Protein AF-A0A8X6XU97-F1 (afdb_monomer)

Sequence (1055 aa):
MNCSSFSYCIPKEIGLPKQKLALKEILAKALVSEKDIQKICSLSNICENFLIALLKSDFKQNIPLIYKSLYVLSKLSDAGFETDPRKEDSEGKSALYYALMKDKSDLLFILYDYAANACLQAEGSVRSPDPIIVENLLCLKNGLQLLEEDIRSSKISEKSKFLRKLNELQHFNKFQIEMCGKINNVRQKINYYIETEEEFEAVQRSEIILKILETYVKYFRCINDNVSNSNDDFPPFESYYEHRNYFDKLDFCSTVMFFDNSFLLKERLRLVDNAYLEIESKFFLFIFCKKHLENYDKENKFIRETRWIAFQEQLSLQKQISIFKRFLERTEISQKNVITSIPETQVYTLVNLPEIYGQFLLYRLQKYLNTVANIRNTNEKSVLIIERTLQVIGESFKESNFKSIQKTLSLAFPSEFVKIAKQIRNNLTHFKSFELQYRKSIENNSKLLTGVHAELAIFQKLFSRISSVHKYQMGHFLNLMLLKALYKARKKENGRKETQQENETTNLRRQSSVHQQLQFNEASHFQESDMYNSLQNGIKTINQGIGFLTENTINSFDYVTKNLITAVRVKLMSLKSENLIMDQDKGKLEDLFWSLESFLIYLTKDKKLEEYRRKLLNRIQSRECLFSGIRRKKRYSRKIKKCLDSNSKISNVEVCVVGKNQTLSHTDSCAGPHEQKAQNNTQNTILFEGETNYEASSPVKKKEKQISIDVFEDIELSAFFSCDSSNDEFTNGKEEHDSLDRVVDMSASDPPVEANQDDNKTSIDNKVNTSSFKTFPSNSSKDSKTKLSHCEETIANNADVQNEWNLNEVFNISQDPFIDTEIKDLEIGDNEKISNILIKTADEILVDYENIRKDILKKIQGEKEIEFSYKNVQKYCKILKGWTFLTEEEIKTILNSIPEHFRNISATKQKITTLLTKETIRSDEIGKELDKLPLKDKEKREMIEEIECGVTDHFNFINSLPDYFSDLKIKIEAGEITEVECDLFCDKLKIPDYSKAVLQKIIIGRNSKVAGNMFEFYRNRIKLLKKILIDENESIKELWEKAKSLRKKNICKKN

Secondary structure (DSSP, 8-state):
-----------HHHHHHHHHHHHHHHHHHTT--HHHHHHHHT-TTTTT-HHHHHHHSTTGGGHHHHHT-HHHHHHHHHTT----TT-B-TTS-BHHHHHHTSS-HHHHHHHHHHHHTGGG-SS-BTTB--HHHHHHHHHHHHHHHHHHHHHHHS--TTHHHHHHHHHHHHHHHHHHHHHHHHHHHHHHT--TTT---HHHHHHHHHHHHHHHHHHHHHHHHGGGTTS---TT-PPPHHHHHHTHHHHHHHHHHHHHHHHHHHHHHHTTBPPSTTHHHHHHHHHHHHHHHHHHHTTTTTSGGGHHHHHHHHHHHHHHHHHHHHHHHHHHHHS--STTTB-SS--HHHHS-S-S-HHHHHHHHHHHHHHHHHHHHT--S--HHHHHHHHHHHHHHHHHT---SSS-HHHHHHHHS-HHHHHHHHHHHHHHHS--GGGHHHHHHHHH-HHHHHHHHHHHHHHHHHHHHHHHHHHHHHHHHHHHHHHHHHHHHHHHHHHHHHHHHHHHHHHHTT----SSTTSSSSSSTTSHHHHHHHHHHHHHHHHSB-----HHHHHHHHHHHHHHHHHHHHHHHHHHH-SS--HHHHHHHHHHHHHHHHHHHHHTTBGGGHHHHHHHHHHHHHHHHHHHHHHHHHHHHHHHHHHHHHHHTTS----PPP-------------------------------------------PPP------------------------------------------------------------------------------------------------------HHHHH-----GGGHHHHHTS-TT-HHHHHHHHHHHHHHHHHHHHHHHHHHHHHH---S------HHHHHHHHHHTT-----HHHHHHHHHHS-HHHHTHHHHHHHHHHHHHSTT--HHHHHHHHTTS---HHHHHHHHHHHHTT-TTHHHHHHHS--HHHHHHHHHHHT---HHHHHHHHHHTT--HHHHHHHGGGSTTGGGGS---HHHHHHHHHHHHHIIIIITSHHHHHHHHHHHHHHHHHHTTT-

Structure (mmCIF, N/CA/C/O backbone):
data_AF-A0A8X6XU97-F1
#
_entry.id   AF-A0A8X6XU97-F1
#
loop_
_atom_site.group_PDB
_atom_site.id
_atom_site.type_symbol
_atom_site.label_atom_id
_atom_site.label_alt_id
_atom_site.label_comp_id
_atom_site.label_asym_id
_atom_site.label_entity_id
_atom_site.label_seq_id
_atom_site.pdbx_PDB_ins_code
_atom_site.Cartn_x
_atom_site.Cartn_y
_atom_site.Cartn_z
_atom_site.occupancy
_atom_site.B_iso_or_equiv
_atom_site.auth_seq_id
_atom_site.auth_comp_id
_atom_site.auth_asym_id
_atom_site.auth_atom_id
_atom_site.pdbx_PDB_model_num
ATOM 1 N N . MET A 1 1 ? -45.830 6.144 16.527 1.00 28.20 1 MET A N 1
ATOM 2 C CA . MET A 1 1 ? -46.176 6.687 15.195 1.00 28.20 1 MET A CA 1
ATOM 3 C C . MET A 1 1 ? -45.988 5.582 14.171 1.00 28.20 1 MET A C 1
ATOM 5 O O . MET A 1 1 ? -44.886 5.063 14.050 1.00 28.20 1 MET A O 1
ATOM 9 N N . ASN A 1 2 ? -47.076 5.170 13.519 1.00 28.91 2 ASN A N 1
ATOM 10 C CA . ASN A 1 2 ? -47.088 4.112 12.510 1.00 28.91 2 ASN A CA 1
ATOM 11 C C . ASN A 1 2 ? -46.476 4.647 11.212 1.00 28.91 2 ASN A C 1
ATOM 13 O O . ASN A 1 2 ? -47.080 5.494 10.557 1.00 28.91 2 ASN A O 1
ATOM 17 N N . CYS A 1 3 ? -45.284 4.168 10.851 1.00 28.11 3 CYS A N 1
ATOM 18 C CA . CYS A 1 3 ? -44.720 4.427 9.533 1.00 28.11 3 CYS A CA 1
ATOM 19 C C . CYS A 1 3 ? -45.602 3.765 8.474 1.00 28.11 3 CYS A C 1
ATOM 21 O O . CYS A 1 3 ? -45.690 2.542 8.380 1.00 28.11 3 CYS A O 1
ATOM 23 N N . SER A 1 4 ? -46.235 4.612 7.671 1.00 28.75 4 SER A N 1
ATOM 24 C CA . SER A 1 4 ? -46.843 4.294 6.392 1.00 28.75 4 SER A CA 1
ATOM 25 C C . SER A 1 4 ? -45.808 3.647 5.468 1.00 28.75 4 SER A C 1
ATOM 27 O O . SER A 1 4 ? -45.042 4.328 4.785 1.00 28.75 4 SER A O 1
ATOM 29 N N . SER A 1 5 ? -45.784 2.319 5.444 1.00 33.66 5 SER A N 1
ATOM 30 C CA . SER A 1 5 ? -45.186 1.562 4.355 1.00 33.66 5 SER A CA 1
ATOM 31 C C . SER A 1 5 ? -46.025 1.789 3.098 1.00 33.66 5 SER A C 1
ATOM 33 O O . SER A 1 5 ? -47.223 1.499 3.097 1.00 33.66 5 SER A O 1
ATOM 35 N N . PHE A 1 6 ? -45.395 2.224 2.007 1.00 34.09 6 PHE A N 1
ATOM 36 C CA . PHE A 1 6 ? -45.849 1.846 0.669 1.00 34.09 6 PHE A CA 1
ATOM 37 C C . PHE A 1 6 ? -45.741 0.316 0.573 1.00 34.09 6 PHE A C 1
ATOM 39 O O . PHE A 1 6 ? -44.742 -0.239 0.123 1.00 34.09 6 PHE A O 1
ATOM 46 N N . SER A 1 7 ? -46.759 -0.364 1.092 1.00 38.47 7 SER A N 1
ATOM 47 C CA . SER A 1 7 ? -46.982 -1.784 0.900 1.00 38.47 7 SER A CA 1
ATOM 48 C C . SER A 1 7 ? -47.416 -1.943 -0.550 1.00 38.47 7 SER A C 1
ATOM 50 O O . SER A 1 7 ? -48.559 -1.654 -0.908 1.00 38.47 7 SER A O 1
ATOM 52 N N . TYR A 1 8 ? -46.504 -2.390 -1.414 1.00 46.56 8 TYR A N 1
ATOM 53 C CA . TYR A 1 8 ? -46.966 -3.229 -2.510 1.00 46.56 8 TYR A CA 1
ATOM 54 C C . TYR A 1 8 ? -47.766 -4.335 -1.825 1.00 46.56 8 TYR A C 1
ATOM 56 O O . TYR A 1 8 ? -47.190 -5.052 -1.011 1.00 46.56 8 TYR A O 1
ATOM 64 N N . CYS A 1 9 ? -49.077 -4.395 -2.073 1.00 52.72 9 CYS A N 1
ATOM 65 C CA . CYS A 1 9 ? -50.021 -5.349 -1.489 1.00 52.72 9 CYS A CA 1
ATOM 66 C C . CYS A 1 9 ? -49.695 -6.779 -1.952 1.00 52.72 9 CYS A C 1
ATOM 68 O O . CYS A 1 9 ? -50.474 -7.417 -2.651 1.00 52.72 9 CYS A O 1
ATOM 70 N N . ILE A 1 10 ? -48.494 -7.253 -1.635 1.00 61.47 10 ILE A N 1
ATOM 71 C CA . ILE A 1 10 ? -48.006 -8.590 -1.904 1.00 61.47 10 ILE A CA 1
ATOM 72 C C . ILE A 1 10 ? -48.451 -9.416 -0.698 1.00 61.47 10 ILE A C 1
ATOM 74 O O . ILE A 1 10 ? -48.006 -9.130 0.418 1.00 61.47 10 ILE A O 1
ATOM 78 N N . PRO A 1 11 ? -49.322 -10.418 -0.894 1.00 76.19 11 PRO A N 1
ATOM 79 C CA . PRO A 1 11 ? -49.712 -11.337 0.165 1.00 76.19 11 PRO A CA 1
ATOM 80 C C . PRO A 1 11 ? -48.479 -11.923 0.861 1.00 76.19 11 PRO A C 1
ATOM 82 O O . PRO A 1 11 ? -47.459 -12.190 0.211 1.00 76.19 11 PRO A O 1
ATOM 85 N N . LYS A 1 12 ? -48.552 -12.118 2.181 1.00 77.81 12 LYS A N 1
ATOM 86 C CA . LYS A 1 12 ? -47.424 -12.592 3.004 1.00 77.81 12 LYS A CA 1
ATOM 87 C C . LYS A 1 12 ? -46.881 -13.932 2.485 1.00 77.81 12 LYS A C 1
ATOM 89 O O . LYS A 1 12 ? -45.671 -14.161 2.526 1.00 77.81 12 LYS A O 1
ATOM 94 N N . GLU A 1 13 ? -47.759 -14.754 1.912 1.00 80.69 13 GLU A N 1
ATOM 95 C CA . GLU A 1 13 ? -47.479 -16.045 1.278 1.00 80.69 13 GLU A CA 1
ATOM 96 C C . GLU A 1 13 ? -46.554 -15.921 0.056 1.00 80.69 13 GLU A C 1
ATOM 98 O O . GLU A 1 13 ? -45.769 -16.825 -0.214 1.00 80.69 13 GLU A O 1
ATOM 103 N N . ILE A 1 14 ? -46.604 -14.793 -0.663 1.00 80.06 14 ILE A N 1
ATOM 104 C CA . ILE A 1 14 ? -45.783 -14.510 -1.854 1.00 80.06 14 ILE A CA 1
ATOM 105 C C . ILE A 1 14 ? -44.558 -13.661 -1.486 1.00 80.06 14 ILE A C 1
ATOM 107 O O . ILE A 1 14 ? -43.473 -13.840 -2.048 1.00 80.06 14 ILE A O 1
ATOM 111 N N . GLY A 1 15 ? -44.716 -12.738 -0.534 1.00 80.25 15 GLY A N 1
ATOM 112 C CA . GLY A 1 15 ? -43.661 -11.829 -0.093 1.00 80.25 15 GLY A CA 1
ATOM 113 C C . GLY A 1 15 ? -42.524 -12.553 0.625 1.00 80.25 15 GLY A C 1
ATOM 114 O O . GLY A 1 15 ? -41.363 -12.353 0.275 1.00 80.25 15 GLY A O 1
ATOM 115 N N . LEU A 1 16 ? -42.843 -13.442 1.573 1.00 84.56 16 LEU A N 1
ATOM 116 C CA . LEU A 1 16 ? -41.836 -14.144 2.379 1.00 84.56 16 LEU A CA 1
ATOM 117 C C . LEU A 1 16 ? -40.882 -15.021 1.546 1.00 84.56 16 LEU A C 1
ATOM 119 O O . LEU A 1 16 ? -39.670 -14.906 1.748 1.00 84.56 16 LEU A O 1
ATOM 123 N N . PRO A 1 17 ? -41.347 -15.859 0.593 1.00 87.00 17 PRO A N 1
ATOM 124 C CA . PRO A 1 17 ? -40.442 -16.624 -0.263 1.00 87.00 17 PRO A CA 1
ATOM 125 C C . PRO A 1 17 ? -39.494 -15.734 -1.072 1.00 87.00 17 PRO A C 1
ATOM 127 O O . PRO A 1 17 ? -38.293 -15.998 -1.106 1.00 87.00 17 PRO A O 1
ATOM 130 N N . LYS A 1 18 ? -40.004 -14.644 -1.666 1.00 86.50 18 LYS A N 1
ATOM 131 C CA . LYS A 1 18 ? -39.179 -13.683 -2.419 1.00 86.50 18 LYS A CA 1
ATOM 132 C C . LYS A 1 18 ? -38.165 -12.980 -1.522 1.00 86.50 18 LYS A C 1
ATOM 134 O O . LYS A 1 18 ? -37.015 -12.818 -1.918 1.00 86.50 18 LYS A O 1
ATOM 139 N N . GLN A 1 19 ? -38.566 -12.623 -0.305 1.00 88.06 19 GLN A N 1
ATOM 140 C CA . GLN A 1 19 ? -37.687 -12.006 0.683 1.00 88.06 19 GLN A CA 1
ATOM 141 C C . GLN A 1 19 ? -36.541 -12.945 1.090 1.00 88.06 19 GLN A C 1
ATOM 143 O O . GLN A 1 19 ? -35.385 -12.528 1.145 1.00 88.06 19 GLN A O 1
ATOM 148 N N . LYS A 1 20 ? -36.831 -14.235 1.313 1.00 89.81 20 LYS A N 1
ATOM 149 C CA . LYS A 1 20 ? -35.807 -15.256 1.599 1.00 89.81 20 LYS A CA 1
ATOM 150 C C . LYS A 1 20 ? -34.877 -15.506 0.411 1.00 89.81 20 LYS A C 1
ATOM 152 O O . LYS A 1 20 ? -33.684 -15.724 0.608 1.00 89.81 20 LYS A O 1
ATOM 157 N N . LEU A 1 21 ? -35.402 -15.453 -0.811 1.00 90.88 21 LEU A N 1
ATOM 158 C CA . LEU A 1 21 ? -34.604 -15.591 -2.029 1.00 90.88 21 LEU A CA 1
ATOM 159 C C . LEU A 1 21 ? -33.647 -14.398 -2.189 1.00 90.88 21 LEU A C 1
ATOM 161 O O . LEU A 1 21 ? -32.448 -14.599 -2.374 1.00 90.88 21 LEU A O 1
ATOM 165 N N . ALA A 1 22 ? -34.139 -13.174 -1.971 1.00 91.62 22 ALA A N 1
ATOM 166 C CA . ALA A 1 22 ? -33.303 -11.975 -1.921 1.00 91.62 22 ALA A CA 1
ATOM 167 C C . ALA A 1 22 ? -32.228 -12.079 -0.826 1.00 91.62 22 ALA A C 1
ATOM 169 O O . ALA A 1 22 ? -31.061 -11.782 -1.078 1.00 91.62 22 ALA A O 1
ATOM 170 N N . LEU A 1 23 ? -32.583 -12.566 0.370 1.00 93.56 23 LEU A N 1
ATOM 171 C CA . LEU A 1 23 ? -31.619 -12.784 1.449 1.00 93.56 23 LEU A CA 1
ATOM 172 C C . LEU A 1 23 ? -30.491 -13.729 1.028 1.00 93.56 23 LEU A C 1
ATOM 174 O O . LEU A 1 23 ? -29.321 -13.418 1.252 1.00 93.56 23 LEU A O 1
ATOM 178 N N . LYS A 1 24 ? -30.827 -14.854 0.385 1.00 94.31 24 LYS A N 1
ATOM 179 C CA . LYS A 1 24 ? -29.845 -15.814 -0.130 1.00 94.31 24 LYS A CA 1
ATOM 180 C C . LYS A 1 24 ? -28.845 -15.139 -1.075 1.00 94.31 24 LYS A C 1
ATOM 182 O O . LYS A 1 24 ? -27.635 -15.275 -0.889 1.00 94.31 24 LYS A O 1
ATOM 187 N N . GLU A 1 25 ? -29.339 -14.377 -2.047 1.00 91.62 25 GLU A N 1
ATOM 188 C CA . GLU A 1 25 ? -28.494 -13.670 -3.017 1.00 91.62 25 GLU A CA 1
ATOM 189 C C . GLU A 1 25 ? -27.621 -12.590 -2.367 1.00 91.62 25 GLU A C 1
ATOM 191 O O . GLU A 1 25 ? -26.441 -12.443 -2.700 1.00 91.62 25 GLU A O 1
ATOM 196 N N . ILE A 1 26 ? -28.179 -11.838 -1.417 1.00 91.56 26 ILE A N 1
ATOM 197 C CA . ILE A 1 26 ? -27.461 -10.775 -0.709 1.00 91.56 26 ILE A CA 1
ATOM 198 C C . ILE A 1 26 ? -26.341 -11.364 0.160 1.00 91.56 26 ILE A C 1
ATOM 200 O O . ILE A 1 26 ? -25.215 -10.859 0.133 1.00 91.56 26 ILE A O 1
ATOM 204 N N . LEU A 1 27 ? -26.606 -12.453 0.889 1.00 92.25 27 LEU A N 1
ATOM 205 C CA . LEU A 1 27 ? -25.600 -13.115 1.726 1.00 92.25 27 LEU A CA 1
ATOM 206 C C . LEU A 1 27 ? -24.481 -13.763 0.899 1.00 92.25 27 LEU A C 1
ATOM 208 O O . LEU A 1 27 ? -23.321 -13.719 1.315 1.00 92.25 27 LEU A O 1
ATOM 212 N N . ALA A 1 28 ? -24.788 -14.282 -0.293 1.00 89.44 28 ALA A N 1
ATOM 213 C CA . ALA A 1 28 ? -23.770 -14.783 -1.217 1.00 89.44 28 ALA A CA 1
ATOM 214 C C . ALA A 1 28 ? -22.789 -13.670 -1.630 1.00 89.44 28 ALA A C 1
ATOM 216 O O . ALA A 1 28 ? -21.572 -13.869 -1.634 1.00 89.44 28 ALA A O 1
ATOM 217 N N . LYS A 1 29 ? -23.294 -12.451 -1.878 1.00 86.94 29 LYS A N 1
ATOM 218 C CA . LYS A 1 29 ? -22.455 -11.269 -2.158 1.00 86.94 29 LYS A CA 1
ATOM 219 C C . LYS A 1 29 ? -21.628 -10.815 -0.948 1.00 86.94 29 LYS A C 1
ATOM 221 O O . LYS A 1 29 ? -20.581 -10.198 -1.132 1.00 86.94 29 LYS A O 1
ATOM 226 N N . ALA A 1 30 ? -22.063 -11.133 0.271 1.00 87.06 30 ALA A N 1
ATOM 227 C CA . ALA A 1 30 ? -21.313 -10.892 1.505 1.00 87.06 30 ALA A CA 1
ATOM 228 C C . ALA A 1 30 ? -20.230 -11.956 1.789 1.00 87.06 30 ALA A C 1
ATOM 230 O O . ALA A 1 30 ? -19.568 -11.881 2.824 1.00 87.06 30 ALA A O 1
ATOM 231 N N . LEU A 1 31 ? -20.026 -12.919 0.876 1.00 87.81 31 LEU A N 1
ATOM 232 C CA . LEU A 1 31 ? -19.081 -14.036 1.010 1.00 87.81 31 LEU A CA 1
ATOM 233 C C . LEU A 1 31 ? -19.400 -14.972 2.189 1.00 87.81 31 LEU A C 1
ATOM 235 O O . LEU A 1 31 ? -18.501 -15.595 2.755 1.00 87.81 31 LEU A O 1
ATOM 239 N N . VAL A 1 32 ? -20.676 -15.078 2.566 1.00 88.94 32 VAL A N 1
ATOM 240 C CA . VAL A 1 32 ? -21.133 -16.090 3.526 1.00 88.94 32 VAL A CA 1
ATOM 241 C C . VAL A 1 32 ? -21.140 -17.456 2.832 1.00 88.94 32 VAL A C 1
ATOM 243 O O . VAL A 1 32 ? -21.464 -17.554 1.649 1.00 88.94 32 VAL A O 1
ATOM 246 N N . SER A 1 33 ? -20.755 -18.521 3.541 1.00 92.69 33 SER A N 1
ATOM 247 C CA . SER A 1 33 ? -20.706 -19.864 2.951 1.00 92.69 33 SER A CA 1
ATOM 248 C C . SER A 1 33 ? -22.108 -20.347 2.557 1.00 92.69 33 SER A C 1
ATOM 250 O O . SER A 1 33 ? -23.057 -20.137 3.307 1.00 92.69 33 SER A O 1
ATOM 252 N N . GLU A 1 34 ? -22.257 -21.040 1.422 1.00 92.94 34 GLU A N 1
ATOM 253 C CA . GLU A 1 34 ? -23.572 -21.534 0.958 1.00 92.94 34 GLU A CA 1
ATOM 254 C C . GLU A 1 34 ? -24.272 -22.401 2.023 1.00 92.94 34 GLU A C 1
ATOM 256 O O . GLU A 1 34 ? -25.483 -22.307 2.225 1.00 92.94 34 GLU A O 1
ATOM 261 N N . LYS A 1 35 ? -23.489 -23.184 2.780 1.00 94.50 35 LYS A N 1
ATOM 262 C CA . LYS A 1 35 ? -23.972 -23.977 3.919 1.00 94.50 35 LYS A CA 1
ATOM 263 C C . LYS A 1 35 ? -24.581 -23.100 5.015 1.00 94.50 35 LYS A C 1
ATOM 265 O O . LYS A 1 35 ? -25.631 -23.445 5.553 1.00 94.50 35 LYS A O 1
ATOM 270 N N . ASP A 1 36 ? -23.935 -21.990 5.361 1.00 95.00 36 ASP A N 1
ATOM 271 C CA . ASP A 1 36 ? -24.459 -21.065 6.367 1.00 95.00 36 ASP A CA 1
ATOM 272 C C . ASP A 1 36 ? -25.645 -20.270 5.825 1.00 95.00 36 ASP A C 1
ATOM 274 O O . ASP A 1 36 ? -26.601 -20.058 6.562 1.00 95.00 36 ASP A O 1
ATOM 278 N N . ILE A 1 37 ? -25.643 -19.891 4.542 1.00 94.81 37 ILE A N 1
ATOM 279 C CA . ILE A 1 37 ? -26.763 -19.179 3.911 1.00 94.81 37 ILE A CA 1
ATOM 280 C C . ILE A 1 37 ? -28.052 -19.998 4.015 1.00 94.81 37 ILE A C 1
ATOM 282 O O . ILE A 1 37 ? -29.077 -19.471 4.453 1.00 94.81 37 ILE A O 1
ATOM 286 N N . GLN A 1 38 ? -28.001 -21.288 3.669 1.00 93.19 38 GLN A N 1
ATOM 287 C CA . GLN A 1 38 ? -29.160 -22.180 3.766 1.00 93.19 38 GLN A CA 1
ATOM 288 C C . GLN A 1 38 ? -29.698 -22.251 5.199 1.00 93.19 38 GLN A C 1
ATOM 290 O O . GLN A 1 38 ? -30.904 -22.127 5.420 1.00 93.19 38 GLN A O 1
ATOM 295 N N . LYS A 1 39 ? -28.802 -22.373 6.185 1.00 94.94 39 LYS A N 1
ATOM 296 C CA . LYS A 1 39 ? -29.192 -22.426 7.597 1.00 94.94 39 LYS A CA 1
ATOM 297 C C . LYS A 1 39 ? -29.730 -21.089 8.112 1.00 94.94 39 LYS A C 1
ATOM 299 O O . LYS A 1 39 ? -30.737 -21.085 8.813 1.00 94.94 39 LYS A O 1
ATOM 304 N N . ILE A 1 40 ? -29.139 -19.959 7.723 1.00 94.31 40 ILE A N 1
ATOM 305 C CA . ILE A 1 40 ? -29.630 -18.619 8.081 1.00 94.31 40 ILE A CA 1
ATOM 306 C C . ILE A 1 40 ? -31.043 -18.400 7.523 1.00 94.31 40 ILE A C 1
ATOM 308 O O . ILE A 1 40 ? -31.924 -17.953 8.251 1.00 94.31 40 ILE A O 1
ATOM 312 N N . CYS A 1 41 ? -31.298 -18.781 6.267 1.00 92.31 41 CYS A N 1
ATOM 313 C CA . CYS A 1 41 ? -32.623 -18.650 5.643 1.00 92.31 41 CYS A CA 1
ATOM 314 C C . CYS A 1 41 ? -33.699 -19.547 6.292 1.00 92.31 41 CYS A C 1
ATOM 316 O O . CYS A 1 41 ? -34.903 -19.297 6.137 1.00 92.31 41 CYS A O 1
ATOM 318 N N . SER A 1 42 ? -33.274 -20.588 7.016 1.00 91.94 42 SER A N 1
ATOM 319 C CA . SER A 1 42 ? -34.154 -21.495 7.761 1.00 91.94 42 SER A CA 1
ATOM 320 C C . SER A 1 42 ? -34.512 -21.010 9.172 1.00 91.94 42 SER A C 1
ATOM 322 O O . SER A 1 42 ? -35.386 -21.599 9.801 1.00 91.94 42 SER A O 1
ATOM 324 N N . LEU A 1 43 ? -33.892 -19.930 9.667 1.00 92.25 43 LEU A N 1
ATOM 325 C CA . LEU A 1 43 ? -34.205 -19.372 10.987 1.00 92.25 43 LEU A CA 1
ATOM 326 C C . LEU A 1 43 ? -35.654 -18.850 11.032 1.00 92.25 43 LEU A C 1
ATOM 328 O O . LEU A 1 43 ? -36.098 -18.142 10.125 1.00 92.25 43 LEU A O 1
ATOM 332 N N . SER A 1 44 ? -36.382 -19.178 12.104 1.00 84.19 44 SER A N 1
ATOM 333 C CA . SER A 1 44 ? -37.826 -18.922 12.233 1.00 84.19 44 SER A CA 1
ATOM 334 C C . SER A 1 44 ? -38.195 -17.434 12.189 1.00 84.19 44 SER A C 1
ATOM 336 O O . SER A 1 44 ? -39.222 -17.084 11.618 1.00 84.19 44 SER A O 1
ATOM 338 N N . ASN A 1 45 ? -37.326 -16.558 12.707 1.00 82.25 45 ASN A N 1
ATOM 339 C CA . ASN A 1 45 ? -37.616 -15.126 12.888 1.00 82.25 45 ASN A CA 1
ATOM 340 C C . ASN A 1 45 ? -36.754 -14.223 11.985 1.00 82.25 45 ASN A C 1
ATOM 342 O O . ASN A 1 45 ? -36.621 -13.025 12.230 1.00 82.25 45 ASN A O 1
ATOM 346 N N . ILE A 1 46 ? -36.138 -14.787 10.938 1.00 87.00 46 ILE A N 1
ATOM 347 C CA . ILE A 1 46 ? -35.173 -14.063 10.094 1.00 87.00 46 ILE A CA 1
ATOM 348 C C . ILE A 1 46 ? -35.794 -12.881 9.337 1.00 87.00 46 ILE A C 1
ATOM 350 O O . ILE A 1 46 ? -35.111 -11.899 9.066 1.00 87.00 46 ILE A O 1
ATOM 354 N N . CYS A 1 47 ? -37.087 -12.971 9.018 1.00 82.69 47 CYS A N 1
ATOM 355 C CA . CYS A 1 47 ? -37.842 -11.938 8.309 1.00 82.69 47 CYS A CA 1
ATOM 356 C C . CYS A 1 47 ? -38.384 -10.837 9.233 1.00 82.69 47 CYS A C 1
ATOM 358 O O . CYS A 1 47 ? -38.703 -9.759 8.747 1.00 82.69 47 CYS A O 1
ATOM 360 N N . GLU A 1 48 ? -38.497 -11.093 10.541 1.00 77.69 48 GLU A N 1
ATOM 361 C CA . GLU A 1 48 ? -39.041 -10.127 11.508 1.00 77.69 48 GLU A CA 1
ATOM 362 C C . GLU A 1 48 ? -37.946 -9.218 12.067 1.00 77.69 48 GLU A C 1
ATOM 364 O O . GLU A 1 48 ? -38.093 -7.999 12.079 1.00 77.69 48 GLU A O 1
ATOM 369 N N . ASN A 1 49 ? -36.822 -9.799 12.497 1.00 84.50 49 ASN A N 1
ATOM 370 C CA . ASN A 1 49 ? -35.656 -9.036 12.926 1.00 84.50 49 ASN A CA 1
ATOM 371 C C . ASN A 1 49 ? -34.378 -9.808 12.584 1.00 84.50 49 ASN A C 1
ATOM 373 O O . ASN A 1 49 ? -33.861 -10.597 13.380 1.00 84.50 49 ASN A O 1
ATOM 377 N N . PHE A 1 50 ? -33.896 -9.590 11.359 1.00 90.81 50 PHE A N 1
ATOM 378 C CA . PHE A 1 50 ? -32.753 -10.289 10.774 1.00 90.81 50 PHE A CA 1
ATOM 379 C C . PHE A 1 50 ? -31.528 -10.280 11.694 1.00 90.81 50 PHE A C 1
ATOM 381 O O . PHE A 1 50 ? -30.922 -11.323 11.958 1.00 90.81 50 PHE A O 1
ATOM 388 N N . LEU A 1 51 ? -31.183 -9.103 12.217 1.00 93.38 51 LEU A N 1
ATOM 389 C CA . LEU A 1 51 ? -30.000 -8.928 13.045 1.00 93.38 51 LEU A CA 1
ATOM 390 C C . LEU A 1 51 ? -30.131 -9.650 14.395 1.00 93.38 51 LEU A C 1
ATOM 392 O O . LEU A 1 51 ? -29.203 -10.352 14.808 1.00 93.38 51 LEU A O 1
ATOM 396 N N . ILE A 1 52 ? -31.276 -9.528 15.072 1.00 94.19 52 ILE A N 1
ATOM 397 C CA . ILE A 1 52 ? -31.508 -10.209 16.355 1.00 94.19 52 ILE A CA 1
ATOM 398 C C . ILE A 1 52 ? -31.566 -11.727 16.163 1.00 94.19 52 ILE A C 1
ATOM 400 O O . ILE A 1 52 ? -30.977 -12.460 16.962 1.00 94.19 52 ILE A O 1
ATOM 404 N N . ALA A 1 53 ? -32.179 -12.212 15.079 1.00 92.88 53 ALA A N 1
ATOM 405 C CA . ALA A 1 53 ? -32.185 -13.634 14.740 1.00 92.88 53 ALA A CA 1
ATOM 406 C C . ALA A 1 53 ? -30.754 -14.180 14.585 1.00 92.88 53 ALA A C 1
ATOM 408 O O . ALA A 1 53 ? -30.426 -15.224 15.152 1.00 92.88 53 ALA A O 1
ATOM 409 N N . LEU A 1 54 ? -29.863 -13.442 13.910 1.00 93.88 54 LEU A N 1
ATOM 410 C CA . LEU A 1 54 ? -28.450 -13.816 13.816 1.00 93.88 54 LEU A CA 1
ATOM 411 C C . LEU A 1 54 ? -27.748 -13.812 15.182 1.00 93.88 54 LEU A C 1
ATOM 413 O O . LEU A 1 54 ? -27.009 -14.751 15.477 1.00 93.88 54 LEU A O 1
ATOM 417 N N . LEU A 1 55 ? -27.996 -12.807 16.029 1.00 93.12 55 LEU A N 1
ATOM 418 C CA . LEU A 1 55 ? -27.388 -12.674 17.364 1.00 93.12 55 LEU A CA 1
ATOM 419 C C . LEU A 1 55 ? -27.840 -13.750 18.365 1.00 93.12 55 LEU A C 1
ATOM 421 O O . LEU A 1 55 ? -27.053 -14.149 19.239 1.00 93.12 55 LEU A O 1
ATOM 425 N N . LYS A 1 56 ? -29.093 -14.203 18.254 1.00 92.25 56 LYS A N 1
ATOM 426 C CA . LYS A 1 56 ? -29.655 -15.310 19.044 1.00 92.25 56 LYS A CA 1
ATOM 427 C C . LYS A 1 56 ? -29.194 -16.685 18.523 1.00 92.25 56 LYS A C 1
ATOM 429 O O . LYS A 1 56 ? -29.199 -17.637 19.293 1.00 92.25 56 LYS A O 1
ATOM 434 N N . SER A 1 57 ? -28.743 -16.780 17.269 1.00 91.56 57 SER A N 1
ATOM 435 C CA . SER A 1 57 ? -28.298 -18.029 16.626 1.00 91.56 57 SER A CA 1
ATOM 436 C C . SER A 1 57 ? -26.780 -18.293 16.696 1.00 91.56 57 SER A C 1
ATOM 438 O O . SER A 1 57 ? -25.983 -17.451 17.122 1.00 91.56 57 SER A O 1
ATOM 440 N N . ASP A 1 58 ? -26.368 -19.446 16.161 1.00 89.56 58 ASP A N 1
ATOM 441 C CA . ASP A 1 58 ? -24.965 -19.833 15.956 1.00 89.56 58 ASP A CA 1
ATOM 442 C C . ASP A 1 58 ? -24.291 -19.148 14.753 1.00 89.56 58 ASP A C 1
ATOM 444 O O . ASP A 1 58 ? -23.171 -19.509 14.402 1.00 89.56 58 ASP A O 1
ATOM 448 N N . PHE A 1 59 ? -24.938 -18.169 14.106 1.00 92.25 59 PHE A N 1
ATOM 449 C CA . PHE A 1 59 ? -24.417 -17.476 12.915 1.00 92.25 59 PHE A CA 1
ATOM 450 C C . PHE A 1 59 ? -23.891 -16.062 13.188 1.00 92.25 59 PHE A C 1
ATOM 452 O O . PHE A 1 59 ? -23.553 -15.333 12.254 1.00 92.25 59 PHE A O 1
ATOM 459 N N . LYS A 1 60 ? -23.765 -15.660 14.457 1.00 90.50 60 LYS A N 1
ATOM 460 C CA . LYS A 1 60 ? -23.264 -14.331 14.864 1.00 90.50 60 LYS A CA 1
ATOM 461 C C . LYS A 1 60 ? -21.886 -13.966 14.284 1.00 90.50 60 LYS A C 1
ATOM 463 O O . LYS A 1 60 ? -21.597 -12.791 14.083 1.00 90.50 60 LYS A O 1
ATOM 468 N N . GLN A 1 61 ? -21.041 -14.950 13.972 1.00 90.25 61 GLN A N 1
ATOM 469 C CA . GLN A 1 61 ? -19.741 -14.768 13.307 1.00 90.25 61 GLN A CA 1
ATOM 470 C C . GLN A 1 61 ? -19.845 -14.209 11.882 1.00 90.25 61 GLN A C 1
ATOM 472 O O . GLN A 1 61 ? -18.860 -13.676 11.380 1.00 90.25 61 GLN A O 1
ATOM 477 N N . ASN A 1 62 ? -21.019 -14.294 11.250 1.00 93.19 62 ASN A N 1
ATOM 478 C CA . ASN A 1 62 ? -21.257 -13.740 9.919 1.00 93.19 62 ASN A CA 1
ATOM 479 C C . ASN A 1 62 ? -21.625 -12.248 9.965 1.00 93.19 62 ASN A C 1
ATOM 481 O O . ASN A 1 62 ? -21.486 -11.564 8.953 1.00 93.19 62 ASN A O 1
ATOM 485 N N . ILE A 1 63 ? -22.026 -11.708 11.127 1.00 93.50 63 ILE A N 1
ATOM 486 C CA . ILE A 1 63 ? -22.405 -10.292 11.270 1.00 93.50 63 ILE A CA 1
ATOM 487 C C . ILE A 1 63 ? -21.264 -9.353 10.838 1.00 93.50 63 ILE A C 1
ATOM 489 O O . ILE A 1 63 ? -21.536 -8.460 10.038 1.00 93.50 63 ILE A O 1
ATOM 493 N N . PRO A 1 64 ? -19.989 -9.553 11.240 1.00 92.31 64 PRO A N 1
ATOM 494 C CA . PRO A 1 64 ? -18.889 -8.728 10.743 1.00 92.31 64 PRO A CA 1
ATOM 495 C C . PRO A 1 64 ? -18.726 -8.744 9.217 1.00 92.31 64 PRO A C 1
ATOM 497 O O . PRO A 1 64 ? -18.353 -7.724 8.648 1.00 92.31 64 PRO A O 1
ATOM 500 N N . LEU A 1 65 ? -19.000 -9.864 8.536 1.00 89.69 65 LEU A N 1
ATOM 501 C CA . LEU A 1 65 ? -18.922 -9.939 7.070 1.00 89.69 65 LEU A CA 1
ATOM 502 C C . LEU A 1 65 ? -20.042 -9.123 6.415 1.00 89.69 65 LEU A C 1
ATOM 504 O O . LEU A 1 65 ? -19.790 -8.360 5.483 1.00 89.69 65 LEU A O 1
ATOM 508 N N . ILE A 1 66 ? -21.257 -9.241 6.955 1.00 92.00 66 ILE A N 1
ATOM 509 C CA . ILE A 1 66 ? -22.456 -8.547 6.475 1.00 92.00 66 ILE A CA 1
ATOM 510 C C . ILE A 1 66 ? -22.329 -7.033 6.699 1.00 92.00 66 ILE A C 1
ATOM 512 O O . ILE A 1 66 ? -22.493 -6.251 5.765 1.00 92.00 66 ILE A O 1
ATOM 516 N N . TYR A 1 67 ? -21.963 -6.616 7.915 1.00 90.81 67 TYR A N 1
ATOM 517 C CA . TYR A 1 67 ? -21.929 -5.206 8.318 1.00 90.81 67 TYR A CA 1
ATOM 518 C C . TYR A 1 67 ? -20.684 -4.447 7.846 1.00 90.81 67 TYR A C 1
ATOM 520 O O . TYR A 1 67 ? -20.639 -3.221 7.909 1.00 90.81 67 TYR A O 1
ATOM 528 N N . LYS A 1 68 ? -19.677 -5.147 7.311 1.00 83.00 68 LYS A N 1
ATOM 529 C CA . LYS A 1 68 ? -18.511 -4.514 6.681 1.00 83.00 68 LYS A CA 1
ATOM 530 C C . LYS A 1 68 ? -18.834 -3.889 5.321 1.00 83.00 68 LYS A C 1
ATOM 532 O O . LYS A 1 68 ? -18.092 -3.019 4.866 1.00 83.00 68 LYS A O 1
ATOM 537 N N . SER A 1 69 ? -19.903 -4.330 4.654 1.00 82.12 69 SER A N 1
ATOM 538 C CA . SER A 1 69 ? -20.284 -3.849 3.326 1.00 82.12 69 SER A CA 1
ATOM 539 C C . SER A 1 69 ? -21.553 -3.006 3.390 1.00 82.12 69 SER A C 1
ATOM 541 O O . SER A 1 69 ? -22.655 -3.533 3.532 1.00 82.12 69 SER A O 1
ATOM 543 N N . LEU A 1 70 ? -21.413 -1.690 3.200 1.00 81.75 70 LEU A N 1
ATOM 544 C CA . LEU A 1 70 ? -22.560 -0.774 3.141 1.00 81.75 70 LEU A CA 1
ATOM 545 C C . LEU A 1 70 ? -23.546 -1.151 2.025 1.00 81.75 70 LEU A C 1
ATOM 547 O O . LEU A 1 70 ? -24.752 -1.004 2.191 1.00 81.75 70 LEU A O 1
ATOM 551 N N . TYR A 1 71 ? -23.040 -1.703 0.916 1.00 83.06 71 TYR A N 1
ATOM 552 C CA . TYR A 1 71 ? -23.874 -2.228 -0.165 1.00 83.06 71 TYR A CA 1
ATOM 553 C C . TYR A 1 71 ? -24.754 -3.393 0.309 1.00 83.06 71 TYR A C 1
ATOM 555 O O . TYR A 1 71 ? -25.941 -3.421 0.002 1.00 83.06 71 TYR A O 1
ATOM 563 N N . VAL A 1 72 ? -24.197 -4.338 1.076 1.00 88.94 72 VAL A N 1
ATOM 564 C CA . VAL A 1 72 ? -24.963 -5.478 1.610 1.00 88.94 72 VAL A CA 1
ATOM 565 C C . VAL A 1 72 ? -26.057 -4.982 2.556 1.00 88.94 72 VAL A C 1
ATOM 567 O O . VAL A 1 72 ? -27.200 -5.402 2.418 1.00 88.94 72 VAL A O 1
ATOM 570 N N . LEU A 1 73 ? -25.739 -4.048 3.458 1.00 87.75 73 LEU A N 1
ATOM 571 C CA . LEU A 1 73 ? -26.710 -3.481 4.402 1.00 87.75 73 LEU A CA 1
ATOM 572 C C . LEU A 1 73 ? -27.834 -2.713 3.701 1.00 87.75 73 LEU A C 1
ATOM 574 O O . LEU A 1 73 ? -29.003 -2.929 4.008 1.00 87.75 73 LEU A O 1
ATOM 578 N N . SER A 1 74 ? -27.496 -1.882 2.712 1.00 83.94 74 SER A N 1
ATOM 579 C CA . SER A 1 74 ? -28.492 -1.202 1.879 1.00 83.94 74 SER A CA 1
ATOM 580 C C . SER A 1 74 ? -29.396 -2.205 1.159 1.00 83.94 74 SER A C 1
ATOM 582 O O . SER A 1 74 ? -30.601 -1.990 1.109 1.00 83.94 74 SER A O 1
ATOM 584 N N . LYS A 1 75 ? -28.858 -3.331 0.670 1.00 86.94 75 LYS A N 1
ATOM 585 C CA . LYS A 1 75 ? -29.671 -4.367 0.018 1.00 86.94 75 LYS A CA 1
ATOM 586 C C . LYS A 1 75 ? -30.545 -5.170 0.966 1.00 86.94 75 LYS A C 1
ATOM 588 O O . LYS A 1 75 ? -31.653 -5.526 0.581 1.00 86.94 75 LYS A O 1
ATOM 593 N N . LEU A 1 76 ? -30.090 -5.424 2.189 1.00 90.06 76 LEU A N 1
ATOM 594 C CA . LEU A 1 76 ? -30.941 -6.015 3.222 1.00 90.06 76 LEU A CA 1
ATOM 595 C C . LEU A 1 76 ? -32.116 -5.085 3.548 1.00 90.06 76 LEU A C 1
ATOM 597 O O . LEU A 1 76 ? -33.258 -5.538 3.551 1.00 90.06 76 LEU A O 1
ATOM 601 N N . SER A 1 77 ? -31.848 -3.790 3.723 1.00 88.06 77 SER A N 1
ATOM 602 C CA . SER A 1 77 ? -32.889 -2.785 3.955 1.00 88.06 77 SER A CA 1
ATOM 603 C C . SER A 1 77 ? -33.851 -2.652 2.761 1.00 88.06 77 SER A C 1
ATOM 605 O O . SER A 1 77 ? -35.064 -2.696 2.956 1.00 88.06 77 SER A O 1
ATOM 607 N N . ASP A 1 78 ? -33.341 -2.613 1.519 1.00 85.25 78 ASP A N 1
ATOM 608 C CA . ASP A 1 78 ? -34.151 -2.617 0.283 1.00 85.25 78 ASP A CA 1
ATOM 609 C C . ASP A 1 78 ? -35.065 -3.855 0.197 1.00 85.25 78 ASP A C 1
ATOM 611 O O . ASP A 1 78 ? -36.184 -3.776 -0.310 1.00 85.25 78 ASP A O 1
ATOM 615 N N . ALA A 1 79 ? -34.589 -5.004 0.688 1.00 87.50 79 ALA A N 1
ATOM 616 C CA . ALA A 1 79 ? -35.344 -6.252 0.764 1.00 87.50 79 ALA A CA 1
ATOM 617 C C . ALA A 1 79 ? -36.293 -6.315 1.981 1.00 87.50 79 ALA A C 1
ATOM 619 O O . ALA A 1 79 ? -36.899 -7.356 2.242 1.00 87.50 79 ALA A O 1
ATOM 620 N N . GLY A 1 80 ? -36.448 -5.221 2.731 1.00 87.62 80 GLY A N 1
ATOM 621 C CA . GLY A 1 80 ? -37.372 -5.111 3.859 1.00 87.62 80 GLY A CA 1
ATOM 622 C C . GLY A 1 80 ? -36.894 -5.790 5.142 1.00 87.62 80 GLY A C 1
ATOM 623 O O . GLY A 1 80 ? -37.716 -6.062 6.014 1.00 87.62 80 GLY A O 1
ATOM 624 N N . PHE A 1 81 ? -35.601 -6.101 5.265 1.00 89.88 81 PHE A N 1
ATOM 625 C CA . PHE A 1 81 ? -35.033 -6.567 6.528 1.00 89.88 81 PHE A CA 1
ATOM 626 C C . PHE A 1 81 ? -34.695 -5.383 7.432 1.00 89.88 81 PHE A C 1
ATOM 628 O O . PHE A 1 81 ? -34.102 -4.400 6.988 1.00 89.88 81 PHE A O 1
ATOM 635 N N . GLU A 1 82 ? -35.025 -5.511 8.717 1.00 88.94 82 GLU A N 1
ATOM 636 C CA . GLU A 1 82 ? -34.586 -4.560 9.734 1.00 88.94 82 GLU A CA 1
ATOM 637 C C . GLU A 1 82 ? -33.074 -4.686 9.956 1.00 88.94 82 GLU A C 1
ATOM 639 O O . GLU A 1 82 ? -32.567 -5.753 10.326 1.00 88.94 82 GLU A O 1
ATOM 644 N N . THR A 1 83 ? -32.357 -3.590 9.719 1.00 89.31 83 THR A N 1
ATOM 645 C CA . THR A 1 83 ? -30.903 -3.505 9.886 1.00 89.31 83 THR A CA 1
ATOM 646 C C . THR A 1 83 ? -30.497 -2.564 11.015 1.00 89.31 83 THR A C 1
ATOM 648 O O . THR A 1 83 ? -29.332 -2.634 11.422 1.00 89.31 83 THR A O 1
ATOM 651 N N . ASP A 1 84 ? -31.412 -1.726 11.530 1.00 91.44 84 ASP A N 1
ATOM 652 C CA . ASP A 1 84 ? -31.153 -0.772 12.611 1.00 91.44 84 ASP A CA 1
ATOM 653 C C . ASP A 1 84 ? -30.908 -1.513 13.939 1.00 91.44 84 ASP A C 1
ATOM 655 O O . ASP A 1 84 ? -31.820 -2.139 14.490 1.00 91.44 84 ASP A O 1
ATOM 659 N N . PRO A 1 85 ? -29.697 -1.423 14.518 1.00 93.62 85 PRO A N 1
ATOM 660 C CA . PRO A 1 85 ? -29.367 -2.125 15.752 1.00 93.62 85 PRO A CA 1
ATOM 661 C C . PRO A 1 85 ? -30.141 -1.647 16.983 1.00 93.62 85 PRO A C 1
ATOM 663 O O . PRO A 1 85 ? -30.111 -2.316 18.020 1.00 93.62 85 PRO A O 1
ATOM 666 N N . ARG A 1 86 ? -30.797 -0.486 16.891 1.00 92.62 86 ARG A N 1
ATOM 667 C CA . ARG A 1 86 ? -31.619 0.099 17.954 1.00 92.62 86 ARG A CA 1
ATOM 668 C C . ARG A 1 86 ? -33.017 -0.501 17.990 1.00 92.62 86 ARG A C 1
ATOM 670 O O . ARG A 1 86 ? -33.674 -0.397 19.019 1.00 92.62 86 ARG A O 1
ATOM 677 N N . LYS A 1 87 ? -33.477 -1.113 16.893 1.00 91.62 87 LYS A N 1
ATOM 678 C CA . LYS A 1 87 ? -34.826 -1.667 16.827 1.00 91.62 87 LYS A CA 1
ATOM 679 C C . LYS A 1 87 ? -34.973 -2.820 17.818 1.00 91.62 87 LYS A C 1
ATOM 681 O O . LYS A 1 87 ? -34.177 -3.759 17.818 1.00 91.62 87 LYS A O 1
ATOM 686 N N . GLU A 1 88 ? -36.002 -2.726 18.646 1.00 92.19 88 GLU A N 1
ATOM 687 C CA . GLU A 1 88 ? -36.362 -3.744 19.627 1.00 92.19 88 GLU A CA 1
ATOM 688 C C . GLU A 1 88 ? -37.106 -4.915 18.975 1.00 92.19 88 GLU A C 1
ATOM 690 O O . GLU A 1 88 ? -37.829 -4.745 17.987 1.00 92.19 88 GLU A O 1
ATOM 695 N N . ASP A 1 89 ? -36.911 -6.113 19.522 1.00 91.56 89 ASP A N 1
ATOM 696 C CA . ASP A 1 89 ? -37.756 -7.267 19.233 1.00 91.56 89 ASP A CA 1
ATOM 697 C C . ASP A 1 89 ? -39.072 -7.226 20.027 1.00 91.56 89 ASP A C 1
ATOM 699 O O . ASP A 1 89 ? -39.385 -6.273 20.741 1.00 91.56 89 ASP A O 1
ATOM 703 N N . SER A 1 90 ? -39.858 -8.295 19.913 1.00 89.50 90 SER A N 1
ATOM 704 C CA . SER A 1 90 ? -41.094 -8.481 20.675 1.00 89.50 90 SER A CA 1
ATOM 705 C C . SER A 1 90 ? -40.892 -8.537 22.196 1.00 89.50 90 SER A C 1
ATOM 707 O O . SER A 1 90 ? -41.869 -8.436 22.930 1.00 89.50 90 SER A O 1
ATOM 709 N N . GLU A 1 91 ? -39.658 -8.721 22.677 1.00 89.50 91 GLU A N 1
ATOM 710 C CA . GLU A 1 91 ? -39.304 -8.725 24.103 1.00 89.50 91 GLU A CA 1
ATOM 711 C C . GLU A 1 91 ? -38.857 -7.329 24.587 1.00 89.50 91 GLU A C 1
ATOM 713 O O . GLU A 1 91 ? -38.448 -7.174 25.740 1.00 89.50 91 GLU A O 1
ATOM 718 N N . GLY A 1 92 ? -38.910 -6.311 23.719 1.00 90.81 92 GLY A N 1
ATOM 719 C CA . GLY A 1 92 ? -38.429 -4.963 24.022 1.00 90.81 92 GLY A CA 1
ATOM 720 C C . GLY A 1 92 ? -36.903 -4.873 24.083 1.00 90.81 92 GLY A C 1
ATOM 721 O O . GLY A 1 92 ? -36.368 -3.969 24.717 1.00 90.81 92 GLY A O 1
ATOM 722 N N . LYS A 1 93 ? -36.169 -5.829 23.490 1.00 92.69 93 LYS A N 1
ATOM 723 C CA . LYS A 1 93 ? -34.699 -5.861 23.518 1.00 92.69 93 LYS A CA 1
ATOM 724 C C . LYS A 1 93 ? -34.119 -5.586 22.141 1.00 92.69 93 LYS A C 1
ATOM 726 O O . LYS A 1 93 ? -34.487 -6.211 21.150 1.00 92.69 93 LYS A O 1
ATOM 731 N N . SER A 1 94 ? -33.174 -4.653 22.079 1.00 94.56 94 SER A N 1
ATOM 732 C CA . SER A 1 94 ? -32.506 -4.260 20.835 1.00 94.56 94 SER A CA 1
ATOM 733 C C . SER A 1 94 ? -31.347 -5.190 20.463 1.00 94.56 94 SER A C 1
ATOM 735 O O . SER A 1 94 ? -30.818 -5.943 21.285 1.00 94.56 94 SER A O 1
ATOM 737 N N . ALA A 1 95 ? -30.873 -5.114 19.220 1.00 94.38 95 ALA A N 1
ATOM 738 C CA . ALA A 1 95 ? -29.673 -5.846 18.820 1.00 94.38 95 ALA A CA 1
ATOM 739 C C . ALA A 1 95 ? -28.420 -5.393 19.592 1.00 94.38 95 ALA A C 1
ATOM 741 O O . ALA A 1 95 ? -27.545 -6.215 19.874 1.00 94.38 95 ALA A O 1
ATOM 742 N N . LEU A 1 96 ? -28.347 -4.114 19.986 1.00 95.25 96 LEU A N 1
ATOM 743 C CA . LEU A 1 96 ? -27.292 -3.610 20.874 1.00 95.25 96 LEU A CA 1
ATOM 744 C C . LEU A 1 96 ? -27.316 -4.308 22.241 1.00 95.25 96 LEU A C 1
ATOM 746 O O . LEU A 1 96 ? -26.251 -4.686 22.730 1.00 95.25 96 LEU A O 1
ATOM 750 N N . TYR A 1 97 ? -28.501 -4.562 22.813 1.00 94.94 97 TYR A N 1
ATOM 751 C CA . TYR A 1 97 ? -28.642 -5.363 24.035 1.00 94.94 97 TYR A CA 1
ATOM 752 C C . TYR A 1 97 ? -28.058 -6.763 23.843 1.00 94.94 97 TYR A C 1
ATOM 754 O O . TYR A 1 97 ? -27.155 -7.175 24.572 1.00 94.94 97 TYR A O 1
ATOM 762 N N . TYR A 1 98 ? -28.504 -7.479 22.809 1.00 94.00 98 TYR A N 1
ATOM 763 C CA . TYR A 1 98 ? -28.039 -8.845 22.566 1.00 94.00 98 TYR A CA 1
ATOM 764 C C . TYR A 1 98 ? -26.543 -8.930 22.262 1.00 94.00 98 TYR A C 1
ATOM 766 O O . TYR A 1 98 ? -25.911 -9.911 22.655 1.00 94.00 98 TYR A O 1
ATOM 774 N N . ALA A 1 99 ? -25.971 -7.929 21.587 1.00 94.06 99 ALA A N 1
ATOM 775 C CA . ALA A 1 99 ? -24.539 -7.851 21.323 1.00 94.06 99 ALA A CA 1
ATOM 776 C C . ALA A 1 99 ? -23.730 -7.535 22.588 1.00 94.06 99 ALA A C 1
ATOM 778 O O . ALA A 1 99 ? -22.684 -8.149 22.799 1.00 94.06 99 ALA A O 1
ATOM 779 N N . LEU A 1 100 ? -24.226 -6.642 23.451 1.00 93.50 100 LEU A N 1
ATOM 780 C CA . LEU A 1 100 ? -23.605 -6.330 24.739 1.00 93.50 100 LEU A CA 1
ATOM 781 C C . LEU A 1 100 ? -23.544 -7.558 25.653 1.00 93.50 100 LEU A C 1
ATOM 783 O O . LEU A 1 100 ? -22.528 -7.771 26.314 1.00 93.50 100 LEU A O 1
ATOM 787 N N . MET A 1 101 ? -24.588 -8.394 25.628 1.00 90.94 101 MET A N 1
ATOM 788 C CA . MET A 1 101 ? -24.655 -9.649 26.386 1.00 90.94 101 MET A CA 1
ATOM 789 C C . MET A 1 101 ? -23.711 -10.742 25.873 1.00 90.94 101 MET A C 1
ATOM 791 O O . MET A 1 101 ? -23.594 -11.796 26.496 1.00 90.94 101 MET A O 1
ATOM 795 N N . LYS A 1 102 ? -23.019 -10.535 24.746 1.00 88.88 102 LYS A N 1
ATOM 796 C CA . LYS A 1 102 ? -21.974 -11.457 24.288 1.00 88.88 102 LYS A CA 1
ATOM 797 C C . LYS A 1 102 ? -20.616 -11.071 24.875 1.00 88.88 102 LYS A C 1
ATOM 799 O O . LYS A 1 102 ? -20.296 -9.905 25.111 1.00 88.88 102 LYS A O 1
ATOM 804 N N . ASP A 1 103 ? -19.746 -12.065 25.021 1.00 77.31 103 ASP A N 1
ATOM 805 C CA . ASP A 1 103 ? -18.382 -11.817 25.494 1.00 77.31 103 ASP A CA 1
ATOM 806 C C . ASP A 1 103 ? -17.566 -10.952 24.526 1.00 77.31 103 ASP A C 1
ATOM 808 O O . ASP A 1 103 ? -16.794 -10.101 24.971 1.00 77.31 103 ASP A O 1
ATOM 812 N N . LYS A 1 104 ? -17.797 -11.103 23.213 1.00 76.31 104 LYS A N 1
ATOM 813 C CA . LYS A 1 104 ? -17.074 -10.392 22.148 1.00 76.31 104 LYS A CA 1
ATOM 814 C C . LYS A 1 104 ? -17.511 -8.925 22.039 1.00 76.31 104 LYS A C 1
ATOM 816 O O . LYS A 1 104 ? -18.566 -8.638 21.480 1.00 76.31 104 LYS A O 1
ATOM 821 N N . SER A 1 105 ? -16.663 -8.005 22.502 1.00 78.12 105 SER A N 1
ATOM 822 C CA . SER A 1 105 ? -16.852 -6.549 22.379 1.00 78.12 105 SER A CA 1
ATOM 823 C C . SER A 1 105 ? -16.945 -6.068 20.932 1.00 78.12 105 SER A C 1
ATOM 825 O O . SER A 1 105 ? -17.694 -5.138 20.650 1.00 78.12 105 SER A O 1
ATOM 827 N N . ASP A 1 106 ? -16.236 -6.714 20.007 1.00 84.25 106 ASP A N 1
ATOM 828 C CA . ASP A 1 106 ? -16.146 -6.267 18.610 1.00 84.25 106 ASP A CA 1
ATOM 829 C C . ASP A 1 106 ? -17.516 -6.157 17.940 1.00 84.25 106 ASP A C 1
ATOM 831 O O . ASP A 1 106 ? -17.770 -5.235 17.169 1.00 84.25 106 ASP A O 1
ATOM 835 N N . LEU A 1 107 ? -18.422 -7.080 18.271 1.00 90.12 107 LEU A N 1
ATOM 836 C CA . LEU A 1 107 ? -19.760 -7.116 17.701 1.00 90.12 107 LEU A CA 1
ATOM 837 C C . LEU A 1 107 ? -20.598 -5.915 18.146 1.00 90.12 107 LEU A C 1
ATOM 839 O O . LEU A 1 107 ? -21.253 -5.293 17.314 1.00 90.12 107 LEU A O 1
ATOM 843 N N . LEU A 1 108 ? -20.530 -5.563 19.433 1.00 93.12 108 LEU A N 1
ATOM 844 C CA . LEU A 1 108 ? -21.192 -4.379 19.978 1.00 93.12 108 LEU A CA 1
ATOM 845 C C . LEU A 1 108 ? -20.724 -3.118 19.248 1.00 93.12 108 LEU A C 1
ATOM 847 O O . LEU A 1 108 ? -21.548 -2.314 18.823 1.00 93.12 108 LEU A O 1
ATOM 851 N N . PHE A 1 109 ? -19.414 -2.976 19.048 1.00 91.12 109 PHE A N 1
ATOM 852 C CA . PHE A 1 109 ? -18.867 -1.805 18.376 1.00 91.12 109 PHE A CA 1
ATOM 853 C C . PHE A 1 109 ? -19.178 -1.752 16.878 1.00 91.12 109 PHE A C 1
ATOM 855 O O . PHE A 1 109 ? -19.398 -0.663 16.367 1.00 91.12 109 PHE A O 1
ATOM 862 N N . ILE A 1 110 ? -19.229 -2.885 16.168 1.00 91.62 110 ILE A N 1
ATOM 863 C CA . ILE A 1 110 ? -19.648 -2.914 14.752 1.00 91.62 110 ILE A CA 1
ATOM 864 C C . ILE A 1 110 ? -21.080 -2.390 14.608 1.00 91.62 110 ILE A C 1
ATOM 866 O O . ILE A 1 110 ? -21.363 -1.581 13.724 1.00 91.62 110 ILE A O 1
ATOM 870 N N . LEU A 1 111 ? -21.978 -2.838 15.487 1.00 93.94 111 LEU A N 1
ATOM 871 C CA . LEU A 1 111 ? -23.371 -2.402 15.479 1.00 93.94 111 LEU A CA 1
ATOM 872 C C . LEU A 1 111 ? -23.511 -0.943 15.918 1.00 93.94 111 LEU A C 1
ATOM 874 O O . LEU A 1 111 ? -24.245 -0.186 15.289 1.00 93.94 111 LEU A O 1
ATOM 878 N N . TYR A 1 112 ? -22.765 -0.529 16.943 1.00 94.88 112 TYR A N 1
ATOM 879 C CA . TYR A 1 112 ? -22.694 0.870 17.347 1.00 94.88 112 TYR A CA 1
ATOM 880 C C . TYR A 1 112 ? -22.206 1.767 16.206 1.00 94.88 112 TYR A C 1
ATOM 882 O O . TYR A 1 112 ? -22.855 2.763 15.918 1.00 94.88 112 TYR A O 1
ATOM 890 N N . ASP A 1 113 ? -21.117 1.408 15.519 1.00 91.88 113 ASP A N 1
ATOM 891 C CA . ASP A 1 113 ? -20.552 2.210 14.429 1.00 91.88 113 ASP A CA 1
ATOM 892 C C . ASP A 1 113 ? -21.570 2.373 13.283 1.00 91.88 113 ASP A C 1
ATOM 894 O O . ASP A 1 113 ? -21.697 3.459 12.715 1.00 91.88 113 ASP A O 1
ATOM 898 N N . TYR A 1 114 ? -22.341 1.330 12.960 1.00 91.94 114 TYR A N 1
ATOM 899 C CA . TYR A 1 114 ? -23.420 1.428 11.971 1.00 91.94 114 TYR A CA 1
ATOM 900 C C . TYR A 1 114 ? -24.562 2.347 12.441 1.00 91.94 114 TYR A C 1
ATOM 902 O O . TYR A 1 114 ? -25.005 3.213 11.682 1.00 91.94 114 TYR A O 1
ATOM 910 N N . ALA A 1 115 ? -24.988 2.219 13.702 1.00 93.62 115 ALA A N 1
ATOM 911 C CA . ALA A 1 115 ? -26.023 3.070 14.288 1.00 93.62 115 ALA A CA 1
ATOM 912 C C . ALA A 1 115 ? -25.581 4.540 14.393 1.00 93.62 115 ALA A C 1
ATOM 914 O O . ALA A 1 115 ? -26.362 5.434 14.081 1.00 93.62 115 ALA A O 1
ATOM 915 N N . ALA A 1 116 ? -24.329 4.800 14.776 1.00 92.94 116 ALA A N 1
ATOM 916 C CA . ALA A 1 116 ? -23.735 6.131 14.900 1.00 92.94 116 ALA A CA 1
ATOM 917 C C . ALA A 1 116 ? -23.690 6.879 13.556 1.00 92.94 116 ALA A C 1
ATOM 919 O O . ALA A 1 116 ? -23.885 8.092 13.517 1.00 92.94 116 ALA A O 1
ATOM 920 N N . ASN A 1 117 ? -23.532 6.153 12.443 1.00 88.56 117 ASN A N 1
ATOM 921 C CA . ASN A 1 117 ? -23.604 6.685 11.075 1.00 88.56 117 ASN A CA 1
ATOM 922 C C . ASN A 1 117 ? -25.037 6.671 10.496 1.00 88.56 117 ASN A C 1
ATOM 924 O O . ASN A 1 117 ? -25.231 6.444 9.301 1.00 88.56 117 ASN A O 1
ATOM 928 N N . ALA A 1 118 ? -26.042 6.867 11.355 1.00 85.94 118 ALA A N 1
ATOM 929 C CA . ALA A 1 118 ? -27.461 6.975 11.007 1.00 85.94 118 ALA A CA 1
ATOM 930 C C . ALA A 1 118 ? -28.005 5.825 10.137 1.00 85.94 118 ALA A C 1
ATOM 932 O O . ALA A 1 118 ? -28.909 6.034 9.334 1.00 85.94 118 ALA A O 1
ATOM 933 N N . CYS A 1 119 ? -27.454 4.611 10.253 1.00 84.12 119 CYS A N 1
ATOM 934 C CA . CYS A 1 119 ? -27.884 3.439 9.479 1.00 84.12 119 CYS A CA 1
ATOM 935 C C . CYS A 1 119 ? -27.962 3.677 7.953 1.00 84.12 119 CYS A C 1
ATOM 937 O O . CYS A 1 119 ? -28.784 3.058 7.280 1.00 84.12 119 CYS A O 1
ATOM 939 N N . LEU A 1 120 ? -27.100 4.547 7.402 1.00 71.62 120 LEU A N 1
ATOM 940 C CA . LEU A 1 120 ? -27.085 4.971 5.985 1.00 71.62 120 LEU A CA 1
ATOM 941 C C . LEU A 1 120 ? -28.259 5.859 5.545 1.00 71.62 120 LEU A C 1
ATOM 943 O O . LEU A 1 120 ? -28.476 6.035 4.349 1.00 71.62 120 LEU A O 1
ATOM 947 N N . GLN A 1 121 ? -29.004 6.434 6.488 1.00 72.00 121 GLN A N 1
ATOM 948 C CA . GLN A 1 121 ? -30.097 7.364 6.188 1.00 72.00 121 GLN A CA 1
ATOM 949 C C . GLN A 1 121 ? -29.606 8.785 5.865 1.00 72.00 121 GLN A C 1
ATOM 951 O O . GLN A 1 121 ? -30.362 9.568 5.296 1.00 72.00 121 GLN A O 1
ATOM 956 N N . ALA A 1 122 ? -28.354 9.115 6.202 1.00 73.25 122 ALA A N 1
ATOM 957 C CA . ALA A 1 122 ? -27.724 10.404 5.923 1.00 73.25 122 ALA A CA 1
ATOM 958 C C . ALA A 1 122 ? -26.582 10.263 4.901 1.00 73.25 122 ALA A C 1
ATOM 960 O O . ALA A 1 122 ? -25.911 9.231 4.847 1.00 73.25 122 ALA A O 1
ATOM 961 N N . GLU A 1 123 ? -26.346 11.316 4.111 1.00 71.81 123 GLU A N 1
ATOM 962 C CA . GLU A 1 123 ? -25.148 11.426 3.263 1.00 71.81 123 GLU A CA 1
ATOM 963 C C . GLU A 1 123 ? -23.886 11.679 4.109 1.00 71.81 123 GLU A C 1
ATOM 965 O O . GLU A 1 123 ? -22.789 11.253 3.736 1.00 71.81 123 GLU A O 1
ATOM 970 N N . GLY A 1 124 ? -24.044 12.346 5.260 1.00 78.12 124 GLY A N 1
ATOM 971 C CA . GLY A 1 124 ? -22.994 12.549 6.249 1.00 78.12 124 GLY A CA 1
ATOM 972 C C . GLY A 1 124 ? -22.581 11.269 6.978 1.00 78.12 124 GLY A C 1
ATOM 973 O O . GLY A 1 124 ? -23.241 10.232 6.947 1.00 78.12 124 GLY A O 1
ATOM 974 N N . SER A 1 125 ? -21.451 11.345 7.674 1.00 88.06 125 SER A N 1
ATOM 975 C CA . SER A 1 125 ? -20.968 10.278 8.557 1.00 88.06 125 SER A CA 1
ATOM 976 C C . SER A 1 125 ? -20.273 10.890 9.761 1.00 88.06 125 SER A C 1
ATOM 978 O O . SER A 1 125 ? -19.923 12.064 9.739 1.00 88.06 125 SER A O 1
ATOM 980 N N . VAL A 1 126 ? -19.969 10.103 10.789 1.00 88.12 126 VAL A N 1
ATOM 981 C CA . VAL A 1 126 ? -19.158 10.583 11.917 1.00 88.12 126 VAL A CA 1
ATOM 982 C C . VAL A 1 126 ? -17.820 11.165 11.428 1.00 88.12 126 VAL A C 1
ATOM 984 O O . VAL A 1 126 ? -17.355 12.150 11.982 1.00 88.12 126 VAL A O 1
ATOM 987 N N . ARG A 1 127 ? -17.233 10.634 10.341 1.00 85.19 127 ARG A N 1
ATOM 988 C CA . ARG A 1 127 ? -15.964 11.124 9.756 1.00 85.19 127 ARG A CA 1
ATOM 989 C C . ARG A 1 127 ? -16.078 12.486 9.066 1.00 85.19 127 ARG A C 1
ATOM 991 O O . ARG A 1 127 ? -15.125 13.257 9.077 1.00 85.19 127 ARG A O 1
ATOM 998 N N . SER A 1 128 ? -17.230 12.773 8.467 1.00 85.81 128 SER A N 1
ATOM 999 C CA . SER A 1 128 ? -17.558 14.080 7.895 1.00 85.81 128 SER A CA 1
ATOM 1000 C C . SER A 1 128 ? -18.970 14.443 8.343 1.00 85.81 128 SER A C 1
ATOM 1002 O O . SER A 1 128 ? -19.930 14.170 7.614 1.00 85.81 128 SER A O 1
ATOM 1004 N N . PRO A 1 129 ? -19.101 14.968 9.571 1.00 88.94 129 PRO A N 1
ATOM 1005 C CA . PRO A 1 129 ? -20.401 15.155 10.182 1.00 88.94 129 PRO A CA 1
ATOM 1006 C C . PRO A 1 129 ? -21.185 16.241 9.455 1.00 88.94 129 PRO A C 1
ATOM 1008 O O . PRO A 1 129 ? -20.628 17.223 8.958 1.00 88.94 129 PRO A O 1
ATOM 1011 N N . ASP A 1 130 ? -22.492 16.029 9.410 1.00 88.19 130 ASP A N 1
ATOM 1012 C CA . ASP A 1 130 ? -23.505 17.041 9.154 1.00 88.19 130 ASP A CA 1
ATOM 1013 C C . ASP A 1 130 ? -24.368 17.182 10.430 1.00 88.19 130 ASP A C 1
ATOM 1015 O O . ASP A 1 130 ? -24.148 16.454 11.414 1.00 88.19 130 ASP A O 1
ATOM 1019 N N . PRO A 1 131 ? -25.316 18.132 10.492 1.00 90.19 131 PRO A N 1
ATOM 1020 C CA . PRO A 1 131 ? -26.179 18.278 11.663 1.00 90.19 131 PRO A CA 1
ATOM 1021 C C . PRO A 1 131 ? -26.998 17.018 11.997 1.00 90.19 131 PRO A C 1
ATOM 1023 O O . PRO A 1 131 ? -27.214 16.736 13.176 1.00 90.19 131 PRO A O 1
ATOM 1026 N N . ILE A 1 132 ? -27.383 16.226 10.988 1.00 92.00 132 ILE A N 1
ATOM 1027 C CA . ILE A 1 132 ? -28.188 15.004 11.148 1.00 92.00 132 ILE A CA 1
ATOM 1028 C C . ILE A 1 132 ? -27.392 13.935 11.905 1.00 92.00 132 ILE A C 1
ATOM 1030 O O . ILE A 1 132 ? -27.935 13.250 12.770 1.00 92.00 132 ILE A O 1
ATOM 1034 N N . ILE A 1 133 ? -26.086 13.813 11.648 1.00 93.62 133 ILE A N 1
ATOM 1035 C CA . ILE A 1 133 ? -25.219 12.888 12.391 1.00 93.62 133 ILE A CA 1
ATOM 1036 C C . ILE A 1 133 ? -25.171 13.238 13.881 1.00 93.62 133 ILE A C 1
ATOM 1038 O O . ILE A 1 133 ? -25.233 12.338 14.720 1.00 93.62 133 ILE A O 1
ATOM 1042 N N . VAL A 1 134 ? -25.110 14.524 14.237 1.00 93.75 134 VAL A N 1
ATOM 1043 C CA . VAL A 1 134 ? -25.113 14.949 15.649 1.00 93.75 134 VAL A CA 1
ATOM 1044 C C . VAL A 1 134 ? -26.452 14.627 16.313 1.00 93.75 134 VAL A C 1
ATOM 1046 O O . VAL A 1 134 ? -26.468 14.079 17.416 1.00 93.75 134 VAL A O 1
ATOM 1049 N N . GLU A 1 135 ? -27.567 14.899 15.633 1.00 94.00 135 GLU A N 1
ATOM 1050 C CA . GLU A 1 135 ? -28.909 14.538 16.105 1.00 94.00 135 GLU A CA 1
ATOM 1051 C C . GLU A 1 135 ? -29.051 13.021 16.302 1.00 94.00 135 GLU A C 1
ATOM 1053 O O . GLU A 1 135 ? -29.532 12.558 17.341 1.00 94.00 135 GLU A O 1
ATOM 1058 N N . ASN A 1 136 ? -28.546 12.227 15.358 1.00 95.12 136 ASN A N 1
ATOM 1059 C CA . ASN A 1 136 ? -28.558 10.773 15.450 1.00 95.12 136 ASN A CA 1
ATOM 1060 C C . ASN A 1 136 ? -27.714 10.253 16.629 1.00 95.12 136 ASN A C 1
ATOM 1062 O O . ASN A 1 136 ? -28.150 9.345 17.339 1.00 95.12 136 ASN A O 1
ATOM 1066 N N . LEU A 1 137 ? -26.539 10.836 16.886 1.00 96.00 137 LEU A N 1
ATOM 1067 C CA . LEU A 1 137 ? -25.707 10.485 18.044 1.00 96.00 137 LEU A CA 1
ATOM 1068 C C . LEU A 1 137 ? -26.376 10.855 19.380 1.00 96.00 137 LEU A C 1
ATOM 1070 O O . LEU A 1 137 ? -26.224 10.128 20.368 1.00 96.00 137 LEU A O 1
ATOM 1074 N N . LEU A 1 138 ? -27.140 11.953 19.421 1.00 96.06 138 LEU A N 1
ATOM 1075 C CA . LEU A 1 138 ? -27.969 12.323 20.574 1.00 96.06 138 LEU A CA 1
ATOM 1076 C C . LEU A 1 138 ? -29.123 11.333 20.778 1.00 96.06 138 LEU A C 1
ATOM 1078 O O . LEU A 1 138 ? -29.364 10.905 21.905 1.00 96.06 138 LEU A O 1
ATOM 1082 N N . CYS A 1 139 ? -29.780 10.889 19.705 1.00 94.38 139 CYS A N 1
ATOM 1083 C CA . CYS A 1 139 ? -30.784 9.826 19.785 1.00 94.38 139 CYS A CA 1
ATOM 1084 C C . CYS A 1 139 ? -30.169 8.513 20.294 1.00 94.38 139 CYS A C 1
ATOM 1086 O O . CYS A 1 139 ? -30.730 7.849 21.167 1.00 94.38 139 CYS A O 1
ATOM 1088 N N . LEU A 1 140 ? -28.979 8.160 19.798 1.00 95.12 140 LEU A N 1
ATOM 1089 C CA . LEU A 1 140 ? -28.241 6.979 20.239 1.00 95.12 140 LEU A CA 1
ATOM 1090 C C . LEU A 1 140 ? -27.849 7.072 21.718 1.00 95.12 140 LEU A C 1
ATOM 1092 O O . LEU A 1 140 ? -27.942 6.074 22.426 1.00 95.12 140 LEU A O 1
ATOM 1096 N N . LYS A 1 141 ? -27.489 8.263 22.217 1.00 96.38 141 LYS A N 1
ATOM 1097 C CA . LYS A 1 141 ? -27.234 8.500 23.648 1.00 96.38 141 LYS A CA 1
ATOM 1098 C C . LYS A 1 141 ? -28.434 8.089 24.505 1.00 96.38 141 LYS A C 1
ATOM 1100 O O . LYS A 1 141 ? -28.236 7.394 25.496 1.00 96.38 141 LYS A O 1
ATOM 1105 N N . ASN A 1 142 ? -29.647 8.473 24.107 1.00 93.88 142 ASN A N 1
ATOM 1106 C CA . ASN A 1 142 ? -30.869 8.114 24.832 1.00 93.88 142 ASN A CA 1
ATOM 1107 C C . ASN A 1 142 ? -31.119 6.597 24.774 1.00 93.88 142 ASN A C 1
ATOM 1109 O O . ASN A 1 142 ? -31.402 5.977 25.794 1.00 93.88 142 ASN A O 1
ATOM 1113 N N . GLY A 1 143 ? -30.918 5.968 23.609 1.00 92.81 143 GLY A N 1
ATOM 1114 C CA . GLY A 1 143 ? -31.016 4.509 23.475 1.00 92.81 143 GLY A CA 1
ATOM 1115 C C . GLY A 1 143 ? -30.012 3.747 24.354 1.00 92.81 143 GLY A C 1
ATOM 1116 O O . GLY A 1 143 ? -30.351 2.724 24.944 1.00 92.81 143 GLY A O 1
ATOM 1117 N N . LEU A 1 144 ? -28.788 4.264 24.505 1.00 95.06 144 LEU A N 1
ATOM 1118 C CA . LEU A 1 144 ? -27.781 3.690 25.404 1.00 95.06 144 LEU A CA 1
ATOM 1119 C C . LEU A 1 144 ? -28.116 3.881 26.893 1.00 95.06 144 LEU A C 1
ATOM 1121 O O . LEU A 1 144 ? -27.610 3.116 27.710 1.00 95.06 144 LEU A O 1
ATOM 1125 N N . GLN A 1 145 ? -28.928 4.878 27.258 1.00 94.44 145 GLN A N 1
ATOM 1126 C CA . GLN A 1 145 ? -29.424 5.055 28.630 1.00 94.44 145 GLN A CA 1
ATOM 1127 C C . GLN A 1 145 ? -30.527 4.044 28.953 1.00 94.44 145 GLN A C 1
ATOM 1129 O O . GLN A 1 145 ? -30.455 3.381 29.982 1.00 94.44 145 GLN A O 1
ATOM 1134 N N . LEU A 1 146 ? -31.478 3.838 28.037 1.00 92.81 146 LEU A N 1
ATOM 1135 C CA . LEU A 1 146 ? -32.498 2.789 28.178 1.00 92.81 146 LEU A CA 1
ATOM 1136 C C . LEU A 1 146 ? -31.854 1.401 28.305 1.00 92.81 146 LEU A C 1
ATOM 1138 O O . LEU A 1 146 ? -32.234 0.592 29.149 1.00 92.81 146 LEU A O 1
ATOM 1142 N N . LEU A 1 147 ? -30.797 1.154 27.525 1.00 93.69 147 LEU A N 1
ATOM 1143 C CA . LEU A 1 147 ? -30.022 -0.079 27.620 1.00 93.69 147 LEU A CA 1
ATOM 1144 C C . LEU A 1 147 ? -29.377 -0.272 29.007 1.00 93.69 147 LEU A C 1
ATOM 1146 O O . LEU A 1 147 ? -29.232 -1.398 29.481 1.00 93.69 147 LEU A O 1
ATOM 1150 N N . GLU A 1 148 ? -28.987 0.812 29.673 1.00 94.69 148 GLU A N 1
ATOM 1151 C CA . GLU A 1 148 ? -28.421 0.772 31.021 1.00 94.69 148 GLU A CA 1
ATOM 1152 C C . GLU A 1 148 ? -29.467 0.369 32.064 1.00 94.69 148 GLU A C 1
ATOM 1154 O O . GLU A 1 148 ? -29.203 -0.483 32.919 1.00 94.69 148 GLU A O 1
ATOM 1159 N N . GLU A 1 149 ? -30.666 0.945 31.967 1.00 94.00 149 GLU A N 1
ATOM 1160 C CA . GLU A 1 149 ? -31.821 0.618 32.811 1.00 94.00 149 GLU A CA 1
ATOM 1161 C C . GLU A 1 149 ? -32.220 -0.856 32.659 1.00 94.00 149 GLU A C 1
ATOM 1163 O O . GLU A 1 149 ? -32.440 -1.564 33.650 1.00 94.00 149 GLU A O 1
ATOM 1168 N N . ASP A 1 150 ? -32.196 -1.359 31.428 1.00 92.06 150 ASP A N 1
ATOM 1169 C CA . ASP A 1 150 ? -32.423 -2.763 31.095 1.00 92.06 150 ASP A CA 1
ATOM 1170 C C . ASP A 1 150 ? -31.418 -3.715 31.755 1.00 92.06 150 ASP A C 1
ATOM 1172 O O . ASP A 1 150 ? -31.786 -4.763 32.292 1.00 92.06 150 ASP A O 1
ATOM 1176 N N . ILE A 1 151 ? -30.128 -3.371 31.750 1.00 93.62 151 ILE A N 1
ATOM 1177 C CA . ILE A 1 151 ? -29.099 -4.199 32.397 1.00 93.62 151 ILE A CA 1
ATOM 1178 C C . ILE A 1 151 ? -29.271 -4.167 33.913 1.00 93.62 151 ILE A C 1
ATOM 1180 O O . ILE A 1 151 ? -29.177 -5.213 34.566 1.00 93.62 151 ILE A O 1
ATOM 1184 N N . ARG A 1 152 ? -29.537 -2.986 34.483 1.00 93.06 152 ARG A N 1
ATOM 1185 C CA . ARG A 1 152 ? -29.734 -2.816 35.929 1.00 93.06 152 ARG A CA 1
ATOM 1186 C C . ARG A 1 152 ? -30.927 -3.630 36.427 1.00 93.06 152 ARG A C 1
ATOM 1188 O O . ARG A 1 152 ? -30.796 -4.308 37.450 1.00 93.06 152 ARG A O 1
ATOM 1195 N N . SER A 1 153 ? -32.031 -3.628 35.682 1.00 91.38 153 SER A N 1
ATOM 1196 C CA . SER A 1 153 ? -33.256 -4.371 36.008 1.00 91.38 153 SER A CA 1
ATOM 1197 C C . SER A 1 153 ? -33.174 -5.877 35.714 1.00 91.38 153 SER A C 1
ATOM 1199 O O . SER A 1 153 ? -33.862 -6.663 36.367 1.00 91.38 153 SER A O 1
ATOM 1201 N N . SER A 1 154 ? -32.303 -6.313 34.796 1.00 89.56 154 SER A N 1
ATOM 1202 C CA . SER A 1 154 ? -32.135 -7.735 34.450 1.00 89.56 154 SER A CA 1
ATOM 1203 C C . SER A 1 154 ? -31.698 -8.610 35.641 1.00 89.56 154 SER A C 1
ATOM 1205 O O . SER A 1 154 ? -31.129 -8.122 36.610 1.00 89.56 154 SER A O 1
ATOM 1207 N N . LYS A 1 155 ? -31.903 -9.933 35.593 1.00 89.31 155 LYS A N 1
ATOM 1208 C CA . LYS A 1 155 ? -31.425 -10.885 36.627 1.00 89.31 155 LYS A CA 1
ATOM 1209 C C . LYS A 1 155 ? -30.097 -11.563 36.249 1.00 89.31 155 LYS A C 1
ATOM 1211 O O . LYS A 1 155 ? -29.906 -12.747 36.499 1.00 89.31 155 LYS A O 1
ATOM 1216 N N . ILE A 1 156 ? -29.195 -10.833 35.597 1.00 87.88 156 ILE A N 1
ATOM 1217 C CA . ILE A 1 156 ? -27.918 -11.368 35.099 1.00 87.88 156 ILE A CA 1
ATOM 1218 C C . ILE A 1 156 ? -26.869 -11.357 36.223 1.00 87.88 156 ILE A C 1
ATOM 1220 O O . ILE A 1 156 ? -26.840 -10.429 37.027 1.00 87.88 156 ILE A O 1
ATOM 1224 N N . SER A 1 157 ? -26.003 -12.372 36.292 1.00 83.75 157 SER A N 1
ATOM 1225 C CA . SER A 1 157 ? -24.956 -12.483 37.322 1.00 83.75 157 SER A CA 1
ATOM 1226 C C . SER A 1 157 ? -23.798 -11.491 37.120 1.00 83.75 157 SER A C 1
ATOM 1228 O O . SER A 1 157 ? -23.304 -10.917 38.085 1.00 83.75 157 SER A O 1
ATOM 1230 N N . GLU A 1 158 ? -23.393 -11.222 35.874 1.00 87.75 158 GLU A N 1
ATOM 1231 C CA . GLU A 1 158 ? -22.243 -10.363 35.526 1.00 87.75 158 GLU A CA 1
ATOM 1232 C C . GLU A 1 158 ? -22.617 -8.894 35.213 1.00 87.75 158 GLU A C 1
ATOM 1234 O O . GLU A 1 158 ? -22.019 -8.268 34.333 1.00 87.75 158 GLU A O 1
ATOM 1239 N N . LYS A 1 159 ? -23.602 -8.299 35.906 1.00 91.19 159 LYS A N 1
ATOM 1240 C CA . LYS A 1 159 ? -24.071 -6.920 35.613 1.00 91.19 159 LYS A CA 1
ATOM 1241 C C . LYS A 1 159 ? -22.947 -5.889 35.540 1.00 91.19 159 LYS A C 1
ATOM 1243 O O . LYS A 1 159 ? -22.945 -5.063 34.634 1.00 91.19 159 LYS A O 1
ATOM 1248 N N . SER A 1 160 ? -21.995 -5.936 36.471 1.00 88.19 160 SER A N 1
ATOM 1249 C CA . SER A 1 160 ? -20.889 -4.972 36.553 1.00 88.19 160 SER A CA 1
ATOM 1250 C C . SER A 1 160 ? -20.031 -4.957 35.284 1.00 88.19 160 SER A C 1
ATOM 1252 O O . SER A 1 160 ? -19.687 -3.887 34.786 1.00 88.19 160 SER A O 1
ATOM 1254 N N . LYS A 1 161 ? -19.748 -6.130 34.703 1.00 89.94 161 LYS A N 1
ATOM 1255 C CA . LYS A 1 161 ? -18.998 -6.273 33.447 1.00 89.94 161 LYS A CA 1
ATOM 1256 C C . LYS A 1 161 ? -19.744 -5.636 32.272 1.00 89.94 161 LYS A C 1
ATOM 1258 O O . LYS A 1 161 ? -19.121 -4.935 31.474 1.00 89.94 161 LYS A O 1
ATOM 1263 N N . PHE A 1 162 ? -21.056 -5.860 32.163 1.00 91.31 162 PHE A N 1
ATOM 1264 C CA . PHE A 1 162 ? -21.880 -5.282 31.094 1.00 91.31 162 PHE A CA 1
ATOM 1265 C C . PHE A 1 162 ? -22.066 -3.773 31.256 1.00 91.31 162 PHE A C 1
ATOM 1267 O O . PHE A 1 162 ? -21.907 -3.040 30.283 1.00 91.31 162 PHE A O 1
ATOM 1274 N N . LEU A 1 163 ? -22.312 -3.300 32.481 1.00 92.06 163 LEU A N 1
ATOM 1275 C CA . LEU A 1 163 ? -22.394 -1.871 32.791 1.00 92.06 163 LEU A CA 1
ATOM 1276 C C . LEU A 1 163 ? -21.074 -1.157 32.494 1.00 92.06 163 LEU A C 1
ATOM 1278 O O . LEU A 1 163 ? -21.092 -0.087 31.900 1.00 92.06 163 LEU A O 1
ATOM 1282 N N . ARG A 1 164 ? -19.922 -1.767 32.802 1.00 90.00 164 ARG A N 1
ATOM 1283 C CA . ARG A 1 164 ? -18.613 -1.201 32.441 1.00 90.00 164 ARG A CA 1
ATOM 1284 C C . ARG A 1 164 ? -18.454 -1.038 30.926 1.00 90.00 164 ARG A C 1
ATOM 1286 O O . ARG A 1 164 ? -18.121 0.051 30.471 1.00 90.00 164 ARG A O 1
ATOM 1293 N N . LYS A 1 165 ? -18.741 -2.088 30.144 1.00 90.75 165 LYS A N 1
ATOM 1294 C CA . LYS A 1 165 ? -18.708 -2.025 28.668 1.00 90.75 165 LYS A CA 1
ATOM 1295 C C . LYS A 1 165 ? -19.663 -0.957 28.118 1.00 90.75 165 LYS A C 1
ATOM 1297 O O . LYS A 1 165 ? -19.331 -0.268 27.156 1.00 90.75 165 LYS A O 1
ATOM 1302 N N . LEU A 1 166 ? -20.849 -0.822 28.713 1.00 93.25 166 LEU A N 1
ATOM 1303 C CA . LEU A 1 166 ? -21.816 0.197 28.316 1.00 93.25 166 LEU A CA 1
ATOM 1304 C C . LEU A 1 166 ? -21.331 1.609 28.662 1.00 93.25 166 LEU A C 1
ATOM 1306 O O . LEU A 1 166 ? -21.454 2.498 27.825 1.00 93.25 166 LEU A O 1
ATOM 1310 N N . ASN A 1 167 ? -20.729 1.810 29.834 1.00 91.19 167 ASN A N 1
ATOM 1311 C CA . ASN A 1 167 ? -20.157 3.094 30.242 1.00 91.19 167 ASN A CA 1
ATOM 1312 C C . ASN A 1 167 ? -19.036 3.536 29.293 1.00 91.19 167 ASN A C 1
ATOM 1314 O O . ASN A 1 167 ? -19.010 4.693 28.876 1.00 91.19 167 ASN A O 1
ATOM 1318 N N . GLU A 1 168 ? -18.157 2.613 28.889 1.00 90.81 168 GLU A N 1
ATOM 1319 C CA . GLU A 1 168 ? -17.142 2.854 27.853 1.00 90.81 168 GLU A CA 1
ATOM 1320 C C . GLU A 1 168 ? -17.783 3.327 26.53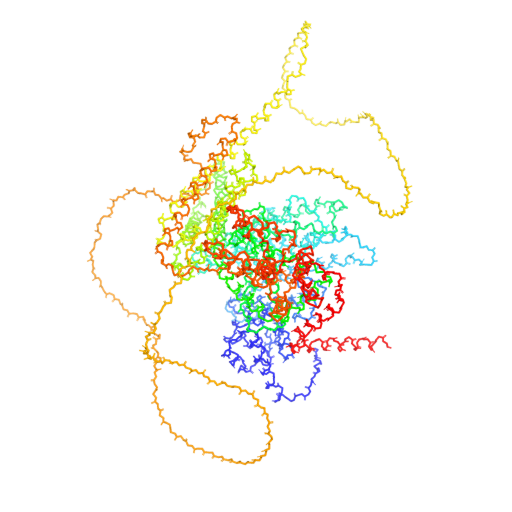9 1.00 90.81 168 GLU A C 1
ATOM 1322 O O . GLU A 1 168 ? -17.362 4.330 25.959 1.00 90.81 168 GLU A O 1
ATOM 1327 N N . LEU A 1 169 ? -18.840 2.644 26.089 1.00 93.25 169 LEU A N 1
ATOM 1328 C CA . LEU A 1 169 ? -19.557 2.989 24.862 1.00 93.25 169 LEU A CA 1
ATOM 1329 C C . LEU A 1 169 ? -20.271 4.345 24.961 1.00 93.25 169 LEU A C 1
ATOM 1331 O O . LEU A 1 169 ? -20.201 5.155 24.039 1.00 93.25 169 LEU A O 1
ATOM 1335 N N . GLN A 1 170 ? -20.932 4.621 26.086 1.00 94.19 170 GLN A N 1
ATOM 1336 C CA . GLN A 1 170 ? -21.576 5.904 26.360 1.00 94.19 170 GLN A CA 1
ATOM 1337 C C . GLN A 1 170 ? -20.549 7.043 26.404 1.00 94.19 170 GLN A C 1
ATOM 1339 O O . GLN A 1 170 ? -20.815 8.129 25.882 1.00 94.19 170 GLN A O 1
ATOM 1344 N N . HIS A 1 171 ? -19.375 6.816 27.001 1.00 93.06 171 HIS A N 1
ATOM 1345 C CA . HIS A 1 171 ? -18.300 7.804 27.048 1.00 93.06 171 HIS A CA 1
ATOM 1346 C C . HIS A 1 171 ? -17.727 8.070 25.649 1.00 93.06 171 HIS A C 1
ATOM 1348 O O . HIS A 1 171 ? -17.572 9.229 25.260 1.00 93.06 171 HIS A O 1
ATOM 1354 N N . PHE A 1 172 ? -17.538 7.024 24.838 1.00 95.38 172 PHE A N 1
ATOM 1355 C CA . PHE A 1 172 ? -17.157 7.172 23.432 1.00 95.38 172 PHE A CA 1
ATOM 1356 C C . PHE A 1 172 ? -18.220 7.918 22.607 1.00 95.38 172 PHE A C 1
ATOM 1358 O O . PHE A 1 172 ? -17.884 8.780 21.796 1.00 95.38 172 PHE A O 1
ATOM 1365 N N . ASN A 1 173 ? -19.510 7.681 22.864 1.00 96.69 173 ASN A N 1
ATOM 1366 C CA . ASN A 1 173 ? -20.591 8.424 22.215 1.00 96.69 173 ASN A CA 1
ATOM 1367 C C . ASN A 1 173 ? -20.583 9.913 22.593 1.00 96.69 173 ASN A C 1
ATOM 1369 O O . ASN A 1 173 ? -20.782 10.765 21.731 1.00 96.69 173 ASN A O 1
ATOM 1373 N N . LYS A 1 174 ? -20.297 10.250 23.860 1.00 96.50 174 LYS A N 1
ATOM 1374 C CA . LYS A 1 174 ? -20.114 11.650 24.297 1.00 96.50 174 LYS A CA 1
ATOM 1375 C C . LYS A 1 174 ? -18.957 12.319 23.549 1.00 96.50 174 LYS A C 1
ATOM 1377 O O . LYS A 1 174 ? -19.129 13.435 23.060 1.00 96.50 174 LYS A O 1
ATOM 1382 N N . PHE A 1 175 ? -17.834 11.615 23.401 1.00 96.31 175 PHE A N 1
ATOM 1383 C CA . PHE A 1 175 ? -16.706 12.064 22.585 1.00 96.31 175 PHE A CA 1
ATOM 1384 C C . PHE A 1 175 ? -17.134 12.369 21.140 1.00 96.31 175 PHE A C 1
ATOM 1386 O O . PHE A 1 175 ? -16.858 13.463 20.643 1.00 96.31 175 PHE A O 1
ATOM 1393 N N . GLN A 1 176 ? -17.856 11.453 20.484 1.00 96.44 176 GLN A N 1
ATOM 1394 C CA . GLN A 1 176 ? -18.320 11.656 19.107 1.00 96.44 176 GLN A CA 1
ATOM 1395 C C . GLN A 1 176 ? -19.295 12.833 18.981 1.00 96.44 176 GLN A C 1
ATOM 1397 O O . GLN A 1 176 ? -19.141 13.626 18.055 1.00 96.44 176 GLN A O 1
ATOM 1402 N N . ILE A 1 177 ? -20.247 12.990 19.910 1.00 97.12 177 ILE A N 1
ATOM 1403 C CA . ILE A 1 177 ? -21.182 14.130 19.930 1.00 97.12 177 ILE A CA 1
ATOM 1404 C C . ILE A 1 177 ? -20.412 15.450 20.017 1.00 97.12 177 ILE A C 1
ATOM 1406 O O . ILE A 1 177 ? -20.638 16.349 19.208 1.00 97.12 177 ILE A O 1
ATOM 1410 N N . GLU A 1 178 ? -19.495 15.572 20.983 1.00 97.31 178 GLU A N 1
ATOM 1411 C CA . GLU A 1 178 ? -18.738 16.808 21.196 1.00 97.31 178 GLU A CA 1
ATOM 1412 C C . GLU A 1 178 ? -17.848 17.135 19.993 1.00 97.31 178 GLU A C 1
ATOM 1414 O O . GLU A 1 178 ? -17.810 18.280 19.541 1.00 97.31 178 GLU A O 1
ATOM 1419 N N . MET A 1 179 ? -17.158 16.132 19.450 1.00 95.88 179 MET A N 1
ATOM 1420 C CA . MET A 1 179 ? -16.282 16.311 18.298 1.00 95.88 179 MET A CA 1
ATOM 1421 C C . MET A 1 179 ? -17.071 16.683 17.037 1.00 95.88 179 MET A C 1
ATOM 1423 O O . MET A 1 179 ? -16.745 17.682 16.396 1.00 95.88 179 MET A O 1
ATOM 1427 N N . CYS A 1 180 ? -18.137 15.944 16.707 1.00 96.00 180 CYS A N 1
ATOM 1428 C CA . CYS A 1 180 ? -18.966 16.231 15.533 1.00 96.00 180 CYS A CA 1
ATOM 1429 C C . CYS A 1 180 ? -19.652 17.597 15.645 1.00 96.00 180 CYS A C 1
ATOM 1431 O O . CYS A 1 180 ? -19.668 18.356 14.678 1.00 96.00 180 CYS A O 1
ATOM 1433 N N . GLY A 1 181 ? -20.152 17.944 16.837 1.00 96.50 181 GLY A N 1
ATOM 1434 C CA . GLY A 1 181 ? -20.730 19.258 17.115 1.00 96.50 181 GLY A CA 1
ATOM 1435 C C . GLY A 1 181 ? -19.725 20.390 16.900 1.00 96.50 181 GLY A C 1
ATOM 1436 O O . GLY A 1 181 ? -20.029 21.353 16.201 1.00 96.50 181 GLY A O 1
ATOM 1437 N N . LYS A 1 182 ? -18.495 20.258 17.416 1.00 96.06 182 LYS A N 1
ATOM 1438 C CA . LYS A 1 182 ? -17.433 21.254 17.192 1.00 96.06 182 LYS A CA 1
ATOM 1439 C C . LYS A 1 182 ? -17.086 21.409 15.710 1.00 96.06 182 LYS A C 1
ATOM 1441 O O . LYS A 1 182 ? -16.980 22.540 15.250 1.00 96.06 182 LYS A O 1
ATOM 1446 N N . ILE A 1 183 ? -16.942 20.309 14.966 1.00 94.00 183 ILE A N 1
ATOM 1447 C CA . ILE A 1 183 ? -16.644 20.353 13.524 1.00 94.00 183 ILE A CA 1
ATOM 1448 C C . ILE A 1 183 ? -17.771 21.060 12.760 1.00 94.00 183 ILE A C 1
ATOM 1450 O O . ILE A 1 183 ? -17.500 21.959 11.964 1.00 94.00 183 ILE A O 1
ATOM 1454 N N . ASN A 1 184 ? -19.030 20.705 13.031 1.00 92.44 184 ASN A N 1
ATOM 1455 C CA . ASN A 1 184 ? -20.188 21.344 12.404 1.00 92.44 184 ASN A CA 1
ATOM 1456 C C . ASN A 1 184 ? -20.265 22.837 12.720 1.00 92.44 184 ASN A C 1
ATOM 1458 O O . ASN A 1 184 ? -20.501 23.628 11.812 1.00 92.44 184 ASN A O 1
ATOM 1462 N N . ASN A 1 185 ? -19.998 23.233 13.966 1.00 93.88 185 ASN A N 1
ATOM 1463 C CA . ASN A 1 185 ? -19.992 24.642 14.354 1.00 93.88 185 ASN A CA 1
ATOM 1464 C C . ASN A 1 185 ? -18.946 25.436 13.561 1.00 93.88 185 ASN A C 1
ATOM 1466 O O . AS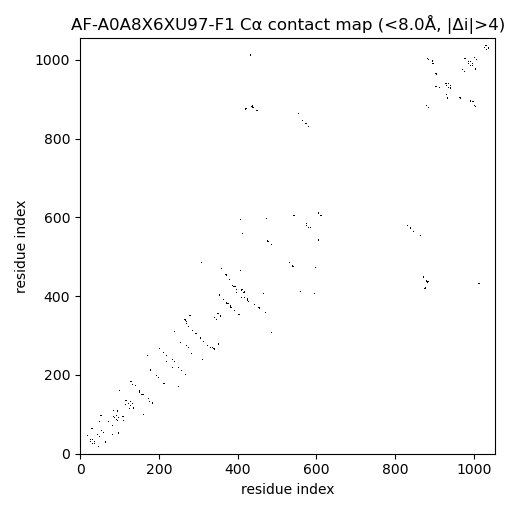N A 1 185 ? -19.244 26.524 13.082 1.00 93.88 185 ASN A O 1
ATOM 1470 N N . VAL A 1 186 ? -17.740 24.889 13.368 1.00 92.31 186 VAL A N 1
ATOM 1471 C CA . VAL A 1 186 ? -16.702 25.534 12.543 1.00 92.31 186 VAL A CA 1
ATOM 1472 C C . VAL A 1 186 ? -17.133 25.627 11.074 1.00 92.31 186 VAL A C 1
ATOM 1474 O O . VAL A 1 186 ? -16.938 26.659 10.437 1.00 92.31 186 VAL A O 1
ATOM 1477 N N . ARG A 1 187 ? -17.782 24.584 10.540 1.00 88.31 187 ARG A N 1
ATOM 1478 C CA . ARG A 1 187 ? -18.323 24.584 9.169 1.00 88.31 187 ARG A CA 1
ATOM 1479 C C . ARG A 1 187 ? -19.449 25.608 8.974 1.00 88.31 187 ARG A C 1
ATOM 1481 O O . ARG A 1 187 ? -19.524 26.212 7.912 1.00 88.31 187 ARG A O 1
ATOM 1488 N N . GLN A 1 188 ? -20.297 25.814 9.983 1.00 85.94 188 GLN A N 1
ATOM 1489 C CA . GLN A 1 188 ? -21.457 26.717 9.933 1.00 85.94 188 GLN A CA 1
ATOM 1490 C C . GLN A 1 188 ? -21.119 28.197 10.115 1.00 85.94 188 GLN A C 1
ATOM 1492 O O . GLN A 1 188 ? -21.872 29.040 9.637 1.00 85.94 188 GLN A O 1
ATOM 1497 N N . LYS A 1 189 ? -19.998 28.536 10.767 1.00 82.81 189 LYS A N 1
ATOM 1498 C CA . LYS A 1 189 ? -19.531 29.931 10.909 1.00 82.81 189 LYS A CA 1
ATOM 1499 C C . LYS A 1 189 ? -19.274 30.631 9.563 1.00 82.81 189 LYS A C 1
ATOM 1501 O O . LYS A 1 189 ? -19.021 31.828 9.541 1.00 82.81 189 LYS A O 1
ATOM 1506 N N . ILE A 1 190 ? -19.309 29.889 8.458 1.00 64.38 190 ILE A N 1
ATOM 1507 C CA . ILE A 1 190 ? -18.787 30.285 7.159 1.00 64.38 190 ILE A CA 1
ATOM 1508 C C . ILE A 1 190 ? -19.924 30.366 6.151 1.00 64.38 190 ILE A C 1
ATOM 1510 O O . ILE A 1 190 ? -20.531 29.358 5.788 1.00 64.38 190 ILE A O 1
ATOM 1514 N N . ASN A 1 191 ? -20.192 31.580 5.675 1.00 58.53 191 ASN A N 1
ATOM 1515 C CA . ASN A 1 191 ? -21.162 31.817 4.621 1.00 58.53 191 ASN A CA 1
ATOM 1516 C C . ASN A 1 191 ? -20.443 31.706 3.265 1.00 58.53 191 ASN A C 1
ATOM 1518 O O . ASN A 1 191 ? -19.713 32.611 2.873 1.00 58.53 191 ASN A O 1
ATOM 1522 N N . TYR A 1 192 ? -20.646 30.593 2.551 1.00 55.66 192 TYR A N 1
ATOM 1523 C CA . TYR A 1 192 ? -19.976 30.233 1.282 1.00 55.66 192 TYR A CA 1
ATOM 1524 C C . TYR A 1 192 ? -20.094 31.269 0.142 1.00 55.66 192 TYR A C 1
ATOM 1526 O O . TYR A 1 192 ? -19.495 31.089 -0.914 1.00 55.66 192 TYR A O 1
ATOM 1534 N N . TYR A 1 193 ? -20.887 32.326 0.325 1.00 52.75 193 TYR A N 1
ATOM 1535 C CA . TYR A 1 193 ? -21.255 33.280 -0.717 1.00 52.75 193 TYR A CA 1
ATOM 1536 C C . TYR A 1 193 ? -20.452 34.588 -0.719 1.00 52.75 193 TYR A C 1
ATOM 1538 O O . TYR A 1 193 ? -20.701 35.408 -1.599 1.00 52.75 193 TYR A O 1
ATOM 1546 N N . ILE A 1 194 ? -19.522 34.811 0.222 1.00 55.03 194 ILE A N 1
ATOM 1547 C CA . ILE A 1 194 ? -18.856 36.125 0.355 1.00 55.03 194 ILE A CA 1
ATOM 1548 C C . ILE A 1 194 ? -17.319 36.054 0.260 1.00 55.03 194 ILE A C 1
ATOM 1550 O O . ILE A 1 194 ? -16.727 36.983 -0.276 1.00 55.03 194 ILE A O 1
ATOM 1554 N N . GLU A 1 195 ? -16.657 34.961 0.658 1.00 48.72 195 GLU A N 1
ATOM 1555 C CA . GLU A 1 195 ? -15.183 34.923 0.738 1.00 48.72 195 GLU A CA 1
ATOM 1556 C C . GLU A 1 195 ? -14.617 33.579 0.247 1.00 48.72 195 GLU A C 1
ATOM 1558 O O . GLU A 1 195 ? -14.537 32.600 0.986 1.00 48.72 195 GLU A O 1
ATOM 1563 N N . THR A 1 196 ? -14.205 33.519 -1.021 1.00 56.47 196 THR A N 1
ATOM 1564 C CA . THR A 1 196 ? -13.367 32.435 -1.571 1.00 56.47 196 THR A CA 1
ATOM 1565 C C . THR A 1 196 ? -11.880 32.776 -1.446 1.00 56.47 196 THR A C 1
ATOM 1567 O O . THR A 1 196 ? -11.124 32.612 -2.403 1.00 56.47 196 THR A O 1
ATOM 1570 N N . GLU A 1 197 ? -11.449 33.306 -0.301 1.00 76.94 197 GLU A N 1
ATOM 1571 C CA . GLU A 1 197 ? -10.024 33.514 -0.045 1.00 76.94 197 GLU A CA 1
ATOM 1572 C C . GLU A 1 197 ? -9.423 32.227 0.528 1.00 76.94 197 GLU A C 1
ATOM 1574 O O . GLU A 1 197 ? -9.896 31.670 1.519 1.00 76.94 197 GLU A O 1
ATOM 1579 N N . GLU A 1 198 ? -8.368 31.723 -0.112 1.00 84.56 198 GLU A N 1
ATOM 1580 C CA . GLU A 1 198 ? -7.655 30.503 0.292 1.00 84.56 198 GLU A CA 1
ATOM 1581 C C . GLU A 1 198 ? -7.191 30.553 1.760 1.00 84.56 198 GLU A C 1
ATOM 1583 O O . GLU A 1 198 ? -7.097 29.516 2.424 1.00 84.56 198 GLU A O 1
ATOM 1588 N N . GLU A 1 199 ? -6.950 31.761 2.280 1.00 84.69 199 GLU A N 1
ATOM 1589 C CA . GLU A 1 199 ? -6.608 32.017 3.680 1.00 84.69 199 GLU A CA 1
ATOM 1590 C C . GLU A 1 199 ? -7.725 31.580 4.622 1.00 84.69 199 GLU A C 1
ATOM 1592 O O . GLU A 1 199 ? -7.483 30.933 5.640 1.00 84.69 199 GLU A O 1
ATOM 1597 N N . PHE A 1 200 ? -8.966 31.864 4.253 1.00 84.81 200 PHE A N 1
ATOM 1598 C CA . PHE A 1 200 ? -10.122 31.546 5.061 1.00 84.81 200 PHE A CA 1
ATOM 1599 C C . PHE A 1 200 ? -10.397 30.035 5.093 1.00 84.81 200 PHE A C 1
ATOM 1601 O O . PHE A 1 200 ? -10.673 29.464 6.154 1.00 84.81 200 PHE A O 1
ATOM 1608 N N . GLU A 1 201 ? -10.215 29.342 3.960 1.00 87.25 201 GLU A N 1
ATOM 1609 C CA . GLU A 1 201 ? -10.208 27.873 3.943 1.00 87.25 201 GLU A CA 1
ATOM 1610 C C . GLU A 1 201 ? -9.096 27.304 4.840 1.00 87.25 201 GLU A C 1
ATOM 1612 O O . GLU A 1 201 ? -9.320 26.315 5.546 1.00 87.25 201 GLU A O 1
ATOM 1617 N N . ALA A 1 202 ? -7.905 27.915 4.845 1.00 89.69 202 ALA A N 1
ATOM 1618 C CA . ALA A 1 202 ? -6.812 27.510 5.727 1.00 89.69 202 ALA A CA 1
ATOM 1619 C C . ALA A 1 202 ? -7.176 27.699 7.212 1.00 89.69 202 ALA A C 1
ATOM 1621 O O . ALA A 1 202 ? -6.947 26.782 8.006 1.00 89.69 202 ALA A O 1
ATOM 1622 N N . VAL A 1 203 ? -7.797 28.830 7.580 1.00 90.69 203 VAL A N 1
ATOM 1623 C CA . VAL A 1 203 ? -8.298 29.106 8.943 1.00 90.69 203 VAL A CA 1
ATOM 1624 C C . VAL A 1 203 ? -9.305 28.046 9.365 1.00 90.69 203 VAL A C 1
ATOM 1626 O O . VAL A 1 203 ? -9.134 27.421 10.413 1.00 90.69 203 VAL A O 1
ATOM 1629 N N . GLN A 1 204 ? -10.312 27.780 8.531 1.00 90.62 204 GLN A N 1
ATOM 1630 C CA . GLN A 1 204 ? -11.343 26.790 8.830 1.00 90.62 204 GLN A CA 1
ATOM 1631 C C . GLN A 1 204 ? -10.744 25.396 9.049 1.00 90.62 204 GLN A C 1
ATOM 1633 O O . GLN A 1 204 ? -11.025 24.738 10.055 1.00 90.62 204 GLN A O 1
ATOM 1638 N N . ARG A 1 205 ? -9.916 24.930 8.105 1.00 91.81 205 ARG A N 1
ATOM 1639 C CA . ARG A 1 205 ? -9.293 23.598 8.164 1.00 91.81 205 ARG A CA 1
ATOM 1640 C C . ARG A 1 205 ? -8.362 23.486 9.382 1.00 91.81 205 ARG A C 1
ATOM 1642 O O . ARG A 1 205 ? -8.331 22.438 10.029 1.00 91.81 205 ARG A O 1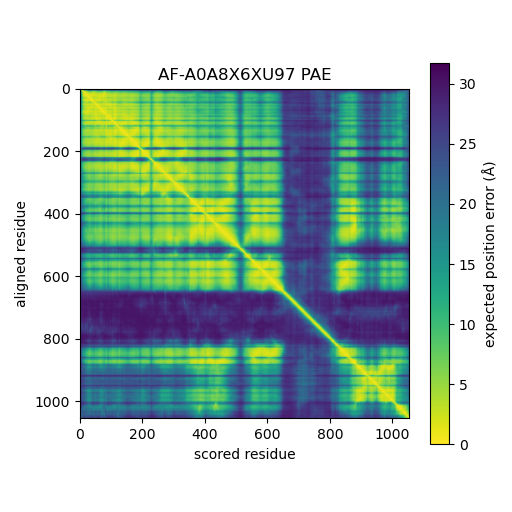
ATOM 1649 N N . SER A 1 206 ? -7.665 24.567 9.737 1.00 94.06 206 SER A N 1
ATOM 1650 C CA . SER A 1 206 ? -6.823 24.653 10.936 1.00 94.06 206 SER A CA 1
ATOM 1651 C C . SER A 1 206 ? -7.656 24.555 12.218 1.00 94.06 206 SER A C 1
ATOM 1653 O O . SER A 1 206 ? -7.376 23.706 13.068 1.00 94.06 206 SER A O 1
ATOM 1655 N N . GLU A 1 207 ? -8.740 25.333 12.329 1.00 94.94 207 GLU A N 1
ATOM 1656 C CA . GLU A 1 207 ? -9.642 25.309 13.489 1.00 94.94 207 GLU A CA 1
ATOM 1657 C C . GLU A 1 207 ? -10.271 23.918 13.675 1.00 94.94 207 GLU A C 1
ATOM 1659 O O . GLU A 1 207 ? -10.305 23.407 14.797 1.00 94.94 207 GLU A O 1
ATOM 1664 N N . ILE A 1 208 ? -10.691 23.253 12.589 1.00 95.06 208 ILE A N 1
ATOM 1665 C CA . ILE A 1 208 ? -11.212 21.875 12.637 1.00 95.06 208 ILE A CA 1
ATOM 1666 C C . ILE A 1 208 ? -10.174 20.914 13.227 1.00 95.06 208 ILE A C 1
ATOM 1668 O O . ILE A 1 208 ? -10.495 20.159 14.150 1.00 95.06 208 ILE A O 1
ATOM 1672 N N . ILE A 1 209 ? -8.930 20.946 12.738 1.00 95.25 209 ILE A N 1
ATOM 1673 C CA . ILE A 1 209 ? -7.866 20.077 13.257 1.00 95.25 209 ILE A CA 1
ATOM 1674 C C . ILE A 1 209 ? -7.602 20.372 14.732 1.00 95.25 209 ILE A C 1
ATOM 1676 O O . ILE A 1 209 ? -7.539 19.436 15.530 1.00 95.25 209 ILE A O 1
ATOM 1680 N N . LEU A 1 210 ? -7.523 21.644 15.130 1.00 95.75 210 LEU A N 1
ATOM 1681 C CA . LEU A 1 210 ? -7.368 22.017 16.538 1.00 95.75 210 LEU A CA 1
ATOM 1682 C C . LEU A 1 210 ? -8.507 21.451 17.397 1.00 95.75 210 LEU A C 1
ATOM 1684 O O . LEU A 1 210 ? -8.235 20.881 18.456 1.00 95.75 210 LEU A O 1
ATOM 1688 N N . LYS A 1 211 ? -9.764 21.509 16.931 1.00 96.31 211 LYS A N 1
ATOM 1689 C CA . LYS A 1 211 ? -10.910 20.930 17.655 1.00 96.31 211 LYS A CA 1
ATOM 1690 C C . LYS A 1 211 ? -10.850 19.411 17.769 1.00 96.31 211 LYS A C 1
ATOM 1692 O O . LYS A 1 211 ? -11.217 18.888 18.828 1.00 96.31 211 LYS A O 1
ATOM 1697 N N . ILE A 1 212 ? -10.366 18.713 16.743 1.00 95.06 212 ILE A N 1
ATOM 1698 C CA . ILE A 1 212 ? -10.129 17.262 16.797 1.00 95.06 212 ILE A CA 1
ATOM 1699 C C . ILE A 1 212 ? -9.081 16.949 17.873 1.00 95.06 212 ILE A C 1
ATOM 1701 O O . ILE A 1 212 ? -9.348 16.156 18.777 1.00 95.06 212 ILE A O 1
ATOM 1705 N N . LEU A 1 213 ? -7.922 17.615 17.829 1.00 94.00 213 LEU A N 1
ATOM 1706 C CA . LEU A 1 213 ? -6.818 17.364 18.763 1.00 94.00 213 LEU A CA 1
ATOM 1707 C C . LEU A 1 213 ? -7.192 17.712 20.212 1.00 94.00 213 LEU A C 1
ATOM 1709 O O . LEU A 1 213 ? -6.905 16.940 21.124 1.00 94.00 213 LEU A O 1
ATOM 1713 N N . GLU A 1 214 ? -7.877 18.836 20.435 1.00 93.56 214 GLU A N 1
ATOM 1714 C CA . GLU A 1 214 ? -8.376 19.248 21.755 1.00 93.56 214 GLU A CA 1
ATOM 1715 C C . GLU A 1 214 ? -9.336 18.231 22.359 1.00 93.56 214 GLU A C 1
ATOM 1717 O O . GLU A 1 214 ? -9.226 17.878 23.535 1.00 93.56 214 GLU A O 1
ATOM 1722 N N . THR A 1 215 ? -10.286 17.763 21.552 1.00 94.69 215 THR A N 1
ATOM 1723 C CA . THR A 1 215 ? -11.309 16.828 22.018 1.00 94.69 215 THR A CA 1
ATOM 1724 C C . THR A 1 215 ? -10.687 15.463 22.298 1.00 94.69 215 THR A C 1
ATOM 1726 O O . THR A 1 215 ? -10.968 14.873 23.337 1.00 94.69 215 THR A O 1
ATOM 1729 N N . TYR A 1 216 ? -9.762 15.001 21.456 1.00 92.19 216 TYR A N 1
ATOM 1730 C CA . TYR A 1 216 ? -9.001 13.781 21.716 1.00 92.19 216 TYR A CA 1
ATOM 1731 C C . TYR A 1 216 ? -8.214 13.848 23.036 1.00 92.19 216 TYR A C 1
ATOM 1733 O O . TYR A 1 216 ? -8.355 12.959 23.875 1.00 92.19 216 TYR A O 1
ATOM 1741 N N . VAL A 1 217 ? -7.447 14.921 23.275 1.00 89.06 217 VAL A N 1
ATOM 1742 C CA . VAL A 1 217 ? -6.665 15.088 24.519 1.00 89.06 217 VAL A CA 1
ATOM 1743 C C . VAL A 1 217 ? -7.569 15.109 25.755 1.00 89.06 217 VAL A C 1
ATOM 1745 O O . VAL A 1 217 ? -7.233 14.486 26.762 1.00 89.06 217 VAL A O 1
ATOM 1748 N N . LYS A 1 218 ? -8.723 15.786 25.681 1.00 90.19 218 LYS A N 1
ATOM 1749 C CA . LYS A 1 218 ? -9.714 15.827 26.766 1.00 90.19 218 LYS A CA 1
ATOM 1750 C C . LYS A 1 218 ? -10.199 14.420 27.130 1.00 90.19 218 LYS A C 1
ATOM 1752 O O . LYS A 1 218 ? -10.052 13.995 28.271 1.00 90.19 218 LYS A O 1
ATOM 1757 N N . TYR A 1 219 ? -10.726 13.680 26.157 1.00 90.75 219 TYR A N 1
ATOM 1758 C CA . TYR A 1 219 ? -11.337 12.365 26.390 1.00 90.75 219 TYR A CA 1
ATOM 1759 C C . TYR A 1 219 ? -10.325 11.246 26.647 1.00 90.75 219 TYR A C 1
ATOM 1761 O O . TYR A 1 219 ? -10.683 10.213 27.210 1.00 90.75 219 TYR A O 1
ATOM 1769 N N . PHE A 1 220 ? -9.057 11.454 26.293 1.00 86.06 220 PHE A N 1
ATOM 1770 C CA . PHE A 1 220 ? -7.978 10.556 26.687 1.00 86.06 220 PHE A CA 1
ATOM 1771 C C . PHE A 1 220 ? -7.671 10.628 28.195 1.00 86.06 220 PHE A C 1
ATOM 1773 O O . PHE A 1 220 ? -7.241 9.638 28.780 1.00 86.06 220 PHE A O 1
ATOM 1780 N N . ARG A 1 221 ? -7.905 11.780 28.842 1.00 79.88 221 ARG A N 1
ATOM 1781 C CA . ARG A 1 221 ? -7.626 11.995 30.276 1.00 79.88 221 ARG A CA 1
ATOM 1782 C C . ARG A 1 221 ? -8.807 11.653 31.201 1.00 79.88 221 ARG A C 1
ATOM 1784 O O . ARG A 1 221 ? -8.586 11.373 32.371 1.00 79.88 221 ARG A O 1
ATOM 1791 N N . CYS A 1 222 ? -10.041 11.650 30.691 1.00 66.31 222 CYS A N 1
ATOM 1792 C CA . CYS A 1 222 ? -11.273 11.649 31.499 1.00 66.31 222 CYS A CA 1
ATOM 1793 C C . CYS A 1 222 ? -11.687 10.332 32.187 1.00 66.31 222 CYS A C 1
ATOM 1795 O O . CYS A 1 222 ? -12.651 10.360 32.940 1.00 66.31 222 CYS A O 1
ATOM 1797 N N . ILE A 1 223 ? -11.039 9.179 31.980 1.00 61.31 223 ILE A N 1
ATOM 1798 C CA . ILE A 1 223 ? -11.526 7.938 32.632 1.00 61.31 223 ILE A CA 1
ATOM 1799 C C . ILE A 1 223 ? -11.201 7.895 34.142 1.00 61.31 223 ILE A C 1
ATOM 1801 O O . ILE A 1 223 ? -11.796 7.117 34.882 1.00 61.31 223 ILE A O 1
ATOM 1805 N N . ASN A 1 224 ? -10.327 8.777 34.639 1.00 53.72 224 ASN A N 1
ATOM 1806 C CA . ASN A 1 224 ? -9.894 8.786 36.038 1.00 53.72 224 ASN A CA 1
ATOM 1807 C C . ASN A 1 224 ? -10.338 10.049 36.793 1.00 53.72 224 ASN A C 1
ATOM 1809 O O . ASN A 1 224 ? -9.505 10.747 37.364 1.00 53.72 224 ASN A O 1
ATOM 1813 N N . ASP A 1 225 ? -11.645 10.316 36.852 1.00 51.31 225 ASP A N 1
ATOM 1814 C CA . ASP A 1 225 ? -12.219 11.447 37.613 1.00 51.31 225 ASP A CA 1
ATOM 1815 C C . ASP A 1 225 ? -11.871 11.427 39.126 1.00 51.31 225 ASP A C 1
ATOM 1817 O O . ASP A 1 225 ? -12.065 12.421 39.821 1.00 51.31 225 ASP A O 1
ATOM 1821 N N . ASN A 1 226 ? -11.300 10.329 39.643 1.00 50.25 226 ASN A N 1
ATOM 1822 C CA . ASN A 1 226 ? -10.860 10.191 41.037 1.00 50.25 226 ASN A CA 1
ATOM 1823 C C . ASN A 1 226 ? -9.379 10.550 41.290 1.00 50.25 226 ASN A C 1
ATOM 1825 O O . ASN A 1 226 ? -8.933 10.458 42.434 1.00 50.25 226 ASN A O 1
ATOM 1829 N N . VAL A 1 227 ? -8.597 10.937 40.272 1.00 52.28 227 VAL A N 1
ATOM 1830 C CA . VAL A 1 227 ? -7.180 11.309 40.451 1.00 52.28 227 VAL A CA 1
ATOM 1831 C C . VAL A 1 227 ? -7.057 12.833 40.485 1.00 52.28 227 VAL A C 1
ATOM 1833 O O . VAL A 1 227 ? -7.173 13.529 39.481 1.00 52.28 227 VAL A O 1
ATOM 1836 N N . SER A 1 228 ? -6.871 13.351 41.692 1.00 42.78 228 SER A N 1
ATOM 1837 C CA . SER A 1 228 ? -6.758 14.766 42.035 1.00 42.78 228 SER A CA 1
ATOM 1838 C C . SER A 1 228 ? -5.630 15.509 41.296 1.00 42.78 228 SER A C 1
ATOM 1840 O O . SER A 1 228 ? -4.467 15.181 41.491 1.00 42.78 228 SER A O 1
ATOM 1842 N N . ASN A 1 229 ? -5.986 16.569 40.557 1.00 42.62 229 ASN A N 1
ATOM 1843 C CA . ASN A 1 229 ? -5.285 17.858 40.346 1.00 42.62 229 ASN A CA 1
ATOM 1844 C C . ASN A 1 229 ? -3.757 17.931 40.102 1.00 42.62 229 ASN A C 1
ATOM 1846 O O . ASN A 1 229 ? -3.183 19.020 40.186 1.00 42.62 229 ASN A O 1
ATOM 1850 N N . SER A 1 230 ? -3.069 16.857 39.741 1.00 52.12 230 SER A N 1
ATOM 1851 C CA . SER A 1 230 ? -1.703 16.934 39.213 1.00 52.12 230 SER A CA 1
ATOM 1852 C C . SER A 1 230 ? -1.747 17.277 37.719 1.00 52.12 230 SER A C 1
ATOM 1854 O O . SER A 1 230 ? -2.289 16.549 36.889 1.00 52.12 230 SER A O 1
ATOM 1856 N N . ASN A 1 231 ? -1.158 18.416 37.348 1.00 48.84 231 ASN A N 1
ATOM 1857 C CA . ASN A 1 231 ? -1.178 18.961 35.981 1.00 48.84 231 ASN A CA 1
ATOM 1858 C C . ASN A 1 231 ? -0.466 18.093 34.910 1.00 48.84 231 ASN A C 1
ATOM 1860 O O . ASN A 1 231 ? -0.454 18.481 33.741 1.00 48.84 231 ASN A O 1
ATOM 1864 N N . ASP A 1 232 ? 0.084 16.929 35.272 1.00 51.97 232 ASP A N 1
ATOM 1865 C CA . ASP A 1 232 ? 0.900 16.068 34.402 1.00 51.97 232 ASP A CA 1
ATOM 1866 C C . ASP A 1 232 ? 0.460 14.590 34.337 1.00 51.97 232 ASP A C 1
ATOM 1868 O O . ASP A 1 232 ? 1.094 13.793 33.631 1.00 51.97 232 ASP A O 1
ATOM 1872 N N . ASP A 1 233 ? -0.629 14.195 35.003 1.00 57.16 233 ASP A N 1
ATOM 1873 C CA . ASP A 1 233 ? -0.936 12.769 35.149 1.00 57.16 233 ASP A CA 1
ATOM 1874 C C . ASP A 1 233 ? -1.735 12.215 33.960 1.00 57.16 233 ASP A C 1
ATOM 1876 O O . ASP A 1 233 ? -2.949 12.357 33.813 1.00 57.16 233 ASP A O 1
ATOM 1880 N N . PHE A 1 234 ? -0.999 11.555 33.066 1.00 61.59 234 PHE A N 1
ATOM 1881 C CA . PHE A 1 234 ? -1.551 10.581 32.129 1.00 61.59 234 PHE A CA 1
ATOM 1882 C C . PHE A 1 234 ? -2.283 9.463 32.893 1.00 61.59 234 PHE A C 1
ATOM 1884 O O . PHE A 1 234 ? -1.877 9.138 34.011 1.00 61.59 234 PHE A O 1
ATOM 1891 N N . PRO A 1 235 ? -3.322 8.834 32.307 1.00 64.75 235 PRO A N 1
ATOM 1892 C CA . PRO A 1 235 ? -4.027 7.753 32.987 1.00 64.75 235 PRO A CA 1
ATOM 1893 C C . PRO A 1 235 ? -3.044 6.635 33.381 1.00 64.75 235 PRO A C 1
ATOM 1895 O O . PRO A 1 235 ? -2.209 6.271 32.550 1.00 64.75 235 PRO A O 1
ATOM 1898 N N . PRO A 1 236 ? -3.109 6.071 34.606 1.00 73.56 236 PRO A N 1
ATOM 1899 C CA . PRO A 1 236 ? -2.403 4.842 34.944 1.00 73.56 236 PRO A CA 1
ATOM 1900 C C . PRO A 1 236 ? -2.644 3.759 33.897 1.00 73.56 236 PRO A C 1
ATOM 1902 O O . PRO A 1 236 ? -3.731 3.640 33.321 1.00 73.56 236 PRO A O 1
ATOM 1905 N N . PHE A 1 237 ? -1.620 2.946 33.670 1.00 80.12 237 PHE A N 1
ATOM 1906 C CA . PHE A 1 237 ? -1.694 1.852 32.715 1.00 80.12 237 PHE A CA 1
ATOM 1907 C C . PHE A 1 237 ? -2.801 0.855 33.052 1.00 80.12 237 PHE A C 1
ATOM 1909 O O . PHE A 1 237 ? -3.401 0.301 32.142 1.00 80.12 237 PHE A O 1
ATOM 1916 N N . GLU A 1 238 ? -3.106 0.657 34.330 1.00 81.00 238 GLU A N 1
ATOM 1917 C CA . GLU A 1 238 ? -4.197 -0.188 34.807 1.00 81.00 238 GLU A CA 1
ATOM 1918 C C . GLU A 1 238 ? -5.539 0.269 34.215 1.00 81.00 238 GLU A C 1
ATOM 1920 O O . GLU A 1 238 ? -6.274 -0.544 33.661 1.00 81.00 238 GLU A O 1
ATOM 1925 N N . SER A 1 239 ? -5.800 1.581 34.205 1.00 81.50 239 SER A N 1
ATOM 1926 C CA . SER A 1 239 ? -6.997 2.167 33.584 1.00 81.50 239 SER A CA 1
ATOM 1927 C C . SER A 1 239 ? -7.009 1.942 32.067 1.00 81.50 239 SER A C 1
ATOM 1929 O O . SER A 1 239 ? -8.015 1.514 31.499 1.00 81.50 239 SER A O 1
ATOM 1931 N N . TYR A 1 240 ? -5.865 2.123 31.395 1.00 84.94 240 TYR A N 1
ATOM 1932 C CA . TYR A 1 240 ? -5.733 1.789 29.972 1.00 84.94 240 TYR A CA 1
ATOM 1933 C C . TYR A 1 240 ? -5.979 0.299 29.690 1.00 84.94 240 TYR A C 1
ATOM 1935 O O . TYR A 1 240 ? -6.676 -0.060 28.741 1.00 84.94 240 TYR A O 1
ATOM 1943 N N . TYR A 1 241 ? -5.416 -0.577 30.518 1.00 84.88 241 TYR A N 1
ATOM 1944 C CA . TYR A 1 241 ? -5.515 -2.023 30.387 1.00 84.88 241 TYR A CA 1
ATOM 1945 C C . TYR A 1 241 ? -6.958 -2.503 30.565 1.00 84.88 241 TYR A C 1
ATOM 1947 O O . TYR A 1 241 ? -7.408 -3.378 29.818 1.00 84.88 241 TYR A O 1
ATOM 1955 N N . GLU A 1 242 ? -7.680 -1.921 31.524 1.00 84.38 242 GLU A N 1
ATOM 1956 C CA . GLU A 1 242 ? -9.086 -2.215 31.793 1.00 84.38 242 GLU A CA 1
ATOM 1957 C C . GLU A 1 242 ? -10.014 -1.703 30.688 1.00 84.38 242 GLU A C 1
ATOM 1959 O O . GLU A 1 242 ? -10.912 -2.434 30.267 1.00 84.38 242 GLU A O 1
ATOM 1964 N N . HIS A 1 243 ? -9.756 -0.499 30.171 1.00 86.69 243 HIS A N 1
ATOM 1965 C CA . HIS A 1 243 ? -10.610 0.196 29.202 1.00 86.69 243 HIS A CA 1
ATOM 1966 C C . HIS A 1 243 ? -10.043 0.203 27.776 1.00 86.69 243 HIS A C 1
ATOM 1968 O O . HIS A 1 243 ? -10.337 1.096 26.977 1.00 86.69 243 HIS A O 1
ATOM 1974 N N . ARG A 1 244 ? -9.234 -0.803 27.418 1.00 85.94 244 ARG A N 1
ATOM 1975 C CA . ARG A 1 244 ? -8.533 -0.875 26.121 1.00 85.94 244 ARG A CA 1
ATOM 1976 C C . ARG A 1 244 ? -9.455 -0.630 24.928 1.00 85.94 244 ARG A C 1
ATOM 1978 O O . ARG A 1 244 ? -9.101 0.126 24.034 1.00 85.94 244 ARG A O 1
ATOM 1985 N N . ASN A 1 245 ? -10.636 -1.250 24.903 1.00 86.06 245 ASN A N 1
ATOM 1986 C CA . ASN A 1 245 ? -11.560 -1.126 23.772 1.00 86.06 245 ASN A CA 1
ATOM 1987 C C . ASN A 1 245 ? -12.013 0.323 23.542 1.00 86.06 245 ASN A C 1
ATOM 1989 O O . ASN A 1 245 ? -12.136 0.754 22.395 1.00 86.06 245 ASN A O 1
ATOM 1993 N N . TYR A 1 246 ? -12.241 1.072 24.624 1.00 90.50 246 TYR A N 1
ATOM 1994 C CA . TYR A 1 246 ? -12.559 2.493 24.554 1.00 90.50 246 TYR A CA 1
ATOM 1995 C C . TYR A 1 246 ? -11.397 3.286 23.949 1.00 90.50 246 TYR A C 1
ATOM 1997 O O . TYR A 1 246 ? -11.600 4.007 22.972 1.00 90.50 246 TYR A O 1
ATOM 2005 N N . PHE A 1 247 ? -10.178 3.115 24.475 1.00 88.81 247 PHE A N 1
ATOM 2006 C CA . PHE A 1 247 ? -8.996 3.817 23.964 1.00 88.81 247 PHE A CA 1
ATOM 2007 C C . PHE A 1 247 ? -8.714 3.455 22.504 1.00 88.81 247 PHE A C 1
ATOM 2009 O O . PHE A 1 247 ? -8.476 4.335 21.681 1.00 88.81 247 PHE A O 1
ATOM 2016 N N . ASP A 1 248 ? -8.862 2.179 22.146 1.00 86.19 248 ASP A N 1
ATOM 2017 C CA . ASP A 1 248 ? -8.680 1.691 20.785 1.00 86.19 248 ASP A CA 1
ATOM 2018 C C . ASP A 1 248 ? -9.630 2.380 19.793 1.00 86.19 248 ASP A C 1
ATOM 2020 O O . ASP A 1 248 ? -9.230 2.702 18.667 1.00 86.19 248 ASP A O 1
ATOM 2024 N N . LYS A 1 249 ? -10.876 2.628 20.211 1.00 88.62 249 LYS A N 1
ATOM 2025 C CA . LYS A 1 249 ? -11.889 3.336 19.420 1.00 88.62 249 LYS A CA 1
ATOM 2026 C C . LYS A 1 249 ? -11.659 4.839 19.383 1.00 88.62 249 LYS A C 1
ATOM 2028 O O . LYS A 1 249 ? -11.776 5.429 18.306 1.00 88.62 249 LYS A O 1
ATOM 2033 N N . LEU A 1 250 ? -11.295 5.436 20.515 1.00 91.06 250 LEU A N 1
ATOM 2034 C CA . LEU A 1 250 ? -10.922 6.844 20.623 1.00 91.06 250 LEU A CA 1
ATOM 2035 C C . LEU A 1 250 ? -9.769 7.174 19.665 1.00 91.06 250 LEU A C 1
ATOM 2037 O O . LEU A 1 250 ? -9.889 8.101 18.857 1.00 91.06 250 LEU A O 1
ATOM 2041 N N . ASP A 1 251 ? -8.703 6.372 19.693 1.00 88.06 251 ASP A N 1
ATOM 2042 C CA . ASP A 1 251 ? -7.529 6.536 18.838 1.00 88.06 251 ASP A CA 1
ATOM 2043 C C . ASP A 1 251 ? -7.887 6.391 17.367 1.00 88.06 251 ASP A C 1
ATOM 2045 O O . ASP A 1 251 ? -7.560 7.260 16.559 1.00 88.06 251 ASP A O 1
ATOM 2049 N N . PHE A 1 252 ? -8.573 5.303 17.001 1.00 87.25 252 PHE A N 1
ATOM 2050 C CA . PHE A 1 252 ? -8.924 5.039 15.609 1.00 87.25 252 PHE A CA 1
ATOM 2051 C C . PHE A 1 252 ? -9.815 6.146 15.038 1.00 87.25 252 PHE A C 1
ATOM 2053 O O . PHE A 1 252 ? -9.545 6.652 13.949 1.00 87.25 252 PHE A O 1
ATOM 2060 N N . CYS A 1 253 ? -10.844 6.556 15.784 1.00 90.12 253 CYS A N 1
ATOM 2061 C CA . CYS A 1 253 ? -11.772 7.600 15.364 1.00 90.12 253 CYS A CA 1
ATOM 2062 C C . CYS A 1 253 ? -11.057 8.946 15.182 1.00 90.12 253 CYS A C 1
ATOM 2064 O O . CYS A 1 253 ? -11.194 9.574 14.133 1.00 90.12 253 CYS A O 1
ATOM 2066 N N . SER A 1 254 ? -10.246 9.353 16.164 1.00 90.69 254 SER A N 1
ATOM 2067 C CA . SER A 1 254 ? -9.497 10.617 16.120 1.00 90.69 254 SER A CA 1
ATOM 2068 C C . SER A 1 254 ? -8.459 10.622 15.003 1.00 90.69 254 SER A C 1
ATOM 2070 O O . SER A 1 254 ? -8.322 11.613 14.293 1.00 90.69 254 SER A O 1
ATOM 2072 N N . THR A 1 255 ? -7.761 9.501 14.807 1.00 88.12 255 THR A N 1
ATOM 2073 C CA . THR A 1 255 ? -6.734 9.354 13.769 1.00 88.12 255 THR A CA 1
ATOM 2074 C C . THR A 1 255 ? -7.331 9.492 12.374 1.00 88.12 255 THR A C 1
ATOM 2076 O O . THR A 1 255 ? -6.795 10.214 11.539 1.00 88.12 255 THR A O 1
ATOM 2079 N N . VAL A 1 256 ? -8.459 8.825 12.113 1.00 87.44 256 VAL A N 1
ATOM 2080 C CA . VAL A 1 256 ? -9.139 8.920 10.816 1.00 87.44 256 VAL A CA 1
ATOM 2081 C C . VAL A 1 256 ? -9.600 10.350 10.545 1.00 87.44 256 VAL A C 1
ATOM 2083 O O . VAL A 1 256 ? -9.302 10.879 9.479 1.00 87.44 256 VAL A O 1
ATOM 2086 N N . MET A 1 257 ? -10.257 11.000 11.512 1.00 90.00 257 MET A N 1
ATOM 2087 C CA . MET A 1 257 ? -10.687 12.391 11.340 1.00 90.00 257 MET A CA 1
ATOM 2088 C C . MET A 1 257 ? -9.511 13.345 11.160 1.00 90.00 257 MET A C 1
ATOM 2090 O O . MET A 1 257 ? -9.592 14.272 10.356 1.00 90.00 257 MET A O 1
ATOM 2094 N N . PHE A 1 258 ? -8.417 13.119 11.889 1.00 91.19 258 PHE A N 1
ATOM 2095 C CA . PHE A 1 258 ? -7.194 13.885 11.719 1.00 91.19 258 PHE A CA 1
ATOM 2096 C C . PHE A 1 258 ? -6.675 13.762 10.287 1.00 91.19 258 PHE A C 1
ATOM 2098 O O . PHE A 1 258 ? -6.453 14.791 9.668 1.00 91.19 258 PHE A O 1
ATOM 2105 N N . PHE A 1 259 ? -6.536 12.551 9.738 1.00 88.25 259 PHE A N 1
ATOM 2106 C CA . PHE A 1 259 ? -6.024 12.358 8.376 1.00 88.25 259 PHE A CA 1
ATOM 2107 C C . PHE A 1 259 ? -6.952 12.913 7.289 1.00 88.25 259 PHE A C 1
ATOM 2109 O O . PHE A 1 259 ? -6.468 13.532 6.339 1.00 88.25 259 PHE A O 1
ATOM 2116 N N . ASP A 1 260 ? -8.269 12.734 7.439 1.00 86.12 260 ASP A N 1
ATOM 2117 C CA . ASP A 1 260 ? -9.257 13.265 6.492 1.00 86.12 260 ASP A CA 1
ATOM 2118 C C . ASP A 1 260 ? -9.167 14.803 6.409 1.00 86.12 260 ASP A C 1
ATOM 2120 O O . ASP A 1 260 ? -9.294 15.376 5.328 1.00 86.12 260 ASP A O 1
ATOM 2124 N N . ASN A 1 261 ? -8.875 15.480 7.528 1.00 89.31 261 ASN A N 1
ATOM 2125 C CA . ASN A 1 261 ? -8.745 16.940 7.575 1.00 89.31 261 ASN A CA 1
ATOM 2126 C C . ASN A 1 261 ? -7.301 17.442 7.382 1.00 89.31 261 ASN A C 1
ATOM 2128 O O . ASN A 1 261 ? -7.117 18.550 6.883 1.00 89.31 261 ASN A O 1
ATOM 2132 N N . SER A 1 262 ? -6.270 16.660 7.722 1.00 89.06 262 SER A N 1
ATOM 2133 C CA . SER A 1 262 ? -4.860 17.048 7.558 1.00 89.06 262 SER A CA 1
ATOM 2134 C C . SER A 1 262 ? -4.480 17.135 6.091 1.00 89.06 262 SER A C 1
ATOM 2136 O O . SER A 1 262 ? -3.771 18.062 5.703 1.00 89.06 262 SER A O 1
ATOM 2138 N N . PHE A 1 263 ? -4.988 16.213 5.268 1.00 84.88 263 PHE A N 1
ATOM 2139 C CA . PHE A 1 263 ? -4.812 16.265 3.823 1.00 84.88 263 PHE A CA 1
ATOM 2140 C C . PHE A 1 263 ? -5.391 17.561 3.253 1.00 84.88 263 PHE A C 1
ATOM 2142 O O . PHE A 1 263 ? -4.700 18.274 2.532 1.00 84.88 263 PHE A O 1
ATOM 2149 N N . LEU A 1 264 ? -6.616 17.910 3.656 1.00 86.56 264 LEU A N 1
ATOM 2150 C CA . LEU A 1 264 ? -7.244 19.162 3.256 1.00 86.56 264 LEU A CA 1
ATOM 2151 C C . LEU A 1 264 ? -6.426 20.361 3.751 1.00 86.56 264 LEU A C 1
ATOM 2153 O O . LEU A 1 264 ? -6.156 21.276 2.979 1.00 86.56 264 LEU A O 1
ATOM 2157 N N . LEU A 1 265 ? -5.992 20.395 5.011 1.00 90.00 265 LEU A N 1
ATOM 2158 C CA . LEU A 1 265 ? -5.210 21.532 5.496 1.00 90.00 265 LEU A CA 1
ATOM 2159 C C . LEU A 1 265 ? -3.897 21.695 4.712 1.00 90.00 265 LEU A C 1
ATOM 2161 O O . LEU A 1 265 ? -3.542 22.816 4.366 1.00 90.00 265 LEU A O 1
ATOM 2165 N N . LYS A 1 266 ? -3.212 20.602 4.359 1.00 88.38 266 LYS A N 1
ATOM 2166 C CA . LYS A 1 266 ? -1.986 20.645 3.543 1.00 88.38 266 LYS A CA 1
ATOM 2167 C C . LYS A 1 266 ? -2.180 21.289 2.176 1.00 88.38 266 LYS A C 1
ATOM 2169 O O . LYS A 1 266 ? -1.233 21.881 1.679 1.00 88.38 266 LYS A O 1
ATOM 2174 N N . GLU A 1 267 ? -3.366 21.187 1.577 1.00 84.62 267 GLU A N 1
ATOM 2175 C CA . GLU A 1 267 ? -3.690 21.856 0.305 1.00 84.62 267 GLU A CA 1
ATOM 2176 C C . GLU A 1 267 ? -3.762 23.377 0.412 1.00 84.62 267 GLU A C 1
ATOM 2178 O O . GLU A 1 267 ? -3.840 24.043 -0.618 1.00 84.62 267 GLU A O 1
ATOM 2183 N N . ARG A 1 268 ? -3.780 23.915 1.636 1.00 87.88 268 ARG A N 1
ATOM 2184 C CA . ARG A 1 268 ? -3.986 25.340 1.895 1.00 87.88 268 ARG A CA 1
ATOM 2185 C C . ARG A 1 268 ? -2.931 25.963 2.783 1.00 87.88 268 ARG A C 1
ATOM 2187 O O . ARG A 1 268 ? -2.658 27.134 2.599 1.00 87.88 268 ARG A O 1
ATOM 2194 N N . LEU A 1 269 ? -2.328 25.226 3.714 1.00 89.12 269 LEU A N 1
ATOM 2195 C CA . LEU A 1 269 ? -1.404 25.771 4.704 1.00 89.12 269 LEU A CA 1
ATOM 2196 C C . LEU A 1 269 ? -0.087 24.996 4.738 1.00 89.12 269 LEU A C 1
ATOM 2198 O O . LEU A 1 269 ? -0.029 23.826 5.140 1.00 89.12 269 LEU A O 1
ATOM 2202 N N . ARG A 1 270 ? 0.999 25.694 4.406 1.00 87.81 270 ARG A N 1
ATOM 2203 C CA . ARG A 1 270 ? 2.365 25.206 4.573 1.00 87.81 270 ARG A CA 1
ATOM 2204 C C . ARG A 1 270 ? 2.815 25.390 6.022 1.00 87.81 270 ARG A C 1
ATOM 2206 O O . ARG A 1 270 ? 2.837 26.501 6.537 1.00 87.81 270 ARG A O 1
ATOM 2213 N N . LEU A 1 271 ? 3.250 24.299 6.649 1.00 84.38 271 LEU A N 1
ATOM 2214 C CA . LEU A 1 271 ? 3.896 24.324 7.963 1.00 84.38 271 LEU A CA 1
ATOM 2215 C C . LEU A 1 271 ? 5.419 24.201 7.826 1.00 84.38 271 LEU A C 1
ATOM 2217 O O . LEU A 1 271 ? 5.928 23.602 6.872 1.00 84.38 271 LEU A O 1
ATOM 2221 N N . VAL A 1 272 ? 6.142 24.767 8.793 1.00 80.44 272 VAL A N 1
ATOM 2222 C CA . VAL A 1 272 ? 7.608 24.691 8.887 1.00 80.44 272 VAL A CA 1
ATOM 2223 C C . VAL A 1 272 ? 8.040 23.280 9.333 1.00 80.44 272 VAL A C 1
ATOM 2225 O O . VAL A 1 272 ? 7.247 22.520 9.894 1.00 80.44 272 VAL A O 1
ATOM 2228 N N . ASP A 1 273 ? 9.288 22.904 9.038 1.00 68.25 273 ASP A N 1
ATOM 2229 C CA . ASP A 1 273 ? 9.981 21.735 9.609 1.00 68.25 273 ASP A CA 1
ATOM 2230 C C . ASP A 1 273 ? 9.307 20.367 9.420 1.00 68.25 273 ASP A C 1
ATOM 2232 O O . ASP A 1 273 ? 9.455 19.470 10.243 1.00 68.25 273 ASP A O 1
ATOM 2236 N N . ASN A 1 274 ? 8.586 20.158 8.313 1.00 78.94 274 ASN A N 1
ATOM 2237 C CA . ASN A 1 274 ? 7.898 18.889 8.039 1.00 78.94 274 ASN A CA 1
ATOM 2238 C C . ASN A 1 274 ? 6.929 18.465 9.165 1.00 78.94 274 ASN A C 1
ATOM 2240 O O . ASN A 1 274 ? 6.668 17.270 9.315 1.00 78.94 274 ASN A O 1
ATOM 2244 N N . ALA A 1 275 ? 6.367 19.416 9.925 1.00 87.62 275 ALA A N 1
ATOM 2245 C CA . ALA A 1 275 ? 5.532 19.137 11.098 1.00 87.62 275 ALA A CA 1
ATOM 2246 C C . ALA A 1 275 ? 4.394 18.142 10.808 1.00 87.62 275 ALA A C 1
ATOM 2248 O O . ALA A 1 275 ? 4.151 17.231 11.598 1.00 87.62 275 ALA A O 1
ATOM 2249 N N . TYR A 1 276 ? 3.745 18.260 9.641 1.00 87.75 276 TYR A N 1
ATOM 2250 C CA . TYR A 1 276 ? 2.759 17.277 9.181 1.00 87.75 276 TYR A CA 1
ATOM 2251 C C . TYR A 1 276 ? 3.333 15.864 9.105 1.00 87.75 276 TYR A C 1
ATOM 2253 O O . TYR A 1 276 ? 2.746 14.910 9.601 1.00 87.75 276 TYR A O 1
ATOM 2261 N N . LEU A 1 277 ? 4.490 15.727 8.471 1.00 85.25 277 LEU A N 1
ATOM 2262 C CA . LEU A 1 277 ? 5.085 14.435 8.196 1.00 85.25 277 LEU A CA 1
ATOM 2263 C C . LEU A 1 277 ? 5.528 13.745 9.488 1.00 85.25 277 LEU A C 1
ATOM 2265 O O . LEU A 1 277 ? 5.433 12.524 9.591 1.00 85.25 277 LEU A O 1
ATOM 2269 N N . GLU A 1 278 ? 5.968 14.507 10.490 1.00 88.19 278 GLU A N 1
ATOM 2270 C CA . GLU A 1 278 ? 6.294 13.981 11.818 1.00 88.19 278 GLU A CA 1
ATOM 2271 C C . GLU A 1 278 ? 5.063 13.421 12.535 1.00 88.19 278 GLU A C 1
ATOM 2273 O O . GLU A 1 278 ? 5.091 12.268 12.982 1.00 88.19 278 GLU A O 1
ATOM 2278 N N . ILE A 1 279 ? 3.972 14.195 12.613 1.00 88.94 279 ILE A N 1
ATOM 2279 C CA . ILE A 1 279 ? 2.755 13.754 13.304 1.00 88.94 279 ILE A CA 1
ATOM 2280 C C . ILE A 1 279 ? 2.093 12.574 12.584 1.00 88.94 279 ILE A C 1
ATOM 2282 O O . ILE A 1 279 ? 1.728 11.586 13.222 1.00 88.94 279 ILE A O 1
ATOM 2286 N N . GLU A 1 280 ? 2.029 12.607 11.253 1.00 87.25 280 GLU A N 1
ATOM 2287 C CA . GLU A 1 280 ? 1.508 11.503 10.445 1.00 87.25 280 GLU A CA 1
ATOM 2288 C C . GLU A 1 280 ? 2.357 10.243 10.626 1.00 87.25 280 GLU A C 1
ATOM 2290 O O . GLU A 1 280 ? 1.818 9.155 10.840 1.00 87.25 280 GLU A O 1
ATOM 2295 N N . SER A 1 281 ? 3.687 10.385 10.655 1.00 85.62 281 SER A N 1
ATOM 2296 C CA . SER A 1 281 ? 4.588 9.261 10.928 1.00 85.62 281 SER A CA 1
ATOM 2297 C C . SER A 1 281 ? 4.350 8.628 12.284 1.00 85.62 281 SER A C 1
ATOM 2299 O O . SER A 1 281 ? 4.460 7.409 12.417 1.00 85.62 281 SER A O 1
ATOM 2301 N N . LYS A 1 282 ? 3.998 9.432 13.286 1.00 87.38 282 LYS A N 1
ATOM 2302 C CA . LYS A 1 282 ? 3.694 8.948 14.632 1.00 87.38 282 LYS A CA 1
ATOM 2303 C C . LYS A 1 282 ? 2.358 8.228 14.695 1.00 87.38 282 LYS A C 1
ATOM 2305 O O . LYS A 1 282 ? 2.307 7.151 15.284 1.00 87.38 282 LYS A O 1
ATOM 2310 N N . PHE A 1 283 ? 1.326 8.747 14.033 1.00 86.31 283 PHE A N 1
ATOM 2311 C CA . PHE A 1 283 ? 0.049 8.046 13.897 1.00 86.31 283 PHE A CA 1
ATOM 2312 C C . PHE A 1 283 ? 0.213 6.697 13.193 1.00 86.31 283 PHE A C 1
ATOM 2314 O O . PHE A 1 283 ? -0.257 5.675 13.694 1.00 86.31 283 PHE A O 1
ATOM 2321 N N . PHE A 1 284 ? 0.921 6.661 12.060 1.00 84.75 284 PHE A N 1
ATOM 2322 C CA . PHE A 1 284 ? 1.140 5.402 11.353 1.00 84.75 284 PHE A CA 1
ATOM 2323 C C . PHE A 1 284 ? 1.986 4.426 12.163 1.00 84.75 284 PHE A C 1
ATOM 2325 O O . PHE A 1 284 ? 1.611 3.260 12.263 1.00 84.75 284 PHE A O 1
ATOM 2332 N N . LEU A 1 285 ? 3.087 4.878 12.772 1.00 84.69 285 LEU A N 1
ATOM 2333 C CA . LEU A 1 285 ? 3.909 4.022 13.625 1.00 84.69 285 LEU A CA 1
ATOM 2334 C C . LEU A 1 285 ? 3.076 3.404 14.750 1.00 84.69 285 LEU A C 1
ATOM 2336 O O . LEU A 1 285 ? 3.142 2.195 14.944 1.00 84.69 285 LEU A O 1
ATOM 2340 N N . PHE A 1 286 ? 2.247 4.203 15.425 1.00 86.31 286 PHE A N 1
ATOM 2341 C CA . PHE A 1 286 ? 1.341 3.716 16.461 1.00 86.31 286 PHE A CA 1
ATOM 2342 C C . PHE A 1 286 ? 0.402 2.618 15.933 1.00 86.31 286 PHE A C 1
ATOM 2344 O O . PHE A 1 286 ? 0.346 1.529 16.507 1.00 86.31 286 PHE A O 1
ATOM 2351 N N . ILE A 1 287 ? -0.268 2.852 14.796 1.00 83.56 287 ILE A N 1
ATOM 2352 C CA . ILE A 1 287 ? -1.165 1.866 14.168 1.00 83.56 287 ILE A CA 1
ATOM 2353 C C . ILE A 1 287 ? -0.418 0.569 13.822 1.00 83.56 287 ILE A C 1
ATOM 2355 O O . ILE A 1 287 ? -0.918 -0.527 14.089 1.00 83.56 287 ILE A O 1
ATOM 2359 N N . PHE A 1 288 ? 0.769 0.674 13.219 1.00 84.19 288 PHE A N 1
ATOM 2360 C CA . PHE A 1 288 ? 1.553 -0.492 12.812 1.00 84.19 288 PHE A CA 1
ATOM 2361 C C . PHE A 1 288 ? 2.101 -1.271 14.011 1.00 84.19 288 PHE A C 1
ATOM 2363 O O . PHE A 1 288 ? 2.011 -2.498 14.009 1.00 84.19 288 PHE A O 1
ATOM 2370 N N . CYS A 1 289 ? 2.604 -0.587 15.043 1.00 84.69 289 CYS A N 1
ATOM 2371 C CA . CYS A 1 289 ? 3.032 -1.212 16.294 1.00 84.69 289 CYS A CA 1
ATOM 2372 C C . CYS A 1 289 ? 1.871 -1.961 16.950 1.00 84.69 289 CYS A C 1
ATOM 2374 O O . CYS A 1 289 ? 2.004 -3.143 17.247 1.00 84.69 289 CYS A O 1
ATOM 2376 N N . LYS A 1 290 ? 0.712 -1.313 17.097 1.00 84.12 290 LYS A N 1
ATOM 2377 C CA . LYS A 1 290 ? -0.488 -1.922 17.681 1.00 84.12 290 LYS A CA 1
ATOM 2378 C C . LYS A 1 290 ? -0.906 -3.191 16.941 1.00 84.12 290 LYS A C 1
ATOM 2380 O O . LYS A 1 290 ? -1.039 -4.243 17.554 1.00 84.12 290 LYS A O 1
ATOM 2385 N N . LYS A 1 291 ? -1.029 -3.116 15.614 1.00 84.50 291 LYS A N 1
ATOM 2386 C CA . LYS A 1 291 ? -1.395 -4.273 14.789 1.00 84.50 291 LYS A CA 1
ATOM 2387 C C . LYS A 1 291 ? -0.363 -5.402 14.863 1.00 84.50 291 LYS A C 1
ATOM 2389 O O . LYS A 1 291 ? -0.712 -6.572 14.762 1.00 84.50 291 LYS A O 1
ATOM 2394 N N . HIS A 1 292 ? 0.916 -5.068 15.000 1.00 83.62 292 HIS A N 1
ATOM 2395 C CA . HIS A 1 292 ? 1.973 -6.066 15.154 1.00 83.62 292 HIS A CA 1
ATOM 2396 C C . HIS A 1 292 ? 1.929 -6.745 16.526 1.00 83.62 292 HIS A C 1
ATOM 2398 O O . HIS A 1 292 ? 2.129 -7.955 16.610 1.00 83.62 292 HIS A O 1
ATOM 2404 N N . LEU A 1 293 ? 1.590 -5.991 17.574 1.00 83.00 293 LEU A N 1
ATOM 2405 C CA . LEU A 1 293 ? 1.399 -6.491 18.936 1.00 83.00 293 LEU A CA 1
ATOM 2406 C C . LEU A 1 293 ? 0.199 -7.446 19.060 1.00 83.00 293 LEU A C 1
ATOM 2408 O O . LEU A 1 293 ? 0.279 -8.395 19.835 1.00 83.00 293 LEU A O 1
ATOM 2412 N N . GLU A 1 294 ? -0.847 -7.297 18.237 1.00 82.69 294 GLU A N 1
ATOM 2413 C CA . GLU A 1 294 ? -1.986 -8.239 18.185 1.00 82.69 294 GLU A CA 1
ATOM 2414 C C . GLU A 1 294 ? -1.564 -9.695 17.889 1.00 82.69 294 GLU A C 1
ATOM 2416 O O . GLU A 1 294 ? -2.275 -10.638 18.241 1.00 82.69 294 GLU A O 1
ATOM 2421 N N . ASN A 1 295 ? -0.408 -9.912 17.247 1.00 77.69 295 ASN A N 1
ATOM 2422 C CA . ASN A 1 295 ? 0.116 -11.264 17.030 1.00 77.69 295 ASN A CA 1
ATOM 2423 C C . ASN A 1 295 ? 0.572 -11.921 18.339 1.00 77.69 295 ASN A C 1
ATOM 2425 O O . ASN A 1 295 ? 0.391 -13.125 18.497 1.00 77.69 295 ASN A O 1
ATOM 2429 N N . TYR A 1 296 ? 1.117 -11.125 19.260 1.00 73.81 296 TYR A N 1
ATOM 2430 C CA . TYR A 1 296 ? 1.587 -11.562 20.573 1.00 73.81 296 TYR A CA 1
ATOM 2431 C C . TYR A 1 296 ? 0.455 -11.573 21.614 1.00 73.81 296 TYR A C 1
ATOM 2433 O O . TYR A 1 296 ? 0.517 -12.353 22.556 1.00 73.81 296 TYR A O 1
ATOM 2441 N N . ASP A 1 297 ? -0.622 -10.797 21.415 1.00 71.94 297 ASP A N 1
ATOM 2442 C CA . ASP A 1 297 ? -1.839 -10.834 22.255 1.00 71.94 297 ASP A CA 1
ATOM 2443 C C . ASP A 1 297 ? -2.482 -12.238 22.320 1.00 71.94 297 ASP A C 1
ATOM 2445 O O . ASP A 1 297 ? -3.231 -12.543 23.246 1.00 71.94 297 ASP A O 1
ATOM 2449 N N . LYS A 1 298 ? -2.214 -13.106 21.333 1.00 75.62 298 LYS A N 1
ATOM 2450 C CA . LYS A 1 298 ? -2.688 -14.503 21.326 1.00 75.62 298 LYS A CA 1
ATOM 2451 C C . LYS A 1 298 ? -1.966 -15.380 22.347 1.00 75.62 298 LYS A C 1
ATOM 2453 O O . LYS A 1 298 ? -2.470 -16.443 22.705 1.00 75.62 298 LYS A O 1
ATOM 2458 N N . GLU A 1 299 ? -0.791 -14.957 22.792 1.00 74.12 299 GLU A N 1
ATOM 2459 C CA . GLU A 1 299 ? 0.008 -15.645 23.790 1.00 74.12 299 GLU A CA 1
ATOM 2460 C C . GLU A 1 299 ? -0.291 -15.015 25.152 1.00 74.12 299 GLU A C 1
ATOM 2462 O O . GLU A 1 299 ? 0.199 -13.933 25.466 1.00 74.12 299 GLU A O 1
ATOM 2467 N N . ASN A 1 300 ? -1.093 -15.699 25.982 1.00 71.12 300 ASN A N 1
ATOM 2468 C CA . ASN A 1 300 ? -1.554 -15.179 27.280 1.00 71.12 300 ASN A CA 1
ATOM 2469 C C . ASN A 1 300 ? -0.428 -14.611 28.165 1.00 71.12 300 ASN A C 1
ATOM 2471 O O . ASN A 1 300 ? -0.682 -13.707 28.958 1.00 71.12 300 ASN A O 1
ATOM 2475 N N . LYS A 1 301 ? 0.806 -15.116 28.013 1.00 72.50 301 LYS A N 1
ATOM 2476 C CA . LYS A 1 301 ? 1.990 -14.656 28.747 1.00 72.50 301 LYS A CA 1
ATOM 2477 C C . LYS A 1 301 ? 2.384 -13.206 28.428 1.00 72.50 301 LYS A C 1
ATOM 2479 O O . LYS A 1 301 ? 2.904 -12.559 29.319 1.00 72.50 301 LYS A O 1
ATOM 2484 N N . PHE A 1 302 ? 2.135 -12.702 27.215 1.00 72.75 302 PHE A N 1
ATOM 2485 C CA . PHE A 1 302 ? 2.614 -11.383 26.762 1.00 72.75 302 PHE A CA 1
ATOM 2486 C C . PHE A 1 302 ? 1.524 -10.309 26.683 1.00 72.75 302 PHE A C 1
ATOM 2488 O O . PHE A 1 302 ? 1.777 -9.186 26.240 1.00 72.75 302 PHE A O 1
ATOM 2495 N N . ILE A 1 303 ? 0.286 -10.627 27.072 1.00 76.19 303 ILE A N 1
ATOM 2496 C CA . ILE A 1 303 ? -0.859 -9.712 26.929 1.00 76.19 303 ILE A CA 1
ATOM 2497 C C . ILE A 1 303 ? -0.642 -8.407 27.705 1.00 76.19 303 ILE A C 1
ATOM 2499 O O . ILE A 1 303 ? -1.028 -7.334 27.238 1.00 76.19 303 ILE A O 1
ATOM 2503 N N . ARG A 1 304 ? -0.053 -8.461 28.902 1.00 76.00 304 ARG A N 1
ATOM 2504 C CA . ARG A 1 304 ? 0.147 -7.257 29.718 1.00 76.00 304 ARG A CA 1
ATOM 2505 C C . ARG A 1 304 ? 1.207 -6.360 29.098 1.00 76.00 304 ARG A C 1
ATOM 2507 O O . ARG A 1 304 ? 1.009 -5.156 28.966 1.00 76.00 304 ARG A O 1
ATOM 2514 N N . GLU A 1 305 ? 2.312 -6.947 28.687 1.00 74.12 305 GLU A N 1
ATOM 2515 C CA . GLU A 1 305 ? 3.489 -6.235 28.237 1.00 74.12 305 GLU A CA 1
ATOM 2516 C C . GLU A 1 305 ? 3.280 -5.663 26.824 1.00 74.12 305 GLU A C 1
ATOM 2518 O O . GLU A 1 305 ? 3.626 -4.511 26.556 1.00 74.12 305 GLU A O 1
ATOM 2523 N N . THR A 1 306 ? 2.597 -6.395 25.941 1.00 78.56 306 THR A N 1
ATOM 2524 C CA . THR A 1 306 ? 2.168 -5.875 24.630 1.00 78.56 306 THR A CA 1
ATOM 2525 C C . THR A 1 306 ? 1.258 -4.658 24.781 1.00 78.56 306 THR A C 1
ATOM 2527 O O . THR A 1 306 ? 1.470 -3.631 24.130 1.00 78.56 306 THR A O 1
ATOM 2530 N N . ARG A 1 307 ? 0.291 -4.717 25.703 1.00 81.56 307 ARG A N 1
ATOM 2531 C CA . ARG A 1 307 ? -0.569 -3.573 26.033 1.00 81.56 307 ARG A CA 1
ATOM 2532 C C . ARG A 1 307 ? 0.221 -2.421 26.643 1.00 81.56 307 ARG A C 1
ATOM 2534 O O . ARG A 1 307 ? -0.067 -1.275 26.308 1.00 81.56 307 ARG A O 1
ATOM 2541 N N . TRP A 1 308 ? 1.217 -2.698 27.484 1.00 80.62 308 TRP A N 1
ATOM 2542 C CA . TRP A 1 308 ? 2.101 -1.669 28.037 1.00 80.62 308 TRP A CA 1
ATOM 2543 C C . TRP A 1 308 ? 2.870 -0.939 26.937 1.00 80.62 308 TRP A C 1
ATOM 2545 O O . TRP A 1 308 ? 2.912 0.290 26.937 1.00 80.62 308 TRP A O 1
ATOM 2555 N N . ILE A 1 309 ? 3.417 -1.653 25.946 1.00 79.62 309 ILE A N 1
ATOM 2556 C CA . ILE A 1 309 ? 4.090 -0.986 24.823 1.00 79.62 309 ILE A CA 1
ATOM 2557 C C . ILE A 1 309 ? 3.106 -0.140 24.012 1.00 79.62 309 ILE A C 1
ATOM 2559 O O . ILE A 1 309 ? 3.425 1.002 23.681 1.00 79.62 309 ILE A O 1
ATOM 2563 N N . ALA A 1 310 ? 1.917 -0.670 23.703 1.00 83.81 310 ALA A N 1
ATOM 2564 C CA . ALA A 1 310 ? 0.892 0.087 22.985 1.00 83.81 310 ALA A CA 1
ATOM 2565 C C . ALA A 1 310 ? 0.552 1.393 23.721 1.00 83.81 310 ALA A C 1
ATOM 2567 O O . ALA A 1 310 ? 0.521 2.458 23.103 1.00 83.81 310 ALA A O 1
ATOM 2568 N N . PHE A 1 311 ? 0.416 1.323 25.047 1.00 84.00 311 PHE A N 1
ATOM 2569 C CA . PHE A 1 311 ? 0.231 2.486 25.905 1.00 84.00 311 PHE A CA 1
ATOM 2570 C C . PHE A 1 311 ? 1.412 3.472 25.822 1.00 84.00 311 PHE A C 1
ATOM 2572 O O . PHE A 1 311 ? 1.205 4.668 25.626 1.00 84.00 311 PHE A O 1
ATOM 2579 N N . GLN A 1 312 ? 2.665 3.005 25.882 1.00 81.94 312 GLN A N 1
ATOM 2580 C CA . GLN A 1 312 ? 3.844 3.879 25.752 1.00 81.94 312 GLN A CA 1
ATOM 2581 C C . GLN A 1 312 ? 3.924 4.582 24.386 1.00 81.94 312 GLN A C 1
ATOM 2583 O O . GLN A 1 312 ? 4.258 5.771 24.317 1.00 81.94 312 GLN A O 1
ATOM 2588 N N . GLU A 1 313 ? 3.602 3.883 23.297 1.00 83.81 313 GLU A N 1
ATOM 2589 C CA . GLU A 1 313 ? 3.543 4.486 21.960 1.00 83.81 313 GLU A CA 1
ATOM 2590 C C . GLU A 1 313 ? 2.403 5.508 21.856 1.00 83.81 313 GLU A C 1
ATOM 2592 O O . GLU A 1 313 ? 2.592 6.584 21.283 1.00 83.81 313 GLU A O 1
ATOM 2597 N N . GLN A 1 314 ? 1.260 5.246 22.494 1.00 85.06 314 GLN A N 1
ATOM 2598 C CA . GLN A 1 314 ? 0.159 6.203 22.595 1.00 85.06 314 GLN A CA 1
ATOM 2599 C C . GLN A 1 314 ? 0.569 7.465 23.375 1.00 85.06 314 GLN A C 1
ATOM 2601 O O . GLN A 1 314 ? 0.311 8.583 22.926 1.00 85.06 314 GLN A O 1
ATOM 2606 N N . LEU A 1 315 ? 1.299 7.326 24.489 1.00 83.94 315 LEU A N 1
ATOM 2607 C CA . LEU A 1 315 ? 1.881 8.466 25.212 1.00 83.94 315 LEU A CA 1
ATOM 2608 C C . LEU A 1 315 ? 2.879 9.245 24.344 1.00 83.94 315 LEU A C 1
ATOM 2610 O O . LEU A 1 315 ? 2.936 10.478 24.399 1.00 83.94 315 LEU A O 1
ATOM 2614 N N . SER A 1 316 ? 3.674 8.551 23.522 1.00 84.75 316 SER A N 1
ATOM 2615 C CA . SER A 1 316 ? 4.552 9.213 22.553 1.00 84.75 316 SER A CA 1
ATOM 2616 C C . SER A 1 316 ? 3.751 9.988 21.506 1.00 84.75 316 SER A C 1
ATOM 2618 O O . SER A 1 316 ? 4.181 11.080 21.128 1.00 84.75 316 SER A O 1
ATOM 2620 N N . LEU A 1 317 ? 2.629 9.448 21.028 1.00 87.25 317 LEU A N 1
ATOM 2621 C CA . LEU A 1 317 ? 1.737 10.116 20.082 1.00 87.25 317 LEU A CA 1
ATOM 2622 C C . LEU A 1 317 ? 1.111 11.370 20.705 1.00 87.25 317 LEU A C 1
ATOM 2624 O O . LEU A 1 317 ? 1.160 12.430 20.090 1.00 87.25 317 LEU A O 1
ATOM 2628 N N . GLN A 1 318 ? 0.635 11.297 21.951 1.00 86.38 318 GLN A N 1
ATOM 2629 C CA . GLN A 1 318 ? 0.088 12.446 22.687 1.00 86.38 318 GLN A CA 1
ATOM 2630 C C . GLN A 1 318 ? 1.074 13.618 22.764 1.00 86.38 318 GLN A C 1
ATOM 2632 O O . GLN A 1 318 ? 0.719 14.765 22.497 1.00 86.38 318 GLN A O 1
ATOM 2637 N N . LYS A 1 319 ? 2.349 13.343 23.065 1.00 87.38 319 LYS A N 1
ATOM 2638 C CA . LYS A 1 319 ? 3.388 14.388 23.093 1.00 87.38 319 LYS A CA 1
ATOM 2639 C C . LYS A 1 319 ? 3.560 15.065 21.738 1.00 87.38 319 LYS A C 1
ATOM 2641 O O . LYS A 1 319 ? 3.748 16.276 21.680 1.00 87.38 319 LYS A O 1
ATOM 2646 N N . GLN A 1 320 ? 3.494 14.284 20.666 1.00 89.69 320 GLN A N 1
ATOM 2647 C CA . GLN A 1 320 ? 3.639 14.773 19.297 1.00 89.69 320 GLN A CA 1
ATOM 2648 C C . GLN A 1 320 ? 2.408 15.560 18.850 1.00 89.69 320 GLN A C 1
ATOM 2650 O O . GLN A 1 320 ? 2.560 16.612 18.241 1.00 89.69 320 GLN A O 1
ATOM 2655 N N . ILE A 1 321 ? 1.210 15.143 19.260 1.00 90.94 321 ILE A N 1
ATOM 2656 C CA . ILE A 1 321 ? -0.025 15.918 19.094 1.00 90.94 321 ILE A CA 1
ATOM 2657 C C . ILE A 1 321 ? 0.097 17.280 19.779 1.00 90.94 321 ILE A C 1
ATOM 2659 O O . ILE A 1 321 ? -0.193 18.295 19.157 1.00 90.94 321 ILE A O 1
ATOM 2663 N N . SER A 1 322 ? 0.597 17.338 21.016 1.00 89.44 322 SER A N 1
ATOM 2664 C CA . SER A 1 322 ? 0.805 18.609 21.726 1.00 89.44 322 SER A CA 1
ATOM 2665 C C . SER A 1 322 ? 1.873 19.500 21.082 1.00 89.44 322 SER A C 1
ATOM 2667 O O . SER A 1 322 ? 1.822 20.722 21.207 1.00 89.44 322 SER A O 1
ATOM 2669 N N . ILE A 1 323 ? 2.880 18.917 20.427 1.00 91.25 323 ILE A N 1
ATOM 2670 C CA . ILE A 1 323 ? 3.874 19.667 19.644 1.00 91.25 323 ILE A CA 1
ATOM 2671 C C . ILE A 1 323 ? 3.219 20.224 18.376 1.00 91.25 323 ILE A C 1
ATOM 2673 O O . ILE A 1 323 ? 3.280 21.428 18.143 1.00 91.25 323 ILE A O 1
ATOM 2677 N N . PHE A 1 324 ? 2.534 19.375 17.608 1.00 93.44 324 PHE A N 1
ATOM 2678 C CA . PHE A 1 324 ? 1.856 19.759 16.373 1.00 93.44 324 PHE A CA 1
ATOM 2679 C C . PHE A 1 324 ? 0.757 20.802 16.612 1.00 93.44 324 PHE A C 1
ATOM 2681 O O . PHE A 1 324 ? 0.690 21.790 15.888 1.00 93.44 324 PHE A O 1
ATOM 2688 N N . LYS A 1 325 ? -0.042 20.645 17.674 1.00 93.69 325 LYS A N 1
ATOM 2689 C CA . LYS A 1 325 ? -1.039 21.631 18.108 1.00 93.69 325 LYS A CA 1
ATOM 2690 C C . LYS A 1 325 ? -0.395 23.004 18.325 1.00 93.69 325 LYS A C 1
ATOM 2692 O O . LYS A 1 325 ? -0.845 23.976 17.735 1.00 93.69 325 LYS A O 1
ATOM 2697 N N . ARG A 1 326 ? 0.700 23.069 19.095 1.00 91.31 326 ARG A N 1
ATOM 2698 C CA . ARG A 1 326 ? 1.434 24.324 19.338 1.00 91.31 326 ARG A CA 1
ATOM 2699 C C . ARG A 1 326 ? 2.011 24.925 18.060 1.00 91.31 326 ARG A C 1
ATOM 2701 O O . ARG A 1 326 ? 2.046 26.143 17.939 1.00 91.31 326 ARG A O 1
ATOM 2708 N N . PHE A 1 327 ? 2.487 24.098 17.129 1.00 91.25 327 PHE A N 1
ATOM 2709 C CA . PHE A 1 327 ? 2.929 24.585 15.823 1.00 91.25 327 PHE A CA 1
ATOM 2710 C C . PHE A 1 327 ? 1.777 25.211 15.046 1.00 91.25 327 PHE A C 1
ATOM 2712 O O . PHE A 1 327 ? 1.930 26.315 14.532 1.00 91.25 327 PHE A O 1
ATOM 2719 N N . LEU A 1 328 ? 0.627 24.542 15.004 1.00 92.38 328 LEU A N 1
ATOM 2720 C CA . LEU A 1 328 ? -0.544 25.024 14.285 1.00 92.38 328 LEU A CA 1
ATOM 2721 C C . LEU A 1 328 ? -1.094 26.325 14.893 1.00 92.38 328 LEU A C 1
ATOM 2723 O O . LEU A 1 328 ? -1.368 27.260 14.155 1.00 92.38 328 LEU A O 1
ATOM 2727 N N . GLU A 1 329 ? -1.156 26.429 16.224 1.00 92.19 329 GLU A N 1
ATOM 2728 C CA . GLU A 1 329 ? -1.579 27.646 16.942 1.00 92.19 329 GLU A CA 1
ATOM 2729 C C . GLU A 1 329 ? -0.635 28.839 16.738 1.00 92.19 329 GLU A C 1
ATOM 2731 O O . GLU A 1 329 ? -1.072 29.985 16.764 1.00 92.19 329 GLU A O 1
ATOM 2736 N N . ARG A 1 330 ? 0.667 28.584 16.564 1.00 90.75 330 ARG A N 1
ATOM 2737 C CA . ARG A 1 330 ? 1.685 29.628 16.351 1.00 90.75 330 ARG A CA 1
ATOM 2738 C C . ARG A 1 330 ? 1.874 29.998 14.886 1.00 90.75 330 ARG A C 1
ATOM 2740 O O . ARG A 1 330 ? 2.565 30.974 14.603 1.00 90.75 330 ARG A O 1
ATOM 2747 N N . THR A 1 331 ? 1.350 29.195 13.965 1.00 89.25 331 THR A N 1
ATOM 2748 C CA . THR A 1 331 ? 1.505 29.460 12.538 1.00 89.25 331 THR A CA 1
ATOM 2749 C C . THR A 1 331 ? 0.546 30.571 12.150 1.00 89.25 331 THR A C 1
ATOM 2751 O O . THR A 1 331 ? -0.666 30.381 12.131 1.00 89.25 331 THR A O 1
ATOM 2754 N N . GLU A 1 332 ? 1.106 31.729 11.818 1.00 86.56 332 GLU A N 1
ATOM 2755 C CA . GLU A 1 332 ? 0.347 32.831 11.245 1.00 86.56 332 GLU A CA 1
ATOM 2756 C C . GLU A 1 332 ? -0.183 32.431 9.861 1.00 86.56 332 GLU A C 1
ATOM 2758 O O . GLU A 1 332 ? 0.583 32.044 8.967 1.00 86.56 332 GLU A O 1
ATOM 2763 N N . ILE A 1 333 ? -1.501 32.512 9.691 1.00 85.81 333 ILE A N 1
ATOM 2764 C CA . ILE A 1 333 ? -2.159 32.284 8.407 1.00 85.81 333 ILE A CA 1
ATOM 2765 C C . ILE A 1 333 ? -2.075 33.597 7.638 1.00 85.81 333 ILE A C 1
ATOM 2767 O O . ILE A 1 333 ? -2.777 34.551 7.941 1.00 85.81 333 ILE A O 1
ATOM 2771 N N . SER A 1 334 ? -1.146 33.644 6.690 1.00 82.62 334 SER A N 1
ATOM 2772 C CA . SER A 1 334 ? -0.910 34.779 5.801 1.00 82.62 334 SER A CA 1
ATOM 2773 C C . SER A 1 334 ? -0.622 34.268 4.394 1.00 82.62 334 SER A C 1
ATOM 2775 O O . SER A 1 334 ? -0.192 33.118 4.233 1.00 82.62 334 SER A O 1
ATOM 2777 N N . GLN A 1 335 ? -0.740 35.139 3.392 1.00 77.56 335 GLN A N 1
ATOM 2778 C CA . GLN A 1 335 ? -0.416 34.856 1.986 1.00 77.56 335 GLN A CA 1
ATOM 2779 C C . GLN A 1 335 ? 0.932 34.142 1.769 1.00 77.56 335 GLN A C 1
ATOM 2781 O O . GLN A 1 335 ? 1.102 33.423 0.790 1.00 77.56 335 GLN A O 1
ATOM 2786 N N . LYS A 1 336 ? 1.912 34.302 2.672 1.00 82.69 336 LYS A N 1
ATOM 2787 C CA . LYS A 1 336 ? 3.224 33.628 2.577 1.00 82.69 336 LYS A CA 1
ATOM 2788 C C . LYS A 1 336 ? 3.166 32.126 2.870 1.00 82.69 336 LYS A C 1
ATOM 2790 O O . LYS A 1 336 ? 3.994 31.371 2.358 1.00 82.69 336 LYS A O 1
ATOM 2795 N N . ASN A 1 337 ? 2.238 31.709 3.726 1.00 83.06 337 ASN A N 1
ATOM 2796 C CA . ASN A 1 337 ? 2.083 30.325 4.175 1.00 83.06 337 ASN A CA 1
ATOM 2797 C C . ASN A 1 337 ? 0.897 29.631 3.503 1.00 83.06 337 ASN A C 1
ATOM 2799 O O . ASN A 1 337 ? 0.837 28.398 3.500 1.00 83.06 337 ASN A O 1
ATOM 2803 N N . VAL A 1 338 ? -0.027 30.411 2.945 1.00 85.75 338 VAL A N 1
ATOM 2804 C CA . VAL A 1 338 ? -1.160 29.901 2.185 1.00 85.75 338 VAL A CA 1
ATOM 2805 C C . VAL A 1 338 ? -0.698 29.486 0.793 1.00 85.75 338 VAL A C 1
ATOM 2807 O O . VAL A 1 338 ? 0.081 30.185 0.147 1.00 85.75 338 VAL A O 1
ATOM 2810 N N . ILE A 1 339 ? -1.115 28.299 0.356 1.00 85.19 339 ILE A N 1
ATOM 2811 C CA . ILE A 1 339 ? -0.726 27.743 -0.941 1.00 85.19 339 ILE A CA 1
ATOM 2812 C C . ILE A 1 339 ? -1.955 27.424 -1.789 1.00 85.19 339 ILE A C 1
ATOM 2814 O O . ILE A 1 339 ? -2.947 26.890 -1.299 1.00 85.19 339 ILE A O 1
ATOM 2818 N N . THR A 1 340 ? -1.834 27.682 -3.090 1.00 79.94 340 THR A N 1
ATOM 2819 C CA . THR A 1 340 ? -2.868 27.388 -4.095 1.00 79.94 340 THR A CA 1
ATOM 2820 C C . THR A 1 340 ? -2.901 25.898 -4.459 1.00 79.94 340 THR A C 1
ATOM 2822 O O . THR A 1 340 ? -3.926 25.350 -4.869 1.00 79.94 340 THR A O 1
ATOM 2825 N N . SER A 1 341 ? -1.762 25.209 -4.310 1.00 76.19 341 SER A N 1
ATOM 2826 C CA . SER A 1 341 ? -1.608 23.782 -4.598 1.00 76.19 341 SER A CA 1
ATOM 2827 C C . SER A 1 341 ? -0.486 23.150 -3.776 1.00 76.19 341 SER A C 1
ATOM 2829 O O . SER A 1 341 ? 0.520 23.793 -3.468 1.00 76.19 341 SER A O 1
ATOM 2831 N N . ILE A 1 342 ? -0.641 21.865 -3.437 1.00 69.19 342 ILE A N 1
ATOM 2832 C CA . ILE A 1 342 ? 0.419 21.095 -2.775 1.00 69.19 342 ILE A CA 1
ATOM 2833 C C . ILE A 1 342 ? 1.580 20.922 -3.765 1.00 69.19 342 ILE A C 1
ATOM 2835 O O . ILE A 1 342 ? 1.363 20.376 -4.851 1.00 69.19 342 ILE A O 1
ATOM 2839 N N . PRO A 1 343 ? 2.822 21.296 -3.403 1.00 65.94 343 PRO A N 1
ATOM 2840 C CA . PRO A 1 343 ? 3.989 20.973 -4.211 1.00 65.94 343 PRO A CA 1
ATOM 2841 C C . PRO A 1 343 ? 4.040 19.468 -4.476 1.00 65.94 343 PRO A C 1
ATOM 2843 O O . PRO A 1 343 ? 3.917 18.681 -3.537 1.00 65.94 343 PRO A O 1
ATOM 2846 N N . GLU A 1 344 ? 4.274 19.044 -5.722 1.00 60.25 344 GLU A N 1
ATOM 2847 C CA . GLU A 1 344 ? 4.298 17.615 -6.075 1.00 60.25 344 GLU A CA 1
ATOM 2848 C C . GLU A 1 344 ? 5.174 16.792 -5.118 1.00 60.25 344 GLU A C 1
ATOM 2850 O O . GLU A 1 344 ? 4.799 15.697 -4.713 1.00 60.25 344 GLU A O 1
ATOM 2855 N N . THR A 1 345 ? 6.306 17.344 -4.681 1.00 58.78 345 THR A N 1
ATOM 2856 C CA . THR A 1 345 ? 7.233 16.707 -3.737 1.00 58.78 345 THR A CA 1
ATOM 2857 C C . THR A 1 345 ? 6.607 16.352 -2.383 1.00 58.78 345 THR A C 1
ATOM 2859 O O . THR A 1 345 ? 7.025 15.368 -1.778 1.00 58.78 345 THR A O 1
ATOM 2862 N N . GLN A 1 346 ? 5.592 17.091 -1.924 1.00 60.06 346 GLN A N 1
ATOM 2863 C CA . GLN A 1 346 ? 4.892 16.869 -0.651 1.00 60.06 346 GLN A CA 1
ATOM 2864 C C . GLN A 1 346 ? 3.679 15.936 -0.781 1.00 60.06 346 GLN A C 1
ATOM 2866 O O . GLN A 1 346 ? 3.263 15.335 0.208 1.00 60.06 346 GLN A O 1
ATOM 2871 N N . VAL A 1 347 ? 3.145 15.751 -1.994 1.00 58.97 347 VAL A N 1
ATOM 2872 C CA . VAL A 1 347 ? 2.043 14.808 -2.268 1.00 58.97 347 VAL A CA 1
ATOM 2873 C C . VAL A 1 347 ? 2.487 13.353 -2.057 1.00 58.97 347 VAL A C 1
ATOM 2875 O O . VAL A 1 347 ? 1.671 12.483 -1.754 1.00 58.97 347 VAL A O 1
ATOM 2878 N N . TYR A 1 348 ? 3.783 13.061 -2.217 1.00 54.47 348 TYR A N 1
ATOM 2879 C CA . TYR A 1 348 ? 4.271 11.682 -2.305 1.00 54.47 348 TYR A CA 1
ATOM 2880 C C . TYR A 1 348 ? 4.694 11.042 -0.982 1.00 54.47 348 TYR A C 1
ATOM 2882 O O . TYR A 1 348 ? 4.752 9.816 -0.916 1.00 54.47 348 TYR A O 1
ATOM 2890 N N . THR A 1 349 ? 4.960 11.809 0.073 1.00 61.59 349 THR A N 1
ATOM 2891 C CA . THR A 1 349 ? 5.399 11.249 1.359 1.00 61.59 349 THR A CA 1
ATOM 2892 C C . THR A 1 349 ? 4.310 11.420 2.406 1.00 61.59 349 THR A C 1
ATOM 2894 O O . THR A 1 349 ? 4.211 12.463 3.040 1.00 61.59 349 THR A O 1
ATOM 2897 N N . LEU A 1 350 ? 3.503 10.374 2.602 1.00 64.44 350 LEU A N 1
ATOM 2898 C CA . LEU A 1 350 ? 2.574 10.282 3.739 1.00 64.44 350 LEU A CA 1
ATOM 2899 C C . LEU A 1 350 ? 3.318 10.083 5.071 1.00 64.44 350 LEU A C 1
ATOM 2901 O O . LEU A 1 350 ? 2.754 10.310 6.135 1.00 64.44 350 LEU A O 1
ATOM 2905 N N . VAL A 1 351 ? 4.559 9.579 5.019 1.00 69.56 351 VAL A N 1
ATOM 2906 C CA . VAL A 1 351 ? 5.337 9.135 6.185 1.00 69.56 351 VAL A CA 1
ATOM 2907 C C . VAL A 1 351 ? 6.831 9.362 5.940 1.00 69.56 351 VAL A C 1
ATOM 2909 O O . VAL A 1 351 ? 7.328 9.045 4.862 1.00 69.56 351 VAL A O 1
ATOM 2912 N N . ASN A 1 352 ? 7.558 9.824 6.958 1.00 75.19 352 ASN A N 1
ATOM 2913 C CA . ASN A 1 352 ? 9.026 9.927 6.998 1.00 75.19 352 ASN A CA 1
ATOM 2914 C C . ASN A 1 352 ? 9.717 8.601 7.371 1.00 75.19 352 ASN A C 1
ATOM 2916 O O . ASN A 1 352 ? 10.914 8.574 7.650 1.00 75.19 352 ASN A O 1
ATOM 2920 N N . LEU A 1 353 ? 8.965 7.499 7.412 1.00 82.19 353 LEU A N 1
ATOM 2921 C CA . LEU A 1 353 ? 9.451 6.166 7.758 1.00 82.19 353 LEU A CA 1
ATOM 2922 C C . LEU A 1 353 ? 9.414 5.296 6.494 1.00 82.19 353 LEU A C 1
ATOM 2924 O O . LEU A 1 353 ? 8.321 4.882 6.085 1.00 82.19 353 LEU A O 1
ATOM 2928 N N . PRO A 1 354 ? 10.568 5.040 5.845 1.00 81.88 354 PRO A N 1
ATOM 2929 C CA . PRO A 1 354 ? 10.621 4.323 4.574 1.00 81.88 354 PRO A CA 1
ATOM 2930 C C . PRO A 1 354 ? 10.006 2.923 4.619 1.00 81.88 354 PRO A C 1
ATOM 2932 O O . PRO A 1 354 ? 9.430 2.479 3.625 1.00 81.88 354 PRO A O 1
ATOM 2935 N N . GLU A 1 355 ? 10.086 2.244 5.764 1.00 85.38 355 GLU A N 1
ATOM 2936 C CA . GLU A 1 355 ? 9.484 0.933 5.992 1.00 85.38 355 GLU A CA 1
ATOM 2937 C C . GLU A 1 355 ? 7.955 1.015 5.902 1.00 85.38 355 GLU A C 1
ATOM 2939 O O . GLU A 1 355 ? 7.324 0.287 5.141 1.00 85.38 355 GLU A O 1
ATOM 2944 N N . ILE A 1 356 ? 7.351 1.976 6.601 1.00 84.19 356 ILE A N 1
ATOM 2945 C CA . ILE A 1 356 ? 5.898 2.179 6.591 1.00 84.19 356 ILE A CA 1
ATOM 2946 C C . ILE A 1 356 ? 5.418 2.639 5.212 1.00 84.19 356 ILE A C 1
ATOM 2948 O O . ILE A 1 356 ? 4.442 2.105 4.679 1.00 84.19 356 ILE A O 1
ATOM 2952 N N . TYR A 1 357 ? 6.097 3.621 4.617 1.00 83.38 357 TYR A N 1
ATOM 2953 C CA . TYR A 1 357 ? 5.758 4.094 3.277 1.00 83.38 357 TYR A CA 1
ATOM 2954 C C . TYR A 1 357 ? 5.852 2.957 2.250 1.00 83.38 357 TYR A C 1
ATOM 2956 O O . TYR A 1 357 ? 4.957 2.777 1.417 1.00 83.38 357 TYR A O 1
ATOM 2964 N N . GLY A 1 358 ? 6.896 2.131 2.357 1.00 84.81 358 GLY A N 1
ATOM 2965 C CA . GLY A 1 358 ? 7.057 0.963 1.512 1.00 84.81 358 GLY A CA 1
ATOM 2966 C C . GLY A 1 358 ? 5.910 -0.033 1.651 1.00 84.81 358 GLY A C 1
ATOM 2967 O O . GLY A 1 358 ? 5.409 -0.533 0.642 1.00 84.81 358 GLY A O 1
ATOM 2968 N N . GLN A 1 359 ? 5.403 -0.236 2.865 1.00 87.06 359 GLN A N 1
ATOM 2969 C CA . GLN A 1 359 ? 4.279 -1.131 3.115 1.00 87.06 359 GLN A CA 1
ATOM 2970 C C . GLN A 1 359 ? 2.987 -0.657 2.425 1.00 87.06 359 GLN A C 1
ATOM 2972 O O . GLN A 1 359 ? 2.246 -1.487 1.885 1.00 87.06 359 GLN A O 1
ATOM 2977 N N . PHE A 1 360 ? 2.729 0.656 2.379 1.00 84.25 360 PHE A N 1
ATOM 2978 C CA . PHE A 1 360 ? 1.600 1.223 1.627 1.00 84.25 360 PHE A CA 1
ATOM 2979 C C . PHE A 1 360 ? 1.741 1.004 0.124 1.00 84.25 360 PHE A C 1
ATOM 2981 O O . PHE A 1 360 ? 0.791 0.562 -0.533 1.00 84.25 360 PHE A O 1
ATOM 2988 N N . LEU A 1 361 ? 2.930 1.275 -0.417 1.00 85.88 361 LEU A N 1
ATOM 2989 C CA . LEU A 1 361 ? 3.201 1.092 -1.836 1.00 85.88 361 LEU A CA 1
ATOM 2990 C C . LEU A 1 361 ? 3.031 -0.369 -2.255 1.00 85.88 361 LEU A C 1
ATOM 2992 O O . LEU A 1 361 ? 2.341 -0.660 -3.233 1.00 85.88 361 LEU A O 1
ATOM 2996 N N . LEU A 1 362 ? 3.619 -1.293 -1.494 1.00 90.00 362 LEU A N 1
ATOM 2997 C CA . LEU A 1 362 ? 3.528 -2.718 -1.780 1.00 90.00 362 LEU A CA 1
ATOM 2998 C C . LEU A 1 362 ? 2.093 -3.223 -1.691 1.00 90.00 362 LEU A C 1
ATOM 3000 O O . LEU A 1 362 ? 1.676 -3.993 -2.549 1.00 90.00 362 LEU A O 1
ATOM 3004 N N . TYR A 1 363 ? 1.323 -2.783 -0.690 1.00 88.56 363 TYR A N 1
ATOM 3005 C CA . TYR A 1 363 ? -0.085 -3.161 -0.579 1.00 88.56 363 TYR A CA 1
ATOM 3006 C C . TYR A 1 363 ? -0.893 -2.673 -1.786 1.00 88.56 363 TYR A C 1
ATOM 3008 O O . TYR A 1 363 ? -1.685 -3.432 -2.351 1.00 88.56 363 TYR A O 1
ATOM 3016 N N . ARG A 1 364 ? -0.661 -1.427 -2.224 1.00 88.25 364 ARG A N 1
ATOM 3017 C CA . ARG A 1 364 ? -1.284 -0.869 -3.429 1.00 88.25 364 ARG A CA 1
ATOM 3018 C C . ARG A 1 364 ? -0.938 -1.716 -4.651 1.00 88.25 364 ARG A C 1
ATOM 3020 O O . ARG A 1 364 ? -1.851 -2.170 -5.335 1.00 88.25 364 ARG A O 1
ATOM 3027 N N . LEU A 1 365 ? 0.344 -1.970 -4.901 1.00 91.94 365 LEU A N 1
ATOM 3028 C CA . LEU A 1 365 ? 0.792 -2.744 -6.058 1.00 91.94 365 LEU A CA 1
ATOM 3029 C C . LEU A 1 365 ? 0.263 -4.190 -6.017 1.00 91.94 365 LEU A C 1
ATOM 3031 O O . LEU A 1 365 ? -0.292 -4.668 -7.005 1.00 91.94 365 LEU A O 1
ATOM 3035 N N . GLN A 1 366 ? 0.312 -4.844 -4.853 1.00 93.62 366 GLN A N 1
ATOM 3036 C CA . GLN A 1 366 ? -0.234 -6.187 -4.652 1.00 93.62 366 GLN A CA 1
ATOM 3037 C C . GLN A 1 366 ? -1.736 -6.250 -4.955 1.00 93.62 366 GLN A C 1
ATOM 3039 O O . GLN A 1 366 ? -2.188 -7.187 -5.610 1.00 93.62 366 GLN A O 1
ATOM 3044 N N . LYS A 1 367 ? -2.517 -5.255 -4.512 1.00 91.31 367 LYS A N 1
ATOM 3045 C CA . LYS A 1 367 ? -3.960 -5.188 -4.783 1.00 91.31 367 LYS A CA 1
ATOM 3046 C C . LYS A 1 367 ? -4.245 -5.192 -6.286 1.00 91.31 367 LYS A C 1
ATOM 3048 O O . LYS A 1 367 ? -5.093 -5.961 -6.736 1.00 91.31 367 LYS A O 1
ATOM 3053 N N . TYR A 1 368 ? -3.548 -4.356 -7.054 1.00 92.56 368 TYR A N 1
ATOM 3054 C CA . TYR A 1 368 ? -3.765 -4.258 -8.500 1.00 92.56 368 TYR A CA 1
ATOM 3055 C C . TYR A 1 368 ? -3.272 -5.501 -9.246 1.00 92.56 368 TYR A C 1
ATOM 3057 O O . TYR A 1 368 ? -4.017 -6.037 -10.062 1.00 92.56 368 TYR A O 1
ATOM 3065 N N . LEU A 1 369 ? -2.107 -6.047 -8.883 1.00 94.50 369 LEU A N 1
ATOM 3066 C CA . LEU A 1 369 ? -1.608 -7.299 -9.463 1.00 94.50 369 LEU A CA 1
ATOM 3067 C C . LEU A 1 369 ? -2.544 -8.482 -9.191 1.00 94.50 369 LEU A C 1
ATOM 3069 O O . LEU A 1 369 ? -2.869 -9.226 -10.108 1.00 94.50 369 LEU A O 1
ATOM 3073 N N . ASN A 1 370 ? -3.059 -8.617 -7.965 1.00 90.69 370 ASN A N 1
ATOM 3074 C CA . ASN A 1 370 ? -4.057 -9.642 -7.646 1.00 90.69 370 ASN A CA 1
ATOM 3075 C C . ASN A 1 370 ? -5.358 -9.436 -8.439 1.00 90.69 370 ASN A C 1
ATOM 3077 O O . ASN A 1 370 ? -6.010 -10.402 -8.819 1.00 90.69 370 ASN A O 1
ATOM 3081 N N . THR A 1 371 ? -5.743 -8.181 -8.693 1.00 89.06 371 THR A N 1
ATOM 3082 C CA . THR A 1 371 ? -6.933 -7.871 -9.500 1.00 89.06 371 THR A CA 1
ATOM 3083 C C . THR A 1 371 ? -6.724 -8.280 -10.960 1.00 89.06 371 THR A C 1
ATOM 3085 O O . THR A 1 371 ? -7.622 -8.880 -11.543 1.00 89.06 371 THR A O 1
ATOM 3088 N N . VAL A 1 372 ? -5.539 -8.023 -11.530 1.00 93.06 372 VAL A N 1
ATOM 3089 C CA . VAL A 1 372 ? -5.158 -8.470 -12.883 1.00 93.06 372 VAL A CA 1
ATOM 3090 C C . VAL A 1 372 ? -5.103 -9.991 -12.974 1.00 93.06 372 VAL A C 1
ATOM 3092 O O . VAL A 1 372 ? -5.647 -10.560 -13.914 1.00 93.06 372 VAL A O 1
ATOM 3095 N N . ALA A 1 373 ? -4.508 -10.666 -11.990 1.00 90.38 373 ALA A N 1
ATOM 3096 C CA . ALA A 1 373 ? -4.403 -12.126 -11.972 1.00 90.38 373 ALA A CA 1
ATOM 3097 C C . ALA A 1 373 ? -5.771 -12.830 -12.012 1.00 90.38 373 ALA A C 1
ATOM 3099 O O . ALA A 1 373 ? -5.885 -13.931 -12.538 1.00 90.38 373 ALA A O 1
ATOM 3100 N N . ASN A 1 374 ? -6.815 -12.175 -11.496 1.00 87.44 374 ASN A N 1
ATOM 3101 C CA . ASN A 1 374 ? -8.182 -12.696 -11.478 1.00 87.44 374 ASN A CA 1
ATOM 3102 C C . ASN A 1 374 ? -8.975 -12.418 -12.770 1.00 87.44 374 ASN A C 1
ATOM 3104 O O . ASN A 1 374 ? -10.148 -12.792 -12.856 1.00 87.44 374 ASN A O 1
ATOM 3108 N N . ILE A 1 375 ? -8.379 -11.753 -13.764 1.00 89.44 375 ILE A N 1
ATOM 3109 C CA . ILE A 1 375 ? -8.997 -11.563 -15.078 1.00 89.44 375 ILE A CA 1
ATOM 3110 C C . ILE A 1 375 ? -9.097 -12.923 -15.774 1.00 89.44 375 ILE A C 1
ATOM 3112 O O . ILE A 1 375 ? -8.082 -13.560 -16.036 1.00 89.44 375 ILE A O 1
ATOM 3116 N N . ARG A 1 376 ? -10.326 -13.352 -16.086 1.00 83.06 376 ARG A N 1
ATOM 3117 C CA . ARG A 1 376 ? -10.588 -14.586 -16.849 1.00 83.06 376 ARG A CA 1
ATOM 3118 C C . ARG A 1 376 ? -10.752 -14.330 -18.347 1.00 83.06 376 ARG A C 1
ATOM 3120 O O . ARG A 1 376 ? -10.254 -15.106 -19.145 1.00 83.06 376 ARG A O 1
ATOM 3127 N N . ASN A 1 377 ? -11.400 -13.218 -18.710 1.00 79.00 377 ASN A N 1
ATOM 3128 C CA . ASN A 1 377 ? -11.708 -12.859 -20.096 1.00 79.00 377 ASN A CA 1
ATOM 3129 C C . ASN A 1 377 ? -11.206 -11.443 -20.408 1.00 79.00 377 ASN A C 1
ATOM 3131 O O . ASN A 1 377 ? -11.304 -10.541 -19.570 1.00 79.00 377 ASN A O 1
ATOM 3135 N N . THR A 1 378 ? -10.719 -11.218 -21.626 1.00 75.94 378 THR A N 1
ATOM 3136 C CA . THR A 1 378 ? -10.305 -9.903 -22.138 1.00 75.94 378 THR A CA 1
ATOM 3137 C C . THR A 1 378 ? -11.524 -9.092 -22.587 1.00 75.94 378 THR A C 1
ATOM 3139 O O . THR A 1 378 ? -11.821 -8.973 -23.768 1.00 75.94 378 THR A O 1
ATOM 3142 N N . ASN A 1 379 ? -12.266 -8.540 -21.625 1.00 81.94 379 ASN A N 1
ATOM 3143 C CA . ASN A 1 379 ? -13.345 -7.585 -21.891 1.00 81.94 379 ASN A CA 1
ATOM 3144 C C . ASN A 1 379 ? -12.894 -6.137 -21.628 1.00 81.94 379 ASN A C 1
ATOM 3146 O O . ASN A 1 379 ? -11.793 -5.888 -21.132 1.00 81.94 379 ASN A O 1
ATOM 3150 N N . GLU A 1 380 ? -13.766 -5.171 -21.919 1.00 78.81 380 GLU A N 1
ATOM 3151 C CA . GLU A 1 380 ? -13.493 -3.738 -21.739 1.00 78.81 380 GLU A CA 1
ATOM 3152 C C . GLU A 1 380 ? -13.046 -3.405 -20.302 1.00 78.81 380 GLU A C 1
ATOM 3154 O O . GLU A 1 380 ? -12.149 -2.590 -20.099 1.00 78.81 380 GLU A O 1
ATOM 3159 N N . LYS A 1 381 ? -13.611 -4.078 -19.290 1.00 82.44 381 LYS A N 1
ATOM 3160 C CA . LYS A 1 381 ? -13.221 -3.924 -17.878 1.00 82.44 381 LYS A CA 1
ATOM 3161 C C . LYS A 1 381 ? -11.796 -4.421 -17.619 1.00 82.44 381 LYS A C 1
ATOM 3163 O O . LYS A 1 381 ? -11.054 -3.773 -16.878 1.00 82.44 381 LYS A O 1
ATOM 3168 N N . SER A 1 382 ? -11.402 -5.532 -18.231 1.00 87.12 382 SER A N 1
ATOM 3169 C CA . SER A 1 382 ? -10.056 -6.099 -18.122 1.00 87.12 382 SER A CA 1
ATOM 3170 C C . SER A 1 382 ? -8.987 -5.154 -18.658 1.00 87.12 382 SER A C 1
ATOM 3172 O O . SER A 1 382 ? -7.939 -5.023 -18.023 1.00 87.12 382 SER A O 1
ATOM 3174 N N . VAL A 1 383 ? -9.273 -4.418 -19.740 1.00 89.06 383 VAL A N 1
ATOM 3175 C CA . VAL A 1 383 ? -8.351 -3.392 -20.261 1.00 89.06 383 VAL A CA 1
ATOM 3176 C C . VAL A 1 383 ? -8.030 -2.354 -19.188 1.00 89.06 383 VAL A C 1
ATOM 3178 O O . VAL A 1 383 ? -6.870 -2.040 -18.950 1.00 89.06 383 VAL A O 1
ATOM 3181 N N . LEU A 1 384 ? -9.041 -1.890 -18.452 1.00 88.19 384 LEU A N 1
ATOM 3182 C CA . LEU A 1 384 ? -8.876 -0.848 -17.427 1.00 88.19 384 LEU A CA 1
ATOM 3183 C C . LEU A 1 384 ? -8.098 -1.318 -16.224 1.00 88.19 384 LEU A C 1
ATOM 3185 O O . LEU A 1 384 ? -7.337 -0.553 -15.632 1.00 88.19 384 LEU A O 1
ATOM 3189 N N . ILE A 1 385 ? -8.299 -2.578 -15.859 1.00 91.25 385 ILE A N 1
ATOM 3190 C CA . ILE A 1 385 ? -7.552 -3.204 -14.782 1.00 91.25 385 ILE A CA 1
ATOM 3191 C C . ILE A 1 385 ? -6.074 -3.323 -15.194 1.00 91.25 385 ILE A C 1
ATOM 3193 O O . ILE A 1 385 ? -5.205 -2.979 -14.389 1.00 91.25 385 ILE A O 1
ATOM 3197 N N . ILE A 1 386 ? -5.780 -3.727 -16.437 1.00 94.50 386 ILE A N 1
ATOM 3198 C CA . ILE A 1 386 ? -4.410 -3.798 -16.977 1.00 94.50 386 ILE A CA 1
ATOM 3199 C C . ILE A 1 386 ? -3.769 -2.405 -17.025 1.00 94.50 386 ILE A C 1
ATOM 3201 O O . ILE A 1 386 ? -2.703 -2.209 -16.442 1.00 94.50 386 ILE A O 1
ATOM 3205 N N . GLU A 1 387 ? -4.433 -1.420 -17.634 1.00 92.62 387 GLU A N 1
ATOM 3206 C CA . GLU A 1 387 ? -3.957 -0.033 -17.727 1.00 92.62 387 GLU A CA 1
ATOM 3207 C C . GLU A 1 387 ? -3.652 0.555 -16.351 1.00 92.62 387 GLU A C 1
ATOM 3209 O O . GLU A 1 387 ? -2.567 1.094 -16.116 1.00 92.62 387 GLU A O 1
ATOM 3214 N N . ARG A 1 388 ? -4.593 0.417 -15.407 1.00 92.19 388 ARG A N 1
ATOM 3215 C CA . ARG A 1 388 ? -4.409 0.938 -14.053 1.00 92.19 388 ARG A CA 1
ATOM 3216 C C . ARG A 1 388 ? -3.262 0.233 -13.339 1.00 92.19 388 ARG A C 1
ATOM 3218 O O . ARG A 1 388 ? -2.535 0.879 -12.589 1.00 92.19 388 ARG A O 1
ATOM 3225 N N . THR A 1 389 ? -3.069 -1.059 -13.584 1.00 95.81 389 THR A N 1
ATOM 3226 C CA . THR A 1 389 ? -1.954 -1.811 -13.000 1.00 95.81 389 THR A CA 1
ATOM 3227 C C . THR A 1 389 ? -0.615 -1.351 -13.563 1.00 95.81 389 THR A C 1
ATOM 3229 O O . THR A 1 389 ? 0.290 -1.077 -12.779 1.00 95.81 389 THR A O 1
ATOM 3232 N N . LEU A 1 390 ? -0.500 -1.160 -14.881 1.00 95.50 390 LEU A N 1
ATOM 3233 C CA . LEU A 1 390 ? 0.700 -0.594 -15.508 1.00 95.50 390 LEU A CA 1
ATOM 3234 C C . LEU A 1 390 ? 1.004 0.820 -14.997 1.00 95.50 390 LEU A C 1
ATOM 3236 O O . LEU A 1 390 ? 2.156 1.136 -14.695 1.00 95.50 390 LEU A O 1
ATOM 3240 N N . GLN A 1 391 ? -0.025 1.655 -14.829 1.00 92.94 391 GLN A N 1
ATOM 3241 C CA . GLN A 1 391 ? 0.129 2.990 -14.251 1.00 92.94 391 GLN A CA 1
ATOM 3242 C C . GLN A 1 391 ? 0.676 2.918 -12.818 1.00 92.94 391 GLN A C 1
ATOM 3244 O O . GLN A 1 391 ? 1.622 3.631 -12.491 1.00 92.94 391 GLN A O 1
ATOM 3249 N N . VAL A 1 392 ? 0.130 2.033 -11.976 1.00 92.69 392 VAL A N 1
ATOM 3250 C CA . VAL A 1 392 ? 0.583 1.846 -10.586 1.00 92.69 392 VAL A CA 1
ATOM 3251 C C . VAL A 1 392 ? 2.002 1.271 -10.520 1.00 92.69 392 VAL A C 1
ATOM 3253 O O . VAL A 1 392 ? 2.778 1.678 -9.655 1.00 92.69 392 VAL A O 1
ATOM 3256 N N . ILE A 1 393 ? 2.381 0.379 -11.440 1.00 94.62 393 ILE A N 1
ATOM 3257 C CA . ILE A 1 393 ? 3.768 -0.092 -11.578 1.00 94.62 393 ILE A CA 1
ATOM 3258 C C . ILE A 1 393 ? 4.694 1.092 -11.885 1.00 94.62 393 ILE A C 1
ATOM 3260 O O . ILE A 1 393 ? 5.672 1.302 -11.170 1.00 94.62 393 ILE A O 1
ATOM 3264 N N . GLY A 1 394 ? 4.355 1.924 -12.874 1.00 92.94 394 GLY A N 1
ATOM 3265 C CA . GLY A 1 394 ? 5.153 3.107 -13.211 1.00 92.94 394 GLY A CA 1
ATOM 3266 C C . GLY A 1 394 ? 5.225 4.147 -12.084 1.00 92.94 394 GLY A C 1
ATOM 3267 O O . GLY A 1 394 ? 6.277 4.744 -11.867 1.00 92.94 394 GLY A O 1
ATOM 3268 N N . GLU A 1 395 ? 4.149 4.331 -11.309 1.00 87.25 395 GLU A N 1
ATOM 3269 C CA . GLU A 1 395 ? 4.146 5.161 -10.090 1.00 87.25 395 GLU A CA 1
ATOM 3270 C C . GLU A 1 395 ? 5.077 4.597 -9.000 1.00 87.25 395 GLU A C 1
ATOM 3272 O O . GLU A 1 395 ? 5.632 5.361 -8.205 1.00 87.25 395 GLU A O 1
ATOM 3277 N N . SER A 1 396 ? 5.256 3.273 -8.962 1.00 88.56 396 SER A N 1
ATOM 3278 C CA . SER A 1 396 ? 6.074 2.582 -7.959 1.00 88.56 396 SER A CA 1
ATOM 3279 C C . SER A 1 396 ? 7.576 2.690 -8.225 1.00 88.56 396 SER A C 1
ATOM 3281 O O . SER A 1 396 ? 8.354 2.601 -7.278 1.00 88.56 396 SER A O 1
ATOM 3283 N N . PHE A 1 397 ? 7.993 2.944 -9.469 1.00 88.00 397 PHE A N 1
ATOM 3284 C CA . PHE A 1 397 ? 9.406 3.073 -9.852 1.00 88.00 397 PHE A CA 1
ATOM 3285 C C . PHE A 1 397 ? 9.989 4.488 -9.726 1.00 88.00 397 PHE A C 1
ATOM 3287 O O . PHE A 1 397 ? 10.984 4.824 -10.370 1.00 88.00 397 PHE A O 1
ATOM 3294 N N . LYS A 1 398 ? 9.375 5.368 -8.935 1.00 72.81 398 LYS A N 1
ATOM 3295 C CA . LYS A 1 398 ? 9.916 6.718 -8.732 1.00 72.81 398 LYS A CA 1
ATOM 3296 C C . LYS A 1 398 ? 11.261 6.682 -8.004 1.00 72.81 398 LYS A C 1
ATOM 3298 O O . LYS A 1 398 ? 11.477 5.872 -7.107 1.00 72.81 398 LYS A O 1
ATOM 3303 N N . GLU A 1 399 ? 12.149 7.591 -8.393 1.00 65.62 399 GLU A N 1
ATOM 3304 C CA . GLU A 1 399 ? 13.429 7.787 -7.715 1.00 65.62 399 GLU A CA 1
ATOM 3305 C C . GLU A 1 399 ? 13.174 8.374 -6.326 1.00 65.62 399 GLU A C 1
ATOM 3307 O O . GLU A 1 399 ? 12.673 9.488 -6.189 1.00 65.62 399 GLU A O 1
ATOM 3312 N N . SER A 1 400 ? 13.468 7.593 -5.288 1.00 61.00 400 SER A N 1
ATOM 3313 C CA . SER A 1 400 ? 13.410 8.039 -3.899 1.00 61.00 400 SER A CA 1
ATOM 3314 C C . SER A 1 400 ? 14.802 8.439 -3.415 1.00 61.00 400 SER A C 1
ATOM 3316 O O . SER A 1 400 ? 15.759 7.687 -3.606 1.00 61.00 400 SER A O 1
ATOM 3318 N N . ASN A 1 401 ? 14.898 9.553 -2.690 1.00 56.09 401 ASN A N 1
ATOM 3319 C CA . ASN A 1 401 ? 16.147 10.045 -2.087 1.00 56.09 401 ASN A CA 1
ATOM 3320 C C . ASN A 1 401 ? 16.589 9.272 -0.826 1.00 56.09 401 ASN A C 1
ATOM 3322 O O . ASN A 1 401 ? 17.518 9.690 -0.143 1.00 56.09 401 ASN A O 1
ATOM 3326 N N . PHE A 1 402 ? 15.906 8.182 -0.474 1.00 58.59 402 PHE A N 1
ATOM 3327 C CA . PHE A 1 402 ? 16.106 7.435 0.767 1.00 58.59 402 PHE A CA 1
ATOM 3328 C C . PHE A 1 402 ? 16.108 5.919 0.523 1.00 58.59 402 PHE A C 1
ATOM 3330 O O . PHE A 1 402 ? 15.574 5.452 -0.488 1.00 58.59 402 PHE A O 1
ATOM 3337 N N . LYS A 1 403 ? 16.678 5.158 1.476 1.00 67.56 403 LYS A N 1
ATOM 3338 C CA . LYS A 1 403 ? 16.601 3.686 1.568 1.00 67.56 403 LYS A CA 1
ATOM 3339 C C . LYS A 1 403 ? 15.137 3.261 1.552 1.00 67.56 403 LYS A C 1
ATOM 3341 O O . LYS A 1 403 ? 14.464 3.327 2.574 1.00 67.56 403 LYS A O 1
ATOM 3346 N N . SER A 1 404 ? 14.615 2.906 0.384 1.00 75.25 404 SER A N 1
ATOM 3347 C CA . SER A 1 404 ? 13.188 2.667 0.193 1.00 75.25 404 SER A CA 1
ATOM 3348 C C . SER A 1 404 ? 12.941 1.448 -0.676 1.00 75.25 404 SER A C 1
ATOM 3350 O O . SER A 1 404 ? 13.738 1.097 -1.549 1.00 75.25 404 SER A O 1
ATOM 3352 N N . ILE A 1 405 ? 11.763 0.855 -0.499 1.00 83.94 405 ILE A N 1
ATOM 3353 C CA . ILE A 1 405 ? 11.310 -0.240 -1.349 1.00 83.94 405 ILE A CA 1
ATOM 3354 C C . ILE A 1 405 ? 11.144 0.182 -2.819 1.00 83.94 405 ILE A C 1
ATOM 3356 O O . ILE A 1 405 ? 11.241 -0.668 -3.693 1.00 83.94 405 ILE A O 1
ATOM 3360 N N . GLN A 1 406 ? 10.916 1.470 -3.121 1.00 85.75 406 GLN A N 1
ATOM 3361 C CA . GLN A 1 406 ? 10.818 1.963 -4.506 1.00 85.75 406 GLN A CA 1
ATOM 3362 C C . GLN A 1 406 ? 12.146 1.813 -5.236 1.00 85.75 406 GLN A C 1
ATOM 3364 O O . GLN A 1 406 ? 12.186 1.415 -6.402 1.00 85.75 406 GLN A O 1
ATOM 3369 N N . LYS A 1 407 ? 13.242 2.099 -4.526 1.00 85.38 407 LYS A N 1
ATOM 3370 C CA . LYS A 1 407 ? 14.593 1.923 -5.045 1.00 85.38 407 LYS A CA 1
ATOM 3371 C C . LYS A 1 407 ? 14.874 0.445 -5.278 1.00 85.38 407 LYS A C 1
ATOM 3373 O O . LYS A 1 407 ? 15.228 0.073 -6.388 1.00 85.38 407 LYS A O 1
ATOM 3378 N N . THR A 1 408 ? 14.592 -0.406 -4.294 1.00 88.75 408 THR A N 1
ATOM 3379 C CA . THR A 1 408 ? 14.697 -1.864 -4.445 1.00 88.75 408 THR A CA 1
ATOM 3380 C C . THR A 1 408 ? 13.869 -2.391 -5.622 1.00 88.75 408 THR A C 1
ATOM 3382 O O . THR A 1 408 ? 14.383 -3.165 -6.420 1.00 88.75 408 THR A O 1
ATOM 3385 N N . LEU A 1 409 ? 12.620 -1.936 -5.782 1.00 90.50 409 LEU A N 1
ATOM 3386 C CA . LEU A 1 409 ? 11.772 -2.276 -6.927 1.00 90.50 409 LEU A CA 1
ATOM 3387 C C . LEU A 1 409 ? 12.430 -1.855 -8.242 1.00 90.50 409 LEU A C 1
ATOM 3389 O O . LEU A 1 409 ? 12.538 -2.668 -9.144 1.00 90.50 409 LEU A O 1
ATOM 3393 N N . SER A 1 410 ? 12.910 -0.619 -8.346 1.00 90.38 410 SER A N 1
ATOM 3394 C CA . SER A 1 410 ? 13.515 -0.104 -9.583 1.00 90.38 410 SER A CA 1
ATOM 3395 C C . SER A 1 410 ? 14.810 -0.826 -9.968 1.00 90.38 410 SER A C 1
ATOM 3397 O O . SER A 1 410 ? 15.139 -0.892 -11.144 1.00 90.38 410 SER A O 1
ATOM 3399 N N . LEU A 1 411 ? 15.542 -1.369 -8.993 1.00 90.31 411 LEU A N 1
ATOM 3400 C CA . LEU A 1 411 ? 16.795 -2.096 -9.220 1.00 90.31 411 LEU A CA 1
ATOM 3401 C C . LEU A 1 411 ? 16.583 -3.595 -9.463 1.00 90.31 411 LEU A C 1
ATOM 3403 O O . LEU A 1 411 ? 17.439 -4.254 -10.039 1.00 90.31 411 LEU A O 1
ATOM 3407 N N . ALA A 1 412 ? 15.455 -4.144 -9.011 1.00 91.25 412 ALA A N 1
ATOM 3408 C CA . ALA A 1 412 ? 15.124 -5.557 -9.169 1.00 91.25 412 ALA A CA 1
ATOM 3409 C C . ALA A 1 412 ? 14.708 -5.929 -10.603 1.00 91.25 412 ALA A C 1
ATOM 3411 O O . ALA A 1 412 ? 14.649 -7.116 -10.929 1.00 91.25 412 ALA A O 1
ATOM 3412 N N . PHE A 1 413 ? 14.407 -4.941 -11.450 1.00 93.12 413 PHE A N 1
ATOM 3413 C CA . PHE A 1 413 ? 13.958 -5.136 -12.828 1.00 93.12 413 PHE A CA 1
ATOM 3414 C C . PHE A 1 413 ? 14.889 -4.437 -13.831 1.00 93.12 413 PHE A C 1
ATOM 3416 O O . PHE A 1 413 ? 15.595 -3.501 -13.452 1.00 93.12 413 PHE A O 1
ATOM 3423 N N . PRO A 1 414 ? 14.874 -4.849 -15.115 1.00 92.88 414 PRO A N 1
ATOM 3424 C CA . PRO A 1 414 ? 15.678 -4.216 -16.155 1.00 92.88 414 PRO A CA 1
ATOM 3425 C C . PRO A 1 414 ? 15.407 -2.708 -16.251 1.00 92.88 414 PRO A C 1
ATOM 3427 O O . PRO A 1 414 ? 14.251 -2.272 -16.217 1.00 92.88 414 PRO A O 1
ATOM 3430 N N . SER A 1 415 ? 16.464 -1.909 -16.409 1.00 90.81 415 SER A N 1
ATOM 3431 C CA . SER A 1 415 ? 16.380 -0.440 -16.478 1.00 90.81 415 SER A CA 1
ATOM 3432 C C . SER A 1 415 ? 15.453 0.043 -17.599 1.00 90.81 415 SER A C 1
ATOM 3434 O O . SER A 1 415 ? 14.664 0.970 -17.400 1.00 90.81 415 SER A O 1
ATOM 3436 N N . GLU A 1 416 ? 15.481 -0.631 -18.750 1.00 92.75 416 GLU A N 1
ATOM 3437 C CA . GLU A 1 416 ? 14.593 -0.343 -19.878 1.00 92.75 416 GLU A CA 1
ATOM 3438 C C . GLU A 1 416 ? 13.122 -0.628 -19.551 1.00 92.75 416 GLU A C 1
ATOM 3440 O O . GLU A 1 416 ? 12.258 0.198 -19.849 1.00 92.75 416 GLU A O 1
ATOM 3445 N N . PHE A 1 417 ? 12.811 -1.723 -18.848 1.00 94.75 417 PHE A N 1
ATOM 3446 C CA . PHE A 1 417 ? 11.445 -1.978 -18.375 1.00 94.75 417 PHE A CA 1
ATOM 3447 C C . PHE A 1 417 ? 10.963 -0.871 -17.428 1.00 94.75 417 PHE A C 1
ATOM 3449 O O . PHE A 1 417 ? 9.848 -0.365 -17.572 1.00 94.75 417 PHE A O 1
ATOM 3456 N N . VAL A 1 418 ? 11.814 -0.442 -16.492 1.00 93.81 418 VAL A N 1
ATOM 3457 C CA . VAL A 1 418 ? 11.501 0.653 -15.560 1.00 93.81 418 VAL A CA 1
ATOM 3458 C C . VAL A 1 418 ? 11.211 1.956 -16.313 1.00 93.81 418 VAL A C 1
ATOM 3460 O O . VAL A 1 418 ? 10.222 2.637 -16.023 1.00 93.81 418 VAL A O 1
ATOM 3463 N N . LYS A 1 419 ? 12.035 2.294 -17.310 1.00 93.88 419 LYS A N 1
ATOM 3464 C CA . LYS A 1 419 ? 11.849 3.462 -18.184 1.00 93.88 419 LYS A CA 1
ATOM 3465 C C . LYS A 1 419 ? 10.532 3.382 -18.958 1.00 93.88 419 LYS A C 1
ATOM 3467 O O . LYS A 1 419 ? 9.777 4.355 -18.972 1.00 93.88 419 LYS A O 1
ATOM 3472 N N . ILE A 1 420 ? 10.219 2.222 -19.535 1.00 94.25 420 ILE A N 1
ATOM 3473 C CA . ILE A 1 420 ? 8.961 1.962 -20.250 1.00 94.25 420 ILE A CA 1
ATOM 3474 C C . ILE A 1 420 ? 7.757 2.125 -19.315 1.00 94.25 420 ILE A C 1
ATOM 3476 O O . ILE A 1 420 ? 6.816 2.841 -19.652 1.00 94.25 420 ILE A O 1
ATOM 3480 N N . ALA A 1 421 ? 7.787 1.533 -18.121 1.00 94.62 421 ALA A N 1
ATOM 3481 C CA . ALA A 1 421 ? 6.695 1.636 -17.155 1.00 94.62 421 ALA A CA 1
ATOM 3482 C C . ALA A 1 421 ? 6.457 3.088 -16.695 1.00 94.62 421 ALA A C 1
ATOM 3484 O O . ALA A 1 421 ? 5.308 3.533 -16.619 1.00 94.62 421 ALA A O 1
ATOM 3485 N N . LYS A 1 422 ? 7.527 3.864 -16.455 1.00 92.75 422 LYS A N 1
ATOM 3486 C CA . LYS A 1 422 ? 7.436 5.309 -16.164 1.00 92.75 422 LYS A CA 1
ATOM 3487 C C . LYS A 1 422 ? 6.784 6.082 -17.318 1.00 92.75 422 LYS A C 1
ATOM 3489 O O . LYS A 1 422 ? 5.939 6.945 -17.079 1.00 92.75 422 LYS A O 1
ATOM 3494 N N . GLN A 1 423 ? 7.137 5.761 -18.563 1.00 91.38 423 GLN A N 1
ATOM 3495 C CA . GLN A 1 423 ? 6.545 6.383 -19.752 1.00 91.38 423 GLN A CA 1
ATOM 3496 C C . GLN A 1 423 ? 5.061 6.039 -19.903 1.00 91.38 423 GLN A C 1
ATOM 3498 O O . GLN A 1 423 ? 4.258 6.946 -20.118 1.00 91.38 423 GLN A O 1
ATOM 3503 N N . ILE A 1 424 ? 4.682 4.769 -19.713 1.00 92.31 424 ILE A N 1
ATOM 3504 C CA . ILE A 1 424 ? 3.273 4.349 -19.703 1.00 92.31 424 ILE A CA 1
ATOM 3505 C C . ILE A 1 424 ? 2.504 5.144 -18.647 1.00 92.31 424 ILE A C 1
ATOM 3507 O O . ILE A 1 424 ? 1.463 5.718 -18.953 1.00 92.31 424 ILE A O 1
ATOM 3511 N N . ARG A 1 425 ? 3.033 5.247 -17.420 1.00 91.56 425 ARG A N 1
ATOM 3512 C CA . ARG A 1 425 ? 2.416 6.054 -16.358 1.00 91.56 425 ARG A CA 1
ATOM 3513 C C . ARG A 1 425 ? 2.206 7.500 -16.794 1.00 91.56 425 ARG A C 1
ATOM 3515 O O . ARG A 1 425 ? 1.126 8.034 -16.550 1.00 91.56 425 ARG A O 1
ATOM 3522 N N . ASN A 1 426 ? 3.202 8.140 -17.404 1.00 88.94 426 ASN A N 1
ATOM 3523 C CA . ASN A 1 426 ? 3.098 9.542 -17.816 1.00 88.94 426 ASN A CA 1
ATOM 3524 C C . ASN A 1 426 ? 2.042 9.732 -18.915 1.00 88.94 426 ASN A C 1
ATOM 3526 O O . ASN A 1 426 ? 1.184 10.599 -18.765 1.00 88.94 426 ASN A O 1
ATOM 3530 N N . ASN A 1 427 ? 2.035 8.873 -19.935 1.00 86.25 427 ASN A N 1
ATOM 3531 C CA . ASN A 1 427 ? 1.068 8.931 -21.037 1.00 86.25 427 ASN A CA 1
ATOM 3532 C C . ASN A 1 427 ? -0.365 8.598 -20.581 1.00 86.25 427 ASN A C 1
ATOM 3534 O O . ASN A 1 427 ? -1.325 9.209 -21.033 1.00 86.25 427 ASN A O 1
ATOM 3538 N N . LEU A 1 428 ? -0.533 7.670 -19.631 1.00 85.62 428 LEU A N 1
ATOM 3539 C CA . LEU A 1 428 ? -1.850 7.366 -19.057 1.00 85.62 428 LEU A CA 1
ATOM 3540 C C . LEU A 1 428 ? -2.363 8.457 -18.103 1.00 85.62 428 LEU A C 1
ATOM 3542 O O . LEU A 1 428 ? -3.564 8.515 -17.845 1.00 85.62 428 LEU A O 1
ATOM 3546 N N . THR A 1 429 ? -1.478 9.299 -17.557 1.00 82.06 429 THR A N 1
ATOM 3547 C CA . THR A 1 429 ? -1.847 10.369 -16.611 1.00 82.06 429 THR A CA 1
ATOM 3548 C C . THR A 1 429 ? -2.100 11.704 -17.320 1.00 82.06 429 THR A C 1
ATOM 3550 O O . THR A 1 429 ? -3.032 12.414 -16.955 1.00 82.06 429 THR A O 1
ATOM 3553 N N . HIS A 1 430 ? -1.301 12.044 -18.336 1.00 79.12 430 HIS A N 1
ATOM 3554 C CA . HIS A 1 430 ? -1.348 13.327 -19.047 1.00 79.12 430 HIS A CA 1
ATOM 3555 C C . HIS A 1 430 ? -1.781 13.122 -20.495 1.00 79.12 430 HIS A C 1
ATOM 3557 O O . HIS A 1 430 ? -0.981 13.180 -21.425 1.00 79.12 430 HIS A O 1
ATOM 3563 N N . PHE A 1 431 ? -3.069 12.849 -20.644 1.00 71.06 431 PHE A N 1
ATOM 3564 C CA . PHE A 1 431 ? -3.657 12.384 -21.886 1.00 71.06 431 PHE A CA 1
ATOM 3565 C C . PHE A 1 431 ? -3.737 13.482 -22.966 1.00 71.06 431 PHE A C 1
ATOM 3567 O O . PHE A 1 431 ? -4.309 14.549 -22.717 1.00 71.06 431 PHE A O 1
ATOM 3574 N N . LYS A 1 432 ? -3.215 13.219 -24.175 1.00 78.12 432 LYS A N 1
ATOM 3575 C CA . LYS A 1 432 ? -3.295 14.144 -25.326 1.00 78.12 432 LYS A CA 1
ATOM 3576 C C . LYS A 1 432 ? -4.326 13.687 -26.362 1.00 78.12 432 LYS A C 1
ATOM 3578 O O . LYS A 1 432 ? -4.552 12.501 -26.567 1.00 78.12 432 LYS A O 1
ATOM 3583 N N . SER A 1 433 ? -4.930 14.634 -27.081 1.00 71.25 433 SER A N 1
ATOM 3584 C CA . SER A 1 433 ? -6.007 14.354 -28.047 1.00 71.25 433 SER A CA 1
ATOM 3585 C C . SER A 1 433 ? -5.606 13.393 -29.172 1.00 71.25 433 SER A C 1
ATOM 3587 O O . SER A 1 433 ? -6.391 12.531 -29.554 1.00 71.25 433 SER A O 1
ATOM 3589 N N . PHE A 1 434 ? -4.389 13.487 -29.704 1.00 71.06 434 PHE A N 1
ATOM 3590 C CA . PHE A 1 434 ? -3.924 12.572 -30.753 1.00 71.06 434 PHE A CA 1
ATOM 3591 C C . PHE A 1 434 ? -3.673 11.142 -30.237 1.00 71.06 434 PHE A C 1
ATOM 3593 O O . PHE A 1 434 ? -3.669 10.203 -31.026 1.00 71.06 434 PHE A O 1
ATOM 3600 N N . GLU A 1 435 ? -3.515 10.934 -28.923 1.00 74.88 435 GLU A N 1
ATOM 3601 C CA . GLU A 1 435 ? -3.230 9.612 -28.334 1.00 74.88 435 GLU A CA 1
ATOM 3602 C C . GLU A 1 435 ? -4.464 8.680 -28.344 1.00 74.88 435 GLU A C 1
ATOM 3604 O O . GLU A 1 435 ? -4.369 7.468 -28.133 1.00 74.88 435 GLU A O 1
ATOM 3609 N N . LEU A 1 436 ? -5.640 9.243 -28.638 1.00 74.31 436 LEU A N 1
ATOM 3610 C CA . LEU A 1 436 ? -6.949 8.587 -28.603 1.00 74.31 436 LEU A CA 1
ATOM 3611 C C . LEU A 1 436 ? -7.088 7.400 -29.540 1.00 74.31 436 LEU A C 1
ATOM 3613 O O . LEU A 1 436 ? -7.592 6.345 -29.148 1.00 74.31 436 LEU A O 1
ATOM 3617 N N . GLN A 1 437 ? -6.660 7.579 -30.785 1.00 74.12 437 GLN A N 1
ATOM 3618 C CA . GLN A 1 437 ? -6.799 6.547 -31.805 1.00 74.12 437 GLN A CA 1
ATOM 3619 C C . GLN A 1 437 ? -5.953 5.321 -31.452 1.00 74.12 437 GLN A C 1
ATOM 3621 O O . GLN A 1 437 ? -6.402 4.186 -31.614 1.00 74.12 437 GLN A O 1
ATOM 3626 N N . TYR A 1 438 ? -4.769 5.534 -30.878 1.00 80.81 438 TYR A N 1
ATOM 3627 C CA . TYR A 1 438 ? -3.893 4.437 -30.479 1.00 80.81 438 TYR A CA 1
ATOM 3628 C C . TYR A 1 438 ? -4.392 3.709 -29.247 1.00 80.81 438 TYR A C 1
ATOM 3630 O O . TYR A 1 438 ? -4.295 2.488 -29.187 1.00 80.81 438 TYR A O 1
ATOM 3638 N N . ARG A 1 439 ? -4.991 4.420 -28.288 1.00 80.81 439 ARG A N 1
ATOM 3639 C CA . ARG A 1 439 ? -5.636 3.755 -27.155 1.00 80.81 439 ARG A CA 1
ATOM 3640 C C . ARG A 1 439 ? -6.786 2.863 -27.611 1.00 80.81 439 ARG A C 1
ATOM 3642 O O . ARG A 1 439 ? -6.861 1.723 -27.174 1.00 80.81 439 ARG A O 1
ATOM 3649 N N . LYS A 1 440 ? -7.609 3.328 -28.556 1.00 81.50 440 LYS A N 1
ATOM 3650 C CA . LYS A 1 440 ? -8.651 2.493 -29.173 1.00 81.50 440 LYS A CA 1
ATOM 3651 C C . LYS A 1 440 ? -8.053 1.264 -29.873 1.00 81.50 440 LYS A C 1
ATOM 3653 O O . LYS A 1 440 ? -8.605 0.174 -29.782 1.00 81.50 440 LYS A O 1
ATOM 3658 N N . SER A 1 441 ? -6.906 1.422 -30.536 1.00 83.19 441 SER A N 1
ATOM 3659 C CA . SER A 1 441 ? -6.169 0.300 -31.135 1.00 83.19 441 SER A CA 1
ATOM 3660 C C . SER A 1 441 ? -5.690 -0.711 -30.082 1.00 83.19 441 SER A C 1
ATOM 3662 O O . SER A 1 441 ? -5.871 -1.912 -30.263 1.00 83.19 441 SER A O 1
ATOM 3664 N N . ILE A 1 442 ? -5.161 -0.242 -28.946 1.00 87.50 442 ILE A N 1
ATOM 3665 C CA . ILE A 1 442 ? -4.779 -1.089 -27.802 1.00 87.50 442 ILE A CA 1
ATOM 3666 C C . ILE A 1 442 ? -5.996 -1.826 -27.233 1.00 87.50 442 ILE A C 1
ATOM 3668 O O . ILE A 1 442 ? -5.924 -3.035 -27.027 1.00 87.50 442 ILE A O 1
ATOM 3672 N N . GLU A 1 443 ? -7.100 -1.113 -26.993 1.00 86.50 443 GLU A N 1
ATOM 3673 C CA . GLU A 1 443 ? -8.351 -1.666 -26.451 1.00 86.50 443 GLU A CA 1
ATOM 3674 C C . GLU A 1 443 ? -8.900 -2.796 -27.337 1.00 86.50 443 GLU A C 1
ATOM 3676 O O . GLU A 1 443 ? -9.402 -3.793 -26.819 1.00 86.50 443 GLU A O 1
ATOM 3681 N N . ASN A 1 444 ? -8.730 -2.684 -28.657 1.00 86.50 444 ASN A N 1
ATOM 3682 C CA . ASN A 1 444 ? -9.161 -3.692 -29.626 1.00 86.50 444 ASN A CA 1
ATOM 3683 C C . ASN A 1 444 ? -8.148 -4.837 -29.829 1.00 86.50 444 ASN A C 1
ATOM 3685 O O . ASN A 1 444 ? -8.468 -5.831 -30.480 1.00 86.50 444 ASN A O 1
ATOM 3689 N N . ASN A 1 445 ? -6.927 -4.734 -29.293 1.00 88.81 445 ASN A N 1
ATOM 3690 C CA . ASN A 1 445 ? -5.867 -5.719 -29.507 1.00 88.81 445 ASN A CA 1
ATOM 3691 C C . ASN A 1 445 ? -5.820 -6.761 -28.375 1.00 88.81 445 ASN A C 1
ATOM 3693 O O . ASN A 1 445 ? -4.968 -6.720 -27.482 1.00 88.81 445 ASN A O 1
ATOM 3697 N N . SER A 1 446 ? -6.733 -7.734 -28.429 1.00 90.44 446 SER A N 1
ATOM 3698 C CA . SER A 1 446 ? -6.857 -8.798 -27.419 1.00 90.44 446 SER A CA 1
ATOM 3699 C C . SER A 1 446 ? -5.577 -9.631 -27.246 1.00 90.44 446 SER A C 1
ATOM 3701 O O . SER A 1 446 ? -5.224 -9.981 -26.115 1.00 90.44 446 SER A O 1
ATOM 3703 N N . LYS A 1 447 ? -4.841 -9.903 -28.335 1.00 92.69 447 LYS A N 1
ATOM 3704 C CA . LYS A 1 447 ? -3.567 -10.646 -28.313 1.00 92.69 447 LYS A CA 1
ATOM 3705 C C . LYS A 1 447 ? -2.494 -9.887 -27.529 1.00 92.69 447 LYS A C 1
ATOM 3707 O O . LYS A 1 447 ? -1.848 -10.477 -26.666 1.00 92.69 447 LYS A O 1
ATOM 3712 N N . LEU A 1 448 ? -2.345 -8.582 -27.775 1.00 92.56 448 LEU A N 1
ATOM 3713 C CA . LEU A 1 448 ? -1.419 -7.727 -27.025 1.00 92.56 448 LEU A CA 1
ATOM 3714 C C . LEU A 1 448 ? -1.766 -7.702 -25.535 1.00 92.56 448 LEU A C 1
ATOM 3716 O O . LEU A 1 448 ? -0.882 -7.874 -24.702 1.00 92.56 448 LEU A O 1
ATOM 3720 N N . LEU A 1 449 ? -3.042 -7.510 -25.197 1.00 93.62 449 LEU A N 1
ATOM 3721 C CA . LEU A 1 449 ? -3.495 -7.441 -23.805 1.00 93.62 449 LEU A CA 1
ATOM 3722 C C . LEU A 1 449 ? -3.304 -8.767 -23.062 1.00 93.62 449 LEU A C 1
ATOM 3724 O O . LEU A 1 449 ? -2.913 -8.757 -21.897 1.00 93.62 449 LEU A O 1
ATOM 3728 N N . THR A 1 450 ? -3.517 -9.897 -23.739 1.00 94.31 450 THR A N 1
ATOM 3729 C CA . THR A 1 450 ? -3.229 -11.235 -23.195 1.00 94.31 450 THR A CA 1
ATOM 3730 C C . THR A 1 450 ? -1.727 -11.416 -22.963 1.00 94.31 450 THR A C 1
ATOM 3732 O O . THR A 1 450 ? -1.321 -11.904 -21.911 1.00 94.31 450 THR A O 1
ATOM 3735 N N . GLY A 1 451 ? -0.889 -10.944 -23.893 1.00 94.94 451 GLY A N 1
ATOM 3736 C CA . GLY A 1 451 ? 0.565 -10.923 -23.722 1.00 94.94 451 GLY A CA 1
ATOM 3737 C C . GLY A 1 451 ? 1.010 -10.063 -22.534 1.00 94.94 451 GLY A C 1
ATOM 3738 O O . GLY A 1 451 ? 1.782 -10.521 -21.696 1.00 94.94 451 GLY A O 1
ATOM 3739 N N . VAL A 1 452 ? 0.467 -8.848 -22.398 1.00 96.25 452 VAL A N 1
ATOM 3740 C CA . VAL A 1 452 ? 0.722 -7.970 -21.240 1.00 96.25 452 VAL A CA 1
ATOM 3741 C C . VAL A 1 452 ? 0.257 -8.628 -19.938 1.00 96.25 452 VAL A C 1
ATOM 3743 O O . VAL A 1 452 ? 0.961 -8.556 -18.935 1.00 96.25 452 VAL A O 1
ATOM 3746 N N . HIS A 1 453 ? -0.905 -9.286 -19.929 1.00 95.12 453 HIS A N 1
ATOM 3747 C CA . HIS A 1 453 ? -1.418 -10.007 -18.760 1.00 95.12 453 HIS A CA 1
ATOM 3748 C C . HIS A 1 453 ? -0.469 -11.125 -18.308 1.00 95.12 453 HIS A C 1
ATOM 3750 O O . HIS A 1 453 ? -0.140 -11.195 -17.122 1.00 95.12 453 HIS A O 1
ATOM 3756 N N . ALA A 1 454 ? 0.047 -11.926 -19.245 1.00 95.19 454 ALA A N 1
ATOM 3757 C CA . ALA A 1 454 ? 1.035 -12.963 -18.956 1.00 95.19 454 ALA A CA 1
ATOM 3758 C C . ALA A 1 454 ? 2.341 -12.378 -18.381 1.00 95.19 454 ALA A C 1
ATOM 3760 O O . ALA A 1 454 ? 2.851 -12.869 -17.371 1.00 95.19 454 ALA A O 1
ATOM 3761 N N . GLU A 1 455 ? 2.848 -11.283 -18.956 1.00 96.69 455 GLU A N 1
ATOM 3762 C CA . GLU A 1 455 ? 4.038 -10.582 -18.447 1.00 96.69 455 GLU A CA 1
ATOM 3763 C C . GLU A 1 455 ? 3.801 -10.001 -17.040 1.00 96.69 455 GLU A C 1
ATOM 3765 O O . GLU A 1 455 ? 4.665 -10.105 -16.165 1.00 96.69 455 GLU A O 1
ATOM 3770 N N . LEU A 1 456 ? 2.605 -9.464 -16.768 1.00 96.56 456 LEU A N 1
ATOM 3771 C CA . LEU A 1 456 ? 2.211 -8.988 -15.438 1.00 96.56 456 LEU A CA 1
ATOM 3772 C C . LEU A 1 456 ? 2.112 -10.122 -14.407 1.00 96.56 456 LEU A C 1
ATOM 3774 O O . LEU A 1 456 ? 2.427 -9.900 -13.236 1.00 96.56 456 LEU A O 1
ATOM 3778 N N . ALA A 1 457 ? 1.730 -11.334 -14.812 1.00 94.44 457 ALA A N 1
ATOM 3779 C CA . ALA A 1 457 ? 1.735 -12.500 -13.929 1.00 94.44 457 ALA A CA 1
ATOM 3780 C C . ALA A 1 457 ? 3.168 -12.909 -13.537 1.00 94.44 457 ALA A C 1
ATOM 3782 O O . ALA A 1 457 ? 3.427 -13.228 -12.372 1.00 94.44 457 ALA A O 1
ATOM 3783 N N . ILE A 1 458 ? 4.127 -12.843 -14.470 1.00 94.31 458 ILE A N 1
ATOM 3784 C CA . ILE A 1 458 ? 5.554 -13.060 -14.164 1.00 94.31 458 ILE A CA 1
ATOM 3785 C C . ILE A 1 458 ? 6.067 -11.947 -13.242 1.00 94.31 458 ILE A C 1
ATOM 3787 O O . ILE A 1 458 ? 6.683 -12.233 -12.211 1.00 94.31 458 ILE A O 1
ATOM 3791 N N . PHE A 1 459 ? 5.736 -10.686 -13.542 1.00 95.75 459 PHE A N 1
ATOM 3792 C CA . PHE A 1 459 ? 6.057 -9.551 -12.676 1.00 95.75 459 PHE A CA 1
ATOM 3793 C C . PHE A 1 459 ? 5.514 -9.755 -11.255 1.00 95.75 459 PHE A C 1
ATOM 3795 O O . PHE A 1 459 ? 6.238 -9.535 -10.288 1.00 95.75 459 PHE A O 1
ATOM 3802 N N . GLN A 1 460 ? 4.274 -10.232 -11.102 1.00 95.31 460 GLN A N 1
ATOM 3803 C CA . GLN A 1 460 ? 3.671 -10.524 -9.799 1.00 95.31 460 GLN A CA 1
ATOM 3804 C C . GLN A 1 460 ? 4.445 -11.597 -9.024 1.00 95.31 460 GLN A C 1
ATOM 3806 O O . GLN A 1 460 ? 4.640 -11.446 -7.814 1.00 95.31 460 GLN A O 1
ATOM 3811 N N . LYS A 1 461 ? 4.921 -12.655 -9.698 1.00 92.38 461 LYS A N 1
ATOM 3812 C CA . LYS A 1 461 ? 5.763 -13.691 -9.074 1.00 92.38 461 LYS A CA 1
ATOM 3813 C C . LYS A 1 461 ? 7.059 -13.088 -8.525 1.00 92.38 461 LYS A C 1
ATOM 3815 O O . LYS A 1 461 ? 7.363 -13.300 -7.350 1.00 92.38 461 LYS A O 1
ATOM 3820 N N . LEU A 1 462 ? 7.765 -12.278 -9.315 1.00 93.81 462 LEU A N 1
ATOM 3821 C CA . LEU A 1 462 ? 8.994 -11.591 -8.888 1.00 93.81 462 LEU A CA 1
ATOM 3822 C C . LEU A 1 462 ? 8.719 -10.584 -7.761 1.00 93.81 462 LEU A C 1
ATOM 3824 O O . LEU A 1 462 ? 9.366 -10.606 -6.712 1.00 93.81 462 LEU A O 1
ATOM 3828 N N . PHE A 1 463 ? 7.684 -9.762 -7.926 1.00 94.12 463 PHE A N 1
ATOM 3829 C CA . PHE A 1 463 ? 7.228 -8.788 -6.939 1.00 94.12 463 PHE A CA 1
ATOM 3830 C C . PHE A 1 463 ? 6.886 -9.431 -5.590 1.00 94.12 463 PHE A C 1
ATOM 3832 O O . PHE A 1 463 ? 7.192 -8.861 -4.541 1.00 94.12 463 PHE A O 1
ATOM 3839 N N . SER A 1 464 ? 6.294 -10.630 -5.583 1.00 91.69 464 SER A N 1
ATOM 3840 C CA . SER A 1 464 ? 5.965 -11.337 -4.342 1.00 91.69 464 SER A CA 1
ATOM 3841 C C . SER A 1 464 ? 7.199 -11.589 -3.465 1.00 91.69 464 SER A C 1
ATOM 3843 O O . SER A 1 464 ? 7.095 -11.538 -2.240 1.00 91.69 464 SER A O 1
ATOM 3845 N N . ARG A 1 465 ? 8.382 -11.775 -4.071 1.00 91.75 465 ARG A N 1
ATOM 3846 C CA . ARG A 1 465 ? 9.656 -11.951 -3.353 1.00 91.75 465 ARG A CA 1
ATOM 3847 C C . ARG A 1 465 ? 10.113 -10.656 -2.707 1.00 91.75 465 ARG A C 1
ATOM 3849 O O . ARG A 1 465 ? 10.424 -10.647 -1.519 1.00 91.75 465 ARG A O 1
ATOM 3856 N N . ILE A 1 466 ? 10.042 -9.561 -3.459 1.00 92.31 466 ILE A N 1
ATOM 3857 C CA . ILE A 1 466 ? 10.322 -8.209 -2.964 1.00 92.31 466 ILE A CA 1
ATOM 3858 C C . ILE A 1 466 ? 9.384 -7.867 -1.796 1.00 92.31 466 ILE A C 1
ATOM 3860 O O . ILE A 1 466 ? 9.826 -7.387 -0.753 1.00 92.31 466 ILE A O 1
ATOM 3864 N N . SER A 1 467 ? 8.096 -8.200 -1.925 1.00 91.25 467 SER A N 1
ATOM 3865 C CA . SER A 1 467 ? 7.109 -8.014 -0.861 1.00 91.25 467 SER A CA 1
ATOM 3866 C C . SER A 1 467 ? 7.430 -8.832 0.393 1.00 91.25 467 SER A C 1
ATOM 3868 O O . SER A 1 467 ? 7.288 -8.321 1.503 1.00 91.25 467 SER A O 1
ATOM 3870 N N . SER A 1 468 ? 7.893 -10.076 0.247 1.00 90.19 468 SER A N 1
ATOM 3871 C CA . SER A 1 468 ? 8.285 -10.925 1.378 1.00 90.19 468 SER A CA 1
ATOM 3872 C C . SER A 1 468 ? 9.517 -10.405 2.121 1.00 90.19 468 SER A C 1
ATOM 3874 O O . SER A 1 468 ? 9.497 -10.363 3.353 1.00 90.19 468 SER A O 1
ATOM 3876 N N . VAL A 1 469 ? 10.545 -9.945 1.396 1.00 90.06 469 VAL A N 1
ATOM 3877 C CA . VAL A 1 469 ? 11.730 -9.299 1.994 1.00 90.06 469 VAL A CA 1
ATOM 3878 C C . VAL A 1 469 ? 11.311 -8.062 2.782 1.00 90.06 469 VAL A C 1
ATOM 3880 O O . VAL A 1 469 ? 11.704 -7.895 3.934 1.00 90.06 469 VAL A O 1
ATOM 3883 N N . HIS A 1 470 ? 10.441 -7.231 2.212 1.00 90.12 470 HIS A N 1
ATOM 3884 C CA . HIS A 1 470 ? 9.960 -6.046 2.909 1.00 90.12 470 HIS A CA 1
ATOM 3885 C C . HIS A 1 470 ? 9.116 -6.370 4.143 1.00 90.12 470 HIS A C 1
ATOM 3887 O O . HIS A 1 470 ? 9.278 -5.730 5.174 1.00 90.12 470 HIS A O 1
ATOM 3893 N N . LYS A 1 471 ? 8.241 -7.382 4.088 1.00 88.69 471 LYS A N 1
ATOM 3894 C CA . LYS A 1 471 ? 7.490 -7.829 5.274 1.00 88.69 471 LYS A CA 1
ATOM 3895 C C . LYS A 1 471 ? 8.428 -8.265 6.398 1.00 88.69 471 LYS A C 1
ATOM 3897 O O . LYS A 1 471 ? 8.158 -7.970 7.559 1.00 88.69 471 LYS A O 1
ATOM 3902 N N . TYR A 1 472 ? 9.533 -8.930 6.058 1.00 87.31 472 TYR A N 1
ATOM 3903 C CA . TYR A 1 472 ? 10.587 -9.259 7.015 1.00 87.31 472 TYR A CA 1
ATOM 3904 C C . TYR A 1 472 ? 11.255 -8.000 7.585 1.00 87.31 472 TYR A C 1
ATOM 3906 O O . TYR A 1 472 ? 11.334 -7.867 8.805 1.00 87.31 472 TYR A O 1
ATOM 3914 N N . GLN A 1 473 ? 11.663 -7.055 6.730 1.00 86.56 473 GLN A N 1
ATOM 3915 C CA . GLN A 1 473 ? 12.244 -5.778 7.164 1.00 86.56 473 GLN A CA 1
ATOM 3916 C C . GLN A 1 473 ? 11.291 -5.007 8.082 1.00 86.56 473 GLN A C 1
ATOM 3918 O O . GLN A 1 473 ? 11.714 -4.510 9.118 1.00 86.56 473 GLN A O 1
ATOM 3923 N N . MET A 1 474 ? 10.005 -4.953 7.734 1.00 86.94 474 MET A N 1
ATOM 3924 C CA . MET A 1 474 ? 8.967 -4.288 8.513 1.00 86.94 474 MET A CA 1
ATOM 3925 C C . MET A 1 474 ? 8.781 -4.964 9.875 1.00 86.94 474 MET A C 1
ATOM 3927 O O . MET A 1 474 ? 8.759 -4.283 10.894 1.00 86.94 474 MET A O 1
ATOM 3931 N N . GLY A 1 475 ? 8.723 -6.299 9.928 1.00 83.81 475 GLY A N 1
ATOM 3932 C CA . GLY A 1 475 ? 8.661 -7.033 11.196 1.00 83.81 475 GLY A CA 1
ATOM 3933 C C . GLY A 1 475 ? 9.885 -6.785 12.085 1.00 83.81 475 GLY A C 1
ATOM 3934 O O . GLY A 1 475 ? 9.743 -6.558 13.286 1.00 83.81 475 GLY A O 1
ATOM 3935 N N . HIS A 1 476 ? 11.081 -6.758 11.492 1.00 84.19 476 HIS A N 1
ATOM 3936 C CA . HIS A 1 476 ? 12.320 -6.433 12.198 1.00 84.19 476 HIS A CA 1
ATOM 3937 C C . HIS A 1 476 ? 12.330 -4.983 12.706 1.00 84.19 476 HIS A C 1
ATOM 3939 O O . HIS A 1 476 ? 12.629 -4.738 13.873 1.00 84.19 476 HIS A O 1
ATOM 3945 N N . PHE A 1 477 ? 11.949 -4.027 11.855 1.00 86.94 477 PHE A N 1
ATOM 3946 C CA . PHE A 1 477 ? 11.808 -2.613 12.198 1.00 86.94 477 PHE A CA 1
ATOM 3947 C C . PHE A 1 477 ? 10.855 -2.421 13.379 1.00 86.94 477 PHE A C 1
ATOM 3949 O O . PHE A 1 477 ? 11.225 -1.779 14.361 1.00 86.94 477 PHE A O 1
ATOM 3956 N N . LEU A 1 478 ? 9.666 -3.027 13.331 1.00 85.12 478 LEU A N 1
ATOM 3957 C CA . LEU A 1 478 ? 8.693 -2.934 14.416 1.00 85.12 478 LEU A CA 1
ATOM 3958 C C . LEU A 1 478 ? 9.239 -3.551 15.705 1.00 85.12 478 LEU A C 1
ATOM 3960 O O . LEU A 1 478 ? 9.206 -2.885 16.733 1.00 85.12 478 LEU A O 1
ATOM 3964 N N . ASN A 1 479 ? 9.837 -4.747 15.665 1.00 81.81 479 ASN A N 1
ATOM 3965 C CA . ASN A 1 479 ? 10.450 -5.344 16.857 1.00 81.81 479 ASN A CA 1
ATOM 3966 C C . ASN A 1 479 ? 11.542 -4.448 17.470 1.00 81.81 479 ASN A C 1
ATOM 3968 O O . ASN A 1 479 ? 11.576 -4.272 18.687 1.00 81.81 479 ASN A O 1
ATOM 3972 N N . LEU A 1 480 ? 12.400 -3.829 16.651 1.00 84.12 480 LEU A N 1
ATOM 3973 C CA . LEU A 1 480 ? 13.404 -2.876 17.136 1.00 84.12 480 LEU A CA 1
ATOM 3974 C C . LEU A 1 480 ? 12.772 -1.625 17.753 1.00 84.12 480 LEU A C 1
ATOM 3976 O O . LEU A 1 480 ? 13.280 -1.109 18.750 1.00 84.12 480 LEU A O 1
ATOM 3980 N N . MET A 1 481 ? 11.685 -1.118 17.171 1.00 83.75 481 MET A N 1
ATOM 3981 C CA . MET A 1 481 ? 10.956 0.022 17.725 1.00 83.75 481 MET A CA 1
ATOM 3982 C C . MET A 1 481 ? 10.337 -0.320 19.084 1.00 83.75 481 MET A C 1
ATOM 3984 O O . MET A 1 481 ? 10.497 0.458 20.024 1.00 83.75 481 MET A O 1
ATOM 3988 N N . LEU A 1 482 ? 9.743 -1.508 19.224 1.00 82.19 482 LEU A N 1
ATOM 3989 C CA . LEU A 1 482 ? 9.198 -2.003 20.492 1.00 82.19 482 LEU A CA 1
ATOM 3990 C C . LEU A 1 482 ? 10.298 -2.194 21.553 1.00 82.19 482 LEU A C 1
ATOM 3992 O O . LEU A 1 482 ? 10.144 -1.743 22.687 1.00 82.19 482 LEU A O 1
ATOM 3996 N N . LEU A 1 483 ? 11.451 -2.767 21.186 1.00 82.06 483 LEU A N 1
ATOM 3997 C CA . LEU A 1 483 ? 12.604 -2.891 22.091 1.00 82.06 483 LEU A CA 1
ATOM 3998 C C . LEU A 1 483 ? 13.135 -1.525 22.546 1.00 82.06 483 LEU A C 1
ATOM 4000 O O . LEU A 1 483 ? 13.442 -1.337 23.724 1.00 82.06 483 LEU A O 1
ATOM 4004 N N . LYS A 1 484 ? 13.212 -0.542 21.639 1.00 84.44 484 LYS A N 1
ATOM 4005 C CA . LYS A 1 484 ? 13.590 0.837 21.990 1.00 84.44 484 LYS A CA 1
ATOM 4006 C C . LYS A 1 484 ? 12.586 1.470 22.952 1.00 84.44 484 LYS A C 1
ATOM 4008 O O . LYS A 1 484 ? 13.004 2.205 23.849 1.00 84.44 484 LYS A O 1
ATOM 4013 N N . ALA A 1 485 ? 11.291 1.228 22.754 1.00 78.12 485 ALA A N 1
ATOM 4014 C CA . ALA A 1 485 ? 10.241 1.725 23.636 1.00 78.12 485 ALA A CA 1
ATOM 4015 C C . ALA A 1 485 ? 10.392 1.140 25.047 1.00 78.12 485 ALA A C 1
ATOM 4017 O O . ALA A 1 485 ? 10.432 1.901 26.016 1.00 78.12 485 ALA A O 1
ATOM 4018 N N . LEU A 1 486 ? 10.607 -0.175 25.150 1.00 77.38 486 LEU A N 1
ATOM 4019 C CA . LEU A 1 486 ? 10.868 -0.853 26.422 1.00 77.38 486 LEU A CA 1
ATOM 4020 C C . LEU A 1 486 ? 12.110 -0.330 27.129 1.00 77.38 486 LEU A C 1
ATOM 4022 O O . LEU A 1 486 ? 12.060 0.017 28.305 1.00 77.38 486 LEU A O 1
ATOM 4026 N N . TYR A 1 487 ? 13.221 -0.211 26.403 1.00 79.81 487 TYR A N 1
ATOM 4027 C CA . TYR A 1 487 ? 14.465 0.290 26.976 1.00 79.81 487 TYR A CA 1
ATOM 4028 C C . TYR A 1 487 ? 14.305 1.714 27.532 1.00 79.81 487 TYR A C 1
ATOM 4030 O O . TYR A 1 487 ? 14.772 2.025 28.629 1.00 79.81 487 TYR A O 1
ATOM 4038 N N . LYS A 1 488 ? 13.597 2.589 26.803 1.00 78.12 488 LYS A N 1
ATOM 4039 C CA . LYS A 1 488 ? 13.289 3.949 27.268 1.00 78.12 488 LYS A CA 1
ATOM 4040 C C . LYS A 1 488 ? 12.380 3.956 28.495 1.00 78.12 488 LYS A C 1
ATOM 4042 O O . LYS A 1 488 ? 12.561 4.828 29.344 1.00 78.12 488 LYS A O 1
ATOM 4047 N N . ALA A 1 489 ? 11.410 3.048 28.570 1.00 70.06 489 ALA A N 1
ATOM 4048 C CA . ALA A 1 489 ? 10.541 2.907 29.734 1.00 70.06 489 ALA A CA 1
ATOM 4049 C C . ALA A 1 489 ? 11.358 2.485 30.965 1.00 70.06 489 ALA A C 1
ATOM 4051 O O . ALA A 1 489 ? 11.361 3.212 31.958 1.00 70.06 489 ALA A O 1
ATOM 4052 N N . ARG A 1 490 ? 12.176 1.434 30.832 1.00 72.12 490 ARG A N 1
ATOM 4053 C CA . ARG A 1 490 ? 13.071 0.940 31.889 1.00 72.12 490 ARG A CA 1
ATOM 4054 C C . ARG A 1 490 ? 14.025 2.016 32.400 1.00 72.12 490 ARG A C 1
ATOM 4056 O O . ARG A 1 490 ? 14.173 2.201 33.602 1.00 72.12 490 ARG A O 1
ATOM 4063 N N . LYS A 1 491 ? 14.640 2.784 31.494 1.00 78.12 491 LYS A N 1
ATOM 4064 C CA . LYS A 1 491 ? 15.541 3.881 31.881 1.00 78.12 491 LYS A CA 1
ATOM 4065 C C . LYS A 1 491 ? 14.829 4.950 32.720 1.00 78.12 491 LYS A C 1
ATOM 4067 O O . LYS A 1 491 ? 15.431 5.494 33.640 1.00 78.12 491 LYS A O 1
ATOM 4072 N N . LYS A 1 492 ? 13.566 5.266 32.415 1.00 72.88 492 LYS A N 1
ATOM 4073 C CA . LYS A 1 492 ? 12.782 6.231 33.203 1.00 72.88 492 LYS A CA 1
ATOM 4074 C C . LYS A 1 492 ? 12.377 5.674 34.558 1.00 72.88 492 LYS A C 1
ATOM 4076 O O . LYS A 1 492 ? 12.370 6.429 35.521 1.00 72.88 492 LYS A O 1
ATOM 4081 N N . GLU A 1 493 ? 12.016 4.397 34.625 1.00 69.25 493 GLU A N 1
ATOM 4082 C CA . GLU A 1 493 ? 11.669 3.759 35.893 1.00 69.25 493 GLU A CA 1
ATOM 4083 C C . GLU A 1 493 ? 12.879 3.702 36.825 1.00 69.25 493 GLU A C 1
ATOM 4085 O O . GLU A 1 493 ? 12.773 4.120 37.972 1.00 69.25 493 GLU A O 1
ATOM 4090 N N . ASN A 1 494 ? 14.044 3.303 36.309 1.00 73.06 494 ASN A N 1
ATOM 4091 C CA . ASN A 1 494 ? 15.290 3.327 37.073 1.00 73.06 494 ASN A CA 1
ATOM 4092 C C . ASN A 1 494 ? 15.628 4.744 37.549 1.00 73.06 494 ASN A C 1
ATOM 4094 O O . ASN A 1 494 ? 15.893 4.927 38.728 1.00 73.06 494 ASN A O 1
ATOM 4098 N N . GLY A 1 495 ? 15.515 5.753 36.677 1.00 76.88 495 GLY A N 1
ATOM 4099 C CA . GLY A 1 495 ? 15.729 7.147 37.078 1.00 76.88 495 GLY A CA 1
ATOM 4100 C C . GLY A 1 495 ? 14.745 7.620 38.155 1.00 76.88 495 GLY A C 1
ATOM 4101 O O . GLY A 1 495 ? 15.138 8.335 39.066 1.00 76.88 495 GLY A O 1
ATOM 4102 N N . ARG A 1 496 ? 13.474 7.187 38.111 1.00 75.75 496 ARG A N 1
ATOM 4103 C CA . ARG A 1 496 ? 12.496 7.477 39.174 1.00 75.75 496 ARG A CA 1
ATOM 4104 C C . ARG A 1 496 ? 12.851 6.785 40.483 1.00 75.75 496 ARG A C 1
ATOM 4106 O O . ARG A 1 496 ? 12.718 7.424 41.517 1.00 75.75 496 ARG A O 1
ATOM 4113 N N . LYS A 1 497 ? 13.299 5.527 40.437 1.00 75.50 497 LYS A N 1
ATOM 4114 C CA . LYS A 1 497 ? 13.768 4.784 41.615 1.00 75.50 497 LYS A CA 1
ATOM 4115 C C . LYS A 1 497 ? 15.005 5.442 42.219 1.00 75.50 497 LYS A C 1
ATOM 4117 O O . LYS A 1 497 ? 15.043 5.604 43.426 1.00 75.50 497 LYS A O 1
ATOM 4122 N N . GLU A 1 498 ? 15.950 5.902 41.401 1.00 75.06 498 GLU A N 1
ATOM 4123 C CA . GLU A 1 498 ? 17.124 6.665 41.849 1.00 75.06 498 GLU A CA 1
ATOM 4124 C C . GLU A 1 498 ? 16.705 7.985 42.513 1.00 75.06 498 GLU A C 1
ATOM 4126 O O . GLU A 1 498 ? 17.092 8.242 43.646 1.00 75.06 498 GLU A O 1
ATOM 4131 N N . THR A 1 499 ? 15.826 8.776 41.883 1.00 74.31 499 THR A N 1
ATOM 4132 C CA . THR A 1 499 ? 15.319 10.028 42.479 1.00 74.31 499 THR A CA 1
ATOM 4133 C C . THR A 1 499 ? 14.478 9.779 43.737 1.00 74.31 499 THR A C 1
ATOM 4135 O O . THR A 1 499 ? 14.548 10.550 44.690 1.00 74.31 499 THR A O 1
ATOM 4138 N N . GLN A 1 500 ? 13.675 8.710 43.776 1.00 73.62 500 GLN A N 1
ATOM 4139 C CA . GLN A 1 500 ? 12.928 8.311 44.971 1.00 73.62 500 GLN A CA 1
ATOM 4140 C C . GLN A 1 500 ? 13.867 7.839 46.072 1.00 73.62 500 GLN A C 1
ATOM 4142 O O . GLN A 1 500 ? 13.674 8.247 47.202 1.00 73.62 500 GLN A O 1
ATOM 4147 N N . GLN A 1 501 ? 14.907 7.069 45.761 1.00 74.00 501 GLN A N 1
ATOM 4148 C CA . GLN A 1 501 ? 15.901 6.618 46.728 1.00 74.00 501 GLN A CA 1
ATOM 4149 C C . GLN A 1 501 ? 16.756 7.783 47.243 1.00 74.00 501 GLN A C 1
ATOM 4151 O O . GLN A 1 501 ? 17.076 7.803 48.427 1.00 74.00 501 GLN A O 1
ATOM 4156 N N . GLU A 1 502 ? 17.076 8.782 46.416 1.00 72.06 502 GLU A N 1
ATOM 4157 C CA . GLU A 1 502 ? 17.720 10.040 46.828 1.00 72.06 502 GLU A CA 1
ATOM 4158 C C . GLU A 1 502 ? 16.803 10.883 47.729 1.00 72.06 502 GLU A C 1
ATOM 4160 O O . GLU A 1 502 ? 17.237 11.374 48.775 1.00 72.06 502 GLU A O 1
ATOM 4165 N N . ASN A 1 503 ? 15.517 10.998 47.382 1.00 71.75 503 ASN A N 1
ATOM 4166 C CA . ASN A 1 503 ? 14.510 11.695 48.190 1.00 71.75 503 ASN A CA 1
ATOM 4167 C C . ASN A 1 503 ? 14.194 10.946 49.495 1.00 71.75 503 ASN A C 1
ATOM 4169 O O . ASN A 1 503 ? 13.991 11.555 50.542 1.00 71.75 503 ASN A O 1
ATOM 4173 N N . GLU A 1 504 ? 14.174 9.617 49.462 1.00 66.62 504 GLU A N 1
ATOM 4174 C CA . GLU A 1 504 ? 13.987 8.756 50.624 1.00 66.62 504 GLU A CA 1
ATOM 4175 C C . GLU A 1 504 ? 15.239 8.727 51.486 1.00 66.62 504 GLU A C 1
ATOM 4177 O O . GLU A 1 504 ? 15.089 8.738 52.691 1.00 66.62 504 GLU A O 1
ATOM 4182 N N . THR A 1 505 ? 16.462 8.787 50.953 1.00 65.88 505 THR A N 1
ATOM 4183 C CA . THR A 1 505 ? 17.676 8.940 51.782 1.00 65.88 505 THR A CA 1
ATOM 4184 C C . THR A 1 505 ? 17.793 10.339 52.387 1.00 65.88 505 THR A C 1
ATOM 4186 O O . THR A 1 505 ? 18.251 10.472 53.525 1.00 65.88 505 THR A O 1
ATOM 4189 N N . THR A 1 506 ? 17.311 11.383 51.705 1.00 62.59 506 THR A N 1
ATOM 4190 C CA . THR A 1 506 ? 17.184 12.723 52.309 1.00 62.59 506 THR A CA 1
ATOM 4191 C C . THR A 1 506 ? 16.057 12.804 53.347 1.00 62.59 506 THR A C 1
ATOM 4193 O O . THR A 1 506 ? 16.218 13.518 54.340 1.00 62.59 506 THR A O 1
ATOM 4196 N N . ASN A 1 507 ? 14.975 12.026 53.205 1.00 55.16 507 ASN A N 1
ATOM 4197 C CA . ASN A 1 507 ? 13.856 11.982 54.160 1.00 55.16 507 ASN A CA 1
ATOM 4198 C C . ASN A 1 507 ? 14.019 10.947 55.299 1.00 55.16 507 ASN A C 1
ATOM 4200 O O . ASN A 1 507 ? 13.588 11.221 56.418 1.00 55.16 507 ASN A O 1
ATOM 4204 N N . LEU A 1 508 ? 14.708 9.816 55.095 1.00 51.81 508 LEU A N 1
ATOM 4205 C CA . LEU A 1 508 ? 15.055 8.828 56.138 1.00 51.81 508 LEU A CA 1
ATOM 4206 C C . LEU A 1 508 ? 16.021 9.420 57.164 1.00 51.81 508 LEU A C 1
ATOM 4208 O O . LEU A 1 508 ? 16.060 8.968 58.305 1.00 51.81 508 LEU A O 1
ATOM 4212 N N . ARG A 1 509 ? 16.760 10.477 56.804 1.00 51.88 509 ARG A N 1
ATOM 4213 C CA . ARG A 1 509 ? 17.534 11.262 57.773 1.00 51.88 509 ARG A CA 1
ATOM 4214 C C . ARG A 1 509 ? 16.644 12.096 58.708 1.00 51.88 509 ARG A C 1
ATOM 4216 O O . ARG A 1 509 ? 17.166 12.723 59.626 1.00 51.88 509 ARG A O 1
ATOM 4223 N N . ARG A 1 510 ? 15.322 12.124 58.488 1.00 51.38 510 ARG A N 1
ATOM 4224 C CA . ARG A 1 510 ? 14.362 12.913 59.270 1.00 51.38 510 ARG A CA 1
ATOM 4225 C C . ARG A 1 510 ? 13.247 12.129 59.953 1.00 51.38 510 ARG A C 1
ATOM 4227 O O . ARG A 1 510 ? 12.686 12.705 60.875 1.00 51.38 510 ARG A O 1
ATOM 4234 N N . GLN A 1 511 ? 12.940 10.873 59.617 1.00 52.25 511 GLN A N 1
ATOM 4235 C CA . GLN A 1 511 ? 11.931 10.117 60.378 1.00 52.25 511 GLN A CA 1
ATOM 4236 C C . GLN A 1 511 ? 12.029 8.596 60.200 1.00 52.25 511 GLN A C 1
ATOM 4238 O O . GLN A 1 511 ? 11.893 8.056 59.105 1.00 52.25 511 GLN A O 1
ATOM 4243 N N . SER A 1 512 ? 12.223 7.912 61.326 1.00 45.56 512 SER A N 1
ATOM 4244 C CA . SER A 1 512 ? 12.243 6.459 61.468 1.00 45.56 512 SER A CA 1
ATOM 4245 C C . SER A 1 512 ? 10.814 5.913 61.573 1.00 45.56 512 SER A C 1
ATOM 4247 O O . SER A 1 512 ? 10.190 6.033 62.623 1.00 45.56 512 SER A O 1
ATOM 4249 N N . SER A 1 513 ? 10.290 5.264 60.531 1.00 48.34 513 SER A N 1
ATOM 4250 C CA . SER A 1 513 ? 9.264 4.221 60.707 1.00 48.34 513 SER A CA 1
ATOM 4251 C C . SER A 1 513 ? 9.313 3.221 59.544 1.00 48.34 513 SER A C 1
ATOM 4253 O O . SER A 1 513 ? 9.257 3.590 58.376 1.00 48.34 513 SER A O 1
ATOM 4255 N N . VAL A 1 514 ? 9.509 1.945 59.883 1.00 51.88 514 VAL A N 1
ATOM 4256 C CA . VAL A 1 514 ? 10.102 0.891 59.031 1.00 51.88 514 VAL A CA 1
ATOM 4257 C C . VAL A 1 514 ? 9.048 -0.127 58.555 1.00 51.88 514 VAL A C 1
ATOM 4259 O O . VAL A 1 514 ? 9.321 -1.317 58.492 1.00 51.88 514 VAL A O 1
ATOM 4262 N N . HIS A 1 515 ? 7.806 0.269 58.251 1.00 45.78 515 HIS A N 1
ATOM 4263 C CA . HIS A 1 515 ? 6.740 -0.742 58.065 1.00 45.78 515 HIS A CA 1
ATOM 4264 C C . HIS A 1 515 ? 5.859 -0.680 56.812 1.00 45.78 515 HIS A C 1
ATOM 4266 O O . HIS A 1 515 ? 4.896 -1.434 56.735 1.00 45.78 515 HIS A O 1
ATOM 4272 N N . GLN A 1 516 ? 6.204 0.098 55.779 1.00 46.78 516 GLN A N 1
ATOM 4273 C CA . GLN A 1 516 ? 5.437 0.088 54.513 1.00 46.78 516 GLN A CA 1
ATOM 4274 C C . GLN A 1 516 ? 6.233 -0.239 53.235 1.00 46.78 516 GLN A C 1
ATOM 4276 O O . GLN A 1 516 ? 5.640 -0.358 52.169 1.00 46.78 516 GLN A O 1
ATOM 4281 N N . GLN A 1 517 ? 7.548 -0.471 53.310 1.00 46.19 517 GLN A N 1
ATOM 4282 C CA . GLN A 1 517 ? 8.398 -0.621 52.113 1.00 46.19 517 GLN A CA 1
ATOM 4283 C C . GLN A 1 517 ? 8.436 -2.027 51.475 1.00 46.19 517 GLN A C 1
ATOM 4285 O O . GLN A 1 517 ? 8.998 -2.183 50.394 1.00 46.19 517 GLN A O 1
ATOM 4290 N N . LEU A 1 518 ? 7.833 -3.056 52.082 1.00 42.31 518 LEU A N 1
ATOM 4291 C CA . LEU A 1 518 ? 8.035 -4.450 51.648 1.00 42.31 518 LEU A CA 1
ATOM 4292 C C . LEU A 1 518 ? 6.979 -5.023 50.684 1.00 42.31 518 LEU A C 1
ATOM 4294 O O . LEU A 1 518 ? 7.200 -6.104 50.157 1.00 42.31 518 LEU A O 1
ATOM 4298 N N . GLN A 1 519 ? 5.871 -4.332 50.389 1.00 41.69 519 GLN A N 1
ATOM 4299 C CA . GLN A 1 519 ? 4.790 -4.924 49.571 1.00 41.69 519 GLN A CA 1
ATOM 4300 C C . GLN A 1 519 ? 4.656 -4.395 48.132 1.00 41.69 519 GLN A C 1
ATOM 4302 O O . GLN A 1 519 ? 3.951 -5.010 47.338 1.00 41.69 519 GLN A O 1
ATOM 4307 N N . PHE A 1 520 ? 5.356 -3.322 47.744 1.00 42.31 520 PHE A N 1
ATOM 4308 C CA . PHE A 1 520 ? 5.249 -2.760 46.382 1.00 42.31 520 PHE A CA 1
ATOM 4309 C C . PHE A 1 520 ? 6.359 -3.186 45.403 1.00 42.31 520 PHE A C 1
ATOM 4311 O O . PHE A 1 520 ? 6.221 -2.955 44.203 1.00 42.31 520 PHE A O 1
ATOM 4318 N N . ASN A 1 521 ? 7.432 -3.837 45.870 1.00 44.56 521 ASN A N 1
ATOM 4319 C CA . ASN A 1 521 ? 8.627 -4.079 45.046 1.00 44.56 521 ASN A CA 1
ATOM 4320 C C . ASN A 1 521 ? 8.711 -5.460 44.368 1.00 44.56 521 ASN A C 1
ATOM 4322 O O . ASN A 1 521 ? 9.466 -5.602 43.408 1.00 44.56 521 ASN A O 1
ATOM 4326 N N . GLU A 1 522 ? 7.946 -6.469 44.794 1.00 40.09 522 GLU A N 1
ATOM 4327 C CA . GLU A 1 522 ? 8.137 -7.840 44.278 1.00 40.09 522 GLU A CA 1
ATOM 4328 C C . GLU A 1 522 ? 7.271 -8.192 43.053 1.00 40.09 522 GLU A C 1
ATOM 4330 O O . GLU A 1 522 ? 7.640 -9.067 42.272 1.00 40.09 522 GLU A O 1
ATOM 4335 N N . ALA A 1 523 ? 6.166 -7.481 42.798 1.00 42.66 523 ALA A N 1
ATOM 4336 C CA . ALA A 1 523 ? 5.238 -7.827 41.710 1.00 42.66 523 ALA A CA 1
ATOM 4337 C C . ALA A 1 523 ? 5.549 -7.171 40.344 1.00 42.66 523 ALA A C 1
ATOM 4339 O O . ALA A 1 523 ? 5.002 -7.600 39.327 1.00 42.66 523 ALA A O 1
ATOM 4340 N N . SER A 1 524 ? 6.408 -6.145 40.282 1.00 48.75 524 SER A N 1
ATOM 4341 C CA . SER A 1 524 ? 6.733 -5.423 39.034 1.00 48.75 524 SER A CA 1
ATOM 4342 C C . SER A 1 524 ? 7.970 -5.959 38.306 1.00 48.75 524 SER A C 1
ATOM 4344 O O . SER A 1 524 ? 8.104 -5.768 37.100 1.00 48.75 524 SER A O 1
ATOM 4346 N N . HIS A 1 525 ? 8.857 -6.682 38.997 1.00 46.28 525 HIS A N 1
ATOM 4347 C CA . HIS A 1 525 ? 10.148 -7.090 38.433 1.00 46.28 525 HIS A CA 1
ATOM 4348 C C . HIS A 1 525 ? 10.108 -8.343 37.536 1.00 46.28 525 HIS A C 1
ATOM 4350 O O . HIS A 1 525 ? 11.046 -8.560 36.770 1.00 46.28 525 HIS A O 1
ATOM 4356 N N . PHE A 1 526 ? 9.041 -9.151 37.586 1.00 41.75 526 PHE A N 1
ATOM 4357 C CA . PHE A 1 526 ? 9.039 -10.509 37.018 1.00 41.75 526 PHE A CA 1
ATOM 4358 C C . PHE A 1 526 ? 8.488 -10.668 35.582 1.00 41.75 526 PHE A C 1
ATOM 4360 O O . PHE A 1 526 ? 8.468 -11.786 35.084 1.00 41.75 526 PHE A O 1
ATOM 4367 N N . GLN A 1 527 ? 8.067 -9.602 34.885 1.00 55.72 527 GLN A N 1
ATOM 4368 C CA . GLN A 1 527 ? 7.409 -9.717 33.559 1.00 55.72 527 GLN A CA 1
ATOM 4369 C C . GLN A 1 527 ? 8.103 -8.951 32.413 1.00 55.72 527 GLN A C 1
ATOM 4371 O O . GLN A 1 527 ? 8.052 -9.358 31.252 1.00 55.72 527 GLN A O 1
ATOM 4376 N N . GLU A 1 528 ? 8.853 -7.885 32.702 1.00 55.16 528 GLU A N 1
ATOM 4377 C CA . GLU A 1 528 ? 9.514 -7.111 31.638 1.00 55.16 528 GLU A CA 1
ATOM 4378 C C . GLU A 1 528 ? 10.714 -7.831 31.002 1.00 55.16 528 GLU A C 1
ATOM 4380 O O . GLU A 1 528 ? 10.952 -7.692 29.797 1.00 55.16 528 GLU A O 1
ATOM 4385 N N . SER A 1 529 ? 11.456 -8.628 31.782 1.00 60.59 529 SER A N 1
ATOM 4386 C CA . SER A 1 529 ? 12.537 -9.480 31.266 1.00 60.59 529 SER A CA 1
ATOM 4387 C C . SER A 1 529 ? 11.994 -10.534 30.301 1.00 60.59 529 SER A C 1
ATOM 4389 O O . SER A 1 529 ? 12.619 -10.806 29.278 1.00 60.59 529 SER A O 1
ATOM 4391 N N . ASP A 1 530 ? 10.796 -11.053 30.568 1.00 64.00 530 ASP A N 1
ATOM 4392 C CA . ASP A 1 530 ? 10.121 -12.048 29.744 1.00 64.00 530 ASP A CA 1
ATOM 4393 C C . ASP A 1 530 ? 9.681 -11.486 28.390 1.00 64.00 530 ASP A C 1
ATOM 4395 O O . ASP A 1 530 ? 9.927 -12.130 27.369 1.00 64.00 530 ASP A O 1
ATOM 4399 N N . MET A 1 531 ? 9.096 -10.281 28.329 1.00 64.06 531 MET A N 1
ATOM 4400 C CA . MET A 1 531 ? 8.773 -9.665 27.034 1.00 64.06 531 MET A CA 1
ATOM 4401 C C . MET A 1 531 ? 10.021 -9.192 26.290 1.00 64.06 531 MET A C 1
ATOM 4403 O O . MET A 1 531 ? 10.081 -9.322 25.069 1.00 64.06 531 MET A O 1
ATOM 4407 N N . TYR A 1 532 ? 11.031 -8.667 26.981 1.00 71.75 532 TYR A N 1
ATOM 4408 C CA . TYR A 1 532 ? 12.302 -8.336 26.342 1.00 71.75 532 TYR A CA 1
ATOM 4409 C C . TYR A 1 532 ? 12.929 -9.583 25.701 1.00 71.75 532 TYR A C 1
ATOM 4411 O O . TYR A 1 532 ? 13.242 -9.567 24.509 1.00 71.75 532 TYR A O 1
ATOM 4419 N N . ASN A 1 533 ? 13.008 -10.686 26.452 1.00 72.69 533 ASN A N 1
ATOM 4420 C CA . ASN A 1 533 ? 13.474 -11.978 25.956 1.00 72.69 533 ASN A CA 1
ATOM 4421 C C . ASN A 1 533 ? 12.563 -12.508 24.845 1.00 72.69 533 ASN A C 1
ATOM 4423 O O . ASN A 1 533 ? 13.063 -13.075 23.884 1.00 72.69 533 ASN A O 1
ATOM 4427 N N . SER A 1 534 ? 11.248 -12.288 24.916 1.00 65.50 534 SER A N 1
ATOM 4428 C CA . SER A 1 534 ? 10.287 -12.686 23.881 1.00 65.50 534 SER A CA 1
ATOM 4429 C C . SER A 1 534 ? 10.410 -11.880 22.597 1.00 65.50 534 SER A C 1
ATOM 4431 O O . SER A 1 534 ? 10.389 -12.459 21.523 1.00 65.50 534 SER A O 1
ATOM 4433 N N . LEU A 1 535 ? 10.618 -10.565 22.663 1.00 67.50 535 LEU A N 1
ATOM 4434 C CA . LEU A 1 535 ? 10.877 -9.732 21.489 1.00 67.50 535 LEU A CA 1
ATOM 4435 C C . LEU A 1 535 ? 12.250 -10.037 20.895 1.00 67.50 535 LEU A C 1
ATOM 4437 O O . LEU A 1 535 ? 12.382 -10.102 19.674 1.00 67.50 535 LEU A O 1
ATOM 4441 N N . GLN A 1 536 ? 13.260 -10.287 21.733 1.00 73.94 536 GLN A N 1
ATOM 4442 C CA . GLN A 1 536 ? 14.545 -10.809 21.278 1.00 73.94 536 GLN A CA 1
ATOM 4443 C C . GLN A 1 536 ? 14.383 -12.184 20.626 1.00 73.94 536 GLN A C 1
ATOM 4445 O O . GLN A 1 536 ? 14.921 -12.409 19.546 1.00 73.94 536 GLN A O 1
ATOM 4450 N N . ASN A 1 537 ? 13.597 -13.082 21.218 1.00 71.12 537 ASN A N 1
ATOM 4451 C CA . ASN A 1 537 ? 13.261 -14.382 20.647 1.00 71.12 537 ASN A CA 1
ATOM 4452 C C . ASN A 1 537 ? 12.401 -14.237 19.392 1.00 71.12 537 ASN A C 1
ATOM 4454 O O . ASN A 1 537 ? 12.545 -15.033 18.478 1.00 71.12 537 ASN A O 1
ATOM 4458 N N . GLY A 1 538 ? 11.567 -13.207 19.287 1.00 65.56 538 GLY A N 1
ATOM 4459 C CA . GLY A 1 538 ? 10.780 -12.850 18.115 1.00 65.56 538 GLY A CA 1
ATOM 4460 C C . GLY A 1 538 ? 11.685 -12.367 16.992 1.00 65.56 538 GLY A C 1
ATOM 4461 O O . GLY A 1 538 ? 11.516 -12.788 15.855 1.00 65.56 538 GLY A O 1
ATOM 4462 N N . ILE A 1 539 ? 12.719 -11.577 17.299 1.00 71.06 539 ILE A N 1
ATOM 4463 C CA . ILE A 1 539 ? 13.807 -11.267 16.363 1.00 71.06 539 ILE A CA 1
ATOM 4464 C C . ILE A 1 539 ? 14.544 -12.553 15.978 1.00 71.06 539 ILE A C 1
ATOM 4466 O O . ILE A 1 539 ? 14.686 -12.810 14.787 1.00 71.06 539 ILE A O 1
ATOM 4470 N N . LYS A 1 540 ? 14.937 -13.406 16.936 1.00 73.12 540 LYS A N 1
ATOM 4471 C CA . LYS A 1 540 ? 15.584 -14.704 16.660 1.00 73.12 540 LYS A CA 1
ATOM 4472 C C . LYS A 1 540 ? 14.701 -15.614 15.797 1.00 73.12 540 LYS A C 1
ATOM 4474 O O . LYS A 1 540 ? 15.208 -16.203 14.860 1.00 73.12 540 LYS A O 1
ATOM 4479 N N . THR A 1 541 ? 13.390 -15.654 16.012 1.00 69.62 541 THR A N 1
ATOM 4480 C CA . THR A 1 541 ? 12.415 -16.476 15.268 1.00 69.62 541 THR A CA 1
ATOM 4481 C C . THR A 1 541 ? 12.146 -15.898 13.881 1.00 69.62 541 THR A C 1
ATOM 4483 O O . THR A 1 541 ? 12.120 -16.615 12.881 1.00 69.62 541 THR A O 1
ATOM 4486 N N . ILE A 1 542 ? 12.016 -14.572 13.772 1.00 64.25 542 ILE A N 1
ATOM 4487 C CA . ILE A 1 542 ? 12.008 -13.878 12.481 1.00 64.25 542 ILE A CA 1
ATOM 4488 C C . ILE A 1 542 ? 13.313 -14.159 11.736 1.00 64.25 542 ILE A C 1
ATOM 4490 O O . ILE A 1 542 ? 13.279 -14.250 10.514 1.00 64.25 542 ILE A O 1
ATOM 4494 N N . ASN A 1 543 ? 14.418 -14.363 12.445 1.00 63.75 543 ASN A N 1
ATOM 4495 C CA . ASN A 1 543 ? 15.718 -14.705 11.893 1.00 63.75 543 ASN A CA 1
ATOM 4496 C C . ASN A 1 543 ? 15.902 -16.213 11.619 1.00 63.75 543 ASN A C 1
ATOM 4498 O O . ASN A 1 543 ? 16.704 -16.548 10.758 1.00 63.75 543 ASN A O 1
ATOM 4502 N N . GLN A 1 544 ? 15.151 -17.100 12.268 1.00 64.31 544 GLN A N 1
ATOM 4503 C CA . GLN A 1 544 ? 15.245 -18.562 12.162 1.00 64.31 544 GLN A CA 1
ATOM 4504 C C . GLN A 1 544 ? 13.959 -19.115 11.538 1.00 64.31 544 GLN A C 1
ATOM 4506 O O . GLN A 1 544 ? 13.113 -19.716 12.199 1.00 64.31 544 GLN A O 1
ATOM 4511 N N . GLY A 1 545 ? 13.767 -18.845 10.248 1.00 60.38 545 GLY A N 1
ATOM 4512 C CA . GLY A 1 545 ? 12.564 -19.264 9.537 1.00 60.38 545 GLY A CA 1
ATOM 4513 C C . GLY A 1 545 ? 12.500 -20.767 9.309 1.00 60.38 545 GLY A C 1
ATOM 4514 O O . GLY A 1 545 ? 13.506 -21.401 9.004 1.00 60.38 545 GLY A O 1
ATOM 4515 N N . ILE A 1 546 ? 11.281 -21.306 9.367 1.00 56.03 546 ILE A N 1
ATOM 4516 C CA . ILE A 1 546 ? 10.945 -22.608 8.781 1.00 56.03 546 ILE A CA 1
ATOM 4517 C C . ILE A 1 546 ? 11.234 -22.521 7.276 1.00 56.03 546 ILE A C 1
ATOM 4519 O O . ILE A 1 546 ? 10.887 -21.512 6.657 1.00 56.03 546 ILE A O 1
ATOM 4523 N N . GLY A 1 547 ? 11.898 -23.540 6.719 1.00 63.34 547 GLY A N 1
ATOM 4524 C CA . GLY A 1 547 ? 12.408 -23.549 5.346 1.00 63.34 547 GLY A CA 1
ATOM 4525 C C . GLY A 1 547 ? 11.356 -23.128 4.322 1.00 63.34 547 GLY A C 1
ATOM 4526 O O . GLY A 1 547 ? 10.452 -23.888 3.990 1.00 63.34 547 GLY A O 1
ATOM 4527 N N . PHE A 1 548 ? 11.460 -21.882 3.858 1.00 72.19 548 PHE A N 1
ATOM 4528 C CA . PHE A 1 548 ? 10.536 -21.273 2.895 1.00 72.19 548 PHE A CA 1
ATOM 4529 C C . PHE A 1 548 ? 11.115 -21.264 1.478 1.00 72.19 548 PHE A C 1
ATOM 4531 O O . PHE A 1 548 ? 10.401 -20.965 0.517 1.00 72.19 548 PHE A O 1
ATOM 4538 N N . LEU A 1 549 ? 12.411 -21.563 1.355 1.00 73.69 549 LEU A N 1
ATOM 4539 C CA . LEU A 1 549 ? 13.094 -21.698 0.083 1.00 73.69 549 LEU A CA 1
ATOM 4540 C C . LEU A 1 549 ? 12.719 -23.051 -0.513 1.00 73.69 549 LEU A C 1
ATOM 4542 O O . LEU A 1 549 ? 13.260 -24.092 -0.158 1.00 73.69 549 LEU A O 1
ATOM 4546 N N . THR A 1 550 ? 11.733 -23.010 -1.399 1.00 76.50 550 THR A N 1
ATOM 4547 C CA . THR A 1 550 ? 11.437 -24.104 -2.327 1.00 76.50 550 THR A CA 1
ATOM 4548 C C . THR A 1 550 ? 12.117 -23.818 -3.659 1.00 76.50 550 THR A C 1
ATOM 4550 O O . THR A 1 550 ? 12.395 -22.656 -3.980 1.00 76.50 550 THR A O 1
ATOM 4553 N N . GLU A 1 551 ? 12.316 -24.852 -4.462 1.00 70.31 551 GLU A N 1
ATOM 4554 C CA . GLU A 1 551 ? 12.857 -24.755 -5.818 1.00 70.31 551 GLU A CA 1
ATOM 4555 C C . GLU A 1 551 ? 12.154 -23.667 -6.659 1.00 70.31 551 GLU A C 1
ATOM 4557 O O . GLU A 1 551 ? 12.779 -22.727 -7.139 1.00 70.31 551 GLU A O 1
ATOM 4562 N N . ASN A 1 552 ? 10.818 -23.648 -6.679 1.00 73.00 552 ASN A N 1
ATOM 4563 C CA . ASN A 1 552 ? 10.039 -22.627 -7.397 1.00 73.00 552 ASN A CA 1
ATOM 4564 C C . ASN A 1 552 ? 10.245 -21.184 -6.893 1.00 73.00 552 ASN A C 1
ATOM 4566 O O . ASN A 1 552 ? 9.913 -20.209 -7.574 1.00 73.00 552 ASN A O 1
ATOM 4570 N N . THR A 1 553 ? 10.727 -21.013 -5.662 1.00 81.56 553 THR A N 1
ATOM 4571 C CA . THR A 1 553 ? 10.965 -19.687 -5.081 1.00 81.56 553 THR A CA 1
ATOM 4572 C C . THR A 1 553 ? 12.370 -19.182 -5.365 1.00 81.56 553 THR A C 1
ATOM 4574 O O . THR A 1 553 ? 12.543 -17.965 -5.489 1.00 81.56 553 THR A O 1
ATOM 4577 N N . ILE A 1 554 ? 13.347 -20.086 -5.502 1.00 85.56 554 ILE A N 1
ATOM 4578 C CA . ILE A 1 554 ? 14.752 -19.699 -5.531 1.00 85.56 554 ILE A CA 1
ATOM 4579 C C . ILE A 1 554 ? 15.123 -18.972 -6.815 1.00 85.56 554 ILE A C 1
ATOM 4581 O O . ILE A 1 554 ? 15.780 -17.942 -6.738 1.00 85.56 554 ILE A O 1
ATOM 4585 N N . ASN A 1 555 ? 14.583 -19.385 -7.960 1.00 86.62 555 ASN A N 1
ATOM 4586 C CA . ASN A 1 555 ? 14.872 -18.737 -9.243 1.00 86.62 555 ASN A CA 1
ATOM 4587 C C . ASN A 1 555 ? 14.376 -17.287 -9.281 1.00 86.62 555 ASN A C 1
ATOM 4589 O O . ASN A 1 555 ? 14.997 -16.418 -9.884 1.00 86.62 555 ASN A O 1
ATOM 4593 N N . SER A 1 556 ? 13.271 -16.992 -8.584 1.00 88.56 556 SER A N 1
ATOM 4594 C CA . SER A 1 556 ? 12.776 -15.615 -8.462 1.00 88.56 556 SER A CA 1
ATOM 4595 C C . SER A 1 556 ? 13.705 -14.754 -7.606 1.00 88.56 556 SER A C 1
ATOM 4597 O O . SER A 1 556 ? 13.912 -13.582 -7.911 1.00 88.56 556 SER A O 1
ATOM 4599 N N . PHE A 1 557 ? 14.253 -15.316 -6.524 1.00 90.00 557 PHE A N 1
ATOM 4600 C CA . PHE A 1 557 ? 15.251 -14.624 -5.709 1.00 90.00 557 PHE A CA 1
ATOM 4601 C C . PHE A 1 557 ? 16.575 -14.471 -6.448 1.00 90.00 557 PHE A C 1
ATOM 4603 O O . PHE A 1 557 ? 17.205 -13.419 -6.349 1.00 90.00 557 PHE A O 1
ATOM 4610 N N . ASP A 1 558 ? 16.968 -15.489 -7.206 1.00 92.06 558 ASP A N 1
ATOM 4611 C CA . ASP A 1 558 ? 18.167 -15.469 -8.022 1.00 92.06 558 ASP A CA 1
ATOM 4612 C C . ASP A 1 558 ? 18.113 -14.329 -9.039 1.00 92.06 558 ASP A C 1
ATOM 4614 O O . ASP A 1 558 ? 18.980 -13.459 -9.043 1.00 92.06 558 ASP A O 1
ATOM 4618 N N . TYR A 1 559 ? 17.024 -14.261 -9.807 1.00 93.38 559 TYR A N 1
ATOM 4619 C CA . TYR A 1 559 ? 16.780 -13.195 -10.773 1.00 93.38 559 TYR A CA 1
ATOM 4620 C C . TYR A 1 559 ? 16.902 -11.799 -10.140 1.00 93.38 559 TYR A C 1
ATOM 4622 O O . TYR A 1 559 ? 17.641 -10.941 -10.624 1.00 93.38 559 TYR A O 1
ATOM 4630 N N . VAL A 1 560 ? 16.218 -11.568 -9.012 1.00 92.44 560 VAL A N 1
ATOM 4631 C CA . VAL A 1 560 ? 16.245 -10.258 -8.341 1.00 92.44 560 VAL A CA 1
ATOM 4632 C C . VAL A 1 560 ? 17.641 -9.937 -7.799 1.00 92.44 560 VAL A C 1
ATOM 4634 O O . VAL A 1 560 ? 18.121 -8.819 -7.969 1.00 92.44 560 VAL A O 1
ATOM 4637 N N . THR A 1 561 ? 18.320 -10.899 -7.170 1.00 93.88 561 THR A N 1
ATOM 4638 C CA . THR A 1 561 ? 19.658 -10.674 -6.600 1.00 93.88 561 THR A CA 1
ATOM 4639 C C . THR A 1 561 ? 20.731 -10.477 -7.672 1.00 93.88 561 THR A C 1
ATOM 4641 O O . THR A 1 561 ? 21.587 -9.613 -7.484 1.00 93.88 561 THR A O 1
ATOM 4644 N N . LYS A 1 562 ? 20.654 -11.172 -8.819 1.00 94.75 562 LYS A N 1
ATOM 4645 C CA . LYS A 1 562 ? 21.483 -10.892 -10.008 1.00 94.75 562 LYS A CA 1
ATOM 4646 C C . LYS A 1 562 ? 21.335 -9.438 -10.445 1.00 94.75 562 LYS A C 1
ATOM 4648 O O . LYS A 1 562 ? 22.338 -8.742 -10.568 1.00 94.75 562 LYS A O 1
ATOM 4653 N N . ASN A 1 563 ? 20.101 -8.960 -10.607 1.00 93.69 563 ASN A N 1
ATOM 4654 C CA . ASN A 1 563 ? 19.844 -7.582 -11.038 1.00 93.69 563 ASN A CA 1
ATOM 4655 C C . ASN A 1 563 ? 20.377 -6.550 -10.034 1.00 93.69 563 ASN A C 1
ATOM 4657 O O . ASN A 1 563 ? 20.992 -5.563 -10.438 1.00 93.69 563 ASN A O 1
ATOM 4661 N N . LEU A 1 564 ? 20.225 -6.806 -8.730 1.00 94.31 564 LEU A N 1
ATOM 4662 C CA . LEU A 1 564 ? 20.790 -5.951 -7.682 1.00 94.31 564 LEU A CA 1
ATOM 4663 C C . LEU A 1 564 ? 22.328 -5.913 -7.734 1.00 94.31 564 LEU A C 1
ATOM 4665 O O . LEU A 1 564 ? 22.901 -4.827 -7.662 1.00 94.31 564 LEU A O 1
ATOM 4669 N N . ILE A 1 565 ? 22.995 -7.060 -7.910 1.00 95.94 565 ILE A N 1
ATOM 4670 C CA . ILE A 1 565 ? 24.460 -7.137 -8.072 1.00 95.94 565 ILE A CA 1
ATOM 4671 C C . ILE A 1 565 ? 24.907 -6.363 -9.315 1.00 95.94 565 ILE A C 1
ATOM 4673 O O . ILE A 1 565 ? 25.818 -5.539 -9.229 1.00 95.94 565 ILE A O 1
ATOM 4677 N N . THR A 1 566 ? 24.240 -6.573 -10.453 1.00 94.81 566 THR A N 1
ATOM 4678 C CA . THR A 1 566 ? 24.526 -5.856 -11.702 1.00 94.81 566 THR A CA 1
ATOM 4679 C C . THR A 1 566 ? 24.380 -4.349 -11.515 1.00 94.81 566 THR A C 1
ATOM 4681 O O . THR A 1 566 ? 25.249 -3.598 -11.949 1.00 94.81 566 THR A O 1
ATOM 4684 N N . ALA A 1 567 ? 23.345 -3.887 -10.810 1.00 91.88 567 AL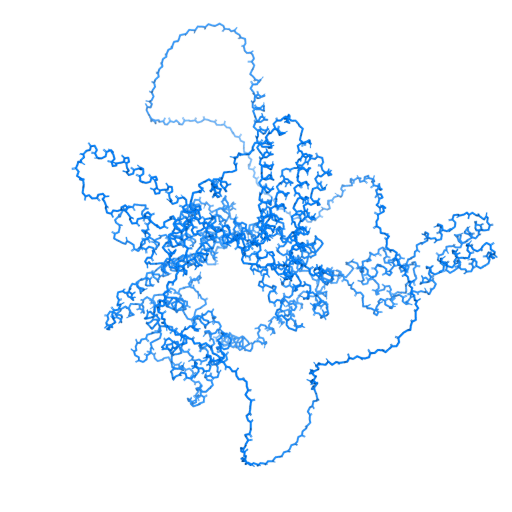A A N 1
ATOM 4685 C CA . ALA A 1 567 ? 23.157 -2.464 -10.551 1.00 91.88 567 ALA A CA 1
ATOM 4686 C C . ALA A 1 567 ? 24.268 -1.860 -9.671 1.00 91.88 567 ALA A C 1
ATOM 4688 O O . ALA A 1 567 ? 24.733 -0.753 -9.956 1.00 91.88 567 ALA A O 1
ATOM 4689 N N . VAL A 1 568 ? 24.733 -2.579 -8.638 1.00 93.62 568 VAL A N 1
ATOM 4690 C CA . VAL A 1 568 ? 25.898 -2.154 -7.835 1.00 93.62 568 VAL A CA 1
ATOM 4691 C C . VAL A 1 568 ? 27.145 -2.089 -8.718 1.00 93.62 568 VAL A C 1
ATOM 4693 O O . VAL A 1 568 ? 27.845 -1.078 -8.697 1.00 93.62 56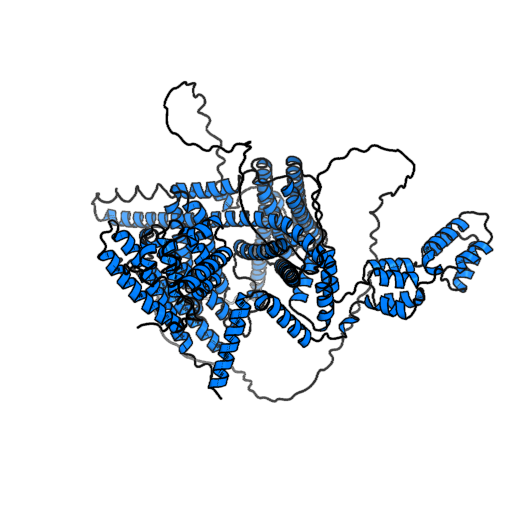8 VAL A O 1
ATOM 4696 N N . ARG A 1 569 ? 27.391 -3.114 -9.544 1.00 95.56 569 ARG A N 1
ATOM 4697 C CA . ARG A 1 569 ? 28.547 -3.182 -10.450 1.00 95.56 569 ARG A CA 1
ATOM 4698 C C . ARG A 1 569 ? 28.558 -2.037 -11.457 1.00 95.56 569 ARG A C 1
ATOM 4700 O O . ARG A 1 569 ? 29.578 -1.372 -11.593 1.00 95.56 569 ARG A O 1
ATOM 4707 N N . VAL A 1 570 ? 27.430 -1.759 -12.112 1.00 93.00 570 VAL A N 1
ATOM 4708 C CA . VAL A 1 570 ? 27.295 -0.627 -13.044 1.00 93.00 570 VAL A CA 1
ATOM 4709 C C . VAL A 1 570 ? 27.605 0.691 -12.334 1.00 93.00 570 VAL A C 1
ATOM 4711 O O . VAL A 1 570 ? 28.352 1.509 -12.868 1.00 93.00 570 VAL A O 1
ATOM 4714 N N . LYS A 1 571 ? 27.106 0.889 -11.103 1.00 92.75 571 LYS A N 1
ATOM 4715 C CA . LYS A 1 571 ? 27.419 2.106 -10.343 1.00 92.75 571 LYS A CA 1
ATOM 4716 C C . LYS A 1 571 ? 28.899 2.176 -9.963 1.00 92.75 571 LYS A C 1
ATOM 4718 O O . LYS A 1 571 ? 29.486 3.245 -10.093 1.00 92.75 571 LYS A O 1
ATOM 4723 N N . LEU A 1 572 ? 29.520 1.072 -9.551 1.00 92.94 572 LEU A N 1
ATOM 4724 C CA . LEU A 1 572 ? 30.960 1.025 -9.276 1.00 92.94 572 LEU A CA 1
ATOM 4725 C C . LEU A 1 572 ? 31.786 1.349 -10.524 1.00 92.94 572 LEU A C 1
ATOM 4727 O O . LEU A 1 572 ? 32.709 2.147 -10.426 1.00 92.94 572 LEU A O 1
ATOM 4731 N N . MET A 1 573 ? 31.424 0.813 -11.693 1.00 93.44 573 MET A N 1
ATOM 4732 C CA . MET A 1 573 ? 32.097 1.133 -12.957 1.00 93.44 573 MET A CA 1
ATOM 4733 C C . MET A 1 573 ? 31.950 2.613 -13.323 1.00 93.44 573 MET A C 1
ATOM 4735 O O . MET A 1 573 ? 32.946 3.241 -13.662 1.00 93.44 573 MET A O 1
ATOM 4739 N N . SER A 1 574 ? 30.761 3.208 -13.156 1.00 92.25 574 SER A N 1
ATOM 4740 C CA . SER A 1 574 ? 30.600 4.656 -13.376 1.00 92.25 574 SER A CA 1
ATOM 4741 C C . SER A 1 574 ? 31.445 5.497 -12.412 1.00 92.25 574 SER A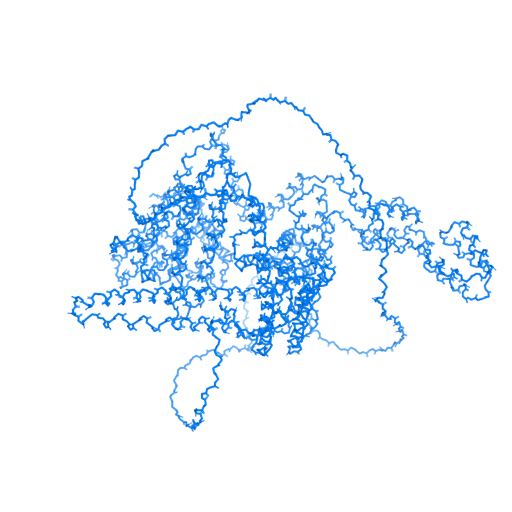 C 1
ATOM 4743 O O . SER A 1 574 ? 31.956 6.544 -12.787 1.00 92.25 574 SER A O 1
ATOM 4745 N N . LEU A 1 575 ? 31.648 5.020 -11.178 1.00 90.12 575 LEU A N 1
ATOM 4746 C CA . LEU A 1 575 ? 32.499 5.706 -10.208 1.00 90.12 575 LEU A CA 1
ATOM 4747 C C . LEU A 1 575 ? 33.987 5.505 -10.495 1.00 90.12 575 LEU A C 1
ATOM 4749 O O . LEU A 1 575 ? 34.768 6.376 -10.147 1.00 90.12 575 LEU A O 1
ATOM 4753 N N . LYS A 1 576 ? 34.379 4.398 -11.142 1.00 90.88 576 LYS A N 1
ATOM 4754 C CA . LYS A 1 576 ? 35.747 4.197 -11.649 1.00 90.88 576 LYS A CA 1
ATOM 4755 C C . LYS A 1 576 ? 36.069 5.174 -12.781 1.00 90.88 576 LYS A C 1
ATOM 4757 O O . LYS A 1 576 ? 37.199 5.632 -12.861 1.00 90.88 576 LYS A O 1
ATOM 4762 N N . SER A 1 577 ? 35.093 5.492 -13.636 1.00 89.44 577 SER A N 1
ATOM 4763 C CA . SER A 1 577 ? 35.269 6.481 -14.711 1.00 89.44 577 SER A CA 1
ATOM 4764 C C . SER A 1 577 ? 35.212 7.935 -14.229 1.00 89.44 577 SER A C 1
ATOM 4766 O O . SER A 1 577 ? 35.705 8.827 -14.911 1.00 89.44 577 SER A O 1
ATOM 4768 N N . GLU A 1 578 ? 34.599 8.195 -13.073 1.00 87.06 578 GLU A N 1
ATOM 4769 C CA . GLU A 1 578 ? 34.515 9.529 -12.476 1.00 87.06 578 GLU A CA 1
ATOM 4770 C C . GLU A 1 578 ? 35.706 9.748 -11.523 1.00 87.06 578 GLU A C 1
ATOM 4772 O O . GLU A 1 578 ? 35.709 9.245 -10.404 1.00 87.06 578 GLU A O 1
ATOM 4777 N N . ASN A 1 579 ? 36.696 10.561 -11.914 1.00 78.31 579 ASN A N 1
ATOM 4778 C CA . ASN A 1 579 ? 37.889 10.854 -11.090 1.00 78.31 579 ASN A CA 1
ATOM 4779 C C . ASN A 1 579 ? 37.575 11.466 -9.700 1.00 78.31 579 ASN A C 1
ATOM 4781 O O . ASN A 1 579 ? 38.455 11.568 -8.845 1.00 78.31 579 ASN A O 1
ATOM 4785 N N . LEU A 1 580 ? 36.330 11.891 -9.442 1.00 83.06 580 LEU A N 1
ATOM 4786 C CA . LEU A 1 580 ? 35.907 12.479 -8.172 1.00 83.06 580 LEU A CA 1
ATOM 4787 C C . LEU A 1 580 ? 34.542 11.942 -7.713 1.00 83.06 580 LEU A C 1
ATOM 4789 O O . LEU A 1 580 ? 33.501 12.324 -8.241 1.00 83.06 580 LEU A O 1
ATOM 4793 N N . ILE A 1 581 ? 34.530 11.142 -6.641 1.00 81.75 581 ILE A N 1
ATOM 4794 C CA . ILE A 1 581 ? 33.289 10.635 -6.034 1.00 81.75 581 ILE A CA 1
ATOM 4795 C C . ILE A 1 581 ? 32.622 11.715 -5.170 1.00 81.75 581 ILE A C 1
ATOM 4797 O O . ILE A 1 581 ? 33.120 12.080 -4.093 1.00 81.75 581 ILE A O 1
ATOM 4801 N N . MET A 1 582 ? 31.424 12.150 -5.563 1.00 85.06 582 MET A N 1
ATOM 4802 C CA . MET A 1 582 ? 30.626 13.095 -4.779 1.00 85.06 582 MET A CA 1
ATOM 4803 C C . MET A 1 582 ? 29.925 12.408 -3.589 1.00 85.06 582 MET A C 1
ATOM 4805 O O . MET A 1 582 ? 29.690 11.201 -3.570 1.00 85.06 582 MET A O 1
ATOM 4809 N N . ASP A 1 583 ? 29.538 13.177 -2.558 1.00 81.19 583 ASP A N 1
ATOM 4810 C CA . ASP A 1 583 ? 28.811 12.625 -1.389 1.00 81.19 583 ASP A CA 1
ATOM 4811 C C . ASP A 1 583 ? 27.495 11.949 -1.786 1.00 81.19 583 ASP A C 1
ATOM 4813 O O . ASP A 1 583 ? 27.084 10.963 -1.172 1.00 81.19 583 ASP A O 1
ATOM 4817 N N . GLN A 1 584 ? 26.843 12.484 -2.819 1.00 84.19 584 GLN A N 1
ATOM 4818 C CA . GLN A 1 584 ? 25.609 11.927 -3.357 1.00 84.19 584 GLN A CA 1
ATOM 4819 C C . GLN A 1 584 ? 25.838 10.527 -3.931 1.00 84.19 584 GLN A C 1
ATOM 4821 O O . GLN A 1 584 ? 24.994 9.654 -3.748 1.00 84.19 584 GLN A O 1
ATOM 4826 N N . ASP A 1 585 ? 26.988 10.276 -4.554 1.00 86.19 585 ASP A N 1
ATOM 4827 C CA . ASP A 1 585 ? 27.322 8.965 -5.103 1.00 86.19 585 ASP A CA 1
ATOM 4828 C C . ASP A 1 585 ? 27.621 7.933 -4.027 1.00 86.19 585 ASP A C 1
ATOM 4830 O O . ASP A 1 585 ? 27.176 6.790 -4.140 1.00 86.19 585 ASP A O 1
ATOM 4834 N N . LYS A 1 586 ? 28.275 8.349 -2.937 1.00 85.44 586 LYS A N 1
ATOM 4835 C CA . LYS A 1 586 ? 28.488 7.492 -1.759 1.00 85.44 586 LYS A CA 1
ATOM 4836 C C . LYS A 1 586 ? 27.157 7.075 -1.141 1.00 85.44 586 LYS A C 1
ATOM 4838 O O . LYS A 1 586 ? 26.951 5.894 -0.879 1.00 85.44 586 LYS A O 1
ATOM 4843 N N . GLY A 1 587 ? 26.241 8.031 -0.959 1.00 85.44 587 GLY A N 1
ATOM 4844 C CA . GLY A 1 587 ? 24.886 7.746 -0.479 1.00 85.44 587 GLY A CA 1
ATOM 4845 C C . GLY A 1 587 ? 24.128 6.808 -1.422 1.00 85.44 587 GLY A C 1
ATOM 4846 O O . GLY A 1 587 ? 23.549 5.820 -0.976 1.00 85.44 587 GLY A O 1
ATOM 4847 N N . LYS A 1 588 ? 24.204 7.053 -2.739 1.00 86.94 588 LYS A N 1
ATOM 4848 C CA . LYS A 1 588 ? 23.585 6.181 -3.746 1.00 86.94 588 LYS A CA 1
ATOM 4849 C C . LYS A 1 588 ? 24.126 4.756 -3.669 1.00 86.94 588 LYS A C 1
ATOM 4851 O O . LYS A 1 588 ? 23.309 3.842 -3.677 1.00 86.94 588 LYS A O 1
ATOM 4856 N N . LEU A 1 589 ? 25.446 4.577 -3.588 1.00 90.25 589 LEU A N 1
ATOM 4857 C CA . LEU A 1 589 ? 26.098 3.269 -3.509 1.00 90.25 589 LEU A CA 1
ATOM 4858 C C . LEU A 1 589 ? 25.712 2.518 -2.225 1.00 90.25 589 LEU A C 1
ATOM 4860 O O . LEU A 1 589 ? 25.381 1.337 -2.283 1.00 90.25 589 LEU A O 1
ATOM 4864 N N . GLU A 1 590 ? 25.674 3.206 -1.083 1.00 89.75 590 GLU A N 1
ATOM 4865 C CA . GLU A 1 590 ? 25.248 2.620 0.194 1.00 89.75 590 GLU A CA 1
ATOM 4866 C C . GLU A 1 590 ? 23.803 2.108 0.151 1.00 89.75 590 GLU A C 1
ATOM 4868 O O . GLU A 1 590 ? 23.504 1.037 0.675 1.00 89.75 590 GLU A O 1
ATOM 4873 N N . ASP A 1 591 ? 22.903 2.834 -0.508 1.00 86.12 591 ASP A N 1
ATOM 4874 C CA . ASP A 1 591 ? 21.524 2.384 -0.695 1.00 86.12 591 ASP A CA 1
ATOM 4875 C C . ASP A 1 591 ? 21.410 1.163 -1.631 1.00 86.12 591 ASP A C 1
ATOM 4877 O O . ASP A 1 591 ? 20.496 0.345 -1.466 1.00 86.12 591 ASP A O 1
ATOM 4881 N N . LEU A 1 592 ? 22.292 1.052 -2.639 1.00 90.75 592 LEU A N 1
ATOM 4882 C CA . LEU A 1 592 ? 22.343 -0.118 -3.526 1.00 90.75 592 LEU A CA 1
ATOM 4883 C C . LEU A 1 592 ? 22.763 -1.357 -2.730 1.00 90.75 592 LEU A C 1
ATOM 4885 O O . LEU A 1 592 ? 22.068 -2.373 -2.775 1.00 90.75 592 LEU A O 1
ATOM 4889 N N . PHE A 1 593 ? 23.834 -1.238 -1.937 1.00 92.94 593 PHE A N 1
ATOM 4890 C CA . PHE A 1 593 ? 24.269 -2.301 -1.030 1.00 92.94 593 PHE A CA 1
ATOM 4891 C C . PHE A 1 593 ? 23.178 -2.672 -0.035 1.00 92.94 593 PHE A C 1
ATOM 4893 O O . PHE A 1 593 ? 22.851 -3.845 0.084 1.00 92.94 593 PHE A O 1
ATOM 4900 N N . TRP A 1 594 ? 22.530 -1.690 0.594 1.00 91.00 594 TRP A N 1
ATOM 4901 C CA . TRP A 1 594 ? 21.440 -1.954 1.533 1.00 91.00 594 TRP A CA 1
ATOM 4902 C C . TRP A 1 594 ? 20.292 -2.762 0.901 1.00 91.00 594 TRP A C 1
ATOM 4904 O O . TRP A 1 594 ? 19.734 -3.660 1.539 1.00 91.00 594 TRP A O 1
ATOM 4914 N N . SER A 1 595 ? 19.950 -2.480 -0.364 1.00 90.75 595 SER A N 1
ATOM 4915 C CA . SER A 1 595 ? 18.926 -3.240 -1.095 1.00 90.75 595 SER A CA 1
ATOM 4916 C C . SER A 1 595 ? 19.355 -4.692 -1.322 1.00 90.75 595 SER A C 1
ATOM 4918 O O . SER A 1 595 ? 18.562 -5.601 -1.087 1.00 90.75 595 SER A O 1
ATOM 4920 N N . LEU A 1 596 ? 20.606 -4.921 -1.731 1.00 94.38 596 LEU A N 1
ATOM 4921 C CA . LEU A 1 596 ? 21.173 -6.259 -1.930 1.00 94.38 596 LEU A CA 1
ATOM 4922 C C . LEU A 1 596 ? 21.279 -7.044 -0.612 1.00 94.38 596 LEU A C 1
ATOM 4924 O O . LEU A 1 596 ? 20.804 -8.176 -0.519 1.00 94.38 596 LEU A O 1
ATOM 4928 N N . GLU A 1 597 ? 21.829 -6.424 0.427 1.00 93.94 597 GLU A N 1
ATOM 4929 C CA . GLU A 1 597 ? 21.991 -6.999 1.767 1.00 93.94 597 GLU A CA 1
ATOM 4930 C C . GLU A 1 597 ? 20.659 -7.438 2.356 1.00 93.94 597 GLU A C 1
ATOM 4932 O O . GLU A 1 597 ? 20.553 -8.527 2.909 1.00 93.94 597 GLU A O 1
ATOM 4937 N N . SER A 1 598 ? 19.614 -6.631 2.180 1.00 90.44 598 SER A N 1
ATOM 4938 C CA . SER A 1 598 ? 18.274 -6.967 2.657 1.00 90.44 598 SER A CA 1
ATOM 4939 C C . SER A 1 598 ? 17.742 -8.270 2.057 1.00 90.44 598 SER A C 1
ATOM 4941 O O . SER A 1 598 ? 17.098 -9.052 2.758 1.00 90.44 598 SER A O 1
ATOM 4943 N N . PHE A 1 599 ? 18.040 -8.537 0.782 1.00 92.00 599 PHE A N 1
ATOM 4944 C CA . PHE A 1 599 ? 17.688 -9.799 0.128 1.00 92.00 599 PHE A CA 1
ATOM 4945 C C . PHE A 1 599 ? 18.541 -10.958 0.629 1.00 92.00 599 PHE A C 1
ATOM 4947 O O . PHE A 1 599 ? 17.996 -12.013 0.947 1.00 92.00 599 PHE A O 1
ATOM 4954 N N . LEU A 1 600 ? 19.857 -10.772 0.734 1.00 92.75 600 LEU A N 1
ATOM 4955 C CA . LEU A 1 600 ? 20.767 -11.825 1.191 1.00 92.75 600 LEU A CA 1
ATOM 4956 C C . LEU A 1 600 ? 20.512 -12.204 2.662 1.00 92.75 600 LEU A C 1
ATOM 4958 O O . LEU A 1 600 ? 20.497 -13.388 3.004 1.00 92.75 600 LEU A O 1
ATOM 4962 N N . ILE A 1 601 ? 20.218 -11.228 3.528 1.00 91.56 601 ILE A N 1
ATOM 4963 C CA . ILE A 1 601 ? 19.802 -11.467 4.919 1.00 91.56 601 ILE A CA 1
ATOM 4964 C C . ILE A 1 601 ? 18.501 -12.270 4.941 1.00 91.56 601 ILE A C 1
ATOM 4966 O O . ILE A 1 601 ? 18.375 -13.225 5.705 1.00 91.56 601 ILE A O 1
ATOM 4970 N N . TYR A 1 602 ? 17.531 -11.900 4.102 1.00 89.88 602 TYR A N 1
ATOM 4971 C CA . TYR A 1 602 ? 16.265 -12.620 4.038 1.00 89.88 602 TYR A CA 1
ATOM 4972 C C . TYR A 1 602 ? 16.449 -14.064 3.556 1.00 89.88 602 TYR A C 1
ATOM 4974 O O . TYR A 1 602 ? 15.881 -14.971 4.154 1.00 89.88 602 TYR A O 1
ATOM 4982 N N . LEU A 1 603 ? 17.267 -14.299 2.525 1.00 88.44 603 LEU A N 1
ATOM 4983 C CA . LEU A 1 603 ? 17.582 -15.644 2.033 1.00 88.44 603 LEU A CA 1
ATOM 4984 C C . LEU A 1 603 ? 18.240 -16.507 3.115 1.00 88.44 603 LEU A C 1
ATOM 4986 O O . LEU A 1 603 ? 17.863 -17.657 3.308 1.00 88.44 603 LEU A O 1
ATOM 4990 N N . THR A 1 604 ? 19.163 -15.934 3.883 1.00 89.62 604 THR A N 1
ATOM 4991 C CA . THR A 1 604 ? 19.885 -16.638 4.956 1.00 89.62 604 THR A CA 1
ATOM 4992 C C . THR A 1 604 ? 19.087 -16.795 6.260 1.00 89.62 604 THR A C 1
ATOM 4994 O O . THR A 1 604 ? 19.633 -17.219 7.279 1.00 89.62 604 THR A O 1
ATOM 4997 N N . LYS A 1 605 ? 17.780 -16.490 6.246 1.00 85.50 605 LYS A N 1
ATOM 4998 C CA . LYS A 1 605 ? 16.845 -16.804 7.339 1.00 85.50 605 LYS A CA 1
ATOM 4999 C C . LYS A 1 605 ? 16.598 -18.311 7.484 1.00 85.50 605 LYS A C 1
ATOM 5001 O O . LYS A 1 605 ? 16.207 -18.760 8.562 1.00 85.50 605 LYS A O 1
ATOM 5006 N N . ASP A 1 606 ? 16.765 -19.080 6.410 1.00 81.38 606 ASP A N 1
ATOM 5007 C CA . ASP A 1 606 ? 16.670 -20.536 6.484 1.00 81.38 606 ASP A CA 1
ATOM 5008 C C . ASP A 1 606 ? 17.784 -21.079 7.391 1.00 81.38 606 ASP A C 1
ATOM 5010 O O . ASP A 1 606 ? 18.960 -20.766 7.194 1.00 81.38 606 ASP A O 1
ATOM 5014 N N . LYS A 1 607 ? 17.422 -21.912 8.374 1.00 81.69 607 LYS A N 1
ATOM 5015 C CA . LYS A 1 607 ? 18.377 -22.513 9.318 1.00 81.69 607 LYS A CA 1
ATOM 5016 C C . LYS A 1 607 ? 19.510 -23.261 8.599 1.00 81.69 607 LYS A C 1
ATOM 5018 O O . LYS A 1 607 ? 20.642 -23.253 9.072 1.00 81.69 607 LYS A O 1
ATOM 5023 N N . LYS A 1 608 ? 19.248 -23.846 7.424 1.00 86.06 608 LYS A N 1
ATOM 5024 C CA . LYS A 1 608 ? 20.266 -24.533 6.604 1.00 86.06 608 LYS A CA 1
ATOM 5025 C C . LYS A 1 608 ? 21.359 -23.594 6.070 1.00 86.06 608 LYS A C 1
ATOM 5027 O O . LYS A 1 608 ? 22.406 -24.061 5.624 1.00 86.06 608 LYS A O 1
ATOM 5032 N N . LEU A 1 609 ? 21.123 -22.283 6.099 1.00 89.00 609 LEU A N 1
ATOM 5033 C CA . LEU A 1 609 ? 22.003 -21.245 5.562 1.00 89.00 609 LEU A CA 1
ATOM 5034 C C . LEU A 1 609 ? 22.628 -20.355 6.652 1.00 89.00 609 LEU A C 1
ATOM 5036 O O . LEU A 1 609 ? 23.228 -19.327 6.335 1.00 89.00 609 LEU A O 1
ATOM 5040 N N . GLU A 1 610 ? 22.533 -20.744 7.926 1.00 86.06 610 GLU A N 1
ATOM 5041 C CA . GLU A 1 610 ? 23.022 -19.958 9.069 1.00 86.06 610 GLU A CA 1
ATOM 5042 C C . GLU A 1 610 ? 24.525 -19.622 8.992 1.00 86.06 610 GLU A C 1
ATOM 5044 O O . GLU A 1 610 ? 24.954 -18.541 9.399 1.00 86.06 610 GLU A O 1
ATOM 5049 N N . GLU A 1 611 ? 25.343 -20.510 8.424 1.00 91.12 611 GLU A N 1
ATOM 5050 C CA . GLU A 1 611 ? 26.767 -20.244 8.182 1.00 91.12 611 GLU A CA 1
ATOM 5051 C C . GLU A 1 611 ? 26.976 -19.037 7.247 1.00 91.12 611 GLU A C 1
ATOM 5053 O O . GLU A 1 611 ? 27.776 -18.147 7.545 1.00 91.12 611 GLU A O 1
ATOM 5058 N N . TYR A 1 612 ? 26.217 -18.959 6.148 1.00 91.38 612 TYR A N 1
ATOM 5059 C CA . TYR A 1 612 ? 26.288 -17.830 5.215 1.00 91.38 612 TYR A CA 1
ATOM 5060 C C . TYR A 1 612 ? 25.776 -16.548 5.840 1.00 91.38 612 TYR A C 1
ATOM 5062 O O . TYR A 1 612 ? 26.299 -15.479 5.541 1.00 91.38 612 TYR A O 1
ATOM 5070 N N . ARG A 1 613 ? 24.790 -16.649 6.736 1.00 89.44 613 ARG A N 1
ATOM 5071 C CA . ARG A 1 613 ? 24.308 -15.498 7.495 1.00 89.44 613 ARG A CA 1
ATOM 5072 C C . ARG A 1 613 ? 25.434 -14.852 8.295 1.00 89.44 613 ARG A C 1
ATOM 5074 O O . ARG A 1 613 ? 25.594 -13.638 8.233 1.00 89.44 613 ARG A O 1
ATOM 5081 N N . ARG A 1 614 ? 26.220 -15.650 9.027 1.00 89.44 614 ARG A N 1
ATOM 5082 C CA . ARG A 1 614 ? 27.357 -15.149 9.818 1.00 89.44 614 ARG A CA 1
ATOM 5083 C C . ARG A 1 614 ? 28.397 -14.471 8.926 1.00 89.44 614 ARG A C 1
ATOM 5085 O O . ARG A 1 614 ? 28.778 -13.337 9.198 1.00 89.44 614 ARG A O 1
ATOM 5092 N N . LYS A 1 615 ? 28.776 -15.114 7.813 1.00 92.88 615 LYS A N 1
ATOM 5093 C CA . LYS A 1 615 ? 29.692 -14.524 6.817 1.00 92.88 615 LYS A CA 1
ATOM 5094 C C . LYS A 1 615 ? 29.157 -13.196 6.265 1.00 92.88 615 LYS A C 1
ATOM 5096 O O . LYS A 1 615 ? 29.892 -12.214 6.212 1.00 92.88 615 LYS A O 1
ATOM 5101 N N . LEU A 1 616 ? 27.874 -13.154 5.903 1.00 92.44 616 LEU A N 1
ATOM 5102 C CA . LEU A 1 616 ? 27.209 -11.961 5.383 1.00 92.44 616 LEU A CA 1
ATOM 5103 C C . LEU A 1 616 ? 27.211 -10.817 6.403 1.00 92.44 616 LEU A C 1
ATOM 5105 O O . LEU A 1 616 ? 27.587 -9.705 6.050 1.00 92.44 616 LEU A O 1
ATOM 5109 N N . LEU A 1 617 ? 26.828 -11.080 7.656 1.00 90.62 617 LEU A N 1
ATOM 5110 C CA . LEU A 1 617 ? 26.789 -10.063 8.712 1.00 90.62 617 LEU A CA 1
ATOM 5111 C C . LEU A 1 617 ? 28.173 -9.458 8.976 1.00 90.62 617 LEU A C 1
ATOM 5113 O O . LEU A 1 617 ? 28.285 -8.235 9.032 1.00 90.62 617 LEU A O 1
ATOM 5117 N N . ASN A 1 618 ? 29.223 -10.283 9.021 1.00 89.81 618 ASN A N 1
ATOM 5118 C CA . ASN A 1 618 ? 30.598 -9.796 9.168 1.00 89.81 618 ASN A CA 1
ATOM 5119 C C . ASN A 1 618 ? 30.982 -8.850 8.019 1.00 89.81 618 ASN A C 1
ATOM 5121 O O . ASN A 1 618 ? 31.557 -7.788 8.247 1.00 89.81 618 ASN A O 1
ATOM 5125 N N . ARG A 1 619 ? 30.611 -9.188 6.776 1.00 91.31 619 ARG A N 1
ATOM 5126 C CA . ARG A 1 619 ? 30.876 -8.330 5.610 1.00 91.31 619 ARG A CA 1
ATOM 5127 C C . ARG A 1 619 ? 30.065 -7.039 5.614 1.00 91.31 619 ARG A C 1
ATOM 5129 O O . ARG A 1 619 ? 30.599 -5.996 5.245 1.00 91.31 619 ARG A O 1
ATOM 5136 N N . ILE A 1 620 ? 28.807 -7.086 6.050 1.00 91.81 620 ILE A N 1
ATOM 5137 C CA . ILE A 1 620 ? 27.986 -5.882 6.244 1.00 91.81 620 ILE A CA 1
ATOM 5138 C C . ILE A 1 620 ? 28.650 -4.961 7.269 1.00 91.81 620 ILE A C 1
ATOM 5140 O O . ILE A 1 620 ? 28.801 -3.772 7.004 1.00 91.81 620 ILE A O 1
ATOM 5144 N N . GLN A 1 621 ? 29.124 -5.505 8.392 1.00 89.69 621 GLN A N 1
ATOM 5145 C CA . GLN A 1 621 ? 29.841 -4.734 9.406 1.00 89.69 621 GLN A CA 1
ATOM 5146 C C . GLN A 1 621 ? 31.125 -4.110 8.842 1.00 89.69 621 GLN A C 1
ATOM 5148 O O . GLN A 1 621 ? 31.349 -2.914 9.028 1.00 89.69 621 GLN A O 1
ATOM 5153 N N . SER A 1 622 ? 31.930 -4.863 8.079 1.00 87.25 622 SER A N 1
ATOM 5154 C CA . SER A 1 622 ? 33.114 -4.318 7.393 1.00 87.25 622 SER A CA 1
ATOM 5155 C C . SER A 1 622 ? 32.750 -3.156 6.462 1.00 87.25 622 SER A C 1
ATOM 5157 O O . SER A 1 622 ? 33.404 -2.108 6.488 1.00 87.25 622 SER A O 1
ATOM 5159 N N . ARG A 1 623 ? 31.668 -3.296 5.681 1.00 92.44 623 ARG A N 1
ATOM 5160 C CA . ARG A 1 623 ? 31.155 -2.222 4.822 1.00 92.44 623 ARG A CA 1
ATOM 5161 C C . ARG A 1 623 ? 30.735 -1.005 5.648 1.00 92.44 623 ARG A C 1
ATOM 5163 O O . ARG A 1 623 ? 31.104 0.121 5.324 1.00 92.44 623 ARG A O 1
ATOM 5170 N N . GLU A 1 624 ? 29.946 -1.185 6.700 1.00 90.00 624 GLU A N 1
ATOM 5171 C CA . GLU A 1 624 ? 29.482 -0.072 7.535 1.00 90.00 624 GLU A CA 1
ATOM 5172 C C . GLU A 1 624 ? 30.647 0.672 8.197 1.00 90.00 624 GLU A C 1
ATOM 5174 O O . GLU A 1 624 ? 30.666 1.910 8.197 1.00 90.00 624 GLU A O 1
ATOM 5179 N N . CYS A 1 625 ? 31.663 -0.058 8.663 1.00 86.62 625 CYS A N 1
ATOM 5180 C CA . CYS A 1 625 ? 32.915 0.508 9.154 1.00 86.62 625 CYS A CA 1
ATOM 5181 C C . CYS A 1 625 ? 33.600 1.369 8.081 1.00 86.62 625 CYS A C 1
ATOM 5183 O O . CYS A 1 625 ? 33.874 2.543 8.348 1.00 86.62 625 CYS A O 1
ATOM 5185 N N . LEU A 1 626 ? 33.766 0.861 6.855 1.00 85.38 626 LEU A N 1
ATOM 5186 C CA . LEU A 1 626 ? 34.348 1.603 5.728 1.00 85.38 626 LEU A CA 1
ATOM 5187 C C . LEU A 1 626 ? 33.604 2.925 5.456 1.00 85.38 626 LEU A C 1
ATOM 5189 O O . LEU A 1 626 ? 34.199 4.008 5.464 1.00 85.38 626 LEU A O 1
ATOM 5193 N N . PHE A 1 627 ? 32.282 2.866 5.268 1.00 85.69 627 PHE A N 1
ATOM 5194 C CA . PHE A 1 627 ? 31.476 4.056 4.965 1.00 85.69 627 PHE A CA 1
ATOM 5195 C C . PHE A 1 627 ? 31.453 5.051 6.138 1.00 85.69 627 PHE A C 1
ATOM 5197 O O . PHE A 1 627 ? 31.481 6.271 5.930 1.00 85.69 627 PHE A O 1
ATOM 5204 N N . SER A 1 628 ? 31.436 4.563 7.383 1.00 86.25 628 SER A N 1
ATOM 5205 C CA . SER A 1 628 ? 31.486 5.420 8.571 1.00 86.25 628 SER A CA 1
ATOM 5206 C C . SER A 1 628 ? 32.844 6.117 8.732 1.00 86.25 628 SER A C 1
ATOM 5208 O O . SER A 1 628 ? 32.870 7.317 9.031 1.00 86.25 628 SER A O 1
ATOM 5210 N N . GLY A 1 629 ? 33.953 5.423 8.450 1.00 83.06 629 GLY A N 1
ATOM 5211 C CA . GLY A 1 629 ? 35.310 5.976 8.461 1.00 83.06 629 GLY A CA 1
ATOM 5212 C C . GLY A 1 629 ? 35.461 7.129 7.471 1.00 83.06 629 GLY A C 1
ATOM 5213 O O . GLY A 1 629 ? 35.922 8.216 7.832 1.00 83.06 629 GLY A O 1
ATOM 5214 N N . ILE A 1 630 ? 34.933 6.958 6.257 1.00 80.19 630 ILE A N 1
ATOM 5215 C CA . ILE A 1 630 ? 34.928 7.999 5.218 1.00 80.19 630 ILE A CA 1
ATOM 5216 C C . ILE A 1 630 ? 34.118 9.227 5.659 1.00 80.19 630 ILE A C 1
ATOM 5218 O O . ILE A 1 630 ? 34.568 10.368 5.504 1.00 80.19 630 ILE A O 1
ATOM 5222 N N . ARG A 1 631 ? 32.938 9.022 6.262 1.00 83.25 631 ARG A N 1
ATOM 5223 C CA . ARG A 1 631 ? 32.114 10.122 6.797 1.00 83.25 631 ARG A CA 1
ATOM 5224 C C . ARG A 1 631 ? 32.825 10.871 7.929 1.00 83.25 631 ARG A C 1
ATOM 5226 O O . ARG A 1 631 ? 32.744 12.102 7.980 1.00 83.25 631 ARG A O 1
ATOM 5233 N N . ARG A 1 632 ? 33.510 10.159 8.835 1.00 82.81 632 ARG A N 1
ATOM 5234 C CA . ARG A 1 632 ? 34.272 10.754 9.950 1.00 82.81 632 ARG A CA 1
ATOM 5235 C C . ARG A 1 632 ? 35.433 11.600 9.436 1.00 82.81 632 ARG A C 1
ATOM 5237 O O . ARG A 1 632 ? 35.509 12.772 9.807 1.00 82.81 632 ARG A O 1
ATOM 5244 N N . LYS A 1 633 ? 36.251 11.065 8.522 1.00 79.00 633 LYS A N 1
ATOM 5245 C CA . LYS A 1 633 ? 37.346 11.810 7.882 1.00 79.00 633 LYS A CA 1
ATOM 5246 C C . LYS A 1 633 ? 36.854 13.089 7.223 1.00 79.00 633 LYS A C 1
ATOM 5248 O O . LYS A 1 633 ? 37.378 14.159 7.505 1.00 79.00 633 LYS A O 1
ATOM 5253 N N . LYS A 1 634 ? 35.765 13.023 6.452 1.00 78.88 634 LYS A N 1
ATOM 5254 C CA . LYS A 1 634 ? 35.202 14.217 5.806 1.00 78.88 634 LYS A CA 1
ATOM 5255 C C . LYS A 1 634 ? 34.749 15.283 6.806 1.00 78.88 634 LYS A C 1
ATOM 5257 O O . LYS A 1 634 ? 34.961 16.474 6.580 1.00 78.88 634 LYS A O 1
ATOM 5262 N N . ARG A 1 635 ? 34.121 14.880 7.919 1.00 81.81 635 ARG A N 1
ATOM 5263 C CA . ARG A 1 635 ? 33.765 15.814 9.004 1.00 81.81 635 ARG A CA 1
ATOM 5264 C C . ARG A 1 635 ? 35.010 16.443 9.621 1.00 81.81 635 ARG A C 1
ATOM 5266 O O . ARG A 1 635 ? 34.978 17.633 9.918 1.00 81.81 635 ARG A O 1
ATOM 5273 N N . TYR A 1 636 ? 36.080 15.670 9.786 1.00 78.69 636 TYR A N 1
ATOM 5274 C CA . TYR A 1 636 ? 37.352 16.157 10.307 1.00 78.69 636 TYR A CA 1
ATOM 5275 C C . TYR A 1 636 ? 38.014 17.156 9.346 1.00 78.69 636 TYR A C 1
ATOM 5277 O O . TYR A 1 636 ? 38.307 18.273 9.757 1.00 78.69 636 TYR A O 1
ATOM 5285 N N . SER A 1 637 ? 38.100 16.846 8.047 1.00 75.06 637 SER A N 1
ATOM 5286 C CA . SER A 1 637 ? 38.608 17.772 7.022 1.00 75.06 637 SER A CA 1
ATOM 5287 C C . SER A 1 637 ? 37.781 19.059 6.935 1.00 75.06 637 SER A C 1
ATOM 5289 O O . SER A 1 637 ? 38.344 20.142 6.824 1.00 75.06 637 SER A O 1
ATOM 5291 N N . ARG A 1 638 ? 36.443 18.978 7.048 1.00 82.69 638 ARG A N 1
ATOM 5292 C CA . ARG A 1 638 ? 35.573 20.171 7.121 1.00 82.69 638 ARG A CA 1
ATOM 5293 C C . ARG A 1 638 ? 35.834 20.999 8.378 1.00 82.69 638 ARG A C 1
ATOM 5295 O O . ARG A 1 638 ? 35.804 22.221 8.292 1.00 82.69 638 ARG A O 1
ATOM 5302 N N . LYS A 1 639 ? 36.071 20.357 9.530 1.00 84.50 639 LYS A N 1
ATOM 5303 C CA . LYS A 1 639 ? 36.441 21.052 10.772 1.00 84.50 639 LYS A CA 1
ATOM 5304 C C . LYS A 1 639 ? 37.795 21.746 10.629 1.00 84.50 639 LYS A C 1
ATOM 5306 O O . LYS A 1 639 ? 37.858 22.929 10.925 1.00 84.50 639 LYS A O 1
ATOM 5311 N N . ILE A 1 640 ? 38.819 21.063 10.109 1.00 78.12 640 ILE A N 1
ATOM 5312 C CA . ILE A 1 640 ? 40.146 21.653 9.861 1.00 78.12 640 ILE A CA 1
ATOM 5313 C C . ILE A 1 640 ? 40.040 22.831 8.898 1.00 78.12 640 ILE A C 1
ATOM 5315 O O . ILE A 1 640 ? 40.529 23.907 9.216 1.00 78.12 640 ILE A O 1
ATOM 5319 N N . LYS A 1 641 ? 39.349 22.666 7.763 1.00 83.25 641 LYS A N 1
ATOM 5320 C CA . LYS A 1 641 ? 39.152 23.753 6.798 1.00 83.25 641 LYS A CA 1
ATOM 5321 C C . LYS A 1 641 ? 38.438 24.943 7.437 1.00 83.25 641 LYS A C 1
ATOM 5323 O O . LYS A 1 641 ? 38.913 26.060 7.320 1.00 83.25 641 LYS A O 1
ATOM 5328 N N . LYS A 1 642 ? 37.370 24.699 8.208 1.00 87.56 642 LYS A N 1
ATOM 5329 C CA . LYS A 1 642 ? 36.670 25.756 8.952 1.00 87.56 642 LYS A CA 1
ATOM 5330 C C . LYS A 1 642 ? 37.590 26.459 9.960 1.00 87.56 642 LYS A C 1
ATOM 5332 O O . LYS A 1 642 ? 37.479 27.670 10.086 1.00 87.56 642 LYS A O 1
ATOM 5337 N N . CYS A 1 643 ? 38.478 25.725 10.638 1.00 79.00 643 CYS A N 1
ATOM 5338 C CA . CYS A 1 643 ? 39.473 26.273 11.567 1.00 79.00 643 CYS A CA 1
ATOM 5339 C C . CYS A 1 643 ? 40.559 27.103 10.855 1.00 79.00 643 CYS A C 1
ATOM 5341 O O . CYS A 1 643 ? 40.906 28.182 11.332 1.00 79.00 643 CYS A O 1
ATOM 5343 N N . LEU A 1 644 ? 41.063 26.638 9.708 1.00 78.25 644 LEU A N 1
ATOM 5344 C CA . LEU A 1 644 ? 42.032 27.365 8.878 1.00 78.25 644 LEU A CA 1
ATOM 5345 C C . LEU A 1 644 ? 41.413 28.643 8.293 1.00 78.25 644 LEU A C 1
ATOM 5347 O O . LEU A 1 644 ? 42.004 29.716 8.404 1.00 78.25 644 LEU A O 1
ATOM 5351 N N . ASP A 1 645 ? 40.184 28.555 7.778 1.00 81.19 645 ASP A N 1
ATOM 5352 C CA . ASP A 1 645 ? 39.433 29.698 7.255 1.00 81.19 645 ASP A CA 1
ATOM 5353 C C . ASP A 1 645 ? 39.144 30.727 8.367 1.00 81.19 645 ASP A C 1
ATOM 5355 O O . ASP A 1 645 ? 39.230 31.932 8.131 1.00 81.19 645 ASP A O 1
ATOM 5359 N N . SER A 1 646 ? 38.859 30.287 9.602 1.00 79.31 646 SER A N 1
ATOM 5360 C CA . SER A 1 646 ? 38.695 31.201 10.744 1.00 79.31 646 SER A CA 1
ATOM 5361 C C . SER A 1 646 ? 40.006 31.830 11.221 1.00 79.31 646 SER A C 1
ATOM 5363 O O . SER A 1 646 ? 39.988 32.991 11.616 1.00 79.31 646 SER A O 1
ATOM 5365 N N . ASN A 1 647 ? 41.139 31.126 11.134 1.00 67.56 647 ASN A N 1
ATOM 5366 C CA . ASN A 1 647 ? 42.444 31.682 11.509 1.00 67.56 647 ASN A CA 1
ATOM 5367 C C . ASN A 1 647 ? 42.967 32.682 10.465 1.00 67.56 647 ASN A C 1
ATOM 5369 O O . ASN A 1 647 ? 43.578 33.680 10.835 1.00 67.56 647 ASN A O 1
ATOM 5373 N N . SER A 1 648 ? 42.646 32.489 9.180 1.00 59.47 648 SER A N 1
ATOM 5374 C CA . SER A 1 648 ? 42.984 33.444 8.109 1.00 59.47 648 SER A CA 1
ATOM 5375 C C . SER A 1 648 ? 42.250 34.792 8.215 1.00 59.47 648 SER A C 1
ATOM 5377 O O . SER A 1 648 ? 42.689 35.783 7.641 1.00 59.47 648 SER A O 1
ATOM 5379 N N . LYS A 1 649 ? 41.154 34.862 8.986 1.00 57.16 649 LYS A N 1
ATOM 5380 C CA . LYS A 1 649 ? 40.445 36.120 9.279 1.00 57.16 649 LYS A CA 1
ATOM 5381 C C . LYS A 1 649 ? 41.022 36.892 10.468 1.00 57.16 649 LYS A C 1
ATOM 5383 O O . LYS A 1 649 ? 40.640 38.039 10.664 1.00 57.16 649 LYS A O 1
ATOM 5388 N N . ILE A 1 650 ? 41.927 36.293 11.246 1.00 55.59 650 ILE A N 1
ATOM 5389 C CA . ILE A 1 650 ? 42.532 36.922 12.433 1.00 55.59 650 ILE A CA 1
ATOM 5390 C C . ILE A 1 650 ? 43.865 37.619 12.087 1.00 55.59 650 ILE A C 1
ATOM 5392 O O . ILE A 1 650 ? 44.335 38.454 12.850 1.00 55.59 650 ILE A O 1
ATOM 5396 N N . SER A 1 651 ? 44.446 37.381 10.905 1.00 47.91 651 SER A N 1
ATOM 5397 C CA . SER A 1 651 ? 45.725 37.987 10.494 1.00 47.91 651 SER A CA 1
ATOM 5398 C C . SER A 1 651 ? 45.631 39.376 9.837 1.00 47.91 651 SER A C 1
ATOM 5400 O O . SER A 1 651 ? 46.639 39.857 9.334 1.00 47.91 651 SER A O 1
ATOM 5402 N N . ASN A 1 652 ? 44.471 40.046 9.874 1.00 45.62 652 ASN A N 1
ATOM 5403 C CA . ASN A 1 652 ? 44.315 41.452 9.456 1.00 45.62 652 ASN A CA 1
ATOM 5404 C C . ASN A 1 652 ? 44.043 42.380 10.656 1.00 45.62 652 ASN A C 1
ATOM 5406 O O . ASN A 1 652 ? 43.150 43.223 10.607 1.00 45.62 652 ASN A O 1
ATOM 5410 N N . VAL A 1 653 ? 44.794 42.218 11.749 1.00 41.41 653 VAL A N 1
ATOM 5411 C CA . VAL A 1 653 ? 44.907 43.259 12.781 1.00 41.41 653 VAL A CA 1
ATOM 5412 C C . VAL A 1 653 ? 46.228 43.980 12.552 1.00 41.41 653 VAL A C 1
ATOM 5414 O O . VAL A 1 653 ? 47.301 43.401 12.718 1.00 41.41 653 VAL A O 1
ATOM 5417 N N . GLU A 1 654 ? 46.119 45.231 12.108 1.00 38.25 654 GLU A N 1
ATOM 5418 C CA . GLU A 1 654 ? 47.225 46.163 11.925 1.00 38.25 654 GLU A CA 1
ATOM 5419 C C . GLU A 1 654 ? 48.093 46.259 13.181 1.00 38.25 654 GLU A C 1
ATOM 5421 O O . GLU A 1 654 ? 47.622 46.395 14.312 1.00 38.25 654 GLU A O 1
ATOM 5426 N N . VAL A 1 655 ? 49.400 46.219 12.942 1.00 35.62 655 VAL A N 1
ATOM 5427 C CA . VAL A 1 655 ? 50.449 46.532 13.903 1.00 35.62 655 VAL A CA 1
ATOM 5428 C C . VAL A 1 655 ? 50.333 48.015 14.271 1.00 35.62 655 VAL A C 1
ATOM 5430 O O . VAL A 1 655 ? 50.869 48.879 13.581 1.00 35.62 655 VAL A O 1
ATOM 5433 N N . CYS A 1 656 ? 49.646 48.325 15.373 1.00 32.88 656 CYS A N 1
ATOM 5434 C CA . CYS A 1 656 ? 49.779 49.621 16.032 1.00 32.88 656 CYS A CA 1
ATOM 5435 C C . CYS A 1 656 ? 51.053 49.636 16.884 1.00 32.88 656 CYS A C 1
ATOM 5437 O O . CYS A 1 656 ? 51.231 48.855 17.820 1.00 32.88 656 CYS A O 1
ATOM 5439 N N . VAL A 1 657 ? 51.940 50.557 16.516 1.00 34.44 657 VAL A N 1
ATOM 5440 C CA . VAL A 1 657 ? 53.209 50.875 17.165 1.00 34.44 657 VAL A CA 1
ATOM 5441 C C . VAL A 1 657 ? 52.997 51.338 18.610 1.00 34.44 657 VAL A C 1
ATOM 5443 O O . VAL A 1 657 ? 52.105 52.121 18.925 1.00 34.44 657 VAL A O 1
ATOM 5446 N N . VAL A 1 658 ? 53.886 50.847 19.471 1.00 31.19 658 VAL A N 1
ATOM 5447 C CA . VAL A 1 658 ? 54.048 51.165 20.890 1.00 31.19 658 VAL A CA 1
ATOM 5448 C C . VAL A 1 658 ? 54.172 52.674 21.131 1.00 31.19 658 VAL A C 1
ATOM 5450 O O . VAL A 1 658 ? 55.113 53.316 20.669 1.00 31.19 658 VAL A O 1
ATOM 5453 N N . GLY A 1 659 ? 53.274 53.209 21.959 1.00 29.59 659 GLY A N 1
ATOM 5454 C CA . GLY A 1 659 ? 53.323 54.561 22.508 1.00 29.59 659 GLY A CA 1
ATOM 5455 C C . GLY A 1 659 ? 52.876 54.578 23.968 1.00 29.59 659 GLY A C 1
ATOM 5456 O O . GLY A 1 659 ? 51.720 54.832 24.257 1.00 29.59 659 GLY A O 1
ATOM 5457 N N . LYS A 1 660 ? 53.824 54.250 24.851 1.00 32.84 660 LYS A N 1
ATOM 5458 C CA . LYS A 1 660 ? 53.973 54.627 26.269 1.00 32.84 660 LYS A CA 1
ATOM 5459 C C . LYS A 1 660 ? 52.727 54.956 27.120 1.00 32.84 660 LYS A C 1
ATOM 5461 O O . LYS A 1 660 ? 52.120 56.009 26.998 1.00 32.84 660 LYS A O 1
ATOM 5466 N N . ASN A 1 661 ? 52.682 54.177 28.201 1.00 30.48 661 ASN A N 1
ATOM 5467 C CA . ASN A 1 661 ? 52.553 54.593 29.599 1.00 30.48 661 ASN A CA 1
ATOM 5468 C C . ASN A 1 661 ? 51.164 54.698 30.243 1.00 30.48 661 ASN A C 1
ATOM 5470 O O . ASN A 1 661 ? 50.280 55.423 29.817 1.00 30.48 661 ASN A O 1
ATOM 5474 N N . GLN A 1 662 ? 51.171 54.088 31.433 1.00 31.83 662 GLN A N 1
ATOM 5475 C CA . GLN A 1 662 ? 50.560 54.531 32.681 1.00 31.83 662 GLN A CA 1
ATOM 5476 C C . GLN A 1 662 ? 49.231 53.893 33.117 1.00 31.83 662 GLN A C 1
ATOM 5478 O O . GLN A 1 662 ? 48.138 54.389 32.901 1.00 31.83 662 GLN A O 1
ATOM 5483 N N . THR A 1 663 ? 49.449 52.830 33.900 1.00 30.28 663 THR A N 1
ATOM 5484 C CA . THR A 1 663 ? 49.088 52.709 35.325 1.00 30.28 663 THR A CA 1
ATOM 5485 C C . THR A 1 663 ? 47.651 52.407 35.743 1.00 30.28 663 THR A C 1
ATOM 5487 O O . THR A 1 663 ? 46.742 53.209 35.606 1.00 30.28 663 THR A O 1
ATOM 5490 N N . LEU A 1 664 ? 47.621 51.310 36.508 1.00 30.69 664 LEU A N 1
ATOM 5491 C CA . LEU A 1 664 ? 46.913 51.080 37.765 1.00 30.69 664 LEU A CA 1
ATOM 5492 C C . LEU A 1 664 ? 45.463 50.564 37.730 1.00 30.69 664 LEU A C 1
ATOM 5494 O O . LEU A 1 664 ? 44.492 51.287 37.573 1.00 30.69 664 LEU A O 1
ATOM 5498 N N . SER A 1 665 ? 45.411 49.271 38.067 1.00 30.33 665 SER A N 1
ATOM 5499 C CA . SER A 1 665 ? 44.837 48.725 39.306 1.00 30.33 665 SER A CA 1
ATOM 5500 C C . SER A 1 665 ? 43.349 48.374 39.356 1.00 30.33 665 SER A C 1
ATOM 5502 O O . SER A 1 665 ? 42.486 49.228 39.480 1.00 30.33 665 SER A O 1
ATOM 5504 N N . HIS A 1 666 ? 43.173 47.055 39.468 1.00 32.09 666 HIS A N 1
ATOM 5505 C CA . HIS A 1 666 ? 42.465 46.340 40.531 1.00 32.09 666 HIS A CA 1
ATOM 5506 C C . HIS A 1 666 ? 40.925 46.280 40.564 1.00 32.09 666 HIS A C 1
ATOM 5508 O O . HIS A 1 666 ? 40.219 47.260 40.754 1.00 32.09 666 HIS A O 1
ATOM 5514 N N . THR A 1 667 ? 40.509 45.004 40.559 1.00 29.88 667 THR A N 1
ATOM 5515 C CA . THR A 1 667 ? 39.560 44.322 41.463 1.00 29.88 667 THR A CA 1
ATOM 5516 C C . THR A 1 667 ? 38.058 44.422 41.212 1.00 29.88 667 THR A C 1
ATOM 5518 O O . THR A 1 667 ? 37.427 45.449 41.412 1.00 29.88 667 THR A O 1
ATOM 5521 N N . ASP A 1 668 ? 37.539 43.228 40.916 1.00 29.34 668 ASP A N 1
ATOM 5522 C CA . ASP A 1 668 ? 36.498 42.516 41.659 1.00 29.34 668 ASP A CA 1
ATOM 5523 C C . ASP A 1 668 ? 35.011 42.860 41.476 1.00 29.34 668 ASP A C 1
ATOM 5525 O O . ASP A 1 668 ? 34.501 43.899 41.867 1.00 29.34 668 ASP A O 1
ATOM 5529 N N . SER A 1 669 ? 34.313 41.789 41.071 1.00 30.14 669 SER A N 1
ATOM 5530 C CA . SER A 1 669 ? 33.212 41.173 41.825 1.00 30.14 669 SER A CA 1
ATOM 5531 C C . SER A 1 669 ? 31.787 41.735 41.692 1.00 30.14 669 SER A C 1
ATOM 5533 O O . SER A 1 669 ? 31.410 42.727 42.298 1.00 30.14 669 SER A O 1
ATOM 5535 N N . CYS A 1 670 ? 30.968 40.867 41.084 1.00 29.61 670 CYS A N 1
ATOM 5536 C CA . CYS A 1 670 ? 29.612 40.460 41.481 1.00 29.61 670 CYS A CA 1
ATOM 5537 C C . CYS A 1 670 ? 28.390 41.365 41.204 1.00 29.61 670 CYS A C 1
ATOM 5539 O O . CYS A 1 670 ? 28.126 42.348 41.876 1.00 29.61 670 CYS A O 1
ATOM 5541 N N . ALA A 1 671 ? 27.553 40.825 40.306 1.00 32.84 671 ALA A N 1
ATOM 5542 C CA . ALA A 1 671 ? 26.135 40.485 40.505 1.00 32.84 671 ALA A CA 1
ATOM 5543 C C . ALA A 1 671 ? 25.078 41.592 40.746 1.00 32.84 671 ALA A C 1
ATOM 5545 O O . ALA A 1 671 ? 24.775 41.910 41.885 1.00 32.84 671 ALA A O 1
ATOM 5546 N N . GLY A 1 672 ? 24.387 41.960 39.647 1.00 29.17 672 GLY A N 1
ATOM 5547 C CA . GLY A 1 672 ? 22.936 42.262 39.510 1.00 29.17 672 GLY A CA 1
ATOM 5548 C C . GLY A 1 672 ? 22.312 43.405 40.342 1.00 29.17 672 GLY A C 1
ATOM 5549 O O . GLY A 1 672 ? 22.970 43.941 41.222 1.00 29.17 672 GLY A O 1
ATOM 5550 N N . PRO A 1 673 ? 21.018 43.765 40.156 1.00 48.03 673 PRO A N 1
ATOM 5551 C CA . PRO A 1 673 ? 20.052 43.391 39.111 1.00 48.03 673 PRO A CA 1
ATOM 5552 C C . PRO A 1 673 ? 19.249 44.585 38.499 1.00 48.03 673 PRO A C 1
ATOM 5554 O O . PRO A 1 673 ? 19.324 45.712 38.962 1.00 48.03 673 PRO A O 1
ATOM 5557 N N . HIS A 1 674 ? 18.437 44.264 37.480 1.00 32.56 674 HIS A N 1
ATOM 5558 C CA . HIS A 1 674 ? 17.222 44.932 36.958 1.00 32.56 674 HIS A CA 1
ATOM 5559 C C . HIS A 1 674 ? 17.187 46.429 36.550 1.00 32.56 674 HIS A C 1
ATOM 5561 O O . HIS A 1 674 ? 17.320 47.339 37.352 1.00 32.56 674 HIS A O 1
ATOM 5567 N N . GLU A 1 675 ? 16.774 46.601 35.281 1.00 32.09 675 GLU A N 1
ATOM 5568 C CA . GLU A 1 675 ? 15.874 47.630 34.724 1.00 32.09 675 GLU A CA 1
ATOM 5569 C C . GLU A 1 675 ? 16.243 49.120 34.818 1.00 32.09 675 GLU A C 1
ATOM 5571 O O . GLU A 1 675 ? 16.107 49.747 35.858 1.00 32.09 675 GLU A O 1
ATOM 5576 N N . GLN A 1 676 ? 16.471 49.746 33.653 1.00 30.11 676 GLN A N 1
ATOM 5577 C CA . GLN A 1 676 ? 15.527 50.712 33.059 1.00 30.11 676 GLN A CA 1
ATOM 5578 C C . GLN A 1 676 ? 16.023 51.260 31.705 1.00 30.11 676 GLN A C 1
ATOM 5580 O O . GLN A 1 676 ? 17.193 51.566 31.524 1.00 30.11 676 GLN A O 1
ATOM 5585 N N . LYS A 1 677 ? 15.061 51.373 30.778 1.00 36.28 677 LYS A N 1
ATOM 5586 C CA . LYS A 1 677 ? 14.850 52.408 29.743 1.00 36.28 677 LYS A CA 1
ATOM 5587 C C . LYS A 1 677 ? 16.064 53.125 29.123 1.00 36.28 677 LYS A C 1
ATOM 5589 O O . LYS A 1 677 ? 16.738 53.901 29.785 1.00 36.28 677 LYS A O 1
ATOM 5594 N N . ALA A 1 678 ? 16.121 53.095 27.788 1.00 29.30 678 ALA A N 1
ATOM 5595 C CA . ALA A 1 678 ? 16.569 54.241 26.995 1.00 29.30 678 ALA A CA 1
ATOM 5596 C C . ALA A 1 678 ? 15.901 54.264 25.605 1.00 29.30 678 ALA A C 1
ATOM 5598 O O . ALA A 1 678 ? 16.096 53.368 24.788 1.00 29.30 678 ALA A O 1
ATOM 5599 N N . GLN A 1 679 ? 15.120 55.322 25.360 1.00 31.44 679 GLN A N 1
ATOM 5600 C CA . GLN A 1 679 ? 15.057 56.016 24.066 1.00 31.44 679 GLN A CA 1
ATOM 5601 C C . GLN A 1 679 ? 16.483 56.527 23.757 1.00 31.44 679 GLN A C 1
ATOM 5603 O O . GLN A 1 679 ? 17.198 56.899 24.682 1.00 31.44 679 GLN A O 1
ATOM 5608 N N . ASN A 1 680 ? 17.003 56.533 22.532 1.00 30.78 680 ASN A N 1
ATOM 5609 C CA . ASN A 1 680 ? 16.686 57.475 21.459 1.00 30.78 680 ASN A CA 1
ATOM 5610 C C . ASN A 1 680 ? 17.558 57.130 20.231 1.00 30.78 680 ASN A C 1
ATOM 5612 O O . ASN A 1 680 ? 18.708 56.751 20.422 1.00 30.78 680 ASN A O 1
ATOM 5616 N N . ASN A 1 681 ? 16.992 57.370 19.037 1.00 31.67 681 ASN A N 1
ATOM 5617 C CA . ASN A 1 681 ? 17.554 57.989 17.812 1.00 31.67 681 ASN A CA 1
ATOM 5618 C C . ASN A 1 681 ? 18.920 57.488 17.255 1.00 31.67 6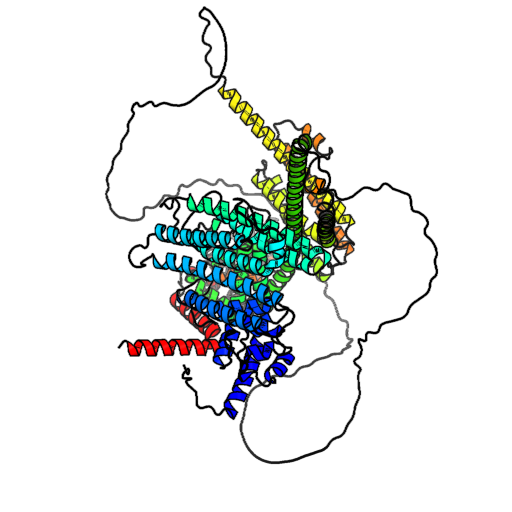81 ASN A C 1
ATOM 5620 O O . ASN A 1 681 ? 19.859 57.236 17.986 1.00 31.67 681 ASN A O 1
ATOM 5624 N N . THR A 1 682 ? 19.188 57.394 15.945 1.00 27.92 682 THR A N 1
ATOM 5625 C CA . THR A 1 682 ? 18.714 58.188 14.797 1.00 27.92 682 THR A CA 1
ATOM 5626 C C . THR A 1 682 ? 19.188 57.522 13.487 1.00 27.92 682 THR A C 1
ATOM 5628 O O . THR A 1 682 ? 20.300 57.012 13.444 1.00 27.92 682 THR A O 1
ATOM 5631 N N . GLN A 1 683 ? 18.352 57.613 12.441 1.00 27.94 683 GLN A N 1
ATOM 5632 C CA . GLN A 1 683 ? 18.670 57.831 11.010 1.00 27.94 683 GLN A CA 1
ATOM 5633 C C . GLN A 1 683 ? 19.659 56.908 10.254 1.00 27.94 683 GLN A C 1
ATOM 5635 O O . GLN A 1 683 ? 20.869 56.989 10.424 1.00 27.94 683 GLN A O 1
ATOM 5640 N N . ASN A 1 684 ? 19.170 56.213 9.215 1.00 27.09 684 ASN A N 1
ATOM 5641 C CA . ASN A 1 684 ? 19.197 56.795 7.865 1.00 27.09 684 ASN A CA 1
ATOM 5642 C C . ASN A 1 684 ? 18.338 56.037 6.835 1.00 27.09 684 ASN A C 1
ATOM 5644 O O . ASN A 1 684 ? 18.233 54.815 6.813 1.00 27.09 684 ASN A O 1
ATOM 5648 N N . THR A 1 685 ? 17.723 56.875 6.015 1.00 26.28 685 THR A N 1
ATOM 5649 C CA . THR A 1 685 ? 16.755 56.732 4.929 1.00 26.28 685 THR A CA 1
ATOM 5650 C C . THR A 1 685 ? 17.324 56.010 3.698 1.00 26.28 685 THR A C 1
ATOM 5652 O O . THR A 1 685 ? 18.515 56.126 3.439 1.00 26.28 685 THR A O 1
ATOM 5655 N N . ILE A 1 686 ? 16.466 55.358 2.900 1.00 25.84 686 ILE A N 1
ATOM 5656 C CA . ILE A 1 686 ? 16.237 55.652 1.466 1.00 25.84 686 ILE A CA 1
ATOM 5657 C C . ILE A 1 686 ? 14.875 55.042 1.070 1.00 25.84 686 ILE A C 1
ATOM 5659 O O . ILE A 1 686 ? 14.641 53.845 1.226 1.00 25.84 686 ILE A O 1
ATOM 5663 N N . LEU A 1 687 ? 13.982 55.921 0.606 1.00 27.91 687 LEU A N 1
ATOM 5664 C CA . LEU A 1 687 ? 12.697 55.651 -0.045 1.00 27.91 687 LEU A CA 1
ATOM 5665 C C . LEU A 1 687 ? 12.895 55.111 -1.468 1.00 27.91 687 LEU A C 1
ATOM 5667 O O . LEU A 1 687 ? 13.849 55.513 -2.123 1.00 27.91 687 LEU A O 1
ATOM 5671 N N . PHE A 1 688 ? 11.908 54.367 -1.977 1.00 23.95 688 PHE A N 1
ATOM 5672 C CA . PHE A 1 688 ? 11.298 54.653 -3.286 1.00 23.95 688 PHE A CA 1
ATOM 5673 C C . PHE A 1 688 ? 9.845 54.126 -3.313 1.00 23.95 688 PHE A C 1
ATOM 5675 O O . PHE A 1 688 ? 9.608 52.919 -3.329 1.00 23.95 688 PHE A O 1
ATOM 5682 N N . GLU A 1 689 ? 8.886 55.057 -3.282 1.00 25.92 689 GLU A N 1
ATOM 5683 C CA . GLU A 1 689 ? 7.565 54.956 -3.935 1.00 25.92 689 GLU A CA 1
ATOM 5684 C C . GLU A 1 689 ? 7.811 54.952 -5.460 1.00 25.92 689 GLU A C 1
ATOM 5686 O O . GLU A 1 689 ? 8.819 55.481 -5.908 1.00 25.92 689 GLU A O 1
ATOM 5691 N N . GLY A 1 690 ? 7.018 54.406 -6.370 1.00 25.84 690 GLY A N 1
ATOM 5692 C CA . GLY A 1 690 ? 5.616 54.041 -6.382 1.00 25.84 690 GLY A CA 1
ATOM 5693 C C . GLY A 1 690 ? 5.119 54.262 -7.821 1.00 25.84 690 GLY A C 1
ATOM 5694 O O . GLY A 1 690 ? 5.663 55.080 -8.556 1.00 25.84 690 GLY A O 1
ATOM 5695 N N . GLU A 1 691 ? 4.067 53.530 -8.169 1.00 25.55 691 GLU A N 1
ATOM 5696 C CA . GLU A 1 691 ? 3.151 53.752 -9.294 1.00 25.55 691 GLU A CA 1
ATOM 5697 C C . GLU A 1 691 ? 3.378 53.082 -10.660 1.00 25.55 691 GLU A C 1
ATOM 5699 O O . GLU A 1 691 ? 4.450 52.688 -11.108 1.00 25.55 691 GLU A O 1
ATOM 5704 N N . THR A 1 692 ? 2.201 52.863 -11.231 1.00 33.50 692 THR A N 1
ATOM 5705 C CA . THR A 1 692 ? 1.690 51.835 -12.125 1.00 33.50 692 THR A CA 1
ATOM 5706 C C . THR A 1 692 ? 1.706 52.265 -13.585 1.00 33.50 692 THR A C 1
ATOM 5708 O O . THR A 1 692 ? 1.570 53.451 -13.857 1.00 33.50 692 THR A O 1
ATOM 5711 N N . ASN A 1 693 ? 1.696 51.305 -14.518 1.00 24.38 693 ASN A N 1
ATOM 5712 C CA . ASN A 1 693 ? 0.722 51.304 -15.618 1.00 24.38 693 ASN A CA 1
ATOM 5713 C C . ASN A 1 693 ? 0.661 49.959 -16.360 1.00 24.38 693 ASN A C 1
ATOM 5715 O O . ASN A 1 693 ? 1.665 49.281 -16.573 1.00 24.38 693 ASN A O 1
ATOM 5719 N N . TYR A 1 694 ? -0.572 49.606 -16.721 1.00 30.38 694 TYR A N 1
ATOM 5720 C CA . TYR A 1 694 ? -0.978 48.546 -17.639 1.00 30.38 694 TYR A CA 1
ATOM 5721 C C . TYR A 1 694 ? -0.478 48.827 -19.064 1.00 30.38 694 TYR A C 1
ATOM 5723 O O . TYR A 1 694 ? -0.555 49.969 -19.496 1.00 30.38 694 TYR A O 1
ATOM 5731 N N . GLU A 1 695 ? -0.084 47.790 -19.815 1.00 25.86 695 GLU A N 1
ATOM 5732 C CA . GLU A 1 695 ? -0.682 47.462 -21.124 1.00 25.86 695 GLU A CA 1
ATOM 5733 C C . GLU A 1 695 ? -0.107 46.176 -21.746 1.00 25.86 695 GLU A C 1
ATOM 5735 O O . GLU A 1 695 ? 0.976 45.695 -21.420 1.00 25.86 695 GLU A O 1
ATOM 5740 N N . ALA A 1 696 ? -0.928 45.586 -22.612 1.00 29.67 696 ALA A N 1
ATOM 5741 C CA . ALA A 1 696 ? -0.787 44.290 -23.256 1.00 29.67 696 ALA A CA 1
ATOM 5742 C C . ALA A 1 696 ? 0.300 44.231 -24.350 1.00 29.67 696 ALA A C 1
ATOM 5744 O O . ALA A 1 696 ? 0.585 45.231 -24.998 1.00 29.67 696 ALA A O 1
ATOM 5745 N N . SER A 1 697 ? 0.801 43.019 -24.646 1.00 27.02 697 SER A N 1
ATOM 5746 C CA . SER A 1 697 ? 0.836 42.393 -25.992 1.00 27.02 697 SER A CA 1
ATOM 5747 C C . SER A 1 697 ? 2.033 41.449 -26.243 1.00 27.02 697 SER A C 1
ATOM 5749 O O . SER A 1 697 ? 3.184 41.778 -25.999 1.00 27.02 697 SER A O 1
ATOM 5751 N N . SER A 1 698 ? 1.691 40.280 -26.805 1.00 26.30 698 SER A N 1
ATOM 5752 C CA . SER A 1 698 ? 2.391 39.465 -27.819 1.00 26.30 698 SER A CA 1
ATOM 5753 C C . SER A 1 698 ? 3.836 38.934 -27.653 1.00 26.30 698 SER A C 1
ATOM 5755 O O . SER A 1 698 ? 4.677 39.496 -26.960 1.00 26.30 698 SER A O 1
ATOM 5757 N N . PRO A 1 699 ? 4.151 37.801 -28.327 1.00 35.44 699 PRO A N 1
ATOM 5758 C CA . PRO A 1 699 ? 5.333 36.995 -28.056 1.00 35.44 699 PRO A CA 1
ATOM 5759 C C . PRO A 1 699 ? 6.525 37.428 -28.919 1.00 35.44 699 PRO A C 1
ATOM 5761 O O . PRO A 1 699 ? 6.454 37.436 -30.148 1.00 35.44 699 PRO A O 1
ATOM 5764 N N . VAL A 1 700 ? 7.665 37.710 -28.286 1.00 26.30 700 VAL A N 1
ATOM 5765 C CA . VAL A 1 700 ? 8.930 37.945 -28.993 1.00 26.30 700 VAL A CA 1
ATOM 5766 C C . VAL A 1 700 ? 9.887 36.775 -28.787 1.00 26.30 700 VAL A C 1
ATOM 5768 O O . VAL A 1 700 ? 10.320 36.455 -27.680 1.00 26.30 700 VAL A O 1
ATOM 5771 N N . LYS A 1 701 ? 10.200 36.164 -29.932 1.00 34.97 701 LYS A N 1
ATOM 5772 C CA . LYS A 1 701 ? 11.324 35.284 -30.263 1.00 34.97 701 LYS A CA 1
ATOM 5773 C C . LYS A 1 701 ? 12.538 35.485 -29.343 1.00 34.97 701 LYS A C 1
ATOM 5775 O O . LYS A 1 701 ? 13.180 36.535 -29.384 1.00 34.97 701 LYS A O 1
ATOM 5780 N N . LYS A 1 702 ? 12.930 34.444 -28.601 1.00 31.45 702 LYS A N 1
ATOM 5781 C CA . LYS A 1 702 ? 14.288 34.347 -28.049 1.00 31.45 702 LYS A CA 1
ATOM 5782 C C . LYS A 1 702 ? 15.175 33.584 -29.025 1.00 31.45 702 LYS A C 1
ATOM 5784 O O . LYS A 1 702 ? 14.917 32.432 -29.348 1.00 31.45 702 LYS A O 1
ATOM 5789 N N . LYS A 1 703 ? 16.188 34.312 -29.495 1.00 27.28 703 LYS A N 1
ATOM 5790 C CA . LYS A 1 703 ? 17.295 33.880 -30.343 1.00 27.28 703 LYS A CA 1
ATOM 5791 C C . LYS A 1 703 ? 18.013 32.676 -29.732 1.00 27.28 703 LYS A C 1
ATOM 5793 O O . LYS A 1 703 ? 18.407 32.716 -28.566 1.00 27.28 703 LYS A O 1
ATOM 5798 N N . GLU A 1 704 ? 18.213 31.661 -30.563 1.00 27.12 704 GLU A N 1
ATOM 5799 C CA . GLU A 1 704 ? 19.196 30.603 -30.372 1.00 27.12 704 GLU A CA 1
ATOM 5800 C C . GLU A 1 704 ? 20.588 31.228 -30.232 1.00 27.12 704 GLU A C 1
ATOM 5802 O O . GLU A 1 704 ? 21.031 32.009 -31.076 1.00 27.12 704 GLU A O 1
ATOM 5807 N N . LYS A 1 705 ? 21.271 30.900 -29.134 1.00 26.50 705 LYS A N 1
ATOM 5808 C CA . LYS A 1 705 ? 22.718 31.052 -29.027 1.00 26.50 705 LYS A CA 1
ATOM 5809 C C . LYS A 1 705 ? 23.326 29.731 -29.471 1.00 26.50 705 LYS A C 1
ATOM 5811 O O . LYS A 1 705 ? 23.274 28.739 -28.752 1.00 26.50 705 LYS A O 1
ATOM 5816 N N . GLN A 1 706 ? 23.857 29.764 -30.681 1.00 26.69 706 GLN A N 1
ATOM 5817 C CA . GLN A 1 706 ? 24.707 28.753 -31.280 1.00 26.69 706 GLN A CA 1
ATOM 5818 C C . GLN A 1 706 ? 25.987 28.654 -30.439 1.00 26.69 706 GLN A C 1
ATOM 5820 O O . GLN A 1 706 ? 26.756 29.611 -30.360 1.00 26.69 706 GLN A O 1
ATOM 5825 N N . ILE A 1 707 ? 26.166 27.531 -29.746 1.00 24.97 707 ILE A N 1
ATOM 5826 C CA . ILE A 1 707 ? 27.450 27.121 -29.175 1.00 24.97 707 ILE A CA 1
ATOM 5827 C C . ILE A 1 707 ? 27.845 25.868 -29.947 1.00 24.97 707 ILE A C 1
ATOM 5829 O O . ILE A 1 707 ? 27.117 24.876 -29.950 1.00 24.97 707 ILE A O 1
ATOM 5833 N N . SER A 1 708 ? 28.957 25.991 -30.663 1.00 24.02 708 SER A N 1
ATOM 5834 C CA . SER A 1 708 ? 29.652 24.944 -31.398 1.00 24.02 708 SER A CA 1
ATOM 5835 C C . SER A 1 708 ? 29.945 23.753 -30.486 1.00 24.02 708 SER A C 1
ATOM 5837 O O . SER A 1 708 ? 30.603 23.902 -29.457 1.00 24.02 708 SER A O 1
ATOM 5839 N N . ILE A 1 709 ? 29.442 22.583 -30.870 1.00 25.00 709 ILE A N 1
ATOM 5840 C CA . ILE A 1 709 ? 29.888 21.294 -30.346 1.00 25.00 709 ILE A CA 1
ATOM 5841 C C . ILE A 1 709 ? 30.949 20.814 -31.327 1.00 25.00 709 ILE A C 1
ATOM 5843 O O . ILE A 1 709 ? 30.623 20.475 -32.464 1.00 25.00 709 ILE A O 1
ATOM 5847 N N . ASP A 1 710 ? 32.203 20.862 -30.886 1.00 23.86 710 ASP A N 1
ATOM 5848 C CA . ASP A 1 710 ? 33.302 20.206 -31.575 1.00 23.86 710 ASP A CA 1
ATOM 5849 C C . ASP A 1 710 ? 33.191 18.688 -31.427 1.00 23.86 710 ASP A C 1
ATOM 5851 O O . ASP A 1 710 ? 32.752 18.140 -30.412 1.00 23.86 710 ASP A O 1
ATOM 5855 N N . VAL A 1 711 ? 33.572 18.064 -32.529 1.00 27.44 711 VAL A N 1
ATOM 5856 C CA . VAL A 1 711 ? 33.542 16.656 -32.888 1.00 27.44 711 VAL A CA 1
ATOM 5857 C C . VAL A 1 711 ? 34.452 15.828 -31.977 1.00 27.44 711 VAL A C 1
ATOM 5859 O O . VAL A 1 711 ? 35.619 16.163 -31.800 1.00 27.44 711 VAL A O 1
ATOM 5862 N N . PHE A 1 712 ? 33.936 14.710 -31.465 1.00 24.89 712 PHE A N 1
ATOM 5863 C CA . PHE A 1 712 ? 34.733 13.527 -31.134 1.00 24.89 712 PHE A CA 1
ATOM 5864 C C . PHE A 1 712 ? 33.945 12.289 -31.575 1.00 24.89 712 PHE A C 1
ATOM 5866 O O . PHE A 1 712 ? 33.024 11.836 -30.892 1.00 24.89 712 PHE A O 1
ATOM 5873 N N . GLU A 1 713 ? 34.284 11.819 -32.773 1.00 27.75 713 GLU A N 1
ATOM 5874 C CA . GLU A 1 713 ? 34.059 10.452 -33.238 1.00 27.75 713 GLU A CA 1
ATOM 5875 C C . GLU A 1 713 ? 35.140 9.518 -32.656 1.00 27.75 713 GLU A C 1
ATOM 5877 O O . GLU A 1 713 ? 36.192 9.968 -32.198 1.00 27.75 713 GLU A O 1
ATOM 5882 N N . ASP A 1 714 ? 34.830 8.222 -32.707 1.00 25.89 714 ASP A N 1
ATOM 5883 C CA . ASP A 1 714 ? 35.706 7.052 -32.565 1.00 25.89 714 ASP A CA 1
ATOM 5884 C C . ASP A 1 714 ? 36.118 6.581 -31.160 1.00 25.89 714 ASP A C 1
ATOM 5886 O O . ASP A 1 714 ? 37.184 6.897 -30.636 1.00 25.89 714 ASP A O 1
ATOM 5890 N N . ILE A 1 715 ? 35.311 5.659 -30.612 1.00 25.91 715 ILE A N 1
ATOM 5891 C CA . ILE A 1 715 ? 35.834 4.481 -29.902 1.00 25.91 715 ILE A CA 1
ATOM 5892 C C . ILE A 1 715 ? 35.115 3.237 -30.440 1.00 25.91 715 ILE A C 1
ATOM 5894 O O . ILE A 1 715 ? 33.925 3.023 -30.198 1.00 25.91 715 ILE A O 1
ATOM 5898 N N . GLU A 1 716 ? 35.875 2.425 -31.172 1.00 26.67 716 GLU A N 1
ATOM 5899 C CA . GLU A 1 716 ? 35.536 1.083 -31.637 1.00 26.67 716 GLU A CA 1
ATOM 5900 C C . GLU A 1 716 ? 35.182 0.151 -30.463 1.00 26.67 716 GLU A C 1
ATOM 5902 O O . GLU A 1 716 ? 35.958 -0.024 -29.523 1.00 26.67 716 GLU A O 1
ATOM 5907 N N . LEU A 1 717 ? 34.026 -0.512 -30.543 1.00 25.22 717 LEU A N 1
ATOM 5908 C CA . LEU A 1 717 ? 33.706 -1.709 -29.761 1.00 25.22 717 LEU A CA 1
ATOM 5909 C C . LEU A 1 717 ? 33.639 -2.898 -30.721 1.00 25.22 717 LEU A C 1
ATOM 5911 O O . LEU A 1 717 ? 32.569 -3.290 -31.184 1.00 25.22 717 LEU A O 1
ATOM 5915 N N . SER A 1 718 ? 34.805 -3.458 -31.034 1.00 25.22 718 SER A N 1
ATOM 5916 C CA . SER A 1 718 ? 34.931 -4.792 -31.612 1.00 25.22 718 SER A CA 1
ATOM 5917 C C . SER A 1 718 ? 35.126 -5.831 -30.494 1.00 25.22 718 SER A C 1
ATOM 5919 O O . SER A 1 718 ? 35.677 -5.533 -29.438 1.00 25.22 718 SER A O 1
ATOM 5921 N N . ALA A 1 719 ? 34.661 -7.056 -30.763 1.00 25.61 719 ALA A N 1
ATOM 5922 C CA . ALA A 1 719 ? 34.721 -8.276 -29.945 1.00 25.61 719 ALA A CA 1
ATOM 5923 C C . ALA A 1 719 ? 33.614 -8.470 -28.886 1.00 25.61 719 ALA A C 1
ATOM 5925 O O . ALA A 1 719 ? 33.719 -8.012 -27.756 1.00 25.61 719 ALA A O 1
ATOM 5926 N N . PHE A 1 720 ? 32.564 -9.216 -29.258 1.00 28.45 720 PHE A N 1
ATOM 5927 C CA . PHE A 1 720 ? 32.147 -10.485 -28.623 1.00 28.45 720 PHE A CA 1
ATOM 5928 C C . PHE A 1 720 ? 30.813 -10.958 -29.233 1.00 28.45 720 PHE A C 1
ATOM 5930 O O . PHE A 1 720 ? 29.754 -10.631 -28.717 1.00 28.45 720 PHE A O 1
ATOM 5937 N N . PHE A 1 721 ? 30.868 -11.726 -30.327 1.00 27.03 721 PHE A N 1
ATOM 5938 C CA . PHE A 1 721 ? 29.873 -12.742 -30.708 1.00 27.03 721 PHE A CA 1
ATOM 5939 C C . PHE A 1 721 ? 30.494 -13.637 -31.790 1.00 27.03 721 PHE A C 1
ATOM 5941 O O . PHE A 1 721 ? 30.577 -13.259 -32.953 1.00 27.03 721 PHE A O 1
ATOM 5948 N N . SER A 1 722 ? 30.913 -14.834 -31.399 1.00 23.59 722 SER A N 1
ATOM 5949 C CA . SER A 1 722 ? 31.064 -15.980 -32.293 1.00 23.59 722 SER A CA 1
ATOM 5950 C C . SER A 1 722 ? 30.379 -17.156 -31.606 1.00 23.59 722 SER A C 1
ATOM 5952 O O . SER A 1 722 ? 30.824 -17.650 -30.573 1.00 23.59 722 SER A O 1
ATOM 5954 N N . CYS A 1 723 ? 29.220 -17.540 -32.128 1.00 25.05 723 CYS A N 1
ATOM 5955 C CA . CYS A 1 723 ? 28.616 -18.840 -31.881 1.00 25.05 723 CYS A CA 1
ATOM 5956 C C . CYS A 1 723 ? 28.275 -19.400 -33.252 1.00 25.05 723 CYS A C 1
ATOM 5958 O O . CYS A 1 723 ? 27.397 -18.883 -33.943 1.00 25.05 723 CYS A O 1
ATOM 5960 N N . ASP A 1 724 ? 29.055 -20.404 -33.631 1.00 24.28 724 ASP A N 1
ATOM 5961 C CA . ASP A 1 724 ? 28.938 -21.159 -34.862 1.00 24.28 724 ASP A CA 1
ATOM 5962 C C . ASP A 1 724 ? 27.546 -21.783 -34.986 1.00 24.28 724 ASP A C 1
ATOM 5964 O O . ASP A 1 724 ? 27.059 -22.474 -34.089 1.00 24.28 724 ASP A O 1
ATOM 5968 N N . SER A 1 725 ? 26.912 -21.545 -36.129 1.00 27.02 725 SER A N 1
ATOM 5969 C CA . SER A 1 725 ? 25.774 -22.315 -36.611 1.00 27.02 725 SER A CA 1
ATOM 5970 C C . SER A 1 725 ? 26.288 -23.325 -37.636 1.00 27.02 725 SER A C 1
ATOM 5972 O O . SER A 1 725 ? 26.506 -22.966 -38.794 1.00 27.02 725 SER A O 1
ATOM 5974 N N . SER A 1 726 ? 26.480 -24.579 -37.230 1.00 27.67 726 SER A N 1
ATOM 5975 C CA . SER A 1 726 ? 26.633 -25.694 -38.166 1.00 27.67 726 SER A CA 1
ATOM 5976 C C . SER A 1 726 ? 25.287 -26.396 -38.340 1.00 27.67 726 SER A C 1
ATOM 5978 O O . SER A 1 726 ? 24.754 -27.000 -37.408 1.00 27.67 726 SER A O 1
ATOM 5980 N N . ASN A 1 727 ? 24.749 -26.279 -39.553 1.00 26.03 727 ASN A N 1
ATOM 5981 C CA . ASN A 1 727 ? 23.773 -27.205 -40.109 1.00 26.03 727 ASN A CA 1
ATOM 5982 C C . ASN A 1 727 ? 24.420 -28.589 -40.221 1.00 26.03 727 ASN A C 1
ATOM 5984 O O . ASN A 1 727 ? 25.504 -28.680 -40.784 1.00 26.03 727 ASN A O 1
ATOM 5988 N N . ASP A 1 728 ? 23.716 -29.632 -39.792 1.00 26.64 728 ASP A N 1
ATOM 5989 C CA . ASP A 1 728 ? 23.847 -30.970 -40.369 1.00 26.64 728 ASP A CA 1
ATOM 5990 C C . ASP A 1 728 ? 22.436 -31.549 -40.548 1.00 26.64 728 ASP A C 1
ATOM 5992 O O . ASP A 1 728 ? 21.721 -31.850 -39.590 1.00 26.64 728 ASP A O 1
ATOM 5996 N N . GLU A 1 729 ? 22.020 -31.654 -41.809 1.00 29.19 729 GLU A N 1
ATOM 5997 C CA . GLU A 1 729 ? 20.990 -32.587 -42.258 1.00 29.19 729 GLU A CA 1
ATOM 5998 C C . GLU A 1 729 ? 21.642 -33.971 -42.402 1.00 29.19 729 GLU A C 1
ATOM 6000 O O . GLU A 1 729 ? 22.721 -34.058 -42.976 1.00 29.19 729 GLU A O 1
ATOM 6005 N N . PHE A 1 730 ? 20.993 -35.050 -41.940 1.00 25.55 730 PHE A N 1
ATOM 6006 C CA . PHE A 1 730 ? 20.554 -36.164 -42.801 1.00 25.55 730 PHE A CA 1
ATOM 6007 C C . PHE A 1 730 ? 19.853 -37.303 -42.014 1.00 25.55 730 PHE A C 1
ATOM 6009 O O . PHE A 1 730 ? 20.410 -37.923 -41.114 1.00 25.55 730 PHE A O 1
ATOM 6016 N N . THR A 1 731 ? 18.649 -37.632 -42.503 1.00 26.34 731 THR A N 1
ATOM 6017 C CA . THR A 1 731 ? 17.979 -38.952 -42.623 1.00 26.34 731 THR A CA 1
ATOM 6018 C C . THR A 1 731 ? 17.403 -39.755 -41.443 1.00 26.34 731 THR A C 1
ATOM 6020 O O . THR A 1 731 ? 18.109 -40.308 -40.615 1.00 26.34 731 THR A O 1
ATOM 6023 N N . ASN A 1 732 ? 16.084 -39.979 -41.581 1.00 27.11 732 ASN A N 1
ATOM 6024 C CA . ASN A 1 732 ? 15.328 -41.243 -41.502 1.00 27.11 732 ASN A CA 1
ATOM 6025 C C . ASN A 1 732 ? 15.547 -42.202 -40.318 1.00 27.11 732 ASN A C 1
ATOM 6027 O O . ASN A 1 732 ? 16.504 -42.968 -40.281 1.00 27.11 732 ASN A O 1
ATOM 6031 N N . GLY A 1 733 ? 14.503 -42.336 -39.496 1.00 24.28 733 GLY A N 1
ATOM 6032 C CA . GLY A 1 733 ? 14.265 -43.492 -38.631 1.00 24.28 733 GLY A CA 1
ATOM 6033 C C . GLY A 1 733 ? 12.812 -43.517 -38.157 1.00 24.28 733 GLY A C 1
ATOM 6034 O O . GLY A 1 733 ? 12.338 -42.545 -37.584 1.00 24.28 733 GLY A O 1
ATOM 6035 N N . LYS A 1 734 ? 12.105 -44.598 -38.489 1.00 26.31 734 LYS A N 1
ATOM 6036 C CA . LYS A 1 734 ? 10.678 -44.867 -38.263 1.00 26.31 734 LYS A CA 1
ATOM 6037 C C . LYS A 1 734 ? 10.324 -45.127 -36.790 1.00 26.31 734 LYS A C 1
ATOM 6039 O O . LYS A 1 734 ? 11.172 -45.579 -36.038 1.00 26.31 734 LYS A O 1
ATOM 6044 N N . GLU A 1 735 ? 9.034 -44.914 -36.505 1.00 28.05 735 GLU A N 1
ATOM 6045 C CA . GLU A 1 735 ? 8.141 -45.684 -35.613 1.00 28.05 735 GLU A CA 1
ATOM 6046 C C . GLU A 1 735 ? 8.655 -46.080 -34.217 1.00 28.05 735 GLU A C 1
ATOM 6048 O O . GLU A 1 735 ? 9.465 -46.982 -34.080 1.00 28.05 735 GLU A O 1
ATOM 6053 N N . GLU A 1 736 ? 8.032 -45.525 -33.172 1.00 24.38 736 GLU A N 1
ATOM 6054 C CA . GLU A 1 736 ? 7.148 -46.321 -32.306 1.00 24.38 736 GLU A CA 1
ATOM 6055 C C . GLU A 1 736 ? 6.205 -45.408 -31.506 1.00 24.38 736 GLU A C 1
ATOM 6057 O O . GLU A 1 736 ? 6.603 -44.456 -30.833 1.00 24.38 736 GLU A O 1
ATOM 6062 N N . HIS A 1 737 ? 4.916 -45.697 -31.667 1.00 25.38 737 HIS A N 1
ATOM 6063 C CA . HIS A 1 737 ? 3.819 -45.237 -30.832 1.00 25.38 737 HIS A CA 1
ATOM 6064 C C . HIS A 1 737 ? 3.965 -45.840 -29.430 1.00 25.38 737 HIS A C 1
ATOM 6066 O O . HIS A 1 737 ? 4.154 -47.044 -29.323 1.00 25.38 737 HIS A O 1
ATOM 6072 N N . ASP A 1 738 ? 3.715 -45.056 -28.378 1.00 23.28 738 ASP A N 1
ATOM 6073 C CA . ASP A 1 738 ? 2.718 -45.510 -27.410 1.00 23.28 738 ASP A CA 1
ATOM 6074 C C . ASP A 1 738 ? 2.040 -44.359 -26.659 1.00 23.28 738 ASP A C 1
ATOM 6076 O O . ASP A 1 738 ? 2.637 -43.383 -26.202 1.00 23.28 738 ASP A O 1
ATOM 6080 N N . SER A 1 739 ? 0.726 -44.498 -26.634 1.00 26.00 739 SER A N 1
ATOM 6081 C CA . SER A 1 739 ? -0.327 -43.574 -26.233 1.00 26.00 739 SER A CA 1
ATOM 6082 C C . SER A 1 739 ? -0.833 -43.849 -24.816 1.00 26.00 739 SER A C 1
ATOM 6084 O O . SER A 1 739 ? -0.735 -44.978 -24.352 1.00 26.00 739 SER A O 1
ATOM 6086 N N . LEU A 1 740 ? -1.450 -42.836 -24.187 1.00 23.98 740 LEU A N 1
ATOM 6087 C CA . LEU A 1 740 ? -2.733 -42.862 -23.437 1.00 23.98 740 LEU A CA 1
ATOM 6088 C C . LEU A 1 740 ? -2.758 -41.667 -22.461 1.00 23.98 740 LEU A C 1
ATOM 6090 O O . LEU A 1 740 ? -2.034 -41.627 -21.472 1.00 23.98 740 LEU A O 1
ATOM 6094 N N . ASP A 1 741 ? -3.394 -40.556 -22.827 1.00 25.53 741 ASP A N 1
ATOM 6095 C CA . ASP A 1 741 ? -4.835 -40.255 -22.719 1.00 25.53 741 ASP A CA 1
ATOM 6096 C C . ASP A 1 741 ? -5.336 -39.952 -21.299 1.00 25.53 741 ASP A C 1
ATOM 6098 O O . ASP A 1 741 ? -5.398 -40.815 -20.425 1.00 25.53 741 ASP A O 1
ATOM 6102 N N . ARG A 1 742 ? -5.877 -38.736 -21.143 1.00 25.53 742 ARG A N 1
ATOM 6103 C CA . ARG A 1 742 ? -7.330 -38.577 -20.973 1.00 25.53 742 ARG A CA 1
ATOM 6104 C C . ARG A 1 742 ? -7.799 -37.176 -21.364 1.00 25.53 742 ARG A C 1
ATOM 6106 O O . ARG A 1 742 ? -7.562 -36.186 -20.677 1.00 25.53 742 ARG A O 1
ATOM 6113 N N . VAL A 1 743 ? -8.512 -37.179 -22.481 1.00 24.94 743 VAL A N 1
ATOM 6114 C CA . VAL A 1 743 ? -9.455 -36.189 -22.993 1.00 24.94 743 VAL A CA 1
ATOM 6115 C C . VAL A 1 743 ? -10.688 -36.106 -22.080 1.00 24.94 743 VAL A C 1
ATOM 6117 O O . VAL A 1 743 ? -11.207 -37.134 -21.649 1.00 24.94 743 VAL A O 1
ATOM 6120 N N . VAL A 1 744 ? -11.202 -34.895 -21.853 1.00 24.31 744 VAL A N 1
ATOM 6121 C CA . VAL A 1 744 ? -12.653 -34.653 -21.820 1.00 24.31 744 VAL A CA 1
ATOM 6122 C C . VAL A 1 744 ? -12.912 -33.444 -22.708 1.00 24.31 744 VAL A C 1
ATOM 6124 O O . VAL A 1 744 ? -12.558 -32.317 -22.371 1.00 24.31 744 VAL A O 1
ATOM 6127 N N . ASP A 1 745 ? -13.499 -33.745 -23.856 1.00 24.47 745 ASP A N 1
ATOM 6128 C CA . ASP A 1 745 ? -14.046 -32.838 -24.852 1.00 24.47 745 ASP A CA 1
ATOM 6129 C C . ASP A 1 745 ? -15.574 -32.916 -24.734 1.00 24.47 745 ASP A C 1
ATOM 6131 O O . ASP A 1 745 ? -16.075 -34.009 -24.490 1.00 24.47 745 ASP A O 1
ATOM 6135 N N . MET A 1 746 ? -16.276 -31.787 -24.866 1.00 24.33 746 MET A N 1
ATOM 6136 C CA . MET A 1 746 ? -17.677 -31.604 -25.314 1.00 24.33 746 MET A CA 1
ATOM 6137 C C . MET A 1 746 ? -17.955 -30.091 -25.177 1.00 24.33 746 MET A C 1
ATOM 6139 O O . MET A 1 746 ? -18.023 -29.581 -24.061 1.00 24.33 746 MET A O 1
ATOM 6143 N N . SER A 1 747 ? -17.899 -29.242 -26.206 1.00 29.16 747 SER A N 1
ATOM 6144 C CA . SER A 1 747 ? -18.549 -29.185 -27.529 1.00 29.16 747 SER A CA 1
ATOM 6145 C C . SER A 1 747 ? -19.608 -28.075 -27.583 1.00 29.16 747 SER A C 1
ATOM 6147 O O . SER A 1 747 ? -20.451 -27.938 -26.701 1.00 29.16 747 SER A O 1
ATOM 6149 N N . ALA A 1 748 ? -19.483 -27.314 -28.668 1.00 26.56 748 ALA A N 1
ATOM 6150 C CA . ALA A 1 748 ? -20.290 -26.245 -29.238 1.00 26.56 748 ALA A CA 1
ATOM 6151 C C . ALA A 1 748 ? -21.815 -26.270 -29.017 1.00 26.56 748 ALA A C 1
ATOM 6153 O O . ALA A 1 748 ? -22.458 -27.316 -28.985 1.00 26.56 748 ALA A O 1
ATOM 6154 N N . SER A 1 749 ? -22.382 -25.064 -29.003 1.00 27.36 749 SER A N 1
ATOM 6155 C CA . SER A 1 749 ? -23.808 -24.761 -29.103 1.00 27.36 749 SER A CA 1
ATOM 6156 C C . SER A 1 749 ? -24.053 -23.823 -30.285 1.00 27.36 749 SER A C 1
ATOM 6158 O O . SER A 1 749 ? -23.351 -22.821 -30.382 1.00 27.36 749 SER A O 1
ATOM 6160 N N . ASP A 1 750 ? -25.049 -24.143 -31.111 1.00 28.31 750 ASP A N 1
ATOM 6161 C CA . ASP A 1 750 ? -25.934 -23.250 -31.887 1.00 28.31 750 ASP A CA 1
ATOM 6162 C C . ASP A 1 750 ? -26.990 -24.141 -32.595 1.00 28.31 750 ASP A C 1
ATOM 6164 O O . ASP A 1 750 ? -26.699 -25.313 -32.843 1.00 28.31 750 ASP A O 1
ATOM 6168 N N . PRO A 1 751 ? -28.149 -23.634 -33.067 1.00 40.00 751 PRO A N 1
ATOM 6169 C CA . PRO A 1 751 ? -29.197 -22.830 -32.418 1.00 40.00 751 PRO A CA 1
ATOM 6170 C C . PRO A 1 751 ? -30.604 -23.516 -32.611 1.00 40.00 751 PRO A C 1
ATOM 6172 O O . PRO A 1 751 ? -30.648 -24.682 -33.006 1.00 40.00 751 PRO A O 1
ATOM 6175 N N . PRO A 1 752 ? -31.769 -22.891 -32.295 1.00 50.00 752 PRO A N 1
ATOM 6176 C CA . PRO A 1 752 ? -33.028 -23.608 -32.026 1.00 50.00 752 PRO A CA 1
ATOM 6177 C C . PRO A 1 752 ? -33.991 -23.700 -33.225 1.00 50.00 752 PRO A C 1
ATOM 6179 O O . PRO A 1 752 ? -34.064 -22.771 -34.026 1.00 50.00 752 PRO A O 1
ATOM 6182 N N . VAL A 1 753 ? -34.810 -24.763 -33.271 1.00 29.98 753 VAL A N 1
ATOM 6183 C CA . VAL A 1 753 ? -36.068 -24.847 -34.046 1.00 29.98 753 VAL A CA 1
ATOM 6184 C C . VAL A 1 753 ? -37.125 -25.635 -33.250 1.00 29.98 753 VAL A C 1
ATOM 6186 O O . VAL A 1 753 ? -36.807 -26.460 -32.399 1.00 29.98 753 VAL A O 1
ATOM 6189 N N . GLU A 1 754 ? -38.373 -25.262 -33.510 1.00 29.83 754 GLU A N 1
ATOM 6190 C CA . GLU A 1 754 ? -39.641 -25.412 -32.799 1.00 29.83 754 GLU A CA 1
ATOM 6191 C C . GLU A 1 754 ? -40.234 -26.829 -32.625 1.00 29.83 754 GLU A C 1
ATOM 6193 O O . GLU A 1 754 ? -39.910 -27.768 -33.345 1.00 29.83 754 GLU A O 1
ATOM 6198 N N . ALA A 1 755 ? -41.255 -26.848 -31.752 1.00 31.14 755 ALA A N 1
ATOM 6199 C CA . ALA A 1 755 ? -42.548 -27.538 -31.880 1.00 31.14 755 ALA A CA 1
ATOM 6200 C C . ALA A 1 755 ? -42.810 -28.827 -31.065 1.00 31.14 755 ALA A C 1
ATOM 6202 O O . ALA A 1 755 ? -42.325 -29.909 -31.363 1.00 31.14 755 ALA A O 1
ATOM 6203 N N . ASN A 1 756 ? -43.768 -28.647 -30.144 1.00 30.25 756 ASN A N 1
ATOM 6204 C CA . ASN A 1 756 ? -44.960 -29.468 -29.900 1.00 30.25 756 ASN A CA 1
ATOM 6205 C C . ASN A 1 756 ? -44.914 -30.767 -29.067 1.00 30.25 756 ASN A C 1
ATOM 6207 O O . ASN A 1 756 ? -44.320 -31.771 -29.432 1.00 30.25 756 ASN A O 1
ATOM 6211 N N . GLN A 1 757 ? -45.789 -30.706 -28.052 1.00 29.66 757 GLN A N 1
ATOM 6212 C CA . GLN A 1 757 ? -46.775 -31.700 -27.610 1.00 29.66 757 GLN A CA 1
ATOM 6213 C C . GLN A 1 757 ? -46.408 -32.786 -26.585 1.00 29.66 757 GLN A C 1
ATOM 6215 O O . GLN A 1 757 ? -45.661 -33.719 -26.839 1.00 29.66 757 GLN A O 1
ATOM 6220 N N . ASP A 1 758 ? -47.103 -32.622 -25.454 1.00 29.41 758 ASP A N 1
ATOM 6221 C CA . ASP A 1 758 ? -47.990 -33.571 -24.778 1.00 29.41 758 ASP A CA 1
ATOM 6222 C C . ASP A 1 758 ? -47.440 -34.814 -24.051 1.00 29.41 758 ASP A C 1
ATOM 6224 O O . ASP A 1 758 ? -46.850 -35.734 -24.604 1.00 29.41 758 ASP A O 1
ATOM 6228 N N . ASP A 1 759 ? -47.856 -34.833 -22.780 1.00 29.61 759 ASP A N 1
ATOM 6229 C CA . ASP A 1 759 ? -48.434 -35.948 -22.035 1.00 29.61 759 ASP A CA 1
ATOM 6230 C C . ASP A 1 759 ? -47.577 -36.934 -21.211 1.00 29.61 759 ASP A C 1
ATOM 6232 O O . ASP A 1 759 ? -46.889 -37.826 -21.687 1.00 29.61 759 ASP A O 1
ATOM 6236 N N . ASN A 1 760 ? -47.873 -36.844 -19.906 1.00 28.77 760 ASN A N 1
ATOM 6237 C CA . ASN A 1 760 ? -48.278 -37.925 -19.002 1.00 28.77 760 ASN A CA 1
ATOM 6238 C C . ASN A 1 760 ? -47.244 -38.880 -18.362 1.00 28.77 760 ASN A C 1
ATOM 6240 O O . ASN A 1 760 ? -46.721 -39.809 -18.957 1.00 28.77 760 ASN A O 1
ATOM 6244 N N . LYS A 1 761 ? -47.220 -38.741 -17.025 1.00 29.25 761 LYS A N 1
ATOM 6245 C CA . LYS A 1 761 ? -47.468 -39.771 -15.994 1.00 29.25 761 LYS A CA 1
ATOM 6246 C C . LYS A 1 761 ? -46.435 -40.882 -15.699 1.00 29.25 761 LYS A C 1
ATOM 6248 O O . LYS A 1 761 ? -46.197 -41.804 -16.458 1.00 29.25 761 LYS A O 1
ATOM 6253 N N . THR A 1 762 ? -46.090 -40.857 -14.404 1.00 28.03 762 THR A N 1
ATOM 6254 C CA . THR A 1 762 ? -46.050 -41.961 -13.420 1.00 28.03 762 THR A CA 1
ATOM 6255 C C . THR A 1 762 ? -44.879 -42.951 -13.391 1.00 28.03 762 THR A C 1
ATOM 6257 O O . THR A 1 762 ? -44.767 -43.851 -14.206 1.00 28.03 762 THR A O 1
ATOM 6260 N N . SER A 1 763 ? -44.158 -42.840 -12.265 1.00 27.58 763 SER A N 1
ATOM 6261 C CA . SER A 1 763 ? -43.966 -43.864 -11.219 1.00 27.58 763 SER A CA 1
ATOM 6262 C C . SER A 1 763 ? -42.938 -44.992 -11.394 1.00 27.58 763 SER A C 1
ATOM 6264 O O . SER A 1 763 ? -43.101 -45.856 -12.238 1.00 27.58 763 SER A O 1
ATOM 6266 N N . ILE A 1 764 ? -42.038 -45.030 -10.394 1.00 29.72 764 ILE A N 1
ATOM 6267 C CA . ILE A 1 764 ? -41.572 -46.204 -9.624 1.00 29.72 764 ILE A CA 1
ATOM 6268 C C . ILE A 1 764 ? -40.732 -47.236 -10.403 1.00 29.72 764 ILE A C 1
ATOM 6270 O O . ILE A 1 764 ? -41.273 -48.016 -11.169 1.00 29.72 764 ILE A O 1
ATOM 6274 N N . ASP A 1 765 ? -39.427 -47.333 -10.107 1.00 25.23 765 ASP A N 1
ATOM 6275 C CA . ASP A 1 765 ? -38.951 -48.399 -9.210 1.00 25.23 765 ASP A CA 1
ATOM 6276 C C . ASP A 1 765 ? -37.493 -48.253 -8.740 1.00 25.23 765 ASP A C 1
ATOM 6278 O O . ASP A 1 765 ? -36.613 -47.737 -9.429 1.00 25.23 765 ASP A O 1
ATOM 6282 N N . ASN A 1 766 ? -37.272 -48.734 -7.517 1.00 28.09 766 ASN A N 1
ATOM 6283 C CA . ASN A 1 766 ? -35.994 -48.847 -6.820 1.00 28.09 766 ASN A CA 1
ATOM 6284 C C . ASN A 1 766 ? -35.225 -50.112 -7.246 1.00 28.09 766 ASN A C 1
ATOM 6286 O O . ASN A 1 766 ? -35.817 -51.186 -7.297 1.00 28.09 766 ASN A O 1
ATOM 6290 N N . LYS A 1 767 ? -33.889 -50.025 -7.358 1.00 25.66 767 LYS A N 1
ATOM 6291 C CA . LYS A 1 767 ? -32.899 -50.990 -6.804 1.00 25.66 767 LYS A CA 1
ATOM 6292 C C . LYS A 1 767 ? -31.476 -50.509 -7.124 1.00 25.66 767 LYS A C 1
ATOM 6294 O O . LYS A 1 767 ? -31.113 -50.353 -8.278 1.00 25.66 767 LYS A O 1
ATOM 6299 N N . VAL A 1 768 ? -30.726 -50.044 -6.122 1.00 26.66 768 VAL A N 1
ATOM 6300 C CA . VAL A 1 768 ? -29.735 -50.824 -5.348 1.00 26.66 768 VAL A CA 1
ATOM 6301 C C . VAL A 1 768 ? -28.610 -51.382 -6.230 1.00 26.66 768 VAL A C 1
ATOM 6303 O O . VAL A 1 768 ? -28.753 -52.447 -6.816 1.00 26.66 768 VAL A O 1
ATOM 6306 N N . ASN A 1 769 ? -27.452 -50.713 -6.228 1.00 24.06 769 ASN A N 1
ATOM 6307 C CA . ASN A 1 769 ? -26.252 -51.344 -5.682 1.00 24.06 769 ASN A CA 1
ATOM 6308 C C . ASN A 1 769 ? -25.150 -50.345 -5.305 1.00 24.06 769 ASN A C 1
ATOM 6310 O O . ASN A 1 769 ? -24.881 -49.344 -5.961 1.00 24.06 769 ASN A O 1
ATOM 6314 N N . THR A 1 770 ? -24.576 -50.676 -4.161 1.00 26.42 770 THR A N 1
ATOM 6315 C CA . THR A 1 770 ? -23.588 -50.022 -3.310 1.00 26.42 770 THR A CA 1
ATOM 6316 C C . THR A 1 770 ? -22.153 -50.398 -3.678 1.00 26.42 770 THR A C 1
ATOM 6318 O O . THR A 1 770 ? -21.906 -51.575 -3.907 1.00 26.42 770 THR A O 1
ATOM 6321 N N . SER A 1 771 ? -21.208 -49.455 -3.564 1.00 24.97 771 SER A N 1
ATOM 6322 C CA . SER A 1 771 ? -19.831 -49.670 -3.047 1.00 24.97 771 SER A CA 1
ATOM 6323 C C . SER A 1 771 ? -19.052 -48.341 -3.126 1.00 24.97 771 SER A C 1
ATOM 6325 O O . SER A 1 771 ? -18.726 -47.882 -4.213 1.00 24.97 771 SER A O 1
ATOM 6327 N N . SER A 1 772 ? -18.957 -47.537 -2.063 1.00 23.89 772 SER A N 1
ATOM 6328 C CA . SER A 1 772 ? -18.026 -47.637 -0.920 1.00 23.89 772 SER A CA 1
ATOM 6329 C C . SER A 1 772 ? -16.572 -47.232 -1.227 1.00 23.89 772 SER A C 1
ATOM 6331 O O . SER A 1 772 ? -15.825 -48.038 -1.759 1.00 23.89 772 SER A O 1
ATOM 6333 N N . PHE A 1 773 ? -16.154 -46.048 -0.763 1.00 26.70 773 PHE A N 1
ATOM 6334 C CA . PHE A 1 773 ? -14.824 -45.768 -0.182 1.00 26.70 773 PHE A CA 1
ATOM 6335 C C . PHE A 1 773 ? -14.982 -44.554 0.758 1.00 26.70 773 PHE A C 1
ATOM 6337 O O . PHE A 1 773 ? -15.189 -43.431 0.317 1.00 26.70 773 PHE A O 1
ATOM 6344 N N . LYS A 1 774 ? -15.274 -44.811 2.040 1.00 26.05 774 LYS A N 1
ATOM 6345 C CA . LYS A 1 774 ? -14.339 -44.780 3.187 1.00 26.05 774 LYS A CA 1
ATOM 6346 C C . LYS A 1 774 ? -13.737 -43.397 3.472 1.00 26.05 774 LYS A C 1
ATOM 6348 O O . LYS A 1 774 ? -12.602 -43.091 3.133 1.00 26.05 774 LYS A O 1
ATOM 6353 N N . THR A 1 775 ? -14.530 -42.608 4.184 1.00 27.73 775 THR A N 1
ATOM 6354 C CA . THR A 1 775 ? -14.101 -41.613 5.171 1.00 27.73 775 THR A CA 1
ATOM 6355 C C . THR A 1 775 ? -13.750 -42.275 6.512 1.00 27.73 775 THR A C 1
ATOM 6357 O O . THR A 1 775 ? -14.120 -43.428 6.734 1.00 27.73 775 THR A O 1
ATOM 6360 N N . PHE A 1 776 ? -13.126 -41.470 7.391 1.00 25.45 776 PHE A N 1
ATOM 6361 C CA . PHE A 1 776 ? -12.947 -41.575 8.858 1.00 25.45 776 PHE A CA 1
ATOM 6362 C C . PHE A 1 776 ? -11.528 -41.928 9.355 1.00 25.45 776 PHE A C 1
ATOM 6364 O O . PHE A 1 776 ? -10.813 -42.647 8.666 1.00 25.45 776 PHE A O 1
ATOM 6371 N N . PRO A 1 777 ? -11.151 -41.561 10.604 1.00 33.00 777 PRO A N 1
ATOM 6372 C CA . PRO A 1 777 ? -11.667 -40.475 11.455 1.00 33.00 777 PRO A CA 1
ATOM 6373 C C . PRO A 1 777 ? -10.584 -39.692 12.230 1.00 33.00 777 PRO A C 1
ATOM 6375 O O . PRO A 1 777 ? -9.514 -40.182 12.576 1.00 33.00 777 PRO A O 1
ATOM 6378 N N . SER A 1 778 ? -10.961 -38.487 12.642 1.00 28.77 778 SER A N 1
ATOM 6379 C CA . SER A 1 778 ? -10.510 -37.847 13.878 1.00 28.77 778 SER A CA 1
ATOM 6380 C C . SER A 1 778 ? -11.217 -38.479 15.083 1.00 28.77 778 SER A C 1
ATOM 6382 O O . SER A 1 778 ? -12.446 -38.506 15.087 1.00 28.77 778 SER A O 1
ATOM 6384 N N . ASN A 1 779 ? -10.481 -38.913 16.111 1.00 26.89 779 ASN A N 1
ATOM 6385 C CA . ASN A 1 779 ? -11.031 -39.099 17.455 1.00 26.89 779 ASN A CA 1
ATOM 6386 C C . ASN A 1 779 ? -9.994 -38.802 18.544 1.00 26.89 779 ASN A C 1
ATOM 6388 O O . ASN A 1 779 ? -8.852 -39.248 18.502 1.00 26.89 779 ASN A O 1
ATOM 6392 N N . SER A 1 780 ? -10.462 -38.036 19.521 1.00 32.06 780 SER A N 1
ATOM 6393 C CA . SER A 1 780 ? -9.893 -37.778 20.836 1.00 32.06 780 SER A CA 1
ATOM 6394 C C . SER A 1 780 ? -10.165 -38.935 21.801 1.00 32.06 780 SER A C 1
ATOM 6396 O O . SER A 1 780 ? -11.302 -39.401 21.842 1.00 32.06 780 SER A O 1
ATOM 6398 N N . SER A 1 781 ? -9.226 -39.265 22.691 1.00 27.11 781 SER A N 1
ATOM 6399 C CA . SER A 1 781 ? -9.545 -39.664 24.073 1.00 27.11 781 SER A CA 1
ATOM 6400 C C . SER A 1 781 ? -8.314 -39.628 24.982 1.00 27.11 781 SER A C 1
ATOM 6402 O O . SER A 1 781 ? -7.187 -39.842 24.546 1.00 27.11 781 SER A O 1
ATOM 6404 N N . LYS A 1 782 ? -8.585 -39.317 26.251 1.00 32.25 782 LYS A N 1
ATOM 6405 C CA . LYS A 1 782 ? -7.679 -39.225 27.399 1.00 32.25 782 LYS A CA 1
ATOM 6406 C C . LYS A 1 782 ? -7.243 -40.603 27.936 1.00 32.25 782 LYS A C 1
ATOM 6408 O O . LYS A 1 782 ? -7.883 -41.607 27.649 1.00 32.25 782 LYS A O 1
ATOM 6413 N N . ASP A 1 783 ? -6.241 -40.531 28.819 1.00 29.84 783 ASP A N 1
ATOM 6414 C CA . ASP A 1 783 ? -5.857 -41.445 29.910 1.00 29.84 783 ASP A CA 1
ATOM 6415 C C . ASP A 1 783 ? -5.034 -42.710 29.599 1.00 29.84 783 ASP A C 1
ATOM 6417 O O . ASP A 1 783 ? -5.534 -43.719 29.120 1.00 29.84 783 ASP A O 1
ATOM 6421 N N . SER A 1 784 ? -3.765 -42.713 30.031 1.00 28.33 784 SER A N 1
ATOM 6422 C CA . SER A 1 784 ? -3.287 -43.603 31.110 1.00 28.33 784 SER A CA 1
ATOM 6423 C C . SER A 1 784 ? -1.825 -43.321 31.499 1.00 28.33 784 SER A C 1
ATOM 6425 O O . SER A 1 784 ? -1.008 -42.850 30.713 1.00 28.33 784 SER A O 1
ATOM 6427 N N . LYS A 1 785 ? -1.554 -43.550 32.787 1.00 29.75 785 LYS A N 1
ATOM 6428 C CA . LYS A 1 785 ? -0.331 -43.282 33.553 1.00 29.75 785 LYS A CA 1
ATOM 6429 C C . LYS A 1 785 ? 0.717 -44.401 33.406 1.00 29.75 785 LYS A C 1
ATOM 6431 O O . LYS A 1 785 ? 0.341 -45.560 33.279 1.00 29.75 785 LYS A O 1
ATOM 6436 N N . THR A 1 786 ? 1.972 -44.038 33.735 1.00 29.28 786 THR A N 1
ATOM 6437 C CA . THR A 1 786 ? 3.064 -44.857 34.346 1.00 29.28 786 THR A CA 1
ATOM 6438 C C . THR A 1 786 ? 3.693 -45.958 33.462 1.00 29.28 786 THR A C 1
ATOM 6440 O O . THR A 1 786 ? 2.971 -46.732 32.864 1.00 29.28 786 THR A O 1
ATOM 6443 N N . LYS A 1 787 ? 5.021 -46.156 33.345 1.00 26.00 787 LYS A N 1
ATOM 6444 C CA . LYS A 1 787 ? 6.125 -46.082 34.325 1.00 26.00 787 LYS A CA 1
ATOM 6445 C C . LYS A 1 787 ? 7.503 -46.115 33.599 1.00 26.00 787 LYS A C 1
ATOM 6447 O O . LYS A 1 787 ? 7.637 -46.796 32.594 1.00 26.00 787 LYS A O 1
ATOM 6452 N N . LEU A 1 788 ? 8.470 -45.394 34.182 1.00 27.22 788 LEU A N 1
ATOM 6453 C CA . LEU A 1 788 ? 9.949 -45.502 34.214 1.00 27.22 788 LEU A CA 1
ATOM 6454 C C . LEU A 1 788 ? 10.728 -46.507 33.324 1.00 27.22 788 LEU A C 1
ATOM 6456 O O . LEU A 1 788 ? 10.484 -47.703 33.419 1.00 27.22 788 LEU A O 1
ATOM 6460 N N . SER A 1 789 ? 11.871 -46.053 32.772 1.00 25.11 789 SER A N 1
ATOM 6461 C CA . SER A 1 789 ? 13.206 -46.357 33.349 1.00 25.11 789 SER A CA 1
ATOM 6462 C C . SER A 1 789 ? 14.317 -45.404 32.867 1.00 25.11 789 SER A C 1
ATOM 6464 O O . SER A 1 789 ? 14.384 -45.045 31.696 1.00 25.11 789 SER A O 1
ATOM 6466 N N . HIS A 1 790 ? 15.165 -45.012 33.821 1.00 26.47 790 HIS A N 1
ATOM 6467 C CA . HIS A 1 790 ? 16.376 -44.192 33.733 1.00 26.47 790 HIS A CA 1
ATOM 6468 C C . HIS A 1 790 ? 17.479 -44.748 32.817 1.00 26.47 790 HIS A C 1
ATOM 6470 O O . HIS A 1 790 ? 17.612 -45.960 32.703 1.00 26.47 790 HIS A O 1
ATOM 6476 N N . CYS A 1 791 ? 18.322 -43.843 32.294 1.00 24.88 791 CYS A N 1
ATOM 6477 C CA . CYS A 1 791 ? 19.764 -43.798 32.594 1.00 24.88 791 CYS A CA 1
ATOM 6478 C C . CYS A 1 791 ? 20.345 -42.408 32.240 1.00 24.88 791 CYS A C 1
ATOM 6480 O O . CYS A 1 791 ? 20.558 -42.081 31.078 1.00 24.88 791 CYS A O 1
ATOM 6482 N N . GLU A 1 792 ? 20.469 -41.597 33.293 1.00 25.61 792 GLU A N 1
ATOM 6483 C CA . GLU A 1 792 ? 21.646 -40.822 33.728 1.00 25.61 792 GLU A CA 1
ATOM 6484 C C . GLU A 1 792 ? 22.349 -39.821 32.792 1.00 25.61 792 GLU A C 1
ATOM 6486 O O . GLU A 1 792 ? 23.135 -40.143 31.906 1.00 25.61 792 GLU A O 1
ATOM 6491 N N . GLU A 1 793 ? 22.115 -38.553 33.145 1.00 26.91 793 GLU A N 1
ATOM 6492 C CA . GLU A 1 793 ? 23.124 -37.538 33.464 1.00 26.91 793 GLU A CA 1
ATOM 6493 C C . GLU A 1 793 ? 24.561 -38.050 33.662 1.00 26.91 793 GLU A C 1
ATOM 6495 O O . GLU A 1 793 ? 24.880 -38.705 34.652 1.00 26.91 793 GLU A O 1
ATOM 6500 N N . THR A 1 794 ? 25.484 -37.580 32.825 1.00 26.44 794 THR A N 1
ATOM 6501 C CA . THR A 1 794 ? 26.776 -37.061 33.299 1.00 26.44 794 THR A CA 1
ATOM 6502 C C . THR A 1 794 ? 27.329 -36.068 32.272 1.00 26.44 794 THR A C 1
ATOM 6504 O O . THR A 1 794 ? 27.095 -36.211 31.077 1.00 26.44 794 THR A O 1
ATOM 6507 N N . ILE A 1 795 ? 28.099 -35.087 32.749 1.00 26.83 795 ILE A N 1
ATOM 6508 C CA . ILE A 1 795 ? 28.692 -33.934 32.037 1.00 26.83 795 ILE A CA 1
ATOM 6509 C C . ILE A 1 795 ? 27.799 -32.678 32.041 1.00 26.83 795 ILE A C 1
ATOM 6511 O O . ILE A 1 795 ? 27.442 -32.093 31.021 1.00 26.83 795 ILE A O 1
ATOM 6515 N N . ALA A 1 796 ? 27.509 -32.215 33.257 1.00 26.73 796 ALA A N 1
ATOM 6516 C CA . ALA A 1 796 ? 27.661 -30.799 33.569 1.00 26.73 796 ALA A CA 1
ATOM 6517 C C . ALA A 1 796 ? 29.157 -30.494 33.788 1.00 26.73 796 ALA A C 1
ATOM 6519 O O . ALA A 1 796 ? 29.908 -31.373 34.210 1.00 26.73 796 ALA A O 1
ATOM 6520 N N . ASN A 1 797 ? 29.536 -29.235 33.555 1.00 27.81 797 ASN A N 1
ATOM 6521 C CA . ASN A 1 797 ? 30.867 -28.622 33.692 1.00 27.81 797 ASN A CA 1
ATOM 6522 C C . ASN A 1 797 ? 31.714 -28.608 32.413 1.00 27.81 797 ASN A C 1
ATOM 6524 O O . ASN A 1 797 ? 32.700 -29.321 32.281 1.00 27.81 797 ASN A O 1
ATOM 6528 N N . ASN A 1 798 ? 31.358 -27.698 31.508 1.00 25.02 798 ASN A N 1
ATOM 6529 C CA . ASN A 1 798 ? 32.288 -26.637 31.131 1.00 25.02 798 ASN A CA 1
ATOM 6530 C C . ASN A 1 798 ? 31.488 -25.366 30.832 1.00 25.02 798 ASN A C 1
ATOM 6532 O O . ASN A 1 798 ? 30.744 -25.278 29.856 1.00 25.02 798 ASN A O 1
ATOM 6536 N N . ALA A 1 799 ? 31.615 -24.417 31.758 1.00 32.69 799 ALA A N 1
ATOM 6537 C CA . ALA A 1 799 ? 31.400 -23.005 31.508 1.00 32.69 799 ALA A CA 1
ATOM 6538 C C . ALA A 1 799 ? 32.391 -22.520 30.430 1.00 32.69 799 ALA A C 1
ATOM 6540 O O . ALA A 1 799 ? 33.389 -23.184 30.169 1.00 32.69 799 ALA A O 1
ATOM 6541 N N . ASP A 1 800 ? 32.095 -21.360 29.843 1.00 30.84 800 ASP A N 1
ATOM 6542 C CA . ASP A 1 800 ? 32.865 -20.645 28.811 1.00 30.84 800 ASP A CA 1
ATOM 6543 C C . ASP A 1 800 ? 32.575 -21.000 27.348 1.00 30.84 800 ASP A C 1
ATOM 6545 O O . ASP A 1 800 ? 33.437 -21.468 26.615 1.00 30.84 800 ASP A O 1
ATOM 6549 N N . VAL A 1 801 ? 31.382 -20.614 26.876 1.00 29.22 801 VAL A N 1
ATOM 6550 C CA . VAL A 1 801 ? 31.249 -19.889 25.596 1.00 29.22 801 VAL A CA 1
ATOM 6551 C C . VAL A 1 801 ? 30.155 -18.824 25.752 1.00 29.22 801 VAL A C 1
ATOM 6553 O O . VAL A 1 801 ? 29.003 -19.008 25.359 1.00 29.22 801 VAL A O 1
ATOM 6556 N N . GLN A 1 802 ? 30.509 -17.688 26.357 1.00 32.16 802 GLN A N 1
ATOM 6557 C CA . GLN A 1 802 ? 29.746 -16.449 26.202 1.00 32.16 802 GLN A CA 1
ATOM 6558 C C . GLN A 1 802 ? 29.919 -15.950 24.763 1.00 32.16 802 GLN A C 1
ATOM 6560 O O . GLN A 1 802 ? 30.961 -15.416 24.408 1.00 32.16 802 GLN A O 1
ATOM 6565 N N . ASN A 1 803 ? 28.892 -16.122 23.936 1.00 32.47 803 ASN A N 1
ATOM 6566 C CA . ASN A 1 803 ? 28.667 -15.318 22.733 1.00 32.47 803 ASN A CA 1
ATOM 6567 C C . ASN A 1 803 ? 27.159 -15.072 22.612 1.00 32.47 803 ASN A C 1
ATOM 6569 O O . ASN A 1 803 ? 26.471 -15.556 21.713 1.00 32.47 803 ASN A O 1
ATOM 6573 N N . GLU A 1 804 ? 26.631 -14.348 23.598 1.00 31.12 804 GLU A N 1
ATOM 6574 C CA . GLU A 1 804 ? 25.291 -13.781 23.549 1.00 31.12 804 GLU A CA 1
ATOM 6575 C C . GLU A 1 804 ? 25.329 -12.466 22.769 1.00 31.12 804 GLU A C 1
ATOM 6577 O O . GLU A 1 804 ? 26.134 -11.582 23.054 1.00 31.12 804 GLU A O 1
ATOM 6582 N N . TRP A 1 805 ? 24.433 -12.338 21.787 1.00 39.94 805 TRP A N 1
ATOM 6583 C CA . TRP A 1 805 ? 24.152 -11.099 21.063 1.00 39.94 805 TRP A CA 1
ATOM 6584 C C . TRP A 1 805 ? 23.835 -9.966 22.039 1.00 39.94 805 TRP A C 1
ATOM 6586 O O . TRP A 1 805 ? 22.703 -9.814 22.512 1.00 39.94 805 TRP A O 1
ATOM 6596 N N . ASN A 1 806 ? 24.846 -9.160 22.332 1.00 33.59 806 ASN A N 1
ATOM 6597 C CA . ASN A 1 806 ? 24.719 -8.024 23.215 1.00 33.59 806 ASN A CA 1
ATOM 6598 C C . ASN A 1 806 ? 24.056 -6.883 22.429 1.00 33.59 806 ASN A C 1
ATOM 6600 O O . ASN A 1 806 ? 24.524 -6.497 21.360 1.00 33.59 806 ASN A O 1
ATOM 6604 N N . LEU A 1 807 ? 22.966 -6.307 22.949 1.00 36.09 807 LEU A N 1
ATOM 6605 C CA . LEU A 1 807 ? 22.288 -5.151 22.337 1.00 36.09 807 LEU A CA 1
ATOM 6606 C C . LEU A 1 807 ? 23.226 -3.956 22.099 1.00 36.09 807 LEU A C 1
ATOM 6608 O O . LEU A 1 807 ? 22.913 -3.081 21.288 1.00 36.09 807 LEU A O 1
ATOM 6612 N N . ASN A 1 808 ? 24.374 -3.935 22.779 1.00 32.66 808 ASN A N 1
ATOM 6613 C CA . ASN A 1 808 ? 25.449 -2.990 22.524 1.00 32.66 808 ASN A CA 1
ATOM 6614 C C . ASN A 1 808 ? 26.014 -3.096 21.095 1.00 32.66 808 ASN A C 1
ATOM 6616 O O . ASN A 1 808 ? 26.356 -2.063 20.548 1.00 32.66 808 ASN A O 1
ATOM 6620 N N . GLU A 1 809 ? 26.022 -4.250 20.426 1.00 39.78 809 GLU A N 1
ATOM 6621 C CA . GLU A 1 809 ? 26.480 -4.347 19.024 1.00 39.78 809 GLU A CA 1
ATOM 6622 C C . GLU A 1 809 ? 25.437 -3.827 18.022 1.00 39.78 809 GLU A C 1
ATOM 6624 O O . GLU A 1 809 ? 25.779 -3.264 16.986 1.00 39.78 809 GLU A O 1
ATOM 6629 N N . VAL A 1 810 ? 24.145 -3.938 18.355 1.00 35.75 810 VAL A N 1
ATOM 6630 C CA . VAL A 1 810 ? 23.040 -3.445 17.509 1.00 35.75 810 VAL A CA 1
ATOM 6631 C C . VAL A 1 810 ? 22.885 -1.918 17.605 1.00 35.75 810 VAL A C 1
ATOM 6633 O O . VAL A 1 810 ? 22.358 -1.290 16.684 1.00 35.75 810 VAL A O 1
ATOM 6636 N N . PHE A 1 811 ? 23.342 -1.299 18.703 1.00 33.91 811 PHE A N 1
ATOM 6637 C CA . PHE A 1 811 ? 23.190 0.141 18.953 1.00 33.91 811 PHE A CA 1
ATOM 6638 C C . PHE A 1 811 ? 24.500 0.937 19.103 1.00 33.91 811 PHE A C 1
ATOM 6640 O O . PHE A 1 811 ? 24.452 2.158 18.947 1.00 33.91 811 PHE A O 1
ATOM 6647 N N . ASN A 1 812 ? 25.653 0.296 19.318 1.00 34.53 812 ASN A N 1
ATOM 6648 C CA . ASN A 1 812 ? 26.983 0.914 19.312 1.00 34.53 812 ASN A CA 1
ATOM 6649 C C . ASN A 1 812 ? 27.893 0.243 18.271 1.00 34.53 812 ASN A C 1
ATOM 6651 O O . ASN A 1 812 ? 28.572 -0.744 18.536 1.00 34.53 812 ASN A O 1
ATOM 6655 N N . ILE A 1 813 ? 27.989 0.869 17.096 1.00 35.75 813 ILE A N 1
ATOM 6656 C CA . ILE A 1 813 ? 29.073 0.619 16.140 1.00 35.75 813 ILE A CA 1
ATOM 6657 C C . ILE A 1 813 ? 30.324 1.349 16.648 1.00 35.75 813 ILE A C 1
ATOM 6659 O O . ILE A 1 813 ? 30.624 2.471 16.225 1.00 35.75 813 ILE A O 1
ATOM 6663 N N . SER A 1 814 ? 31.053 0.739 17.579 1.00 37.25 814 SER A N 1
ATOM 6664 C CA . SER A 1 814 ? 32.467 1.060 17.790 1.00 37.25 814 SER A CA 1
ATOM 6665 C C . SER A 1 814 ? 33.159 -0.010 18.626 1.00 37.25 814 SER A C 1
ATOM 6667 O O . SER A 1 814 ? 33.042 0.004 19.847 1.00 37.25 814 SER A O 1
ATOM 6669 N N . GLN A 1 815 ? 33.920 -0.879 17.971 1.00 39.41 815 GLN A N 1
ATOM 6670 C CA . GLN A 1 815 ? 35.388 -0.912 18.013 1.00 39.41 815 GLN A CA 1
ATOM 6671 C C . GLN A 1 815 ? 35.842 -2.254 17.434 1.00 39.41 815 GLN A C 1
ATOM 6673 O O . GLN A 1 815 ? 35.747 -3.279 18.091 1.00 39.41 815 GLN A O 1
ATOM 6678 N N . ASP A 1 816 ? 36.339 -2.221 16.199 1.00 38.50 816 ASP A N 1
ATOM 6679 C CA . ASP A 1 816 ? 37.164 -3.294 15.648 1.00 38.50 816 ASP A CA 1
ATOM 6680 C C . ASP A 1 816 ? 38.397 -2.615 15.015 1.00 38.50 816 ASP A C 1
ATOM 6682 O O . ASP A 1 816 ? 38.218 -1.698 14.201 1.00 38.50 816 ASP A O 1
ATOM 6686 N N . PRO A 1 817 ? 39.636 -2.936 15.434 1.00 45.47 817 PRO A N 1
ATOM 6687 C CA . PRO A 1 817 ? 40.826 -2.150 15.091 1.00 45.47 817 PRO A CA 1
ATOM 6688 C C . PRO A 1 817 ? 41.337 -2.333 13.651 1.00 45.47 817 PRO A C 1
ATOM 6690 O O . PRO A 1 817 ? 42.233 -1.600 13.239 1.00 45.47 817 PRO A O 1
ATOM 6693 N N . PHE A 1 818 ? 40.781 -3.255 12.859 1.00 43.62 818 PHE A N 1
ATOM 6694 C CA . PHE A 1 818 ? 41.438 -3.714 11.626 1.00 43.62 818 PHE A CA 1
ATOM 6695 C C . PHE A 1 818 ? 41.427 -2.744 10.431 1.00 43.62 818 PHE A C 1
ATOM 6697 O O . PHE A 1 818 ? 42.278 -2.869 9.559 1.00 43.62 818 PHE A O 1
ATOM 6704 N N . ILE A 1 819 ? 40.514 -1.768 10.372 1.00 50.12 819 ILE A N 1
ATOM 6705 C CA . ILE A 1 819 ? 40.469 -0.781 9.264 1.00 50.12 819 ILE A CA 1
ATOM 6706 C C . ILE A 1 819 ? 41.165 0.536 9.648 1.00 50.12 819 ILE A C 1
ATOM 6708 O O . ILE A 1 819 ? 41.518 1.351 8.793 1.00 50.12 819 ILE A O 1
ATOM 6712 N N . ASP A 1 820 ? 41.391 0.759 10.941 1.00 51.75 820 ASP A N 1
ATOM 6713 C CA . ASP A 1 820 ? 41.924 2.028 11.425 1.00 51.75 820 ASP A CA 1
ATOM 6714 C C . ASP A 1 820 ? 43.409 2.203 11.064 1.00 51.75 820 ASP A C 1
ATOM 6716 O O . ASP A 1 820 ? 43.845 3.338 10.920 1.00 51.75 820 ASP A O 1
ATOM 6720 N N . THR A 1 821 ? 44.179 1.130 10.864 1.00 54.56 821 THR A N 1
ATOM 6721 C CA . THR A 1 821 ? 45.609 1.197 10.509 1.00 54.56 821 THR A CA 1
ATOM 6722 C C . THR A 1 821 ? 45.846 1.704 9.084 1.00 54.56 821 THR A C 1
ATOM 6724 O O . THR A 1 821 ? 46.496 2.730 8.925 1.00 54.56 821 THR A O 1
ATOM 6727 N N . GLU A 1 822 ? 45.248 1.103 8.048 1.00 56.81 822 GLU A N 1
ATOM 6728 C CA . GLU A 1 822 ? 45.453 1.570 6.658 1.00 56.81 822 GLU A CA 1
ATOM 6729 C C . GLU A 1 822 ? 44.847 2.955 6.391 1.00 56.81 822 GLU A C 1
ATOM 6731 O O . GLU A 1 822 ? 45.328 3.722 5.554 1.00 56.81 822 GLU A O 1
ATOM 6736 N N . ILE A 1 823 ? 43.772 3.303 7.104 1.00 56.69 823 ILE A N 1
ATOM 6737 C CA . ILE A 1 823 ? 43.113 4.593 6.929 1.00 56.69 823 ILE A CA 1
ATOM 6738 C C . ILE A 1 823 ? 43.829 5.696 7.725 1.00 56.69 823 ILE A C 1
ATOM 6740 O O . ILE A 1 823 ? 43.797 6.845 7.280 1.00 56.69 823 ILE A O 1
ATOM 6744 N N . LYS A 1 824 ? 44.486 5.421 8.857 1.00 60.50 824 LYS A N 1
ATOM 6745 C CA . LYS A 1 824 ? 45.193 6.463 9.631 1.00 60.50 824 LYS A CA 1
ATOM 6746 C C . LYS A 1 824 ? 46.411 7.037 8.906 1.00 60.50 824 LYS A C 1
ATOM 6748 O O . LYS A 1 824 ? 46.645 8.233 9.048 1.00 60.50 824 LYS A O 1
ATOM 6753 N N . ASP A 1 825 ? 47.067 6.251 8.055 1.00 60.47 825 ASP A N 1
ATOM 6754 C CA . ASP A 1 825 ? 48.299 6.655 7.356 1.00 60.47 825 ASP A CA 1
ATOM 6755 C C . ASP A 1 825 ? 48.055 7.438 6.050 1.00 60.47 825 ASP A C 1
ATOM 6757 O O . ASP A 1 825 ? 48.984 7.910 5.398 1.00 60.47 825 ASP A O 1
ATOM 6761 N N . LEU A 1 826 ? 46.793 7.613 5.643 1.00 60.97 826 LEU A N 1
ATOM 6762 C CA . LEU A 1 826 ? 46.442 8.428 4.478 1.00 60.97 826 LEU A CA 1
ATOM 6763 C C . LEU A 1 826 ? 46.378 9.909 4.862 1.00 60.97 826 LEU A C 1
ATOM 6765 O O . LEU A 1 826 ? 45.373 10.357 5.434 1.00 60.97 826 LEU A O 1
ATOM 6769 N N . GLU A 1 827 ? 47.431 10.647 4.503 1.00 61.41 827 GLU A N 1
ATOM 6770 C CA . GLU A 1 827 ? 47.532 12.102 4.637 1.00 61.41 827 GLU A CA 1
ATOM 6771 C C . GLU A 1 827 ? 46.299 12.831 4.075 1.00 61.41 827 GLU A C 1
ATOM 6773 O O . GLU A 1 827 ? 45.663 12.429 3.093 1.00 61.41 827 GLU A O 1
ATOM 6778 N N . ILE A 1 828 ? 45.939 13.929 4.741 1.00 58.28 828 ILE A N 1
ATOM 6779 C CA . ILE A 1 828 ? 44.778 14.769 4.436 1.00 58.28 828 ILE A CA 1
ATOM 6780 C C . ILE A 1 828 ? 45.071 15.555 3.147 1.00 58.28 828 ILE A C 1
ATOM 6782 O O . ILE A 1 828 ? 45.450 16.717 3.195 1.00 58.28 828 ILE A O 1
ATOM 6786 N N . GLY A 1 829 ? 44.903 14.923 1.986 1.00 64.81 829 GLY A N 1
ATOM 6787 C CA . GLY A 1 829 ? 45.107 15.588 0.694 1.00 64.81 829 GLY A CA 1
ATOM 6788 C C . GLY A 1 829 ? 44.592 14.809 -0.513 1.00 64.81 829 GLY A C 1
ATOM 6789 O O . GLY A 1 829 ? 44.057 15.410 -1.440 1.00 64.81 829 GLY A O 1
ATOM 6790 N N . ASP A 1 830 ? 44.657 13.479 -0.476 1.00 80.19 830 ASP A N 1
ATOM 6791 C CA . ASP A 1 830 ? 44.431 12.663 -1.671 1.00 80.19 830 ASP A CA 1
ATOM 6792 C C . ASP A 1 830 ? 43.015 12.051 -1.720 1.00 80.19 830 ASP A C 1
ATOM 6794 O O . ASP A 1 830 ? 42.763 10.897 -1.354 1.00 80.19 830 ASP A O 1
ATOM 6798 N N . ASN A 1 831 ? 42.037 12.870 -2.128 1.00 80.62 831 ASN A N 1
ATOM 6799 C CA . ASN A 1 831 ? 40.643 12.431 -2.300 1.00 80.62 831 ASN A CA 1
ATOM 6800 C C . ASN A 1 831 ? 40.492 11.337 -3.369 1.00 80.62 831 ASN A C 1
ATOM 6802 O O . ASN A 1 831 ? 39.544 10.547 -3.293 1.00 80.62 831 ASN A O 1
ATOM 6806 N N . GLU A 1 832 ? 41.397 11.298 -4.344 1.00 84.50 832 GLU A N 1
ATOM 6807 C CA . GLU A 1 832 ? 41.410 10.313 -5.421 1.00 84.50 832 GLU A CA 1
ATOM 6808 C C . GLU A 1 832 ? 41.823 8.946 -4.874 1.00 84.50 832 GLU A C 1
ATOM 6810 O O . GLU A 1 832 ? 41.079 7.975 -5.012 1.00 84.50 832 GLU A O 1
ATOM 6815 N N . LYS A 1 833 ? 42.915 8.880 -4.103 1.00 86.56 833 LYS A N 1
ATOM 6816 C CA . LYS A 1 833 ? 43.341 7.644 -3.430 1.00 86.56 833 LYS A CA 1
ATOM 6817 C C . LYS A 1 833 ? 42.274 7.089 -2.486 1.00 86.56 833 LYS A C 1
ATOM 6819 O O . LYS A 1 833 ? 42.012 5.888 -2.499 1.00 86.56 833 LYS A O 1
ATOM 6824 N N . ILE A 1 834 ? 41.587 7.944 -1.720 1.00 83.88 834 ILE A N 1
ATOM 6825 C CA . ILE A 1 834 ? 40.455 7.521 -0.869 1.00 83.88 834 ILE A CA 1
ATOM 6826 C C . ILE A 1 834 ? 39.297 6.967 -1.714 1.00 83.88 834 ILE A C 1
ATOM 6828 O O . ILE A 1 834 ? 38.641 6.006 -1.308 1.00 83.88 834 ILE A O 1
ATOM 6832 N N . SER A 1 835 ? 39.027 7.575 -2.869 1.00 86.19 835 SER A N 1
ATOM 6833 C CA . SER A 1 835 ? 37.975 7.136 -3.791 1.00 86.19 835 SER A CA 1
ATOM 6834 C C . SER A 1 835 ? 38.312 5.784 -4.422 1.00 86.19 835 SER A C 1
ATOM 6836 O O . SER A 1 835 ? 37.470 4.887 -4.405 1.00 86.19 835 SER A O 1
ATOM 6838 N N . ASN A 1 836 ? 39.559 5.593 -4.854 1.00 88.88 836 ASN A N 1
ATOM 6839 C CA . ASN A 1 836 ? 40.058 4.336 -5.410 1.00 88.88 836 ASN A CA 1
ATOM 6840 C C . ASN A 1 836 ? 40.033 3.202 -4.379 1.00 88.88 836 ASN A C 1
ATOM 6842 O O . ASN A 1 836 ? 39.579 2.103 -4.695 1.00 88.88 836 ASN A O 1
ATOM 6846 N N . ILE A 1 837 ? 40.430 3.474 -3.129 1.00 89.00 837 ILE A N 1
ATOM 6847 C CA . ILE A 1 837 ? 40.325 2.503 -2.028 1.00 89.00 837 ILE A CA 1
ATOM 6848 C C . ILE A 1 837 ? 38.859 2.139 -1.776 1.00 89.00 837 ILE A C 1
ATOM 6850 O O . ILE A 1 837 ? 38.527 0.959 -1.740 1.00 89.00 837 ILE A O 1
ATOM 6854 N N . LEU A 1 838 ? 37.961 3.129 -1.671 1.00 88.56 838 LEU A N 1
ATOM 6855 C CA . LEU A 1 838 ? 36.528 2.878 -1.482 1.00 88.56 838 LEU A CA 1
ATOM 6856 C C . LEU A 1 838 ? 35.959 1.989 -2.593 1.00 88.56 838 LEU A C 1
ATOM 6858 O O . LEU A 1 838 ? 35.251 1.030 -2.295 1.00 88.56 838 LEU A O 1
ATOM 6862 N N . ILE A 1 839 ? 36.240 2.317 -3.855 1.00 91.25 839 ILE A N 1
ATOM 6863 C CA . ILE A 1 839 ? 35.749 1.553 -5.003 1.00 91.25 839 ILE A CA 1
ATOM 6864 C C . ILE A 1 839 ? 36.303 0.131 -4.967 1.00 91.25 839 ILE A C 1
ATOM 6866 O O . ILE A 1 839 ? 35.525 -0.806 -5.121 1.00 91.25 839 ILE A O 1
ATOM 6870 N N . LYS A 1 840 ? 37.613 -0.036 -4.744 1.00 94.00 840 LYS A N 1
ATOM 6871 C CA . LYS A 1 840 ? 38.265 -1.349 -4.682 1.00 94.00 840 LYS A CA 1
ATOM 6872 C C . LYS A 1 840 ? 37.654 -2.217 -3.582 1.00 94.00 840 LYS A C 1
ATOM 6874 O O . LYS A 1 840 ? 37.199 -3.319 -3.865 1.00 94.00 840 LYS A O 1
ATOM 6879 N N . THR A 1 841 ? 37.553 -1.698 -2.359 1.00 91.31 841 THR A N 1
ATOM 6880 C CA . THR A 1 841 ? 36.957 -2.439 -1.238 1.00 91.31 841 THR A CA 1
ATOM 6881 C C . THR A 1 841 ? 35.473 -2.732 -1.475 1.00 91.31 841 THR A C 1
ATOM 6883 O O . THR A 1 841 ? 34.986 -3.802 -1.120 1.00 91.31 841 THR A O 1
ATOM 6886 N N . ALA A 1 842 ? 34.724 -1.813 -2.092 1.00 92.06 842 ALA A N 1
ATOM 6887 C CA . ALA A 1 842 ? 33.326 -2.057 -2.442 1.00 92.06 842 ALA A CA 1
ATOM 6888 C C . ALA A 1 842 ? 33.172 -3.154 -3.513 1.00 92.06 842 ALA A C 1
ATOM 6890 O O . ALA A 1 842 ? 32.232 -3.945 -3.435 1.00 92.06 842 ALA A O 1
ATOM 6891 N N . ASP A 1 843 ? 34.086 -3.219 -4.482 1.00 94.88 843 ASP A N 1
ATOM 6892 C CA . ASP A 1 843 ? 34.141 -4.268 -5.508 1.00 94.88 843 ASP A CA 1
ATOM 6893 C C . ASP A 1 843 ? 34.439 -5.638 -4.874 1.00 94.88 843 ASP A C 1
ATOM 6895 O O . ASP A 1 843 ? 33.725 -6.605 -5.128 1.00 94.88 843 ASP A O 1
ATOM 6899 N N . GLU A 1 844 ? 35.405 -5.703 -3.951 1.00 95.44 844 GLU A N 1
ATOM 6900 C CA . GLU A 1 844 ? 35.727 -6.910 -3.172 1.00 95.44 844 GLU A CA 1
ATOM 6901 C C . GLU A 1 844 ? 34.523 -7.403 -2.346 1.00 95.44 844 GLU A C 1
ATOM 6903 O O . GLU A 1 844 ? 34.174 -8.584 -2.387 1.00 95.44 844 GLU A O 1
ATOM 6908 N N . ILE A 1 845 ? 33.819 -6.496 -1.657 1.00 94.25 845 ILE A N 1
ATOM 6909 C CA . ILE A 1 845 ? 32.591 -6.830 -0.912 1.00 94.25 845 ILE A CA 1
ATOM 6910 C C . ILE A 1 845 ? 31.500 -7.358 -1.856 1.00 94.25 845 ILE A C 1
ATOM 6912 O O . ILE A 1 845 ? 30.783 -8.300 -1.509 1.00 94.25 845 ILE A O 1
ATOM 6916 N N . LEU A 1 846 ? 31.361 -6.778 -3.053 1.00 95.62 846 LEU A N 1
ATOM 6917 C CA . LEU A 1 846 ? 30.380 -7.234 -4.037 1.00 95.62 846 LEU A CA 1
ATOM 6918 C C . LEU A 1 846 ? 30.705 -8.640 -4.562 1.00 95.62 846 LEU A C 1
ATOM 6920 O O . LEU A 1 846 ? 29.786 -9.447 -4.721 1.00 95.62 846 LEU A O 1
ATOM 6924 N N . VAL A 1 847 ? 31.985 -8.947 -4.793 1.00 96.50 847 VAL A N 1
ATOM 6925 C CA . VAL A 1 847 ? 32.447 -10.295 -5.167 1.00 96.50 847 VAL A CA 1
ATOM 6926 C C . VAL A 1 847 ? 32.079 -11.307 -4.081 1.00 96.50 847 VAL A C 1
ATOM 6928 O O . VAL A 1 847 ? 31.524 -12.363 -4.388 1.00 96.50 847 VAL A O 1
ATOM 6931 N N . ASP A 1 848 ? 32.283 -10.965 -2.810 1.00 95.19 848 ASP A N 1
ATOM 6932 C CA . ASP A 1 848 ? 31.891 -11.828 -1.694 1.00 95.19 848 ASP A CA 1
ATOM 6933 C C . ASP A 1 848 ? 30.377 -12.049 -1.620 1.00 95.19 848 ASP A C 1
ATOM 6935 O O . ASP A 1 848 ? 29.922 -13.171 -1.385 1.00 95.19 848 ASP A O 1
ATOM 6939 N N . TYR A 1 849 ? 29.572 -11.013 -1.865 1.00 95.88 849 TYR A N 1
ATOM 6940 C CA . TYR A 1 849 ? 28.114 -11.145 -1.940 1.00 95.88 849 TYR A CA 1
ATOM 6941 C C . TYR A 1 849 ? 27.670 -12.032 -3.104 1.00 95.88 849 TYR A C 1
ATOM 6943 O O . TYR A 1 849 ? 26.734 -12.823 -2.953 1.00 95.88 849 TYR A O 1
ATOM 6951 N N . GLU A 1 850 ? 28.352 -11.955 -4.246 1.00 96.00 850 GLU A N 1
ATOM 6952 C CA . GLU A 1 850 ? 28.096 -12.840 -5.378 1.00 96.00 850 GLU A CA 1
ATOM 6953 C C . GLU A 1 850 ? 28.460 -14.298 -5.062 1.00 96.00 850 GLU A C 1
ATOM 6955 O O . GLU A 1 850 ? 27.698 -15.204 -5.410 1.00 96.00 850 GLU A O 1
ATOM 6960 N N . ASN A 1 851 ? 29.569 -14.530 -4.356 1.00 95.88 851 ASN A N 1
ATOM 6961 C CA . ASN A 1 851 ? 29.975 -15.861 -3.903 1.00 95.88 851 ASN A CA 1
ATOM 6962 C C . ASN A 1 851 ? 28.964 -16.445 -2.906 1.00 95.88 851 ASN A C 1
ATOM 6964 O O . ASN A 1 851 ? 28.481 -17.558 -3.110 1.00 95.88 851 ASN A O 1
ATOM 6968 N N . ILE A 1 852 ? 28.545 -15.662 -1.903 1.00 93.81 852 ILE A N 1
ATOM 6969 C CA . ILE A 1 852 ? 27.496 -16.058 -0.948 1.00 93.81 852 ILE A CA 1
ATOM 6970 C C . ILE A 1 852 ? 26.204 -16.423 -1.687 1.00 93.81 852 ILE A C 1
ATOM 6972 O O . ILE A 1 852 ? 25.602 -17.458 -1.402 1.00 93.81 852 ILE A O 1
ATOM 6976 N N . ARG A 1 853 ? 25.784 -15.611 -2.666 1.00 93.75 853 ARG A N 1
ATOM 6977 C CA . ARG A 1 853 ? 24.618 -15.914 -3.506 1.00 93.75 853 ARG A CA 1
ATOM 6978 C C . ARG A 1 853 ? 24.796 -17.251 -4.233 1.00 93.75 853 ARG A C 1
ATOM 6980 O O . ARG A 1 853 ? 23.916 -18.100 -4.126 1.00 93.75 853 ARG A O 1
ATOM 6987 N N . LYS A 1 854 ? 25.902 -17.451 -4.959 1.00 93.69 854 LYS A N 1
ATOM 6988 C CA . LYS A 1 854 ? 26.170 -18.693 -5.715 1.00 93.69 854 LYS A CA 1
ATOM 6989 C C . LYS A 1 854 ? 26.128 -19.922 -4.808 1.00 93.69 854 LYS A C 1
ATOM 6991 O O . LYS A 1 854 ? 25.531 -20.930 -5.181 1.00 93.69 854 LYS A O 1
ATOM 6996 N N . ASP A 1 855 ? 26.698 -19.824 -3.615 1.00 92.94 855 ASP A N 1
ATOM 6997 C CA . ASP A 1 855 ? 26.724 -20.921 -2.652 1.00 92.94 855 ASP A CA 1
ATOM 6998 C C . ASP A 1 855 ? 25.333 -21.250 -2.087 1.00 92.94 855 ASP A C 1
ATOM 7000 O O . ASP A 1 855 ? 24.978 -22.425 -1.970 1.00 92.94 855 ASP A O 1
ATOM 7004 N N . ILE A 1 856 ? 24.516 -20.229 -1.794 1.00 89.31 856 ILE A N 1
ATOM 7005 C CA . ILE A 1 856 ? 23.115 -20.410 -1.378 1.00 89.31 856 ILE A CA 1
ATOM 7006 C C . ILE A 1 856 ? 22.321 -21.147 -2.467 1.00 89.31 856 ILE A C 1
ATOM 7008 O O . ILE A 1 856 ? 21.588 -22.086 -2.158 1.00 89.31 856 ILE A O 1
ATOM 7012 N N . LEU A 1 857 ? 22.489 -20.756 -3.735 1.00 86.81 857 LEU A N 1
ATOM 7013 C CA . LEU A 1 857 ? 21.788 -21.371 -4.870 1.00 86.81 857 LEU A CA 1
ATOM 7014 C C . LEU A 1 857 ? 22.211 -22.827 -5.087 1.00 86.81 857 LEU A C 1
ATOM 7016 O O . LEU A 1 857 ? 21.353 -23.694 -5.246 1.00 86.81 857 LEU A O 1
ATOM 7020 N N . LYS A 1 858 ? 23.521 -23.111 -5.025 1.00 89.81 858 LYS A N 1
ATOM 7021 C CA . LYS A 1 858 ? 24.062 -24.475 -5.143 1.00 89.81 858 LYS A CA 1
ATOM 7022 C C . LYS A 1 858 ? 23.471 -25.423 -4.101 1.00 89.81 858 LYS A C 1
ATOM 7024 O O . LYS A 1 858 ? 23.220 -26.582 -4.412 1.00 89.81 858 LYS A O 1
ATOM 7029 N N . LYS A 1 859 ? 23.226 -24.943 -2.876 1.00 88.12 859 LYS A N 1
ATOM 7030 C CA . LYS A 1 859 ? 22.678 -25.778 -1.797 1.00 88.12 859 LYS A CA 1
ATOM 7031 C C . LYS A 1 859 ? 21.201 -26.141 -1.953 1.00 88.12 859 LYS A C 1
ATOM 7033 O O . LYS A 1 859 ? 20.767 -27.073 -1.283 1.00 88.12 859 LYS A O 1
ATOM 7038 N N . ILE A 1 860 ? 20.424 -25.418 -2.761 1.00 81.69 860 ILE A N 1
ATOM 7039 C CA . ILE A 1 860 ? 18.958 -25.565 -2.775 1.00 81.69 860 ILE A CA 1
ATOM 7040 C C . ILE A 1 860 ? 18.430 -26.269 -4.036 1.00 81.69 860 ILE A C 1
ATOM 7042 O O . ILE A 1 860 ? 17.279 -26.673 -4.015 1.00 81.69 860 ILE A O 1
ATOM 7046 N N . GLN A 1 861 ? 19.270 -26.523 -5.052 1.00 76.00 861 GLN A N 1
ATOM 7047 C CA . GLN A 1 861 ? 18.889 -27.121 -6.349 1.00 76.00 861 GLN A CA 1
ATOM 7048 C C . GLN A 1 861 ? 17.716 -26.366 -7.006 1.00 76.00 861 GLN A C 1
ATOM 7050 O O . GLN A 1 861 ? 16.551 -26.566 -6.684 1.00 76.00 861 GLN A O 1
ATOM 7055 N N . GLY A 1 862 ? 18.038 -25.431 -7.901 1.00 67.06 862 GLY A N 1
ATOM 7056 C CA . GLY A 1 862 ? 17.039 -24.730 -8.708 1.00 67.06 862 GLY A CA 1
ATOM 7057 C C . GLY A 1 862 ? 16.965 -25.304 -10.120 1.00 67.06 862 GLY A C 1
ATOM 7058 O O . GLY A 1 862 ? 17.990 -25.358 -10.798 1.00 67.06 862 GLY A O 1
ATOM 7059 N N . GLU A 1 863 ? 15.773 -25.676 -10.585 1.00 66.00 863 GLU A N 1
ATOM 7060 C CA . GLU A 1 863 ? 15.475 -25.839 -12.013 1.00 66.00 863 GLU A CA 1
ATOM 7061 C C . GLU A 1 863 ? 15.447 -24.491 -12.776 1.00 66.00 863 GLU A C 1
ATOM 7063 O O . GLU A 1 863 ? 15.788 -23.446 -12.234 1.00 66.00 863 GLU A O 1
ATOM 7068 N N . LYS A 1 864 ? 15.079 -24.525 -14.065 1.00 74.25 864 LYS A N 1
ATOM 7069 C CA . LYS A 1 864 ? 15.121 -23.460 -15.094 1.00 74.25 864 LYS A CA 1
ATOM 7070 C C . LYS A 1 864 ? 15.048 -21.999 -14.606 1.00 74.25 864 LYS A C 1
ATOM 7072 O O . LYS A 1 864 ? 14.152 -21.594 -13.861 1.00 74.25 864 LYS A O 1
ATOM 7077 N N . GLU A 1 865 ? 15.950 -21.180 -15.150 1.00 82.19 865 GLU A N 1
ATOM 7078 C CA . GLU A 1 865 ? 16.022 -19.732 -14.935 1.00 82.19 865 GLU A CA 1
ATOM 7079 C C . GLU A 1 865 ? 14.708 -19.026 -15.320 1.00 82.19 865 GLU A C 1
ATOM 7081 O O . GLU A 1 865 ? 14.095 -19.323 -16.346 1.00 82.19 865 GLU A O 1
ATOM 7086 N N . ILE A 1 866 ? 14.250 -18.088 -14.480 1.00 85.69 866 ILE A N 1
ATOM 7087 C CA . ILE A 1 866 ? 13.076 -17.267 -14.799 1.00 85.69 866 ILE A CA 1
ATOM 7088 C C . ILE A 1 866 ? 13.506 -16.182 -15.781 1.00 85.69 866 ILE A C 1
ATOM 7090 O O . ILE A 1 866 ? 14.203 -15.242 -15.403 1.00 85.69 866 ILE A O 1
ATOM 7094 N N . GLU A 1 867 ? 13.023 -16.275 -17.014 1.00 88.06 867 GLU A N 1
ATOM 7095 C CA . GLU A 1 867 ? 13.177 -15.222 -18.010 1.00 88.06 867 GLU A CA 1
ATOM 7096 C C . GLU A 1 867 ? 12.006 -14.228 -17.916 1.00 88.06 867 GLU A C 1
ATOM 7098 O O . GLU A 1 867 ? 10.840 -14.575 -18.124 1.00 88.06 867 GLU A O 1
ATOM 7103 N N . PHE A 1 868 ? 12.299 -12.968 -17.580 1.00 91.56 868 PHE A N 1
ATOM 7104 C CA . PHE A 1 868 ? 11.309 -11.889 -17.590 1.00 91.56 868 PHE A CA 1
ATOM 7105 C C . PHE A 1 868 ? 11.377 -11.112 -18.909 1.00 91.56 868 PHE A C 1
ATOM 7107 O O . PHE A 1 868 ? 12.061 -10.095 -19.023 1.00 91.56 868 PHE A O 1
ATOM 7114 N N . SER A 1 869 ? 10.625 -11.585 -19.905 1.00 91.81 869 SER A N 1
ATOM 7115 C CA . SER A 1 869 ? 10.345 -10.819 -21.122 1.00 91.81 869 SER A CA 1
ATOM 7116 C C . SER A 1 869 ? 9.266 -9.764 -20.852 1.00 91.81 869 SER A C 1
ATOM 7118 O O . SER A 1 869 ? 8.257 -10.049 -20.214 1.00 91.81 869 SER A O 1
ATOM 7120 N N . TYR A 1 870 ? 9.462 -8.553 -21.377 1.00 94.31 870 TYR A N 1
ATOM 7121 C CA . TYR A 1 870 ? 8.499 -7.443 -21.318 1.00 94.31 870 TYR A CA 1
ATOM 7122 C C . TYR A 1 870 ? 8.168 -6.883 -22.715 1.00 94.31 870 TYR A C 1
ATOM 7124 O O . TYR A 1 870 ? 7.832 -5.705 -22.876 1.00 94.31 870 TYR A O 1
ATOM 7132 N N . LYS A 1 871 ? 8.302 -7.721 -23.753 1.00 95.06 871 LYS A N 1
ATOM 7133 C CA . LYS A 1 871 ? 8.108 -7.349 -25.164 1.00 95.06 871 LYS A CA 1
ATOM 7134 C C . LYS A 1 871 ? 6.699 -6.805 -25.427 1.00 95.06 871 LYS A C 1
ATOM 7136 O O . LYS A 1 871 ? 6.547 -5.846 -26.185 1.00 95.06 871 LYS A O 1
ATOM 7141 N N . ASN A 1 872 ? 5.668 -7.356 -24.786 1.00 95.62 872 ASN A N 1
ATOM 7142 C CA . ASN A 1 872 ? 4.292 -6.888 -24.951 1.00 95.62 872 ASN A CA 1
ATOM 7143 C C . ASN A 1 872 ? 4.048 -5.572 -24.211 1.00 95.62 872 ASN A C 1
ATOM 7145 O O . ASN A 1 872 ? 3.417 -4.681 -24.774 1.00 95.62 872 ASN A O 1
ATOM 7149 N N . VAL A 1 873 ? 4.589 -5.387 -23.002 1.00 95.94 873 VAL A N 1
ATOM 7150 C CA . VAL A 1 873 ? 4.549 -4.086 -22.306 1.00 95.94 873 VAL A CA 1
ATOM 7151 C C . VAL A 1 873 ? 5.307 -3.009 -23.097 1.00 95.94 873 VAL A C 1
ATOM 7153 O O . VAL A 1 873 ? 4.847 -1.868 -23.199 1.00 95.94 873 VAL A O 1
ATOM 7156 N N . GLN A 1 874 ? 6.434 -3.357 -23.722 1.00 94.38 874 GLN A N 1
ATOM 7157 C CA . GLN A 1 874 ? 7.160 -2.458 -24.621 1.00 94.38 874 GLN A CA 1
ATOM 7158 C C . GLN A 1 874 ? 6.321 -2.101 -25.852 1.00 94.38 874 GLN A C 1
ATOM 7160 O O . GLN A 1 874 ? 6.167 -0.917 -26.158 1.00 94.38 874 GLN A O 1
ATOM 7165 N N . LYS A 1 875 ? 5.731 -3.099 -26.523 1.00 91.25 875 LYS A N 1
ATOM 7166 C CA . LYS A 1 875 ? 4.826 -2.892 -27.664 1.00 91.25 875 LYS A CA 1
ATOM 7167 C C . LYS A 1 875 ? 3.636 -2.017 -27.275 1.00 91.25 875 LYS A C 1
ATOM 7169 O O . LYS A 1 875 ? 3.327 -1.068 -27.986 1.00 91.25 875 LYS A O 1
ATOM 7174 N N . TYR A 1 876 ? 3.039 -2.262 -26.111 1.00 93.62 876 TYR A N 1
ATOM 7175 C CA . TYR A 1 876 ? 1.979 -1.437 -25.536 1.00 93.62 876 TYR A CA 1
ATOM 7176 C C . TYR A 1 876 ? 2.413 0.031 -25.409 1.00 93.62 876 TYR A C 1
ATOM 7178 O O . TYR A 1 876 ? 1.709 0.927 -25.870 1.00 93.62 876 TYR A O 1
ATOM 7186 N N . CYS A 1 877 ? 3.593 0.294 -24.835 1.00 91.44 877 CYS A N 1
ATOM 7187 C CA . CYS A 1 877 ? 4.123 1.652 -24.688 1.00 91.44 877 CYS A CA 1
ATOM 7188 C C . CYS A 1 877 ? 4.382 2.330 -26.040 1.00 91.44 877 CYS A C 1
ATOM 7190 O O . CYS A 1 877 ? 4.050 3.505 -26.204 1.00 91.44 877 CYS A O 1
ATOM 7192 N N . LYS A 1 878 ? 4.938 1.592 -27.011 1.00 86.75 878 LYS A N 1
ATOM 7193 C CA . LYS A 1 878 ? 5.154 2.075 -28.382 1.00 86.75 878 LYS A CA 1
ATOM 7194 C C . LYS A 1 878 ? 3.820 2.501 -29.018 1.00 86.75 878 LYS A C 1
ATOM 7196 O O . LYS A 1 878 ? 3.707 3.652 -29.436 1.00 86.75 878 LYS A O 1
ATOM 7201 N N . ILE A 1 879 ? 2.782 1.652 -28.978 1.00 86.31 879 ILE A N 1
ATOM 7202 C CA . ILE A 1 879 ? 1.446 2.015 -29.495 1.00 86.31 879 ILE A CA 1
ATOM 7203 C C . ILE A 1 879 ? 0.907 3.256 -28.781 1.00 86.31 879 ILE A C 1
ATOM 7205 O O . ILE A 1 879 ? 0.453 4.188 -29.433 1.00 86.31 879 ILE A O 1
ATOM 7209 N N . LEU A 1 880 ? 1.014 3.318 -27.451 1.00 84.62 880 LEU A N 1
ATOM 7210 C CA . LEU A 1 880 ? 0.505 4.445 -26.665 1.00 84.62 880 LEU A CA 1
ATOM 7211 C C . LEU A 1 880 ? 1.157 5.788 -27.048 1.00 84.62 880 LEU A C 1
ATOM 7213 O O . LEU A 1 880 ? 0.508 6.825 -26.966 1.00 84.62 880 LEU A O 1
ATOM 7217 N N . LYS A 1 881 ? 2.418 5.777 -27.498 1.00 79.62 881 LYS A N 1
ATOM 7218 C CA . LYS A 1 881 ? 3.137 6.958 -28.018 1.00 79.62 881 LYS A CA 1
ATOM 7219 C C . LYS A 1 881 ? 2.778 7.322 -29.461 1.00 79.62 881 LYS A C 1
ATOM 7221 O O . LYS A 1 881 ? 3.357 8.251 -30.021 1.00 79.62 881 LYS A O 1
ATOM 7226 N N . GLY A 1 882 ? 1.867 6.579 -30.071 1.00 72.94 882 GLY A N 1
ATOM 7227 C CA . GLY A 1 882 ? 1.463 6.759 -31.453 1.00 72.94 882 GLY A CA 1
ATOM 7228 C C . GLY A 1 882 ? 2.329 6.049 -32.477 1.00 72.94 882 GLY A C 1
ATOM 7229 O O . GLY A 1 882 ? 2.274 6.389 -33.656 1.00 72.94 882 GLY A O 1
ATOM 7230 N N . TRP A 1 883 ? 3.130 5.075 -32.049 1.00 75.00 883 TRP A N 1
ATOM 7231 C CA . TRP A 1 883 ? 3.870 4.247 -32.989 1.00 75.00 883 TRP A CA 1
ATOM 7232 C C . TRP A 1 883 ? 2.897 3.229 -33.565 1.00 75.00 883 TRP A C 1
ATOM 7234 O O . TRP A 1 883 ? 2.278 2.458 -32.824 1.00 75.00 883 TRP A O 1
ATOM 7244 N N . THR A 1 884 ? 2.718 3.254 -34.880 1.00 69.69 884 THR A N 1
ATOM 7245 C CA . THR A 1 884 ? 1.890 2.250 -35.540 1.00 69.69 884 THR A CA 1
ATOM 7246 C C . THR A 1 884 ? 2.746 1.044 -35.889 1.00 69.69 884 THR A C 1
ATOM 7248 O O . THR A 1 884 ? 3.935 1.158 -36.174 1.00 69.69 884 THR A O 1
ATOM 7251 N N . PHE A 1 885 ? 2.130 -0.129 -35.821 1.00 69.81 885 PHE A N 1
ATOM 7252 C CA . PHE A 1 885 ? 2.733 -1.364 -36.287 1.00 69.81 885 PHE A CA 1
ATOM 7253 C C . PHE A 1 885 ? 1.987 -1.761 -37.543 1.00 69.81 885 PHE A C 1
ATOM 7255 O O . PHE A 1 885 ? 0.754 -1.791 -37.530 1.00 69.81 885 PHE A O 1
ATOM 7262 N N . LEU A 1 886 ? 2.730 -2.065 -38.598 1.00 75.38 886 LEU A N 1
ATOM 7263 C CA . LEU A 1 886 ? 2.139 -2.657 -39.783 1.00 75.38 886 LEU A CA 1
ATOM 7264 C C . LEU A 1 886 ? 1.647 -4.064 -39.460 1.00 75.38 886 LEU A C 1
ATOM 7266 O O . LEU A 1 886 ? 2.274 -4.810 -38.700 1.00 75.38 886 LEU A O 1
ATOM 7270 N N . THR A 1 887 ? 0.506 -4.415 -40.032 1.00 80.06 887 THR A N 1
ATOM 7271 C CA . THR A 1 887 ? 0.025 -5.797 -40.057 1.00 80.06 887 THR A CA 1
ATOM 7272 C C . THR A 1 887 ? 0.962 -6.668 -40.895 1.00 80.06 887 THR A C 1
ATOM 7274 O O . THR A 1 887 ? 1.667 -6.170 -41.770 1.00 80.06 887 THR A O 1
ATOM 7277 N N . GLU A 1 888 ? 0.974 -7.984 -40.663 1.00 82.38 888 GLU A N 1
ATOM 7278 C CA . GLU A 1 888 ? 1.781 -8.904 -41.483 1.00 82.38 888 GLU A CA 1
ATOM 7279 C C . GLU A 1 888 ? 1.429 -8.803 -42.975 1.00 82.38 888 GLU A C 1
ATOM 7281 O O . GLU A 1 888 ? 2.304 -8.935 -43.826 1.00 82.38 888 GLU A O 1
ATOM 7286 N N . GLU A 1 889 ? 0.166 -8.517 -43.297 1.00 86.19 889 GLU A N 1
ATOM 7287 C CA . GLU A 1 889 ? -0.297 -8.271 -44.663 1.00 86.19 889 GLU A CA 1
ATOM 7288 C C . GLU A 1 889 ? 0.257 -6.965 -45.237 1.00 86.19 889 GLU A C 1
ATOM 7290 O O . GLU A 1 889 ? 0.739 -6.958 -46.368 1.00 86.19 889 GLU A O 1
ATOM 7295 N N . GLU A 1 890 ? 0.257 -5.872 -44.471 1.00 87.31 890 GLU A N 1
ATOM 7296 C CA . GLU A 1 890 ? 0.869 -4.604 -44.888 1.00 87.31 890 GLU A CA 1
ATOM 7297 C C . GLU A 1 890 ? 2.384 -4.747 -45.080 1.00 87.31 890 GLU A C 1
ATOM 7299 O O . GLU A 1 890 ? 2.915 -4.262 -46.078 1.00 87.31 890 GLU A O 1
ATOM 7304 N N . ILE A 1 891 ? 3.073 -5.467 -44.185 1.00 90.12 891 ILE A N 1
ATOM 7305 C CA . ILE A 1 891 ? 4.506 -5.773 -44.324 1.00 90.12 891 ILE A CA 1
ATOM 7306 C C . ILE A 1 891 ? 4.743 -6.571 -45.606 1.00 90.12 891 ILE A C 1
ATOM 7308 O O . ILE A 1 891 ? 5.567 -6.174 -46.428 1.00 90.12 891 ILE A O 1
ATOM 7312 N N . LYS A 1 892 ? 3.991 -7.659 -45.822 1.00 91.69 892 LYS A N 1
ATOM 7313 C CA . LYS A 1 892 ? 4.076 -8.457 -47.056 1.00 91.69 892 LYS A CA 1
ATOM 7314 C C . LYS A 1 892 ? 3.794 -7.607 -48.291 1.00 91.69 892 LYS A C 1
ATOM 7316 O O . LYS A 1 892 ? 4.494 -7.750 -49.284 1.00 91.69 892 LYS A O 1
ATOM 7321 N N . THR A 1 893 ? 2.819 -6.705 -48.228 1.00 92.38 893 THR A N 1
ATOM 7322 C CA . THR A 1 893 ? 2.463 -5.812 -49.338 1.00 92.38 893 THR A CA 1
ATOM 7323 C C . THR A 1 893 ? 3.613 -4.868 -49.685 1.00 92.38 893 THR A C 1
ATOM 7325 O O . THR A 1 893 ? 3.974 -4.761 -50.855 1.00 92.38 893 THR A O 1
ATOM 7328 N N . ILE A 1 894 ? 4.246 -4.243 -48.686 1.00 92.69 894 ILE A N 1
ATOM 7329 C CA . ILE A 1 894 ? 5.415 -3.378 -48.904 1.00 92.69 894 ILE A CA 1
ATOM 7330 C C . ILE A 1 894 ? 6.572 -4.194 -49.478 1.00 92.69 894 ILE A C 1
ATOM 7332 O O . ILE A 1 894 ? 7.092 -3.843 -50.536 1.00 92.69 894 ILE A O 1
ATOM 7336 N N . LEU A 1 895 ? 6.940 -5.303 -48.830 1.00 94.44 895 LEU A N 1
ATOM 7337 C CA . LEU A 1 895 ? 8.090 -6.111 -49.242 1.00 94.44 895 LEU A CA 1
ATOM 7338 C C . LEU A 1 895 ? 7.899 -6.722 -50.638 1.00 94.44 895 LEU A C 1
ATOM 7340 O O . LEU A 1 895 ? 8.844 -6.747 -51.421 1.00 94.44 895 LEU A O 1
ATOM 7344 N N . ASN A 1 896 ? 6.685 -7.157 -50.987 1.00 94.25 896 ASN A N 1
ATOM 7345 C CA . ASN A 1 896 ? 6.380 -7.708 -52.311 1.00 94.25 896 ASN A CA 1
ATOM 7346 C C . ASN A 1 896 ? 6.262 -6.635 -53.399 1.00 94.25 896 ASN A C 1
ATOM 7348 O O . ASN A 1 896 ? 6.427 -6.953 -54.573 1.00 94.25 896 ASN A O 1
ATOM 7352 N N . SER A 1 897 ? 5.988 -5.380 -53.028 1.00 94.56 897 SER A N 1
ATOM 7353 C CA . SER A 1 897 ? 5.951 -4.265 -53.982 1.00 94.56 897 SER A CA 1
ATOM 7354 C C . SER A 1 897 ? 7.339 -3.806 -54.436 1.00 94.56 897 SER A C 1
ATOM 7356 O O . SER A 1 897 ? 7.448 -3.078 -55.420 1.00 94.56 897 SER A O 1
ATOM 7358 N N . ILE A 1 898 ? 8.396 -4.243 -53.744 1.00 94.25 898 ILE A N 1
ATOM 7359 C CA . ILE A 1 898 ? 9.779 -3.926 -54.095 1.00 94.25 898 ILE A CA 1
ATOM 7360 C C . ILE A 1 898 ? 10.213 -4.818 -55.271 1.00 94.25 898 ILE A C 1
ATOM 7362 O O . ILE A 1 898 ? 10.074 -6.048 -55.194 1.00 94.25 898 ILE A O 1
ATOM 7366 N N . PRO A 1 899 ? 10.750 -4.240 -56.365 1.00 92.94 899 PRO A N 1
ATOM 7367 C CA . PRO A 1 899 ? 11.184 -5.014 -57.522 1.00 92.94 899 PRO A CA 1
ATOM 7368 C C . PRO A 1 899 ? 12.152 -6.142 -57.146 1.00 92.94 899 PRO A C 1
ATOM 7370 O O . PRO A 1 899 ? 13.007 -5.996 -56.276 1.00 92.94 899 PRO A O 1
ATOM 7373 N N . GLU A 1 900 ? 12.025 -7.287 -57.816 1.00 89.81 900 GLU A N 1
ATOM 7374 C CA . GLU A 1 900 ? 12.738 -8.522 -57.456 1.00 89.81 900 GLU A CA 1
ATOM 7375 C C . GLU A 1 900 ? 14.270 -8.380 -57.441 1.00 89.81 900 GLU A C 1
ATOM 7377 O O . GLU A 1 900 ? 14.931 -8.959 -56.582 1.00 89.81 900 GLU A O 1
ATOM 7382 N N . HIS A 1 901 ? 14.839 -7.546 -58.317 1.00 84.44 901 HIS A N 1
ATOM 7383 C CA . HIS A 1 901 ? 16.284 -7.301 -58.350 1.00 84.44 901 HIS A CA 1
ATOM 7384 C C . HIS A 1 901 ? 16.819 -6.644 -57.064 1.00 84.44 901 HIS A C 1
ATOM 7386 O O . HIS A 1 901 ? 17.931 -6.956 -56.653 1.00 84.44 901 HIS A O 1
ATOM 7392 N N . PHE A 1 902 ? 16.021 -5.826 -56.364 1.00 87.75 902 PHE A N 1
ATOM 7393 C CA . PHE A 1 902 ? 16.404 -5.280 -55.055 1.00 87.75 902 PHE A CA 1
ATOM 7394 C C . PHE A 1 902 ? 16.283 -6.310 -53.926 1.00 87.75 902 PHE A C 1
ATOM 7396 O O . PHE A 1 902 ? 17.058 -6.273 -52.976 1.00 87.75 902 PHE A O 1
ATOM 7403 N N . ARG A 1 903 ? 15.333 -7.249 -54.025 1.00 90.31 903 ARG A N 1
ATOM 7404 C CA . ARG A 1 903 ? 15.138 -8.311 -53.018 1.00 90.31 903 ARG A CA 1
ATOM 7405 C C . ARG A 1 903 ? 16.276 -9.331 -53.015 1.00 90.31 903 ARG A C 1
ATOM 7407 O O . ARG A 1 903 ? 16.563 -9.934 -51.987 1.00 90.31 903 ARG A O 1
ATOM 7414 N N . ASN A 1 904 ? 16.931 -9.495 -54.162 1.00 90.69 904 ASN A N 1
ATOM 7415 C CA . ASN A 1 904 ? 17.971 -10.492 -54.387 1.00 90.69 904 ASN A CA 1
ATOM 7416 C C . ASN A 1 904 ? 19.399 -9.920 -54.305 1.00 90.69 904 ASN A C 1
ATOM 7418 O O . ASN A 1 904 ? 20.330 -10.591 -54.749 1.00 90.69 904 ASN A O 1
ATOM 7422 N N . ILE A 1 905 ? 19.611 -8.715 -53.752 1.00 87.69 905 ILE A N 1
ATOM 7423 C CA . ILE A 1 905 ? 20.942 -8.074 -53.698 1.00 87.69 905 ILE A CA 1
ATOM 7424 C C . ILE A 1 905 ? 21.964 -8.959 -52.981 1.00 87.69 905 ILE A C 1
ATOM 7426 O O . ILE A 1 905 ? 23.028 -9.200 -53.538 1.00 87.69 905 ILE A O 1
ATOM 7430 N N . SER A 1 906 ? 21.644 -9.505 -51.805 1.00 87.44 906 SER A N 1
ATOM 7431 C CA . SER A 1 906 ? 22.562 -10.389 -51.067 1.00 87.44 906 SER A CA 1
ATOM 7432 C C . SER A 1 906 ? 22.960 -11.635 -51.876 1.00 87.44 906 SER A C 1
ATOM 7434 O O . SER A 1 906 ? 24.143 -11.952 -52.006 1.00 87.44 906 SER A O 1
ATOM 7436 N N . ALA A 1 907 ? 21.991 -12.279 -52.536 1.00 89.06 907 ALA A N 1
ATOM 7437 C CA . ALA A 1 907 ? 22.254 -13.416 -53.417 1.00 89.06 907 ALA A CA 1
ATOM 7438 C C . ALA A 1 907 ? 23.070 -13.015 -54.660 1.00 89.06 907 ALA A C 1
ATOM 7440 O O . ALA A 1 907 ? 23.918 -13.777 -55.117 1.00 89.06 907 ALA A O 1
ATOM 7441 N N . THR A 1 908 ? 22.837 -11.816 -55.198 1.00 90.00 908 THR A N 1
ATOM 7442 C CA . THR A 1 908 ? 23.571 -11.269 -56.350 1.00 90.00 908 THR A CA 1
ATOM 7443 C C . THR A 1 908 ? 25.012 -10.942 -55.962 1.00 90.00 908 THR A C 1
ATOM 7445 O O . THR A 1 908 ? 25.927 -11.343 -56.671 1.00 90.00 908 THR A O 1
ATOM 7448 N N . LYS A 1 909 ? 25.242 -10.333 -54.790 1.00 89.88 909 LYS A N 1
ATOM 7449 C CA . LYS A 1 909 ? 26.581 -10.121 -54.221 1.00 89.88 909 LYS A CA 1
ATOM 7450 C C . LYS A 1 909 ? 27.320 -11.437 -54.029 1.00 89.88 909 LYS A C 1
ATOM 7452 O O . LYS A 1 909 ? 28.440 -11.564 -54.497 1.00 89.88 909 LYS A O 1
ATOM 7457 N N . GLN A 1 910 ? 26.688 -12.438 -53.410 1.00 89.25 910 GLN A N 1
ATOM 7458 C CA . GLN A 1 910 ? 27.294 -13.762 -53.241 1.00 89.25 910 GLN A CA 1
ATOM 7459 C C . GLN A 1 910 ? 27.624 -14.419 -54.583 1.00 89.25 910 GLN A C 1
ATOM 7461 O O . GLN A 1 910 ? 28.698 -15.001 -54.720 1.00 89.25 910 GLN A O 1
ATOM 7466 N N . LYS A 1 911 ? 26.742 -14.304 -55.585 1.00 89.62 911 LYS A N 1
ATOM 7467 C CA . LYS A 1 911 ? 27.016 -14.790 -56.943 1.00 89.62 911 LYS A CA 1
ATOM 7468 C C . LYS A 1 911 ? 28.210 -14.072 -57.556 1.00 89.62 911 LYS A C 1
ATOM 7470 O O . LYS A 1 911 ? 29.113 -14.761 -58.002 1.00 89.62 911 LYS A O 1
ATOM 7475 N N . ILE A 1 912 ? 28.268 -12.742 -57.516 1.00 88.19 912 ILE A N 1
ATOM 7476 C CA . ILE A 1 912 ? 29.405 -11.976 -58.047 1.00 88.19 912 ILE A CA 1
ATOM 7477 C C . ILE A 1 912 ? 30.692 -12.339 -57.300 1.00 88.19 912 ILE A C 1
ATOM 7479 O O . ILE A 1 912 ? 31.687 -12.641 -57.941 1.00 88.19 912 ILE A O 1
ATOM 7483 N N . THR A 1 913 ? 30.667 -12.432 -55.970 1.00 88.25 913 THR A N 1
ATOM 7484 C CA . THR A 1 913 ? 31.796 -12.908 -55.154 1.00 88.25 913 THR A CA 1
ATOM 7485 C C . THR A 1 913 ? 32.236 -14.321 -55.562 1.00 88.25 913 THR A C 1
ATOM 7487 O O . THR A 1 913 ? 33.426 -14.609 -55.672 1.00 88.25 913 THR A O 1
ATOM 7490 N N . THR A 1 914 ? 31.289 -15.214 -55.851 1.00 87.81 914 THR A N 1
ATOM 7491 C CA . THR A 1 914 ? 31.577 -16.580 -56.324 1.00 87.81 914 THR A CA 1
ATOM 7492 C C . THR A 1 914 ? 32.134 -16.591 -57.753 1.00 87.81 914 THR A C 1
ATOM 7494 O O . THR A 1 914 ? 32.961 -17.437 -58.085 1.00 87.81 914 THR A O 1
ATOM 7497 N N . LEU A 1 915 ? 31.685 -15.673 -58.613 1.00 87.31 915 LEU A N 1
ATOM 7498 C CA . LEU A 1 915 ? 32.206 -15.512 -59.971 1.00 87.31 915 LEU A CA 1
ATOM 7499 C C . LEU A 1 915 ? 33.614 -14.892 -59.943 1.00 87.31 915 LEU A C 1
ATOM 7501 O O . LEU A 1 915 ? 34.488 -15.333 -60.671 1.00 87.31 915 LEU A O 1
ATOM 7505 N N . LEU A 1 916 ? 33.876 -13.940 -59.050 1.00 84.50 916 LEU A N 1
ATOM 7506 C CA . LEU A 1 916 ? 35.193 -13.318 -58.888 1.00 84.50 916 LEU A CA 1
ATOM 7507 C C . LEU A 1 916 ? 36.237 -14.269 -58.287 1.00 84.50 916 LEU A C 1
ATOM 7509 O O . LEU A 1 916 ? 37.418 -14.147 -58.584 1.00 84.50 916 LEU A O 1
ATOM 7513 N N . THR A 1 917 ? 35.824 -15.230 -57.455 1.00 84.25 917 THR A N 1
ATOM 7514 C CA . THR A 1 917 ? 36.731 -16.235 -56.856 1.00 84.25 917 THR A CA 1
ATOM 7515 C C . THR A 1 917 ? 37.084 -17.384 -57.799 1.00 84.25 917 THR A C 1
ATOM 7517 O O . THR A 1 917 ? 38.062 -18.093 -57.572 1.00 84.25 917 THR A O 1
ATOM 7520 N N . LYS A 1 918 ? 36.309 -17.593 -58.865 1.00 83.50 918 LYS A N 1
ATOM 7521 C CA . LYS A 1 918 ? 36.596 -18.590 -59.898 1.00 83.50 918 LYS A CA 1
ATOM 7522 C C . LYS A 1 918 ? 37.377 -17.898 -61.020 1.00 83.50 918 LYS A C 1
ATOM 7524 O O . LYS A 1 918 ? 36.773 -17.297 -61.898 1.00 83.50 918 LYS A O 1
ATOM 7529 N N . GLU A 1 919 ? 38.708 -18.020 -61.014 1.00 64.44 919 GLU A N 1
ATOM 7530 C CA . GLU A 1 919 ? 39.697 -17.354 -61.905 1.00 64.44 919 GLU A CA 1
ATOM 7531 C C . GLU A 1 919 ? 39.504 -17.525 -63.440 1.00 64.44 919 GLU A C 1
ATOM 7533 O O . GLU A 1 919 ? 40.370 -17.160 -64.227 1.00 64.44 919 GLU A O 1
ATOM 7538 N N . THR A 1 920 ? 38.392 -18.093 -63.915 1.00 61.56 920 THR A N 1
ATOM 7539 C CA . THR A 1 920 ? 38.159 -18.485 -65.321 1.00 61.56 920 THR A CA 1
ATOM 7540 C C . THR A 1 920 ? 36.965 -17.795 -65.990 1.00 61.56 920 THR A C 1
ATOM 7542 O O . THR A 1 920 ? 36.561 -18.193 -67.085 1.00 61.56 920 THR A O 1
ATOM 7545 N N . ILE A 1 921 ? 36.372 -16.772 -65.371 1.00 58.44 921 ILE A N 1
ATOM 7546 C CA . ILE A 1 921 ? 35.068 -16.244 -65.803 1.00 58.44 921 ILE A CA 1
ATOM 7547 C C . ILE A 1 921 ? 35.189 -14.989 -66.675 1.00 58.44 921 ILE A C 1
ATOM 7549 O O . ILE A 1 921 ? 36.003 -14.102 -66.436 1.00 58.44 921 ILE A O 1
ATOM 7553 N N . ARG A 1 922 ? 34.345 -14.932 -67.716 1.00 67.06 922 ARG A N 1
ATOM 7554 C CA . ARG A 1 922 ? 34.240 -13.828 -68.682 1.00 67.06 922 ARG A CA 1
ATOM 7555 C C . ARG A 1 922 ? 33.629 -12.582 -68.028 1.00 67.06 922 ARG A C 1
ATOM 7557 O O . ARG A 1 922 ? 32.582 -12.691 -67.389 1.00 67.06 922 ARG A O 1
ATOM 7564 N N . SER A 1 923 ? 34.225 -11.412 -68.289 1.00 73.56 923 SER A N 1
ATOM 7565 C CA . SER A 1 923 ? 33.729 -10.074 -67.898 1.00 73.56 923 SER A CA 1
ATOM 7566 C C . SER A 1 923 ? 32.218 -9.904 -68.154 1.00 73.56 923 SER A C 1
ATOM 7568 O O . SER A 1 923 ? 31.487 -9.391 -67.308 1.00 73.56 923 SER A O 1
ATOM 7570 N N . ASP A 1 924 ? 31.706 -10.492 -69.242 1.00 81.12 924 ASP A N 1
ATOM 7571 C CA . ASP A 1 924 ? 30.287 -10.464 -69.623 1.00 81.12 924 ASP A CA 1
ATOM 7572 C C . ASP A 1 924 ? 29.313 -11.049 -68.578 1.00 81.12 924 ASP A C 1
ATOM 7574 O O . ASP A 1 924 ? 28.175 -10.589 -68.467 1.00 81.12 924 ASP A O 1
ATOM 7578 N N . GLU A 1 925 ? 29.696 -12.095 -67.836 1.00 84.62 925 GLU A N 1
ATOM 7579 C CA . GLU A 1 925 ? 28.814 -12.718 -66.832 1.00 84.62 925 GLU A CA 1
ATOM 7580 C C . GLU A 1 925 ? 28.754 -11.891 -65.550 1.00 84.62 925 GLU A C 1
ATOM 7582 O O . GLU A 1 925 ? 27.679 -11.715 -64.973 1.00 84.62 925 GLU A O 1
ATOM 7587 N N . ILE A 1 926 ? 29.895 -11.327 -65.148 1.00 85.75 926 ILE A N 1
ATOM 7588 C CA . ILE A 1 926 ? 29.975 -10.401 -64.020 1.00 85.75 926 ILE A CA 1
ATOM 7589 C C . ILE A 1 926 ? 29.215 -9.118 -64.357 1.00 85.75 926 ILE A C 1
ATOM 7591 O O . ILE A 1 926 ? 28.405 -8.682 -63.546 1.00 85.75 926 ILE A O 1
ATOM 7595 N N . GLY A 1 927 ? 29.374 -8.578 -65.570 1.00 85.62 927 GLY A N 1
ATOM 7596 C CA . GLY A 1 927 ? 28.610 -7.427 -66.057 1.00 85.62 927 GLY A CA 1
ATOM 7597 C C . GLY A 1 927 ? 27.095 -7.648 -65.974 1.00 85.62 927 GLY A C 1
ATOM 7598 O O . GLY A 1 927 ? 26.378 -6.808 -65.436 1.00 85.62 927 GLY A O 1
ATOM 7599 N N . LYS A 1 928 ? 26.605 -8.828 -66.385 1.00 87.81 928 LYS A N 1
ATOM 7600 C CA . LYS A 1 928 ? 25.176 -9.190 -66.285 1.00 87.81 928 LYS A CA 1
ATOM 7601 C C . LYS A 1 928 ? 24.651 -9.259 -64.852 1.00 87.81 928 LYS A C 1
ATOM 7603 O O . LYS A 1 928 ? 23.476 -8.968 -64.628 1.00 87.81 928 LYS A O 1
ATOM 7608 N N . GLU A 1 929 ? 25.461 -9.694 -63.889 1.00 88.81 929 GLU A N 1
ATOM 7609 C CA . GLU A 1 929 ? 25.061 -9.709 -62.475 1.00 88.81 929 GLU A CA 1
ATOM 7610 C C . GLU A 1 929 ? 25.220 -8.322 -61.825 1.00 88.81 929 GLU A C 1
ATOM 7612 O O . GLU A 1 929 ? 24.347 -7.911 -61.061 1.00 88.81 929 GLU A O 1
ATOM 7617 N N . LEU A 1 930 ? 26.257 -7.556 -62.184 1.00 87.06 930 LEU A N 1
ATOM 7618 C CA . LEU A 1 930 ? 26.428 -6.150 -61.795 1.00 87.06 930 LEU A CA 1
ATOM 7619 C C . LEU A 1 930 ? 25.275 -5.282 -62.301 1.00 87.06 930 LEU A C 1
ATOM 7621 O O . LEU A 1 930 ? 24.852 -4.351 -61.616 1.00 87.06 930 LEU A O 1
ATOM 7625 N N . ASP A 1 931 ? 24.700 -5.623 -63.453 1.00 85.94 931 ASP A N 1
ATOM 7626 C CA . ASP A 1 931 ? 23.537 -4.928 -63.991 1.00 85.94 931 ASP A CA 1
ATOM 7627 C C . ASP A 1 931 ? 22.275 -5.081 -63.149 1.00 85.94 931 ASP A C 1
ATOM 7629 O O . ASP A 1 931 ? 21.396 -4.215 -63.195 1.00 85.94 931 ASP A O 1
ATOM 7633 N N . LYS A 1 932 ? 22.207 -6.139 -62.336 1.00 87.56 932 LYS A N 1
ATOM 7634 C CA . LYS A 1 932 ? 21.120 -6.363 -61.379 1.00 87.56 932 LYS A CA 1
ATOM 7635 C C . LYS A 1 932 ? 21.321 -5.580 -60.082 1.00 87.56 932 LYS A C 1
ATOM 7637 O O . LYS A 1 932 ? 20.362 -5.441 -59.322 1.00 87.56 932 LYS A O 1
ATOM 7642 N N . LEU A 1 933 ? 22.527 -5.067 -59.824 1.00 85.25 933 LEU A N 1
ATOM 7643 C CA . LEU A 1 933 ? 22.802 -4.206 -58.679 1.00 85.25 933 LEU A CA 1
ATOM 7644 C C . LEU A 1 933 ? 22.411 -2.748 -58.979 1.00 85.25 933 LEU A C 1
ATOM 7646 O O . LEU A 1 933 ? 22.528 -2.284 -60.117 1.00 85.25 933 LEU A O 1
ATOM 7650 N N . PRO A 1 934 ? 21.973 -1.985 -57.963 1.00 79.81 934 PRO A N 1
ATOM 7651 C CA . PRO A 1 934 ? 21.552 -0.594 -58.118 1.00 79.81 934 PRO A CA 1
ATOM 7652 C C . PRO A 1 934 ? 22.744 0.376 -58.180 1.00 79.81 934 PRO A C 1
ATOM 7654 O O . PRO A 1 934 ? 22.817 1.342 -57.422 1.00 79.81 934 PRO A O 1
ATOM 7657 N N . LEU A 1 935 ? 23.684 0.098 -59.079 1.00 83.19 935 LEU A N 1
ATOM 7658 C CA . LEU A 1 935 ? 24.880 0.896 -59.330 1.00 83.19 935 LEU A CA 1
ATOM 7659 C C . LEU A 1 935 ? 24.628 1.896 -60.459 1.00 83.19 935 LEU A C 1
ATOM 7661 O O . LEU A 1 935 ? 23.901 1.601 -61.413 1.00 83.19 935 LEU A O 1
ATOM 7665 N N . LYS A 1 936 ? 25.249 3.075 -60.383 1.00 87.25 936 LYS A N 1
ATOM 7666 C CA . LYS A 1 936 ? 25.277 4.008 -61.516 1.00 87.25 936 LYS A CA 1
ATOM 7667 C C . LYS A 1 936 ? 26.126 3.418 -62.638 1.00 87.25 936 LYS A C 1
ATOM 7669 O O . LYS A 1 936 ? 27.135 2.776 -62.375 1.00 87.25 936 LYS A O 1
ATOM 7674 N N . ASP A 1 937 ? 25.809 3.743 -63.888 1.00 86.56 937 ASP A N 1
ATOM 7675 C CA . ASP A 1 937 ? 26.570 3.256 -65.054 1.00 86.56 937 ASP A CA 1
ATOM 7676 C C . ASP A 1 937 ? 28.058 3.636 -65.018 1.00 86.56 937 ASP A C 1
ATOM 7678 O O . ASP A 1 937 ? 28.887 3.009 -65.671 1.00 86.56 937 ASP A O 1
ATOM 7682 N N . LYS A 1 938 ? 28.414 4.687 -64.270 1.00 86.94 938 LYS A N 1
ATOM 7683 C CA . LYS A 1 938 ? 29.809 5.037 -63.996 1.00 86.94 938 LYS A CA 1
ATOM 7684 C C . LYS A 1 938 ? 30.461 4.037 -63.031 1.00 86.94 938 LYS A C 1
ATOM 7686 O O . LYS A 1 938 ? 31.478 3.469 -63.385 1.00 86.94 938 LYS A O 1
ATOM 7691 N N . GLU A 1 939 ? 29.830 3.770 -61.889 1.00 84.56 939 GLU A N 1
ATOM 7692 C CA . GLU A 1 939 ? 30.318 2.825 -60.869 1.00 84.56 939 GLU A CA 1
ATOM 7693 C C . GLU A 1 939 ? 30.399 1.397 -61.425 1.00 84.56 939 GLU A C 1
ATOM 7695 O O . GLU A 1 939 ? 31.341 0.669 -61.137 1.00 84.56 939 GLU A O 1
ATOM 7700 N N . LYS A 1 940 ? 29.440 1.006 -62.276 1.00 87.69 940 LYS A N 1
ATOM 7701 C CA . LYS A 1 940 ? 29.475 -0.278 -62.989 1.00 87.69 940 LYS A CA 1
ATOM 7702 C C . LYS A 1 940 ? 30.663 -0.373 -63.939 1.00 87.69 940 LYS A C 1
ATOM 7704 O O . LYS A 1 940 ? 31.331 -1.397 -63.955 1.00 87.69 940 LYS A O 1
ATOM 7709 N N . ARG A 1 941 ? 30.908 0.674 -64.737 1.00 86.25 941 ARG A N 1
ATOM 7710 C CA . ARG A 1 941 ? 32.040 0.708 -65.674 1.00 86.25 941 ARG A CA 1
ATOM 7711 C C . ARG A 1 941 ? 33.370 0.686 -64.941 1.00 86.25 941 ARG A C 1
ATOM 7713 O O . ARG A 1 941 ? 34.213 -0.112 -65.309 1.00 86.25 941 ARG A O 1
ATOM 7720 N N . GLU A 1 942 ? 33.507 1.483 -63.886 1.00 83.81 942 GLU A N 1
ATOM 7721 C CA . GLU A 1 942 ? 34.704 1.496 -63.040 1.00 83.81 942 GLU A CA 1
ATOM 7722 C C . GLU A 1 942 ? 34.939 0.115 -62.413 1.00 83.81 942 GLU A C 1
ATOM 7724 O O . GLU A 1 942 ? 36.027 -0.425 -62.549 1.00 83.81 942 GLU A O 1
ATOM 7729 N N . MET A 1 943 ? 33.907 -0.533 -61.854 1.00 83.56 943 MET A N 1
ATOM 7730 C CA . MET A 1 943 ? 34.044 -1.909 -61.358 1.00 83.56 943 MET A CA 1
ATOM 7731 C C . MET A 1 943 ? 34.479 -2.887 -62.451 1.00 83.56 943 MET A C 1
ATOM 7733 O O . MET A 1 943 ? 35.351 -3.710 -62.209 1.00 83.56 943 MET A O 1
ATOM 7737 N N . ILE A 1 944 ? 33.863 -2.839 -63.635 1.00 85.44 944 ILE A N 1
ATOM 7738 C CA . ILE A 1 944 ? 34.204 -3.753 -64.733 1.00 85.44 944 ILE A CA 1
ATOM 7739 C C . ILE A 1 944 ? 35.654 -3.522 -65.183 1.00 85.44 944 ILE A C 1
ATOM 7741 O O . ILE A 1 944 ? 36.409 -4.485 -65.280 1.00 85.44 944 ILE A O 1
ATOM 7745 N N . GLU A 1 945 ? 36.061 -2.265 -65.382 1.00 83.25 945 GLU A N 1
ATOM 7746 C CA . GLU A 1 945 ? 37.429 -1.890 -65.767 1.00 83.25 945 GLU A CA 1
ATOM 7747 C C . GLU A 1 945 ? 38.454 -2.327 -64.713 1.00 83.25 945 GLU A C 1
ATOM 7749 O O . GLU A 1 945 ? 39.501 -2.884 -65.048 1.00 83.25 945 GLU A O 1
ATOM 7754 N N . GLU A 1 946 ? 38.164 -2.134 -63.426 1.00 80.38 946 GLU A N 1
ATOM 7755 C CA . GLU A 1 946 ? 39.085 -2.529 -62.365 1.00 80.38 946 GLU A CA 1
ATOM 7756 C C . GLU A 1 946 ? 39.138 -4.054 -62.151 1.00 80.38 946 GLU A C 1
ATOM 7758 O O . GLU A 1 946 ? 40.195 -4.587 -61.786 1.00 80.38 946 GLU A O 1
ATOM 7763 N N . ILE A 1 947 ? 38.029 -4.772 -62.378 1.00 80.81 947 ILE A N 1
ATOM 7764 C CA . ILE A 1 947 ? 37.982 -6.245 -62.380 1.00 80.81 947 ILE A CA 1
ATOM 7765 C C . ILE A 1 947 ? 38.833 -6.787 -63.534 1.00 80.81 947 ILE A C 1
ATOM 7767 O O . ILE A 1 947 ? 39.621 -7.710 -63.328 1.00 80.81 947 ILE A O 1
ATOM 7771 N N . GLU A 1 948 ? 38.745 -6.179 -64.720 1.00 82.50 948 GLU A N 1
ATOM 7772 C CA . GLU A 1 948 ? 39.584 -6.517 -65.880 1.00 82.50 948 GLU A CA 1
ATOM 7773 C C . GLU A 1 948 ? 41.073 -6.212 -65.641 1.00 82.50 948 GLU A C 1
ATOM 7775 O O . GLU A 1 948 ? 41.938 -6.927 -66.149 1.00 82.50 948 GLU A O 1
ATOM 7780 N N . CYS A 1 949 ? 41.385 -5.206 -64.816 1.00 79.88 949 CYS A N 1
ATOM 7781 C CA . CYS A 1 949 ? 42.755 -4.860 -64.423 1.00 79.88 949 CYS A CA 1
ATOM 7782 C C . CYS A 1 949 ? 43.328 -5.724 -63.279 1.00 79.88 949 CYS A C 1
ATOM 7784 O O . CYS A 1 949 ? 44.488 -5.537 -62.908 1.00 79.88 949 CYS A O 1
ATOM 7786 N N . GLY A 1 950 ? 42.556 -6.659 -62.711 1.00 74.44 950 GLY A N 1
ATOM 7787 C CA . GLY A 1 950 ? 43.036 -7.601 -61.690 1.00 74.44 950 GLY A CA 1
ATOM 7788 C C . GLY A 1 950 ? 43.317 -6.989 -60.310 1.00 74.44 950 GLY A C 1
ATOM 7789 O O . GLY A 1 950 ? 44.119 -7.532 -59.550 1.00 74.44 950 GLY A O 1
ATOM 7790 N N . VAL A 1 951 ? 42.688 -5.859 -59.968 1.00 74.81 951 VAL A N 1
ATOM 7791 C CA . VAL A 1 951 ? 42.837 -5.229 -58.642 1.00 74.81 951 VAL A CA 1
ATOM 7792 C C . VAL A 1 951 ? 42.141 -6.091 -57.572 1.00 74.81 951 VAL A C 1
ATOM 7794 O O . VAL A 1 951 ? 41.039 -6.578 -57.776 1.00 74.81 951 VAL A O 1
ATOM 7797 N N . THR A 1 952 ? 42.760 -6.329 -56.414 1.00 63.62 952 THR A N 1
ATOM 7798 C CA . THR A 1 952 ? 42.254 -7.300 -55.416 1.00 63.62 952 THR A CA 1
ATOM 7799 C C . THR A 1 952 ? 41.170 -6.771 -54.464 1.00 63.62 952 THR A C 1
ATOM 7801 O O . THR A 1 952 ? 40.655 -7.539 -53.653 1.00 63.62 952 THR A O 1
ATOM 7804 N N . ASP A 1 953 ? 40.796 -5.489 -54.535 1.00 72.50 953 ASP A N 1
ATOM 7805 C CA . ASP A 1 953 ? 39.930 -4.835 -53.531 1.00 72.50 953 ASP A CA 1
ATOM 7806 C C . ASP A 1 953 ? 38.410 -4.924 -53.827 1.00 72.50 953 ASP A C 1
ATOM 7808 O O . ASP A 1 953 ? 37.567 -4.422 -53.077 1.00 72.50 953 ASP A O 1
ATOM 7812 N N . HIS A 1 954 ? 38.025 -5.636 -54.893 1.00 73.19 954 HIS A N 1
ATOM 7813 C CA . HIS A 1 954 ? 36.638 -5.721 -55.390 1.00 73.19 954 HIS A CA 1
ATOM 7814 C C . HIS A 1 954 ? 35.657 -6.368 -54.424 1.00 73.19 954 HIS A C 1
ATOM 7816 O O . HIS A 1 954 ? 34.487 -5.983 -54.359 1.00 73.19 954 HIS A O 1
ATOM 7822 N N . PHE A 1 955 ? 36.124 -7.335 -53.634 1.00 77.88 955 PHE A N 1
ATOM 7823 C CA . PHE A 1 955 ? 35.294 -7.996 -52.628 1.00 77.88 955 PHE A CA 1
ATOM 7824 C C . PHE A 1 955 ? 34.848 -7.026 -51.539 1.00 77.88 955 PHE A C 1
ATOM 7826 O O . PHE A 1 955 ? 33.689 -7.058 -51.123 1.00 77.88 955 PHE A O 1
ATOM 7833 N N . ASN A 1 956 ? 35.746 -6.139 -51.108 1.00 79.94 956 ASN A N 1
ATOM 7834 C CA . ASN A 1 956 ? 35.442 -5.137 -50.094 1.00 79.94 956 ASN A CA 1
ATOM 7835 C C . ASN A 1 956 ? 34.438 -4.121 -50.639 1.00 79.94 956 ASN A C 1
ATOM 7837 O O . ASN A 1 956 ? 33.452 -3.801 -49.969 1.00 79.94 956 ASN A O 1
ATOM 7841 N N . PHE A 1 957 ? 34.612 -3.695 -51.891 1.00 81.25 957 PHE A N 1
ATOM 7842 C CA . PHE A 1 957 ? 33.683 -2.773 -52.535 1.00 81.25 957 PHE A CA 1
ATOM 7843 C C . PHE A 1 957 ? 32.277 -3.378 -52.721 1.00 81.25 957 PHE A C 1
ATOM 7845 O O . PHE A 1 957 ? 31.293 -2.788 -52.279 1.00 81.25 957 PHE A O 1
ATOM 7852 N N . ILE A 1 958 ? 32.153 -4.599 -53.253 1.00 82.44 958 ILE A N 1
ATOM 7853 C CA . ILE A 1 958 ? 30.849 -5.270 -53.433 1.00 82.44 958 ILE A CA 1
ATOM 7854 C C . ILE A 1 958 ? 30.160 -5.542 -52.089 1.00 82.44 958 ILE A C 1
ATOM 7856 O O . ILE A 1 958 ? 28.944 -5.348 -51.951 1.00 82.44 958 ILE A O 1
ATOM 7860 N N . ASN A 1 959 ? 30.919 -5.967 -51.075 1.00 83.06 959 ASN A N 1
ATOM 7861 C CA . ASN A 1 959 ? 30.368 -6.213 -49.746 1.00 83.06 959 ASN A CA 1
ATOM 7862 C C . ASN A 1 959 ? 29.915 -4.910 -49.071 1.00 83.06 959 ASN A C 1
ATOM 7864 O O . ASN A 1 959 ? 28.848 -4.915 -48.455 1.00 83.06 959 ASN A O 1
ATOM 7868 N N . SER A 1 960 ? 30.639 -3.800 -49.268 1.00 81.94 960 SER A N 1
ATOM 7869 C CA . SER A 1 960 ? 30.310 -2.477 -48.707 1.00 81.94 960 SER A CA 1
ATOM 7870 C C . SER A 1 960 ? 29.105 -1.782 -49.346 1.00 81.94 960 SER A C 1
ATOM 7872 O O . SER A 1 960 ? 28.586 -0.826 -48.768 1.00 81.94 960 SER A O 1
ATOM 7874 N N . LEU A 1 961 ? 28.602 -2.260 -50.492 1.00 84.25 961 LEU A N 1
ATOM 7875 C CA . LEU A 1 961 ? 27.381 -1.697 -51.070 1.00 84.25 961 LEU A CA 1
ATOM 7876 C C . LEU A 1 961 ? 26.206 -1.802 -50.079 1.00 84.25 961 LEU A C 1
ATOM 7878 O O . LEU A 1 961 ? 25.960 -2.876 -49.534 1.00 84.25 961 LEU A O 1
ATOM 7882 N N . PRO A 1 962 ? 25.423 -0.743 -49.857 1.00 85.12 962 PRO A N 1
ATOM 7883 C CA . PRO A 1 962 ? 24.289 -0.811 -48.941 1.00 85.12 962 PRO A CA 1
ATOM 7884 C C . PRO A 1 962 ? 23.196 -1.762 -49.460 1.00 85.12 962 PRO A C 1
ATOM 7886 O O . PRO A 1 962 ? 22.759 -1.662 -50.609 1.00 85.12 962 PRO A O 1
ATOM 7889 N N . ASP A 1 963 ? 22.736 -2.684 -48.609 1.00 90.94 963 ASP A N 1
ATOM 7890 C CA . ASP A 1 963 ? 21.572 -3.539 -48.878 1.00 90.94 963 ASP A CA 1
ATOM 7891 C C . ASP A 1 963 ? 20.317 -2.896 -48.279 1.00 90.94 963 ASP A C 1
ATOM 7893 O O . ASP A 1 963 ? 19.804 -3.295 -47.232 1.00 90.94 963 ASP A O 1
ATOM 7897 N N . TYR A 1 964 ? 19.809 -1.883 -48.984 1.00 90.44 964 TYR A N 1
ATOM 7898 C CA . TYR A 1 964 ? 18.645 -1.118 -48.544 1.00 90.44 964 TYR A CA 1
ATOM 7899 C C . TYR A 1 964 ? 17.397 -1.986 -48.306 1.00 90.44 964 TYR A C 1
ATOM 7901 O O . TYR A 1 964 ? 16.536 -1.587 -47.525 1.00 90.44 964 TYR A O 1
ATOM 7909 N N . PHE A 1 965 ? 17.266 -3.150 -48.961 1.00 92.50 965 PHE A N 1
ATOM 7910 C CA . PHE A 1 965 ? 16.125 -4.048 -48.750 1.00 92.50 965 PHE A CA 1
ATOM 7911 C C . PHE A 1 965 ? 16.234 -4.768 -47.406 1.00 92.50 965 PHE A C 1
ATOM 7913 O O . PHE A 1 965 ? 15.265 -4.786 -46.641 1.00 92.50 965 PHE A O 1
ATOM 7920 N N . SER A 1 966 ? 17.412 -5.314 -47.099 1.00 91.12 966 SER A N 1
ATOM 7921 C CA . SER A 1 966 ? 17.691 -5.902 -45.787 1.00 91.12 966 SER A CA 1
ATOM 7922 C C . SER A 1 966 ? 17.581 -4.854 -44.677 1.00 91.12 966 SER A C 1
ATOM 7924 O O . SER A 1 966 ? 16.919 -5.110 -43.671 1.00 91.12 966 SER A O 1
ATOM 7926 N N . ASP A 1 967 ? 18.110 -3.648 -44.894 1.00 91.44 967 ASP A N 1
ATOM 7927 C CA . ASP A 1 967 ? 18.001 -2.534 -43.946 1.00 91.44 967 ASP A CA 1
ATOM 7928 C C . ASP A 1 967 ? 16.541 -2.134 -43.703 1.00 91.44 967 ASP A C 1
ATOM 7930 O O . ASP A 1 967 ? 16.115 -1.990 -42.555 1.00 91.44 967 ASP A O 1
ATOM 7934 N N . LEU A 1 968 ? 15.737 -2.014 -44.767 1.00 92.50 968 LEU A N 1
ATOM 7935 C CA . LEU A 1 968 ? 14.307 -1.738 -44.648 1.00 92.50 968 LEU A CA 1
ATOM 7936 C C . LEU A 1 968 ? 13.596 -2.850 -43.873 1.00 92.50 968 LEU A C 1
ATOM 7938 O O . LEU A 1 968 ? 12.773 -2.552 -43.009 1.00 92.50 968 LEU A O 1
ATOM 7942 N N . LYS A 1 969 ? 13.901 -4.122 -44.153 1.00 92.19 969 LYS A N 1
ATOM 7943 C CA . LYS A 1 969 ? 13.304 -5.262 -43.445 1.00 92.19 969 LYS A CA 1
ATOM 7944 C C . LYS A 1 969 ? 13.627 -5.205 -41.950 1.00 92.19 969 LYS A C 1
ATOM 7946 O O . LYS A 1 969 ? 12.705 -5.274 -41.140 1.00 92.19 969 LYS A O 1
ATOM 7951 N N . ILE A 1 970 ? 14.892 -4.967 -41.597 1.00 89.31 970 ILE A N 1
ATOM 7952 C CA . ILE A 1 970 ? 15.342 -4.783 -40.209 1.00 89.31 970 ILE A CA 1
ATOM 7953 C C . ILE A 1 970 ? 14.596 -3.615 -39.552 1.00 89.31 970 ILE A C 1
ATOM 7955 O O . ILE A 1 970 ? 14.123 -3.735 -38.422 1.00 89.31 970 ILE A O 1
ATOM 7959 N N . LYS A 1 971 ? 14.438 -2.487 -40.253 1.00 89.56 971 LYS A N 1
ATOM 7960 C CA . LYS A 1 971 ? 13.764 -1.292 -39.720 1.00 89.56 971 LYS A CA 1
ATOM 7961 C C . LYS A 1 971 ? 12.249 -1.469 -39.570 1.00 89.56 971 LYS A C 1
ATOM 7963 O O . LYS A 1 971 ? 11.682 -1.011 -38.575 1.00 89.56 971 LYS A O 1
ATOM 7968 N N . ILE A 1 972 ? 11.594 -2.168 -40.502 1.00 85.25 972 ILE A N 1
ATOM 7969 C CA . ILE A 1 972 ? 10.177 -2.557 -40.401 1.00 85.25 972 ILE A CA 1
ATOM 7970 C C . ILE A 1 972 ? 9.977 -3.512 -39.217 1.00 85.25 972 ILE A C 1
ATOM 7972 O O . ILE A 1 972 ? 9.047 -3.317 -38.433 1.00 85.25 972 ILE A O 1
ATOM 7976 N N . GLU A 1 973 ? 10.857 -4.501 -39.044 1.00 80.88 973 GLU A N 1
ATOM 7977 C CA . GLU A 1 973 ? 10.818 -5.448 -37.921 1.00 80.88 973 GLU A CA 1
ATOM 7978 C C . GLU A 1 973 ? 11.092 -4.757 -36.573 1.00 80.88 973 GLU A C 1
ATOM 7980 O O . GLU A 1 973 ? 10.425 -5.048 -35.575 1.00 80.88 973 GLU A O 1
ATOM 7985 N N . ALA A 1 974 ? 12.005 -3.782 -36.545 1.00 76.69 974 ALA A N 1
ATOM 7986 C CA . ALA A 1 974 ? 12.256 -2.929 -35.382 1.00 76.69 974 ALA A CA 1
ATOM 7987 C C . ALA A 1 974 ? 11.083 -1.969 -35.077 1.00 76.69 974 ALA A C 1
ATOM 7989 O O . ALA A 1 974 ? 10.898 -1.544 -33.925 1.00 76.69 974 ALA A O 1
ATOM 7990 N N . GLY A 1 975 ? 10.270 -1.654 -36.093 1.00 75.31 975 GLY A N 1
ATOM 7991 C CA . GLY A 1 975 ? 9.149 -0.716 -36.029 1.00 75.31 975 GLY A CA 1
ATOM 7992 C C . GLY A 1 975 ? 9.589 0.739 -35.853 1.00 75.31 975 GLY A C 1
ATOM 7993 O O . GLY A 1 975 ? 8.872 1.516 -35.223 1.00 75.31 975 GLY A O 1
ATOM 7994 N N . GLU A 1 976 ? 10.785 1.088 -36.333 1.00 80.25 976 GLU A N 1
ATOM 7995 C CA . GLU A 1 976 ? 11.419 2.395 -36.138 1.00 80.25 976 GLU A CA 1
ATOM 7996 C C . GLU A 1 976 ? 12.023 2.872 -37.464 1.00 80.25 976 GLU A C 1
ATOM 7998 O O . GLU A 1 976 ? 13.080 2.402 -37.881 1.00 80.25 976 GLU A O 1
ATOM 8003 N N . ILE A 1 977 ? 11.325 3.797 -38.134 1.00 86.00 977 ILE A N 1
ATOM 8004 C CA . ILE A 1 977 ? 11.766 4.441 -39.378 1.00 86.00 977 ILE A CA 1
ATOM 8005 C C . ILE A 1 977 ? 11.588 5.955 -39.218 1.00 86.00 977 ILE A C 1
ATOM 8007 O O . ILE A 1 977 ? 10.489 6.437 -38.922 1.00 86.00 977 ILE A O 1
ATOM 8011 N N . THR A 1 978 ? 12.669 6.712 -39.387 1.00 86.06 978 THR A N 1
ATOM 8012 C CA . THR A 1 978 ? 12.621 8.180 -39.447 1.00 86.06 978 THR A CA 1
ATOM 8013 C C . THR A 1 978 ? 12.065 8.654 -40.791 1.00 86.06 978 THR A C 1
ATOM 8015 O O . THR A 1 978 ? 12.052 7.914 -41.768 1.00 86.06 978 THR A O 1
ATOM 8018 N N . GLU A 1 979 ? 11.599 9.902 -40.870 1.00 87.38 979 GLU A N 1
ATOM 8019 C CA . GLU A 1 979 ? 11.099 10.464 -42.136 1.00 87.38 979 GLU A CA 1
ATOM 8020 C C . GLU A 1 979 ? 12.177 10.435 -43.232 1.00 87.38 979 GLU A C 1
ATOM 8022 O O . GLU 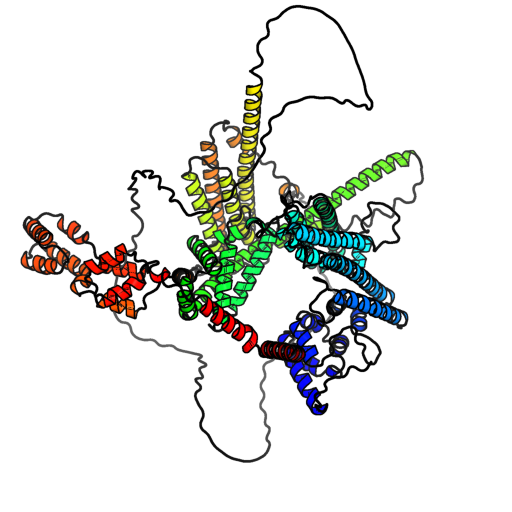A 1 979 ? 11.907 9.980 -44.339 1.00 87.38 979 GLU A O 1
ATOM 8027 N N . VAL A 1 980 ? 13.418 10.784 -42.875 1.00 90.44 980 VAL A N 1
ATOM 8028 C CA . VAL A 1 980 ? 14.580 10.758 -43.777 1.00 90.44 980 VAL A CA 1
ATOM 8029 C C . VAL A 1 980 ? 14.892 9.342 -44.262 1.00 90.44 980 VAL A C 1
ATOM 8031 O O . VAL A 1 980 ? 15.087 9.135 -45.456 1.00 90.44 980 VAL A O 1
ATOM 8034 N N . GLU A 1 981 ? 14.908 8.352 -43.363 1.00 92.12 981 GLU A N 1
ATOM 8035 C CA . GLU A 1 981 ? 15.107 6.949 -43.748 1.00 92.12 981 GLU A CA 1
ATOM 8036 C C . GLU A 1 981 ? 13.961 6.443 -44.627 1.00 92.12 981 GLU A C 1
ATOM 8038 O O . GLU A 1 981 ? 14.204 5.742 -45.603 1.00 92.12 981 GLU A O 1
ATOM 8043 N N . CYS A 1 982 ? 12.711 6.803 -44.318 1.00 91.50 982 CYS A N 1
ATOM 8044 C CA . CYS A 1 982 ? 11.561 6.398 -45.121 1.00 91.50 982 CYS A CA 1
ATOM 8045 C C . CYS A 1 982 ? 11.668 6.934 -46.547 1.00 91.50 982 CYS A C 1
ATOM 8047 O O . CYS A 1 982 ? 11.445 6.177 -47.490 1.00 91.50 982 CYS A O 1
ATOM 8049 N N . ASP A 1 983 ? 11.992 8.217 -46.707 1.00 92.06 983 ASP A N 1
ATOM 8050 C CA . ASP A 1 983 ? 12.153 8.830 -48.023 1.00 92.06 983 ASP A CA 1
ATOM 8051 C C . ASP A 1 983 ? 13.340 8.203 -48.768 1.00 92.06 983 ASP A C 1
ATOM 8053 O O . ASP A 1 983 ? 13.185 7.801 -49.920 1.00 92.06 983 ASP A O 1
ATOM 8057 N N . LEU A 1 984 ? 14.462 7.966 -48.077 1.00 93.88 984 LEU A N 1
ATOM 8058 C CA . LEU A 1 984 ? 15.610 7.247 -48.633 1.00 93.88 984 LEU A CA 1
ATOM 8059 C C . LEU A 1 984 ? 15.226 5.847 -49.136 1.00 93.88 984 LEU A C 1
ATOM 8061 O O . LEU A 1 984 ? 15.558 5.496 -50.267 1.00 93.88 984 LEU A O 1
ATOM 8065 N N . PHE A 1 985 ? 14.522 5.047 -48.331 1.00 94.38 985 PHE A N 1
ATOM 8066 C CA . PHE A 1 985 ? 14.083 3.710 -48.733 1.00 94.38 985 PHE A CA 1
ATOM 8067 C C . PHE A 1 985 ? 13.099 3.766 -49.899 1.00 94.38 985 PHE A C 1
ATOM 8069 O O . PHE A 1 985 ? 13.215 2.967 -50.828 1.00 94.38 985 PHE A O 1
ATOM 8076 N N . CYS A 1 986 ? 12.158 4.713 -49.884 1.00 92.94 986 CYS A N 1
ATOM 8077 C CA . CYS A 1 986 ? 11.194 4.874 -50.969 1.00 92.94 986 CYS A CA 1
ATOM 8078 C C . CYS A 1 986 ? 11.885 5.191 -52.296 1.00 92.94 986 CYS A C 1
ATOM 8080 O O . CYS A 1 986 ? 11.551 4.583 -53.314 1.00 92.94 986 CYS A O 1
ATOM 8082 N N . ASP A 1 987 ? 12.878 6.078 -52.263 1.00 92.56 987 ASP A N 1
ATOM 8083 C CA . ASP A 1 987 ? 13.609 6.513 -53.447 1.00 92.56 987 ASP A CA 1
ATOM 8084 C C . ASP A 1 987 ? 14.562 5.418 -53.951 1.00 92.56 987 ASP A C 1
ATOM 8086 O O . ASP A 1 987 ? 14.585 5.105 -55.144 1.00 92.56 987 ASP A O 1
ATOM 8090 N N . LYS A 1 988 ? 15.330 4.788 -53.050 1.00 92.19 988 LYS A N 1
ATOM 8091 C CA . LYS A 1 988 ? 16.339 3.777 -53.411 1.00 92.19 988 LYS A CA 1
ATOM 8092 C C . LYS A 1 988 ? 15.738 2.443 -53.840 1.00 92.19 988 LYS A C 1
ATOM 8094 O O . LYS A 1 988 ? 16.280 1.821 -54.747 1.00 92.19 988 LYS A O 1
ATOM 8099 N N . LEU A 1 989 ? 14.631 2.019 -53.230 1.00 92.00 989 LEU A N 1
ATOM 8100 C CA . LEU A 1 989 ? 13.966 0.744 -53.537 1.00 92.00 989 LEU A CA 1
ATOM 8101 C C . LEU A 1 989 ? 12.804 0.895 -54.527 1.00 92.00 989 LEU A C 1
ATOM 8103 O O . LEU A 1 989 ? 12.137 -0.093 -54.834 1.00 92.00 989 LEU A O 1
ATOM 8107 N N . LYS A 1 990 ? 12.557 2.117 -55.027 1.00 92.75 990 LYS A N 1
ATOM 8108 C CA . LYS A 1 990 ? 11.455 2.450 -55.946 1.00 92.75 990 LYS A CA 1
ATOM 8109 C C . LYS A 1 990 ? 10.096 1.962 -55.419 1.00 92.75 990 LYS A C 1
ATOM 8111 O O . LYS A 1 990 ? 9.326 1.336 -56.148 1.00 92.75 990 LYS A O 1
ATOM 8116 N N . ILE A 1 991 ? 9.822 2.219 -54.138 1.00 92.56 991 ILE A N 1
ATOM 8117 C CA . ILE A 1 991 ? 8.584 1.778 -53.476 1.00 92.56 991 ILE A CA 1
ATOM 8118 C C . ILE A 1 991 ? 7.393 2.555 -54.071 1.00 92.56 991 ILE A C 1
ATOM 8120 O O . ILE A 1 991 ? 7.420 3.786 -54.040 1.00 92.56 991 ILE A O 1
ATOM 8124 N N . PRO A 1 992 ? 6.334 1.886 -54.573 1.00 92.94 992 PRO A N 1
ATOM 8125 C CA . PRO A 1 992 ? 5.162 2.560 -55.139 1.00 92.94 992 PRO A CA 1
ATOM 8126 C C . PRO A 1 992 ? 4.438 3.457 -54.128 1.00 92.94 992 PRO A C 1
ATOM 8128 O O . PRO A 1 992 ? 4.401 3.131 -52.943 1.00 92.94 992 PRO A O 1
ATOM 8131 N N . ASP A 1 993 ? 3.760 4.513 -54.592 1.00 91.00 993 ASP A N 1
ATOM 8132 C CA . ASP A 1 993 ? 3.091 5.504 -53.727 1.00 91.00 993 ASP A CA 1
ATOM 8133 C C . ASP A 1 993 ? 2.105 4.897 -52.718 1.00 91.00 993 ASP A C 1
ATOM 8135 O O . ASP A 1 993 ? 2.038 5.338 -51.571 1.00 91.00 993 ASP A O 1
ATOM 8139 N N . TYR A 1 994 ? 1.370 3.847 -53.103 1.00 91.00 994 TYR A N 1
ATOM 8140 C CA . TYR A 1 994 ? 0.481 3.130 -52.185 1.00 91.00 994 TYR A CA 1
ATOM 8141 C C . TYR A 1 994 ? 1.261 2.453 -51.046 1.00 91.00 994 TYR A C 1
ATOM 8143 O O . TYR A 1 994 ? 0.957 2.664 -49.873 1.00 91.00 994 TYR A O 1
ATOM 8151 N N . SER A 1 995 ? 2.308 1.690 -51.371 1.00 91.19 995 SER A N 1
ATOM 8152 C CA . SER A 1 995 ? 3.177 1.047 -50.377 1.00 91.19 995 SER A CA 1
ATOM 8153 C C . SER A 1 995 ? 3.964 2.069 -49.560 1.00 91.19 995 SER A C 1
ATOM 8155 O O . SER A 1 995 ? 4.156 1.863 -48.365 1.00 91.19 995 SER A O 1
ATOM 8157 N N . LYS A 1 996 ? 4.356 3.199 -50.162 1.00 91.38 996 LYS A N 1
ATOM 8158 C CA . LYS A 1 996 ? 4.950 4.352 -49.477 1.00 91.38 996 LYS A CA 1
ATOM 8159 C C . LYS A 1 996 ? 3.971 4.931 -48.463 1.00 91.38 996 LYS A C 1
ATOM 8161 O O . LYS A 1 996 ? 4.353 5.112 -47.316 1.00 91.38 996 LYS A O 1
ATOM 8166 N N . ALA A 1 997 ? 2.704 5.144 -48.818 1.00 85.31 997 ALA A N 1
ATOM 8167 C CA . ALA A 1 997 ? 1.685 5.622 -47.883 1.00 85.31 997 ALA A CA 1
ATOM 8168 C C . ALA A 1 997 ? 1.456 4.645 -46.713 1.00 85.31 997 ALA A C 1
ATOM 8170 O O . ALA A 1 997 ? 1.266 5.077 -45.575 1.00 85.31 997 ALA A O 1
ATOM 8171 N N . VAL A 1 998 ? 1.519 3.331 -46.967 1.00 84.69 998 VAL A N 1
ATOM 8172 C CA . VAL A 1 998 ? 1.467 2.307 -45.911 1.00 84.69 998 VAL A CA 1
ATOM 8173 C C . VAL A 1 998 ? 2.730 2.353 -45.042 1.00 84.69 998 VAL A C 1
ATOM 8175 O O . VAL A 1 998 ? 2.611 2.423 -43.823 1.00 84.69 998 VAL A O 1
ATOM 8178 N N . LEU A 1 999 ? 3.927 2.402 -45.635 1.00 85.38 999 LEU A N 1
ATOM 8179 C CA . LEU A 1 999 ? 5.210 2.487 -44.925 1.00 85.38 999 LEU A CA 1
ATOM 8180 C C . LEU A 1 999 ? 5.302 3.749 -44.056 1.00 85.38 999 LEU A C 1
ATOM 8182 O O . LEU A 1 999 ? 5.738 3.696 -42.907 1.00 85.38 999 LEU A O 1
ATOM 8186 N N . GLN A 1 1000 ? 4.796 4.871 -44.568 1.00 84.88 1000 GLN A N 1
ATOM 8187 C CA . GLN A 1 1000 ? 4.746 6.151 -43.871 1.00 84.88 1000 GLN A CA 1
ATOM 8188 C C . GLN A 1 1000 ? 3.885 6.117 -42.599 1.00 84.88 1000 GLN A C 1
ATOM 8190 O O . GLN A 1 1000 ? 4.045 7.001 -41.755 1.00 84.88 1000 GLN A O 1
ATOM 8195 N N . LYS A 1 1001 ? 3.027 5.100 -42.401 1.00 76.44 1001 LYS A N 1
ATOM 8196 C CA . LYS A 1 1001 ? 2.329 4.889 -41.121 1.00 76.44 1001 LYS A CA 1
ATOM 8197 C C . LYS A 1 1001 ? 3.316 4.621 -39.974 1.00 76.44 1001 LYS A C 1
ATOM 8199 O O . LYS A 1 1001 ? 3.036 5.050 -38.852 1.00 76.44 1001 LYS A O 1
ATOM 8204 N N . ILE A 1 1002 ? 4.453 3.959 -40.237 1.00 75.38 1002 ILE A N 1
ATOM 8205 C CA . ILE A 1 1002 ? 5.497 3.658 -39.232 1.00 75.38 1002 ILE A CA 1
ATOM 8206 C C . ILE A 1 1002 ? 6.258 4.926 -38.804 1.00 75.38 1002 ILE A C 1
ATOM 8208 O O . ILE A 1 1002 ? 6.804 4.953 -37.701 1.00 75.38 1002 ILE A O 1
ATOM 8212 N N . ILE A 1 1003 ? 6.273 5.994 -39.620 1.00 77.38 1003 ILE A N 1
ATOM 8213 C CA . ILE A 1 1003 ? 7.050 7.207 -39.318 1.00 77.38 1003 ILE A CA 1
ATOM 8214 C C . ILE A 1 1003 ? 6.626 7.801 -37.973 1.00 77.38 1003 ILE A C 1
ATOM 8216 O O . ILE A 1 1003 ? 5.471 8.187 -37.754 1.00 77.38 1003 ILE A O 1
ATOM 8220 N N . ILE A 1 1004 ? 7.608 7.932 -37.081 1.00 62.59 1004 ILE A N 1
ATOM 8221 C CA . ILE A 1 1004 ? 7.420 8.439 -35.723 1.00 62.59 1004 ILE A CA 1
ATOM 8222 C C . ILE A 1 1004 ? 6.790 9.840 -35.767 1.00 62.59 1004 ILE A C 1
ATOM 8224 O O . ILE A 1 1004 ? 7.318 10.770 -36.370 1.00 62.59 1004 ILE A O 1
ATOM 8228 N N . GLY A 1 1005 ? 5.651 10.011 -35.090 1.00 58.12 1005 GLY A N 1
ATOM 8229 C CA . GLY A 1 1005 ? 5.046 11.324 -34.848 1.00 58.12 1005 GLY A CA 1
ATOM 8230 C C . GLY A 1 1005 ? 4.251 11.935 -36.008 1.00 58.12 1005 GLY A C 1
ATOM 8231 O O . GLY A 1 1005 ? 3.556 12.926 -35.775 1.00 58.12 1005 GLY A O 1
ATOM 8232 N N . ARG A 1 1006 ? 4.238 11.355 -37.218 1.00 62.78 1006 ARG A N 1
ATOM 8233 C CA . ARG A 1 1006 ? 3.476 11.914 -38.360 1.00 62.78 1006 ARG A CA 1
ATOM 8234 C C . ARG A 1 1006 ? 1.962 11.943 -38.111 1.00 62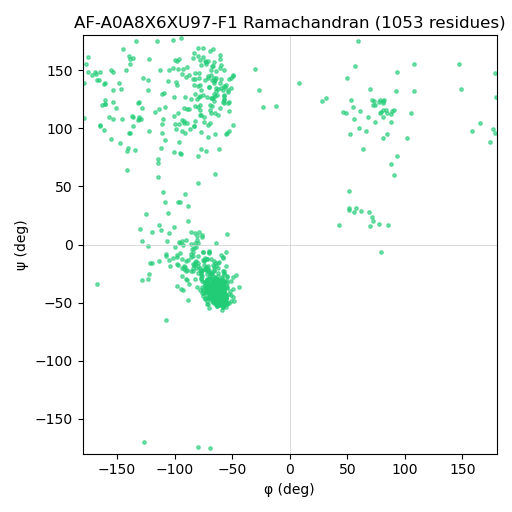.78 1006 ARG A C 1
ATOM 8236 O O . ARG A 1 1006 ? 1.289 12.915 -38.447 1.00 62.78 1006 ARG A O 1
ATOM 8243 N N . ASN A 1 1007 ? 1.452 10.944 -37.395 1.00 53.81 1007 ASN A N 1
ATOM 8244 C CA . ASN A 1 1007 ? 0.046 10.839 -37.000 1.00 53.81 1007 ASN A CA 1
ATOM 8245 C C . ASN A 1 1007 ? -0.316 11.668 -35.741 1.00 53.81 1007 ASN A C 1
ATOM 8247 O O . ASN A 1 1007 ? -1.467 11.662 -35.312 1.00 53.81 1007 ASN A O 1
ATOM 8251 N N . SER A 1 1008 ? 0.625 12.415 -35.140 1.00 54.41 1008 SER A N 1
ATOM 8252 C CA . SER A 1 1008 ? 0.331 13.319 -34.005 1.00 54.41 1008 SER A CA 1
ATOM 8253 C C . SER A 1 1008 ? -0.465 14.572 -34.406 1.00 54.41 1008 SER A C 1
ATOM 8255 O O . SER A 1 1008 ? -0.995 15.270 -33.542 1.00 54.41 1008 SER A O 1
ATOM 8257 N N . LYS A 1 1009 ? -0.574 14.850 -35.716 1.00 55.03 1009 LYS A N 1
ATOM 8258 C CA . LYS A 1 1009 ? -1.245 16.037 -36.271 1.00 55.03 1009 LYS A CA 1
ATOM 8259 C C . LYS A 1 1009 ? -2.766 15.893 -36.399 1.00 55.03 1009 LYS A C 1
ATOM 8261 O O . LYS A 1 1009 ? -3.453 16.905 -36.498 1.00 55.03 1009 LYS A O 1
ATOM 8266 N N . VAL A 1 1010 ? -3.309 14.673 -36.369 1.00 57.72 1010 VAL A N 1
ATOM 8267 C CA . VAL A 1 1010 ? -4.764 14.456 -36.383 1.00 57.72 1010 VAL A CA 1
ATOM 8268 C C . VAL A 1 1010 ? -5.249 14.398 -34.940 1.00 57.72 1010 VAL A C 1
ATOM 8270 O O . VAL A 1 1010 ? -5.167 13.366 -34.275 1.00 57.72 1010 VAL A O 1
ATOM 8273 N N . ALA A 1 1011 ? -5.727 15.531 -34.426 1.00 59.72 1011 ALA A N 1
ATOM 8274 C CA . ALA A 1 1011 ? -6.312 15.575 -33.095 1.00 59.72 1011 ALA A CA 1
ATOM 8275 C C . ALA A 1 1011 ? -7.526 14.635 -33.044 1.00 59.72 1011 ALA A C 1
ATOM 8277 O O . ALA A 1 1011 ? -8.512 14.831 -33.754 1.00 59.72 1011 ALA A O 1
ATOM 8278 N N . GLY A 1 1012 ? -7.469 13.608 -32.197 1.00 61.81 1012 GLY A N 1
ATOM 8279 C CA . GLY A 1 1012 ? -8.644 12.802 -31.912 1.00 61.81 1012 GLY A CA 1
ATOM 8280 C C . GLY A 1 1012 ? -9.715 13.652 -31.226 1.00 61.81 1012 GLY A C 1
ATOM 8281 O O . GLY A 1 1012 ? -9.414 14.592 -30.483 1.00 61.81 1012 GLY A O 1
ATOM 8282 N N . ASN A 1 1013 ? -10.983 13.312 -31.450 1.00 71.44 1013 ASN A N 1
ATOM 8283 C CA . ASN A 1 1013 ? -12.097 13.992 -30.804 1.00 71.44 1013 ASN A CA 1
ATOM 8284 C C . ASN A 1 1013 ? -12.145 13.635 -29.305 1.00 71.44 1013 ASN A C 1
ATOM 8286 O O . ASN A 1 1013 ? -12.749 12.639 -28.902 1.00 71.44 1013 ASN A O 1
ATOM 8290 N N . MET A 1 1014 ? -11.494 14.458 -28.474 1.00 70.38 1014 MET A N 1
ATOM 8291 C CA . MET A 1 1014 ? -11.462 14.326 -27.008 1.00 70.38 1014 MET A CA 1
ATOM 8292 C C . MET A 1 1014 ? -12.858 14.218 -26.407 1.00 70.38 1014 MET A C 1
ATOM 8294 O O . MET A 1 1014 ? -13.088 13.375 -25.543 1.00 70.38 1014 MET A O 1
ATOM 8298 N N . PHE A 1 1015 ? -13.801 15.033 -26.882 1.00 69.12 1015 PHE A N 1
ATOM 8299 C CA . PHE A 1 1015 ? -15.167 15.015 -26.375 1.00 69.12 1015 PHE A CA 1
ATOM 8300 C C . PHE A 1 1015 ? -15.852 13.679 -26.662 1.00 69.12 1015 PHE A C 1
ATOM 8302 O O . PHE A 1 1015 ? -16.441 13.078 -25.765 1.00 69.12 1015 PHE A O 1
ATOM 8309 N N . GLU A 1 1016 ? -15.750 13.183 -27.893 1.00 71.69 1016 GLU A N 1
ATOM 8310 C CA . GLU A 1 1016 ? -16.334 11.899 -28.273 1.00 71.69 1016 GLU A CA 1
ATOM 8311 C C . GLU A 1 1016 ? -15.688 10.732 -27.525 1.00 71.69 1016 GLU A C 1
ATOM 8313 O O . GLU A 1 1016 ? -16.397 9.839 -27.059 1.00 71.69 1016 GLU A O 1
ATOM 8318 N N . PHE A 1 1017 ? -14.371 10.763 -27.323 1.00 67.81 1017 PHE A N 1
ATOM 8319 C CA . PHE A 1 1017 ? -13.706 9.776 -26.486 1.00 67.81 1017 PHE A CA 1
ATOM 8320 C C . PHE A 1 1017 ? -14.196 9.813 -25.047 1.00 67.81 1017 PHE A C 1
ATOM 8322 O O . PHE A 1 1017 ? -14.607 8.774 -24.539 1.00 67.81 1017 PHE A O 1
ATOM 8329 N N . TYR A 1 1018 ? -14.203 10.979 -24.391 1.00 72.88 1018 TYR A N 1
ATOM 8330 C CA . TYR A 1 1018 ? -14.712 11.087 -23.025 1.00 72.88 1018 TYR A CA 1
ATOM 8331 C C . TYR A 1 1018 ? -16.173 10.655 -22.952 1.00 72.88 1018 TYR A C 1
ATOM 8333 O O . TYR A 1 1018 ? -16.548 9.939 -22.029 1.00 72.88 1018 TYR A O 1
ATOM 8341 N N . ARG A 1 1019 ? -16.992 10.990 -23.953 1.00 73.00 1019 ARG A N 1
ATOM 8342 C CA . ARG A 1 1019 ? -18.380 10.531 -24.053 1.00 73.00 1019 ARG A CA 1
ATOM 8343 C C . ARG A 1 1019 ? -18.467 9.010 -24.155 1.00 73.00 1019 ARG A C 1
ATOM 8345 O O . ARG A 1 1019 ? -19.255 8.411 -23.428 1.00 73.00 1019 ARG A O 1
ATOM 8352 N N . ASN A 1 1020 ? -17.674 8.378 -25.015 1.00 72.19 1020 ASN A N 1
ATOM 8353 C CA . ASN A 1 1020 ? -17.631 6.920 -25.159 1.00 72.19 1020 ASN A CA 1
ATOM 8354 C C . ASN A 1 1020 ? -17.098 6.252 -23.890 1.00 72.19 1020 ASN A C 1
ATOM 8356 O O . ASN A 1 1020 ? -17.639 5.244 -23.452 1.00 72.19 1020 ASN A O 1
ATOM 8360 N N . ARG A 1 1021 ? -16.121 6.872 -23.230 1.00 72.44 1021 ARG A N 1
ATOM 8361 C CA . ARG A 1 1021 ? -15.560 6.432 -21.956 1.00 72.44 1021 ARG A CA 1
ATOM 8362 C C . ARG A 1 1021 ? -16.573 6.513 -20.823 1.00 72.44 1021 ARG A C 1
ATOM 8364 O O . ARG A 1 1021 ? -16.705 5.568 -20.060 1.00 72.44 1021 ARG A O 1
ATOM 8371 N N . ILE A 1 1022 ? -17.316 7.612 -20.732 1.00 74.12 1022 ILE A N 1
ATOM 8372 C CA . ILE A 1 1022 ? -18.407 7.791 -19.773 1.00 74.12 1022 ILE A CA 1
ATOM 8373 C C . ILE A 1 1022 ? -19.522 6.788 -20.063 1.00 74.12 1022 ILE A C 1
ATOM 8375 O O . ILE A 1 1022 ? -20.030 6.180 -19.128 1.00 74.12 1022 ILE A O 1
ATOM 8379 N N . LYS A 1 1023 ? -19.881 6.560 -21.335 1.00 75.19 1023 LYS A N 1
ATOM 8380 C CA . LYS A 1 1023 ? -20.849 5.520 -21.722 1.00 75.19 1023 LYS A CA 1
ATOM 8381 C C . LYS A 1 1023 ? -20.371 4.131 -21.319 1.00 75.19 1023 LYS A C 1
ATOM 8383 O O . LYS A 1 1023 ? -21.164 3.364 -20.796 1.00 75.19 1023 LYS A O 1
ATOM 8388 N N . LEU A 1 1024 ? -19.094 3.828 -21.521 1.00 72.00 1024 LEU A N 1
ATOM 8389 C CA . LEU A 1 1024 ? -18.497 2.555 -21.146 1.00 72.00 1024 LEU A CA 1
ATOM 8390 C C . LEU A 1 1024 ? -18.440 2.381 -19.625 1.00 72.00 1024 LEU A C 1
ATOM 8392 O O . LEU A 1 1024 ? -18.829 1.345 -19.106 1.00 72.00 1024 LEU A O 1
ATOM 8396 N N . LEU A 1 1025 ? -18.018 3.408 -18.888 1.00 74.00 1025 LEU A N 1
ATOM 8397 C CA . LEU A 1 1025 ? -18.053 3.399 -17.427 1.00 74.00 1025 LEU A CA 1
ATOM 8398 C C . LEU A 1 1025 ? -19.486 3.277 -16.916 1.00 74.00 1025 LEU A C 1
ATOM 8400 O O . LEU A 1 1025 ? -19.720 2.520 -15.987 1.00 74.00 1025 LEU A O 1
ATOM 8404 N N . LYS A 1 1026 ? -20.455 3.950 -17.541 1.00 77.06 1026 LYS A N 1
ATOM 8405 C CA . LYS A 1 1026 ? -21.877 3.755 -17.255 1.00 77.06 1026 LYS A CA 1
ATOM 8406 C C . LYS A 1 1026 ? -22.291 2.315 -17.548 1.00 77.06 1026 LYS A C 1
ATOM 8408 O O . LYS A 1 1026 ? -22.929 1.712 -16.702 1.00 77.06 1026 LYS A O 1
ATOM 8413 N N . LYS A 1 1027 ? -21.895 1.738 -18.679 1.00 76.25 1027 LYS A N 1
ATOM 8414 C CA . LYS A 1 1027 ? -22.195 0.344 -19.007 1.00 76.25 1027 LYS A CA 1
ATOM 8415 C C . LYS A 1 1027 ? -21.638 -0.599 -17.937 1.00 76.25 1027 LYS A C 1
ATOM 8417 O O . LYS A 1 1027 ? -22.402 -1.326 -17.329 1.00 76.25 1027 LYS A O 1
ATOM 8422 N N . ILE A 1 1028 ? -20.348 -0.503 -17.618 1.00 68.94 1028 ILE A N 1
ATOM 8423 C CA . ILE A 1 1028 ? -19.666 -1.380 -16.650 1.00 68.94 1028 ILE A CA 1
ATOM 8424 C C . ILE A 1 1028 ? -20.163 -1.166 -15.211 1.00 68.94 1028 ILE A C 1
ATOM 8426 O O . ILE A 1 1028 ? -20.340 -2.120 -14.457 1.00 68.94 1028 ILE A O 1
ATOM 8430 N N . LEU A 1 1029 ? -20.306 0.090 -14.780 1.00 70.38 1029 LEU A N 1
ATOM 8431 C CA . LEU A 1 1029 ? -20.601 0.429 -13.383 1.00 70.38 1029 LEU A CA 1
ATOM 8432 C C . LEU A 1 1029 ? -22.098 0.452 -13.092 1.00 70.38 1029 LEU A C 1
ATOM 8434 O O . LEU A 1 1029 ? -22.487 0.142 -11.973 1.00 70.38 1029 LEU A O 1
ATOM 8438 N N . ILE A 1 1030 ? -22.915 0.853 -14.064 1.00 71.06 1030 ILE A N 1
ATOM 8439 C CA . ILE A 1 1030 ? -24.358 1.027 -13.913 1.00 71.06 1030 ILE A CA 1
ATOM 8440 C C . ILE A 1 1030 ? -25.076 -0.098 -14.655 1.00 71.06 1030 ILE A C 1
ATOM 8442 O O . ILE A 1 1030 ? -25.701 -0.916 -14.001 1.00 71.06 1030 ILE A O 1
ATOM 8446 N N . ASP A 1 1031 ? -24.972 -0.188 -15.982 1.00 71.25 1031 ASP A N 1
ATOM 8447 C CA . ASP A 1 1031 ? -25.883 -1.027 -16.778 1.00 71.25 1031 ASP A CA 1
ATOM 8448 C C . ASP A 1 1031 ? -25.636 -2.547 -16.628 1.00 71.25 1031 ASP A C 1
ATOM 8450 O O . ASP A 1 1031 ? -26.590 -3.314 -16.666 1.00 71.25 1031 ASP A O 1
ATOM 8454 N N . GLU A 1 1032 ? -24.391 -2.986 -16.424 1.00 73.50 1032 GLU A N 1
ATOM 8455 C CA . GLU A 1 1032 ? -24.001 -4.387 -16.168 1.00 73.50 1032 GLU A CA 1
ATOM 8456 C C . GLU A 1 1032 ? -24.205 -4.796 -14.701 1.00 73.50 1032 GLU A C 1
ATOM 8458 O O . GLU A 1 1032 ? -24.168 -5.979 -14.360 1.00 73.50 1032 GLU A O 1
ATOM 8463 N N . ASN A 1 1033 ? -24.409 -3.821 -13.812 1.00 67.50 1033 ASN A N 1
ATOM 8464 C CA . ASN A 1 1033 ? -24.722 -4.063 -12.415 1.00 67.50 1033 ASN A CA 1
ATOM 8465 C C . ASN A 1 1033 ? -26.187 -3.705 -12.176 1.00 67.50 1033 ASN A C 1
ATOM 8467 O O . ASN A 1 1033 ? -26.496 -2.575 -11.803 1.00 67.50 1033 ASN A O 1
ATOM 8471 N N . GLU A 1 1034 ? -27.079 -4.684 -12.347 1.00 62.72 1034 GLU A N 1
ATOM 8472 C CA . GLU A 1 1034 ? -28.534 -4.473 -12.291 1.00 62.72 1034 GLU A CA 1
ATOM 8473 C C . GLU A 1 1034 ? -28.976 -3.728 -11.018 1.00 62.72 1034 GLU A C 1
ATOM 8475 O O . GLU A 1 1034 ? -29.864 -2.882 -11.047 1.00 62.72 1034 GLU A O 1
ATOM 8480 N N . SER A 1 1035 ? -28.252 -3.917 -9.909 1.00 44.12 1035 SER A N 1
ATOM 8481 C CA . SER A 1 1035 ? -28.481 -3.177 -8.666 1.00 44.12 1035 SER A CA 1
ATOM 8482 C C . SER A 1 1035 ? -28.150 -1.681 -8.737 1.00 44.12 1035 SER A C 1
ATOM 8484 O O . SER A 1 1035 ? -28.857 -0.874 -8.136 1.00 44.12 1035 SER A O 1
ATOM 8486 N N . ILE A 1 1036 ? -27.051 -1.299 -9.394 1.00 56.72 1036 ILE A N 1
ATOM 8487 C CA . ILE A 1 1036 ? -26.663 0.110 -9.567 1.00 56.72 1036 ILE A CA 1
ATOM 8488 C C . ILE A 1 1036 ? -27.537 0.754 -10.644 1.00 56.72 1036 ILE A C 1
ATOM 8490 O O . ILE A 1 1036 ? -27.950 1.899 -10.476 1.00 56.72 1036 ILE A O 1
ATOM 8494 N N . LYS A 1 1037 ? -27.883 0.016 -11.701 1.00 62.41 1037 LYS A N 1
ATOM 8495 C CA . LYS A 1 1037 ? -28.854 0.428 -12.719 1.00 62.41 1037 LYS A CA 1
ATOM 8496 C C . LYS A 1 1037 ? -30.196 0.817 -12.111 1.00 62.41 1037 LYS A C 1
ATOM 8498 O O . LYS A 1 1037 ? -30.677 1.920 -12.359 1.00 62.41 1037 LYS A O 1
ATOM 8503 N N . GLU A 1 1038 ? -30.760 -0.032 -11.254 1.00 61.66 1038 GLU A N 1
ATOM 8504 C CA . GLU A 1 1038 ? -32.011 0.259 -10.549 1.00 61.66 1038 GLU A CA 1
ATOM 8505 C C . GLU A 1 1038 ? -31.906 1.506 -9.662 1.00 61.66 1038 GLU A C 1
ATOM 8507 O O . GLU A 1 1038 ? -32.799 2.354 -9.684 1.00 61.66 1038 GLU A O 1
ATOM 8512 N N . LEU A 1 1039 ? -30.813 1.658 -8.902 1.00 57.94 1039 LEU A N 1
ATOM 8513 C CA . LEU A 1 1039 ? -30.581 2.844 -8.066 1.00 57.94 1039 LEU A CA 1
ATOM 8514 C C . LEU A 1 1039 ? -30.435 4.117 -8.907 1.00 57.94 1039 LEU A C 1
ATOM 8516 O O . LEU A 1 1039 ? -30.996 5.158 -8.567 1.00 57.94 1039 LEU A O 1
ATOM 8520 N N . TRP A 1 1040 ? -29.719 4.031 -10.024 1.00 66.56 1040 TRP A N 1
ATOM 8521 C CA . TRP A 1 1040 ? -29.517 5.130 -10.959 1.00 66.56 1040 TRP A CA 1
ATOM 8522 C C . TRP A 1 1040 ? -30.830 5.577 -11.611 1.00 66.56 1040 TRP A C 1
ATOM 8524 O O . TRP A 1 1040 ? -31.113 6.776 -11.687 1.00 66.56 1040 TRP A O 1
ATOM 8534 N N . GLU A 1 1041 ? -31.674 4.631 -12.029 1.00 71.31 1041 GLU A N 1
ATOM 8535 C CA . GLU A 1 1041 ? -32.991 4.934 -12.593 1.00 71.31 1041 GLU A CA 1
ATOM 8536 C C . GLU A 1 1041 ? -33.973 5.450 -11.525 1.00 71.31 1041 GLU A C 1
ATOM 8538 O O . GLU A 1 1041 ? -34.693 6.423 -11.777 1.00 71.31 1041 GLU A O 1
ATOM 8543 N N . LYS A 1 1042 ? -33.929 4.928 -10.288 1.00 66.50 1042 LYS A N 1
ATOM 8544 C CA . LYS A 1 1042 ? -34.665 5.502 -9.145 1.00 66.50 1042 LYS A CA 1
ATOM 8545 C C . LYS A 1 1042 ? -34.239 6.949 -8.869 1.00 66.50 1042 LYS A C 1
ATOM 8547 O O . LYS A 1 1042 ? -35.106 7.821 -8.781 1.00 66.50 1042 LYS A O 1
ATOM 8552 N N . ALA A 1 1043 ? -32.938 7.241 -8.814 1.00 64.38 1043 ALA A N 1
ATOM 8553 C CA . ALA A 1 1043 ? -32.412 8.591 -8.588 1.00 64.38 1043 ALA A CA 1
ATOM 8554 C C . ALA A 1 1043 ? -32.805 9.572 -9.711 1.00 64.38 1043 ALA A C 1
ATOM 8556 O O . ALA A 1 1043 ? -33.211 10.708 -9.445 1.00 64.38 1043 ALA A O 1
ATOM 8557 N N . LYS A 1 1044 ? -32.771 9.127 -10.975 1.00 69.62 1044 LYS A N 1
ATOM 8558 C CA . LYS A 1 1044 ? -33.297 9.904 -12.110 1.00 69.62 1044 LYS A CA 1
ATOM 8559 C C . LYS A 1 1044 ? -34.796 10.169 -11.990 1.00 69.62 1044 LYS A C 1
ATOM 8561 O O . LYS A 1 1044 ? -35.232 11.284 -12.279 1.00 69.62 1044 LYS A O 1
ATOM 8566 N N . SER A 1 1045 ? -35.579 9.172 -11.572 1.00 64.56 1045 SER A N 1
ATOM 8567 C CA . SER A 1 1045 ? -37.028 9.318 -11.396 1.00 64.56 1045 SER A CA 1
ATOM 8568 C C . SER A 1 1045 ? -37.373 10.327 -10.291 1.00 64.56 1045 SER A C 1
ATOM 8570 O O . SER A 1 1045 ? -38.278 11.142 -10.468 1.00 64.56 1045 SER A O 1
ATOM 8572 N N . LEU A 1 1046 ? -36.593 10.353 -9.202 1.00 48.84 1046 LEU A N 1
ATOM 8573 C CA . LEU A 1 1046 ? -36.706 11.331 -8.115 1.00 48.84 1046 LEU A CA 1
ATOM 8574 C C . LEU A 1 1046 ? -36.369 12.751 -8.584 1.00 48.84 1046 LEU A C 1
ATOM 8576 O O . LEU A 1 1046 ? -37.132 13.677 -8.315 1.00 48.84 1046 LEU A O 1
ATOM 8580 N N . ARG A 1 1047 ? -35.288 12.932 -9.358 1.00 44.97 1047 ARG A N 1
ATOM 8581 C CA . ARG A 1 1047 ? -34.971 14.236 -9.971 1.00 44.97 1047 ARG A CA 1
ATOM 8582 C C . ARG A 1 1047 ? -36.071 14.712 -10.918 1.00 44.97 1047 ARG A C 1
ATOM 8584 O O . ARG A 1 1047 ? -36.454 15.873 -10.834 1.00 44.97 1047 ARG A O 1
ATOM 8591 N N . LYS A 1 1048 ? -36.620 13.834 -11.765 1.00 49.84 1048 LYS A N 1
ATOM 8592 C CA . LYS A 1 1048 ? -37.756 14.180 -12.640 1.00 49.84 1048 LYS A CA 1
ATOM 8593 C C . LYS A 1 1048 ? -38.992 14.590 -11.832 1.00 49.84 1048 LYS A C 1
ATOM 8595 O O . LYS A 1 1048 ? -39.589 15.613 -12.142 1.00 49.84 1048 LYS A O 1
ATOM 8600 N N . LYS A 1 1049 ? -39.323 13.868 -10.754 1.00 46.19 1049 LYS A N 1
ATOM 8601 C CA . LYS A 1 1049 ? -40.419 14.241 -9.840 1.00 46.19 1049 LYS A CA 1
ATOM 8602 C C . LYS A 1 1049 ? -40.188 15.587 -9.146 1.00 46.19 1049 LYS A C 1
ATOM 8604 O O . LYS A 1 1049 ? -41.145 16.325 -8.955 1.00 46.19 1049 LYS A O 1
ATOM 8609 N N . ASN A 1 1050 ? -38.948 15.923 -8.797 1.00 39.12 1050 ASN A N 1
ATOM 8610 C CA . ASN A 1 1050 ? -38.623 17.204 -8.161 1.00 39.12 1050 ASN A CA 1
ATOM 8611 C C . ASN A 1 1050 ? -38.596 18.380 -9.150 1.00 39.12 1050 ASN A C 1
ATOM 8613 O O . ASN A 1 1050 ? -38.912 19.498 -8.756 1.00 39.12 1050 ASN A O 1
ATOM 8617 N N . ILE A 1 1051 ? -38.269 18.141 -10.424 1.00 46.50 1051 ILE A N 1
ATOM 8618 C CA . ILE A 1 1051 ? -38.355 19.156 -11.486 1.00 46.50 1051 ILE A CA 1
ATOM 8619 C C . ILE A 1 1051 ? -39.826 19.424 -11.849 1.00 46.50 1051 ILE A C 1
ATOM 8621 O O . ILE A 1 1051 ? -40.219 20.579 -11.943 1.00 46.50 1051 ILE A O 1
ATOM 8625 N N . CYS A 1 1052 ? -40.671 18.390 -11.925 1.00 41.16 1052 CYS A N 1
ATOM 8626 C CA . CYS A 1 1052 ? -42.121 18.543 -12.132 1.00 41.16 1052 CYS A CA 1
ATOM 8627 C C . CYS A 1 1052 ? -42.888 19.134 -10.933 1.00 41.16 1052 CYS A C 1
ATOM 8629 O O . CYS A 1 1052 ? -44.080 19.366 -11.056 1.00 41.16 1052 CYS A O 1
ATOM 8631 N N . LYS A 1 1053 ? -42.246 19.326 -9.774 1.00 42.84 1053 LYS A N 1
ATOM 8632 C CA . LYS A 1 1053 ? -42.823 20.042 -8.620 1.00 42.84 1053 LYS A CA 1
ATOM 8633 C C . LYS A 1 1053 ? -42.372 21.505 -8.531 1.00 42.84 1053 LYS A C 1
ATOM 8635 O O . LYS A 1 1053 ? -42.847 22.221 -7.657 1.00 42.84 1053 LYS A O 1
ATOM 8640 N N . LYS A 1 1054 ? -41.400 21.912 -9.354 1.00 43.31 1054 LYS A N 1
ATOM 8641 C CA . LYS A 1 1054 ? -40.854 23.280 -9.400 1.00 43.31 1054 LYS A CA 1
ATOM 8642 C C . LYS A 1 1054 ? -41.329 24.085 -10.613 1.00 43.31 1054 LYS A C 1
ATOM 8644 O O . LYS A 1 1054 ? -41.136 25.295 -10.612 1.00 43.31 1054 LYS A O 1
ATOM 8649 N N . ASN A 1 1055 ? -41.932 23.419 -11.594 1.00 36.03 1055 ASN A N 1
ATOM 8650 C CA . ASN A 1 1055 ? -42.797 24.024 -12.605 1.00 36.03 1055 ASN A CA 1
ATOM 8651 C C . ASN A 1 1055 ? -44.243 23.785 -12.186 1.00 36.03 1055 ASN A C 1
ATOM 8653 O O . ASN A 1 1055 ? -45.082 24.644 -12.516 1.00 36.03 1055 ASN A O 1
#

Mean predicted aligned error: 16.25 Å

Organism: NCBI:txid2747483

Foldseek 3Di:
DDDDDPDPVQPPVRLLVVLLVLQLVLLVVLVDDNVVSVVLSVQPCCQPAVLVSCLVDPNVVSLCSQLVDLVSLVSNVVSVHDLQQLDADPVRDGVLLSQLPDPDLVSNVSNVLCQLQVVPPDPDHLLRDDVVSLVSLVVVLVSLVVSLVVLVPDPDPPSVSSNVSSVLVSLLSVLSNQLSVQLNVLVVVDDPPPDPDLLSLLVSLLSNLLSLLVSLVVSQQPPCPPDDDDPDDGDPLVSCLSSVVSNVSSLVSSLSSNVVSVVSNLFWFAFPPPLQQVLLQLSLLLVLLLVLLVVVCVPVQCVSVSSVLSVLSVVVSNVSSVVSSVRSVPDDRDPVGTHNGRDPVRVQRSHPDQLSSQLVLLVVLLVLLVVLLPDPDLDLVNLVSLLVNLLSLLVLCDDDLDLHLNVLSCLLDDVVSNVLSVLSNVCSVPPFQLLLVLVVVVSPCRVLSVVSSVLSNLVSLLSVLSVLLSVLVSLLVSLVVSLVSLVVVVVVVVVVVVVVVVVVVVCVVPDDDDPDPPPPPPPPPPRSVVVNVVSVVSNVDSLQDDPPDAQSNLLSLVSRLVSLLVVLVVLLVVLVVVLFDDPSSLSVNVSSVVSNLSSLSNLCSHPVNVVLNVVSVVLVLVLVVLSVLVVVLVVVLVVVVVVVVVVVVVPPDDDDDDDDDDDDDDDYDDDDDDDDDDDDDDDDDDDDDDDDDDDDDDDDDDDDDDDDDDDDDDDDDDDDDDDDDDDDDDDDDDDDDDDDDDDDDDDDDDDDDDDYDDDYDDDDDDDDDDDDDDDDDDDDDDDDDDDDDDDDDDDDDDDDDPPDPDVCVVVDSDDDCVPCVVSVPDDPPCSSVSSVVSSVSSVVSSVSSVVSSVVSCVVNDHPDRDDSDCVSSSVSSCSSQQQDADDPVLVCVQLVQQDPLLVCLVVLLVVLVVQLVPPDDDLVVNLVSVVSDLDDPVRSVVLSVVSVVVDPCSNVVSVPPDSLSVVVVVCSVVLHAEPVNLVVSCVSRVGDPVSSVSSCSSHRCPSVPDRHDPVVSVVVVVVVCCCVVAVVPVVNVVVVVVVVVVVVVVVVVVD

pLDDT: mean 73.57, std 22.95, range [23.28, 97.31]

Radius of gyration: 40.3 Å; Cα contacts (8 Å, |Δi|>4): 799; chains: 1; bounding box: 104×110×131 Å

Solvent-accessible surface area (backbone atoms only — not comparable to full-atom values): 63410 Å² total; per-residue (Å²): 134,86,81,83,70,89,64,75,90,59,55,67,86,60,41,52,59,53,41,49,51,52,47,48,57,46,40,51,75,42,69,49,53,72,72,54,45,58,53,55,69,65,43,93,46,37,75,75,35,32,57,46,42,31,63,77,42,96,51,46,82,48,48,67,48,42,72,70,32,68,68,47,48,52,49,40,45,75,60,64,33,52,74,60,35,75,53,54,50,99,84,72,48,24,38,50,54,59,30,54,76,40,90,57,63,68,58,32,50,55,44,45,55,43,46,44,28,43,66,70,76,47,95,43,28,73,80,54,44,42,74,66,37,39,53,38,37,53,52,48,50,54,54,55,49,55,53,49,54,50,54,71,71,46,94,62,90,61,45,67,62,47,50,49,56,48,50,42,51,53,51,52,48,51,52,49,39,54,42,36,46,51,46,40,52,62,59,65,75,55,68,90,86,79,68,93,48,60,59,57,56,26,50,49,37,47,52,43,49,51,50,50,54,52,47,49,57,51,66,65,52,57,88,51,84,85,66,78,89,59,99,77,70,68,69,56,66,66,58,49,66,72,43,40,72,46,53,55,49,52,50,52,53,49,50,52,41,44,52,67,41,47,57,57,24,49,39,17,40,65,70,70,90,56,47,67,33,54,47,41,31,41,54,51,48,42,54,52,47,45,61,57,37,57,68,47,52,75,41,78,90,38,38,66,57,45,50,48,51,46,50,55,44,50,55,54,38,52,55,43,49,57,49,48,49,53,51,57,75,66,53,74,88,42,80,88,33,39,40,95,60,61,56,72,82,64,74,72,52,73,32,82,41,44,60,61,44,32,51,54,52,49,52,53,49,49,52,37,48,55,56,48,70,66,56,86,62,95,46,79,67,43,51,53,45,48,52,52,34,48,31,48,52,16,66,47,50,46,91,58,100,54,79,34,52,32,46,43,53,42,39,41,44,60,64,66,58,50,53,46,30,36,48,42,23,48,54,75,70,64,74,54,43,38,38,47,61,32,46,54,51,55,73,69,33,60,69,53,52,52,45,33,50,54,38,51,51,53,48,44,60,43,46,51,53,57,50,51,40,47,53,50,50,40,54,51,50,47,49,52,52,50,51,52,51,49,52,54,50,52,54,51,51,52,51,48,50,52,53,47,50,53,51,44,57,65,45,55,76,72,56,92,77,95,82,74,81,82,78,76,66,72,82,70,70,78,54,60,64,54,48,51,51,45,49,51,46,46,51,50,44,70,45,50,34,76,81,72,81,43,44,88,50,44,33,47,51,48,49,31,50,52,34,32,51,50,52,46,49,54,51,50,51,56,51,70,72,38,82,68,81,49,74,67,53,54,53,53,52,53,44,45,48,51,46,44,49,49,48,54,56,51,64,28,15,26,65,95,32,44,70,57,35,54,56,47,50,55,51,49,50,54,50,52,51,53,58,49,51,54,54,51,50,52,54,49,53,52,49,52,50,52,51,52,58,54,54,67,67,63,76,79,67,80,88,78,78,91,77,83,88,83,86,84,83,85,82,84,85,83,82,87,81,84,89,80,90,78,89,77,90,80,88,86,88,85,87,81,86,84,91,84,83,90,84,89,81,86,89,77,86,81,79,84,79,88,72,88,81,81,85,81,83,89,82,88,86,80,90,90,88,87,79,86,85,80,88,80,90,84,84,91,83,82,87,83,89,85,87,84,86,86,86,88,84,87,82,90,88,84,86,92,82,87,85,86,82,85,86,84,86,82,82,88,88,89,80,90,86,87,85,89,86,85,83,86,79,92,82,88,81,85,90,87,81,88,82,90,84,89,85,78,92,82,83,81,87,78,84,87,82,88,80,73,91,52,69,57,66,82,74,46,94,77,87,74,75,82,62,56,60,75,57,66,74,57,68,98,77,54,66,49,61,54,43,53,50,52,50,51,55,51,50,54,53,49,53,50,53,51,49,54,49,53,53,56,50,68,74,62,58,60,70,81,81,68,80,85,68,54,66,40,54,49,50,50,41,41,28,54,74,52,40,42,75,78,50,74,66,55,49,49,50,41,62,68,55,35,53,66,54,59,74,40,44,69,61,46,47,52,47,46,54,54,48,68,70,44,92,83,66,60,69,69,60,50,50,59,51,51,66,50,45,99,60,54,76,63,60,49,47,52,51,52,54,41,57,75,69,67,57,86,62,57,64,60,54,61,67,66,53,82,58,61,53,60,53,48,51,54,29,60,75,70,52,58,39,51,67,67,55,48,51,51,48,33,66,76,51,59,41,47,70,69,43,39,59,56,56,54,52,31,26,70,62,68,67,60,74,56,67,34,62,54,67,59,49,51,50,52,48,51,51,48,49,40,37,64,61,23,65,72,30,64,72,45,31,54,50,51,52,50,52,50,51,51,50,52,55,55,53,68,70,75,108

=== Feature glossary ===
The record interleaves many kinds of information about one protein. Here is each kind framed as the question it answers.

Q: Are the domains correctly placed relative to each other?
A: Predicted aligned error is AlphaFold's pairwise confidence. Unlike pLDDT (per-residue), PAE is per-residue-pair and captures whether two parts of the structure are correctly placed relative to each other. Units are ångströms of expected positional error.

Q: Which residues are in helices, strands, or loops?
A: Eight-state secondary structure (DSSP): H is the canonical α-helix, G the tighter 3₁₀-helix, I the wider π-helix; E/B are β-structure, T and S are turns and bends, and '-' is everything else. DSSP derives these from the pattern of main-chain N–H···O=C hydrogen bonds, not from the sequence.

Q: What if only a Cα trace is available?
A: P-SEA three-state annotation labels each residue as helix, strand, or coil based purely on the geometry of the Cα trace. It serves as a fallback when the full backbone (and thus DSSP) is unavailable.

Q: What are the backbone torsion angles?
A: φ (phi) and ψ (psi) are the two rotatable backbone dihedrals per residue: φ is the C(i-1)–N–Cα–C torsion, ψ is the N–Cα–C–N(i+1) torsion, both in degrees on (−180°, 180°]. α-helical residues cluster near (−60°, −45°); β-strand residues near (−120°, +130°). A Ramachandran plot is simply a scatter of (φ, ψ) for every residue.

Q: What known structures does this most resemble?
A: Structural nearest neighbors (via Foldseek easy-search vs the PDB). Reported per hit: target PDB id, E-value, and alignment TM-score. A TM-score above ~0.5 is the conventional threshold for 'same fold'.

Q: What family and function is it annotated with?
A: Database cross-references. InterPro integrates a dozen domain/family signature databases into unified entries with residue-range hits. GO terms attach function/process/location labels with evidence codes. CATH codes position the fold in a four-level structural taxonomy. Organism is the NCBI-taxonomy species name.

Q: Which residues are buried vs exposed?
A: Solvent accessibility: the surface area of each residue that a 1.4 Å water probe can touch, in Å². When only backbone atoms are present the absolute values are lower than full-atom SASA (side chains contribute most of the area) and are flagged as backbone-only.

Q: What do the diagnostic plots show?
A: Three diagnostic plots accompany the record. The Cα contact map visualizes the tertiary structure as a 2D adjacency matrix (8 Å cutoff, sequence-local contacts suppressed). The Ramachandran plot shows the distribution of backbone (φ, ψ) torsions, with points in the α and β basins reflecting secondary structure content. The PAE plot shows AlphaFold's inter-residue confidence as a color matrix.

Q: What is the amino-acid chain?
A: The amino-acid sequence is the protein's primary structure: the linear order of residues from the N-terminus to the C-terminus, written in one-letter code. Everything else here — the 3D coordinates, the secondary structure, the domain annotations — is ultimately a consequence of this string.

Q: What do the rendered images show?
A: The six renders are orthographic views along the three Cartesian axes in both directions. Representation (cartoon, sticks, or surface) and color scheme (sequence-rainbow or by-chain) vary across proteins so the training set covers all the common visualization conventions.

Q: Where is each backbone atom in 3D?
A: The mmCIF table is the protein's shape written out atom by atom. For each backbone N, Cα, C, and carbonyl O, it records an (x, y, z) coordinate triple in Å plus the residue type, chain letter, and residue number.

Q: How mobile is each atom in the crystal?
A: For experimental (PDB) structures, the B-factor (temperature factor) quantifies the positional spread of each atom in the crystal — a combination of thermal vibration and static disorder — in units of Å². High B-factors mark flexible loops or poorly resolved regions; low B-factors mark the rigid, well-ordered core.

Q: How big and how compact is the whole molecule?
A: Three whole-structure scalars: the radius of gyration (RMS distance of Cα from centroid, in Å), the count of Cα–Cα contacts (pairs closer than 8 Å and separated by more than four residues in sequence — i.e. tertiary, not local, contacts), and the bounding-box dimensions. Together they distinguish compact globular folds from extended fibres or disordered chains.

Q: What does the local fold look like, residue by residue?
A: A 3Di character summarizes, for each residue, the relative orientation of the Cα frame of its nearest spatial neighbor. Because it encodes fold topology rather than chemistry, 3Di alignments detect remote structural similarity that sequence alignment misses.

Q: How confident is the AlphaFold model at each residue?
A: For AlphaFold models, the B-factor field carries pLDDT — the model's own estimate of local accuracy on a 0–100 scale. Regions with pLDDT<50 should be treated as essentially unmodeled; they often correspond to intrinsically disordered segments.